Protein 1ZOI (pdb70)

Nearest PDB structures (foldseek):
  1zoi-assembly1_B  TM=1.002E+00  e=1.638E-59  Pseudomonas putida
  4dgq-assembly1_C  TM=9.938E-01  e=6.351E-52  Burkholderia cenocepacia J2315
  1a88-assembly1_C  TM=9.892E-01  e=1.380E-45  Streptomyces lividans
  1a8s-assembly1_A  TM=9.868E-01  e=1.325E-42  Pseudomonas fluorescens
  3fob-assembly1_B  TM=9.416E-01  e=4.764E-31  Bacillus anthracis str. Ames

B-factor: mean 17.5, std 8.93, range [3.41, 97.83]

Secondary structure (DSSP, 8-state):
-EEE-TTS-EEEEEEES-TTSPEEEEE--TT--GGGGHHHHHHHHHTT-EEEEEPPTTSTTS---SS--SHHHHHHHHHHHHHHHT-TT-EEEEETHHHHHHHHHHHH-TTS----EEEES---S--B--SS-TTSB-HHHHHHHHHHHHH-HHHHHHHHHHTTTTTTTSTTPPP-HHHHHHHHHHHHHS-HHHHHHHHHHHHS---HHHHHH--S-EEEEEETT-SSS-STTTHHHHHHHSTTEEEEEETT--TTHHHHTHHHHHHHHHHHHT-/-EEE-TTS-EEEEEEES-TTSPEEEEE--TT--GGGGHHHHHHHHTTT-EEEEEPPTTSTTS---SS--SHHHHHHHHHHHHHHHT-TT-EEEEETHHHHHHHHHHHH-TTS----EEEES---S--B-BTTBTTSB-HHHHHHHHHHHHH-HHHHHHHHHHTTTTSTTSTT----HHHHHHHHHHHHHS-HHHHHHHHHHHHS---HHHHHH--S-EEEEEETT-SSS-TTTTHHHHHHHSTTEEEEEETT--TTHHHHTHHHHHHHHHHHH-/-EEE-TTS-EEEEEEES-TTSPEEEEE--TT--GGGGHHHHHHHHTTT-EEEEEPPTTSTTS---SS--SHHHHHHHHHHHHHHHT-TT-EEEEETHHHHHHHHHHHH-TTS----EEEES---S--B--SS-TTSBPHHHHHHHHHHHHH-HHHHHHHHHHTTTTTTTSTTPPP-HHHHHHHHHHHHTS-HHHHHHHHHHHHS---HHHHHH--S-EEEEEETT-SSS-IIIIIIHHHHHSTTEEEEEETT--TTHHHHTHHHHHHHHHHHHT-

InterPro domains:
  IPR000073 Alpha/beta hydrolase fold-1 [PF00561] (23-256)
  IPR000073 Alpha/beta hydrolase fold-1 [PR00111] (49-64)
  IPR000073 Alpha/beta hydrolase fold-1 [PR00111] (93-106)
  IPR000073 Alpha/beta hydrolase fold-1 [PR00111] (219-233)
  IPR029058 Alpha/Beta hydrolase fold [G3DSA:3.40.50.1820] (1-275)
  IPR029058 Alpha/Beta hydrolase fold [SSF53474] (2-275)
  IPR050471 AB hydrolase [PTHR43433] (5-274)

Solvent-accessible surface area: 27495 Å² total; per-residue (Å²): 76,101,10,82,8,179,78,55,2,70,0,20,11,5,26,0,0,57,124,136,14,83,22,0,0,0,0,2,1,26,0,0,0,0,3,19,4,17,16,1,0,12,50,0,23,84,86,43,28,18,1,0,0,2,0,4,3,0,1,7,62,5,34,28,34,64,66,15,16,57,3,54,62,2,0,23,3,0,20,19,0,3,70,102,35,51,4,101,35,6,14,0,0,0,1,8,3,0,0,0,1,0,0,35,3,18,38,104,29,76,116,7,148,3,48,39,0,0,0,0,0,4,2,0,9,12,8,10,92,49,138,75,23,97,54,10,52,61,106,73,48,1,58,34,68,20,60,68,1,23,64,52,7,12,37,18,0,41,68,18,0,42,12,40,5,10,6,23,73,96,129,85,65,141,57,18,61,0,21,8,8,14,1,19,11,1,0,2,44,0,0,0,26,0,0,70,34,1,0,63,5,12,0,48,26,84,1,36,148,15,0,124,58,4,111,46,55,1,17,2,1,0,0,56,45,12,54,41,2,46,35,118,16,2,1,21,67,2,12,151,50,5,66,80,23,53,63,93,57,16,169,50,36,12,1,1,0,3,37,45,64,10,114,60,0,6,52,38,2,24,46,32,16,154,110,77,106,5,89,7,173,71,52,1,64,0,18,13,5,22,0,0,69,118,144,17,84,18,0,0,0,0,2,1,28,0,0,0,0,4,23,4,17,17,1,0,12,50,0,26,85,61,49,17,17,1,0,0,2,0,4,3,0,1,7,65,5,31,29,36,66,66,14,16,57,2,54,65,2,0,21,4,0,22,25,0,4,68,109,33,49,4,103,34,5,14,0,0,0,2,8,3,0,0,0,0,0,3,34,3,12,42,104,47,80,152,11,145,4,50,56,1,0,1,0,0,4,2,0,8,18,9,9,87,46,149,73,17,105,53,10,63,65,106,76,44,2,54,34,73,20,57,59,1,28,51,48,7,12,45,16,0,50,69,21,0,42,11,44,6,10,6,22,63,92,132,88,76,157,48,17,62,0,21,9,10,14,2,22,13,1,0,1,43,0,0,0,31,0,0,70,30,1,0,63,4,15,0,52,27,76,0,35,149,16,0,124,51,10,112,46,54,3,18,1,0,0,0,59,44,13,61,44,2,45,36,123,20,2,1,30,53,2,10,154,52,6,70,80,25,52,66,71,50,11,176,52,35,12,1,0,0,5,40,46,61,9,108,64,0,6,54,41,0,20,82,44,14,167,80,106,12,81,10,215,80,53,2,70,0,20,11,4,22,0,0,69,114,142,16,83,21,0,0,0,0,1,1,27,0,0,1,0,4,22,4,16,15,2,1,12,48,0,24,84,69,49,13,16,1,0,0,2,0,4,2,0,2,6,62,4,28,26,34,58,68,16,15,58,2,55,63,3,0,53,4,0,21,19,0,4,75,98,36,43,5,102,31,6,13,0,0,0,3,9,3,0,0,0,1,0,1,34,3,16,40,102,30,87,118,10,163,4,50,32,0,0,1,0,0,5,1,0,5,12,6,9,98,50,142,72,23,98,48,5,70,65,89,80,58,4,64,30,74,20,56,60,2,26,58,51,7,11,45,8,0,52,65,18,0,38,12,44,6,10,6,23,72,94,126,90,66,160,52,17,54,0,22,9,9,14,2,24,12,1,0,1,42,1,0,0,28,0,0,70,30,1,0,62,5,22,0,60,23,72,1,40,131,17,0,114,58,6,110,51,58,2,11,2,0,0,0,57,42,16,62,51,1,39,55,109,37,0,1,33,69,3,13,158,41,6,64,82,25,50,66,84,51,14,173,50,35,10,1,1,0,4,40,44,61,6,109,61,0,6,56,36,0,23,62,33,18,134,130

Radius of gyration: 27.18 Å; Cα contacts (8 Å, |Δi|>4): 1899; chains: 3; bounding box: 48×80×80 Å

Organism: Pseudomonas putida (NCBI:txid303)

CATH classification: 3.40.50.1820

Structure (mmCIF, N/CA/C/O backbone):
data_1ZOI
#
_entry.id   1ZOI
#
_cell.length_a   50.556
_cell.length_b   98.108
_cell.length_c   153.63
_cell.angle_alpha   90.00
_cell.angle_beta   90.00
_cell.angle_gamma   90.00
#
_symmetry.space_group_name_H-M   'P 21 21 21'
#
loop_
_entity.id
_entity.type
_entity.pdbx_description
1 polymer esterase
2 water water
#
loop_
_atom_site.group_PDB
_atom_site.id
_atom_site.type_symbol
_atom_site.label_atom_id
_atom_site.label_alt_id
_atom_site.label_comp_id
_atom_site.label_asym_id
_atom_site.label_entity_id
_atom_site.label_seq_id
_atom_site.pdbx_PDB_ins_code
_atom_site.Cartn_x
_atom_site.Cartn_y
_atom_site.Cartn_z
_atom_site.occupancy
_atom_site.B_iso_or_equiv
_atom_site.auth_seq_id
_atom_site.auth_comp_id
_atom_site.auth_asym_id
_atom_site.auth_atom_id
_atom_site.pdbx_PDB_model_num
ATOM 1 N N . SER A 1 2 ? 49.965 6.990 60.876 1.00 15.29 2 SER A N 1
ATOM 2 C CA . SER A 1 2 ? 48.556 7.406 60.621 1.00 14.36 2 SER A CA 1
ATOM 3 C C . SER A 1 2 ? 48.503 8.488 59.549 1.00 13.43 2 SER A C 1
ATOM 4 O O . SER A 1 2 ? 49.525 9.076 59.195 1.00 13.21 2 SER A O 1
ATOM 7 N N . TYR A 1 3 ? 47.302 8.755 59.049 1.00 12.94 3 TYR A N 1
ATOM 8 C CA . TYR A 1 3 ? 47.112 9.754 58.007 1.00 13.79 3 TYR A CA 1
ATOM 9 C C . TYR A 1 3 ? 45.882 10.622 58.228 1.00 13.95 3 TYR A C 1
ATOM 10 O O . TYR A 1 3 ? 44.926 10.209 58.879 1.00 13.96 3 TYR A O 1
ATOM 19 N N . VAL A 1 4 ? 45.923 11.828 57.680 1.00 13.84 4 VAL A N 1
ATOM 20 C CA . VAL A 1 4 ? 44.787 12.732 57.724 1.00 15.09 4 VAL A CA 1
ATOM 21 C C . VAL A 1 4 ? 44.662 13.264 56.302 1.00 15.64 4 VAL A C 1
ATOM 22 O O . VAL A 1 4 ? 45.665 13.470 55.621 1.00 10.18 4 VAL A O 1
ATOM 26 N N . THR A 1 5 ? 43.432 13.448 55.837 1.00 15.35 5 THR A N 1
ATOM 27 C CA . THR A 1 5 ? 43.211 13.974 54.499 1.00 17.99 5 THR A CA 1
ATOM 28 C C . THR A 1 5 ? 42.938 15.464 54.622 1.00 18.62 5 THR A C 1
ATOM 29 O O . THR A 1 5 ? 42.072 15.883 55.393 1.00 19.16 5 THR A O 1
ATOM 33 N N . THR A 1 6 ? 43.687 16.264 53.871 1.00 17.34 6 THR A N 1
ATOM 34 C CA . THR A 1 6 ? 43.525 17.713 53.901 1.00 18.02 6 THR A CA 1
ATOM 35 C C . THR A 1 6 ? 42.329 18.143 53.063 1.00 20.51 6 THR A C 1
ATOM 36 O O . THR A 1 6 ? 41.740 17.332 52.343 1.00 21.14 6 THR A O 1
ATOM 40 N N . LYS A 1 7 ? 41.987 19.427 53.156 1.00 28.00 7 LYS A N 1
ATOM 41 C CA . LYS A 1 7 ? 40.869 19.989 52.405 1.00 30.05 7 LYS A CA 1
ATOM 42 C C . LYS A 1 7 ? 41.081 19.762 50.916 1.00 30.54 7 LYS A C 1
ATOM 43 O O . LYS A 1 7 ? 40.133 19.473 50.184 1.00 32.26 7 LYS A O 1
ATOM 49 N N . ASP A 1 8 ? 42.327 19.904 50.468 1.00 22.89 8 ASP A N 1
ATOM 50 C CA . ASP A 1 8 ? 42.638 19.728 49.056 1.00 21.88 8 ASP A CA 1
ATOM 51 C C . ASP A 1 8 ? 43.023 18.315 48.624 1.00 21.21 8 ASP A C 1
ATOM 52 O O . ASP A 1 8 ? 43.667 18.131 47.589 1.00 23.14 8 ASP A O 1
ATOM 57 N N . GLY A 1 9 ? 42.614 17.325 49.415 1.00 25.42 9 GLY A N 1
ATOM 58 C CA . GLY A 1 9 ? 42.872 15.930 49.087 1.00 23.56 9 GLY A CA 1
ATOM 59 C C . GLY A 1 9 ? 44.270 15.352 49.238 1.00 22.32 9 GLY A C 1
ATOM 60 O O . GLY A 1 9 ? 44.602 14.362 48.588 1.00 22.37 9 GLY A O 1
ATOM 61 N N . VAL A 1 10 ? 45.090 15.945 50.095 1.00 17.24 10 VAL A N 1
ATOM 62 C CA . VAL A 1 10 ? 46.443 15.440 50.295 1.00 15.84 10 VAL A CA 1
ATOM 63 C C . VAL A 1 10 ? 46.480 14.526 51.514 1.00 14.78 10 VAL A C 1
ATOM 64 O O . VAL A 1 10 ? 45.840 14.811 52.516 1.00 13.80 10 VAL A O 1
ATOM 68 N N . GLN A 1 11 ? 47.213 13.419 51.421 1.00 12.76 11 GLN A N 1
ATOM 69 C CA . GLN A 1 11 ? 47.339 12.506 52.553 1.00 13.24 11 GLN A CA 1
ATOM 70 C C . GLN A 1 11 ? 48.586 12.914 53.321 1.00 12.16 11 GLN A C 1
ATOM 71 O O . GLN A 1 11 ? 49.697 12.855 52.786 1.00 13.24 11 GLN A O 1
ATOM 77 N N . ILE A 1 12 ? 48.397 13.337 54.567 1.00 10.47 12 ILE A N 1
ATOM 78 C CA . ILE A 1 12 ? 49.506 13.758 55.415 1.00 10.29 12 ILE A CA 1
ATOM 79 C C . ILE A 1 12 ? 49.766 12.682 56.454 1.00 11.50 12 ILE A C 1
ATOM 80 O O . ILE A 1 12 ? 48.892 12.366 57.263 1.00 11.46 12 ILE A O 1
ATOM 85 N N . PHE A 1 13 ? 50.972 12.125 56.426 1.00 9.09 13 PHE A N 1
ATOM 86 C CA . PHE A 1 13 ? 51.357 11.091 57.373 1.00 10.03 13 PHE A CA 1
ATOM 87 C C . PHE A 1 13 ? 51.813 11.747 58.664 1.00 8.17 13 PHE A C 1
ATOM 88 O O . PHE A 1 13 ? 52.424 12.809 58.635 1.00 9.99 13 PHE A O 1
ATOM 96 N N . TYR A 1 14 ? 51.519 11.123 59.797 1.00 10.44 14 TYR A N 1
ATOM 97 C CA . TYR A 1 14 ? 51.976 11.674 61.065 1.00 10.08 14 TYR A CA 1
ATOM 98 C C . TYR A 1 14 ? 52.182 10.598 62.113 1.00 10.24 14 TYR A C 1
ATOM 99 O O . TYR A 1 14 ? 51.663 9.482 61.995 1.00 10.40 14 TYR A O 1
ATOM 108 N N . LYS A 1 15 ? 52.967 10.955 63.122 1.00 8.41 15 LYS A N 1
ATOM 109 C CA . LYS A 1 15 ? 53.254 10.090 64.258 1.00 10.04 15 LYS A CA 1
ATOM 110 C C . LYS A 1 15 ? 52.612 10.773 65.457 1.00 11.04 15 LYS A C 1
ATOM 111 O O . LYS A 1 15 ? 52.634 11.995 65.567 1.00 12.18 15 LYS A O 1
ATOM 117 N N . ASP A 1 16 ? 52.028 9.982 66.345 1.00 13.49 16 ASP A N 1
ATOM 118 C CA . ASP A 1 16 ? 51.376 10.523 67.527 1.00 13.52 16 ASP A CA 1
ATOM 119 C C . ASP A 1 16 ? 51.661 9.542 68.650 1.00 11.91 16 ASP A C 1
ATOM 120 O O . ASP A 1 16 ? 51.071 8.461 68.705 1.00 14.20 16 ASP A O 1
ATOM 125 N N . TRP A 1 17 ? 52.581 9.921 69.534 1.00 11.78 17 TRP A N 1
ATOM 126 C CA . TRP A 1 17 ? 52.988 9.052 70.630 1.00 11.57 17 TRP A CA 1
ATOM 127 C C . TRP A 1 17 ? 52.789 9.654 72.017 1.00 12.38 17 TRP A C 1
ATOM 128 O O . TRP A 1 17 ? 52.932 10.858 72.216 1.00 13.02 17 TRP A O 1
ATOM 139 N N . GLY A 1 18 ? 52.473 8.793 72.978 1.00 15.06 18 GLY A N 1
ATOM 140 C CA . GLY A 1 18 ? 52.294 9.249 74.342 1.00 16.75 18 GLY A CA 1
ATOM 141 C C . GLY A 1 18 ? 50.868 9.164 74.834 1.00 19.04 18 GLY A C 1
ATOM 142 O O . GLY A 1 18 ? 49.948 8.937 74.049 1.00 20.03 18 GLY A O 1
ATOM 143 N N . PRO A 1 19 ? 50.654 9.336 76.144 1.00 18.86 19 PRO A N 1
ATOM 144 C CA . PRO A 1 19 ? 49.298 9.271 76.696 1.00 21.86 19 PRO A CA 1
ATOM 145 C C . PRO A 1 19 ? 48.403 10.282 75.989 1.00 22.41 19 PRO A C 1
ATOM 146 O O . PRO A 1 19 ? 48.786 11.436 75.813 1.00 21.48 19 PRO A O 1
ATOM 150 N N . ARG A 1 20 ? 47.216 9.846 75.580 1.00 28.30 20 ARG A N 1
ATOM 151 C CA . ARG A 1 20 ? 46.290 10.731 74.884 1.00 29.01 20 ARG A CA 1
ATOM 152 C C . ARG A 1 20 ? 46.000 12.008 75.660 1.00 28.86 20 ARG A C 1
ATOM 153 O O . ARG A 1 20 ? 45.737 13.052 75.063 1.00 29.76 20 ARG A O 1
ATOM 161 N N . ASP A 1 21 ? 46.060 11.932 76.987 1.00 25.28 21 ASP A N 1
ATOM 162 C CA . ASP A 1 21 ? 45.769 13.095 77.822 1.00 24.11 21 ASP A CA 1
ATOM 163 C C . ASP A 1 21 ? 46.985 13.873 78.314 1.00 22.61 21 ASP A C 1
ATOM 164 O O . ASP A 1 21 ? 46.856 14.759 79.157 1.00 22.92 21 ASP A O 1
ATOM 169 N N . ALA A 1 22 ? 48.160 13.562 77.779 1.00 20.33 22 ALA A N 1
ATOM 170 C CA . ALA A 1 22 ? 49.380 14.245 78.193 1.00 18.72 22 ALA A CA 1
ATOM 171 C C . ALA A 1 22 ? 49.620 15.527 77.398 1.00 18.63 22 ALA A C 1
ATOM 172 O O . ALA A 1 22 ? 49.120 15.674 76.281 1.00 18.91 22 ALA A O 1
ATOM 174 N N . PRO A 1 23 ? 50.377 16.480 77.972 1.00 16.21 23 PRO A N 1
ATOM 175 C CA . PRO A 1 23 ? 50.687 17.755 77.309 1.00 16.89 23 PRO A CA 1
ATOM 176 C C . PRO A 1 23 ? 51.384 17.485 75.974 1.00 14.54 23 PRO A C 1
ATOM 177 O O . PRO A 1 23 ? 52.322 16.695 75.910 1.00 13.68 23 PRO A O 1
ATOM 181 N N . VAL A 1 24 ? 50.931 18.167 74.925 1.00 16.79 24 VAL A N 1
ATOM 182 C CA . VAL A 1 24 ? 51.437 17.961 73.569 1.00 14.29 24 VAL A CA 1
ATOM 183 C C . VAL A 1 24 ? 52.533 18.874 73.021 1.00 14.15 24 VAL A C 1
ATOM 184 O O . VAL A 1 24 ? 52.533 20.088 73.236 1.00 14.58 24 VAL A O 1
ATOM 188 N N . ILE A 1 25 ? 53.470 18.262 72.301 1.00 13.59 25 ILE A N 1
ATOM 189 C CA . ILE A 1 25 ? 54.529 18.997 71.624 1.00 12.61 25 ILE A CA 1
ATOM 190 C C . ILE A 1 25 ? 54.473 18.494 70.185 1.00 13.32 25 ILE A C 1
ATOM 191 O O . ILE A 1 25 ? 54.621 17.298 69.940 1.00 13.94 25 ILE A O 1
ATOM 196 N N . HIS A 1 26 ? 54.245 19.416 69.252 1.00 12.23 26 HIS A N 1
ATOM 197 C CA . HIS A 1 26 ? 54.134 19.116 67.824 1.00 13.30 26 HIS A CA 1
ATOM 198 C C . HIS A 1 26 ? 55.449 19.538 67.167 1.00 13.81 26 HIS A C 1
ATOM 199 O O . HIS A 1 26 ? 55.831 20.704 67.239 1.00 14.29 26 HIS A O 1
ATOM 206 N N . PHE A 1 27 ? 56.134 18.588 66.531 1.00 10.24 27 PHE A N 1
ATOM 207 C CA . PHE A 1 27 ? 57.413 18.851 65.873 1.00 11.28 27 PHE A CA 1
ATOM 208 C C . PHE A 1 27 ? 57.270 18.974 64.353 1.00 10.86 27 PHE A C 1
ATOM 209 O O . PHE A 1 27 ? 56.597 18.156 63.721 1.00 10.86 27 PHE A O 1
ATOM 217 N N . HIS A 1 28 ? 57.925 19.984 63.784 1.00 11.27 28 HIS A N 1
ATOM 218 C CA . HIS A 1 28 ? 57.879 20.271 62.348 1.00 11.13 28 HIS A CA 1
ATOM 219 C C . HIS A 1 28 ? 59.282 20.162 61.739 1.00 9.37 28 HIS A C 1
ATOM 220 O O . HIS A 1 28 ? 60.146 20.991 62.009 1.00 9.77 28 HIS A O 1
ATOM 227 N N . HIS A 1 29 ? 59.491 19.159 60.892 1.00 9.07 29 HIS A N 1
ATOM 228 C CA . HIS A 1 29 ? 60.800 18.905 60.288 1.00 9.68 29 HIS A CA 1
ATOM 229 C C . HIS A 1 29 ? 61.282 19.875 59.212 1.00 10.48 29 HIS A C 1
ATOM 230 O O . HIS A 1 29 ? 60.521 20.699 58.691 1.00 10.19 29 HIS A O 1
ATOM 237 N N . GLY A 1 30 ? 62.568 19.761 58.883 1.00 11.56 30 GLY A N 1
ATOM 238 C CA . GLY A 1 30 ? 63.165 20.616 57.874 1.00 13.09 30 GLY A CA 1
ATOM 239 C C . GLY A 1 30 ? 63.184 19.999 56.487 1.00 11.40 30 GLY A C 1
ATOM 240 O O . GLY A 1 30 ? 62.723 18.879 56.282 1.00 8.81 30 GLY A O 1
ATOM 241 N N . TRP A 1 31 ? 63.718 20.754 55.535 1.00 9.81 31 TRP A N 1
ATOM 242 C CA . TRP A 1 31 ? 63.833 20.333 54.139 1.00 11.31 31 TRP A CA 1
ATOM 243 C C . TRP A 1 31 ? 65.100 19.493 53.994 1.00 9.24 31 TRP A C 1
ATOM 244 O O . TRP A 1 31 ? 66.136 19.832 54.577 1.00 9.45 31 TRP A O 1
ATOM 255 N N . PRO A 1 32 ? 65.041 18.375 53.243 1.00 10.87 32 PRO A N 1
ATOM 256 C CA . PRO A 1 32 ? 63.944 17.748 52.491 1.00 10.19 32 PRO A CA 1
ATOM 257 C C . PRO A 1 32 ? 63.676 16.437 53.226 1.00 9.65 32 PRO A C 1
ATOM 258 O O . PRO A 1 32 ? 63.643 15.365 52.627 1.00 8.01 32 PRO A O 1
ATOM 262 N N . LEU A 1 33 ? 63.471 16.545 54.531 1.00 9.43 33 LEU A N 1
ATOM 263 C CA . LEU A 1 33 ? 63.315 15.374 55.384 1.00 8.28 33 LEU A CA 1
ATOM 264 C C . LEU A 1 33 ? 61.910 14.870 55.706 1.00 8.38 33 LEU A C 1
ATOM 265 O O . LEU A 1 33 ? 61.038 14.828 54.834 1.00 9.41 33 LEU A O 1
ATOM 270 N N . SER A 1 34 ? 61.700 14.468 56.957 1.00 8.75 34 SER A N 1
ATOM 271 C CA . SER A 1 34 ? 60.413 13.922 57.375 1.00 8.57 34 SER A CA 1
ATOM 272 C C . SER A 1 34 ? 60.355 13.870 58.895 1.00 9.32 34 SER A C 1
ATOM 273 O O . SER A 1 34 ? 61.299 14.277 59.570 1.00 8.95 34 SER A O 1
ATOM 276 N N . ALA A 1 35 ? 59.249 13.359 59.430 1.00 9.39 35 ALA A N 1
ATOM 277 C CA . ALA A 1 35 ? 59.085 13.239 60.875 1.00 10.27 35 ALA A CA 1
ATOM 278 C C . ALA A 1 35 ? 60.154 12.340 61.494 1.00 10.56 35 ALA A C 1
ATOM 279 O O . ALA A 1 35 ? 60.414 12.412 62.697 1.00 13.90 35 ALA A O 1
ATOM 281 N N . ASP A 1 36 ? 60.767 11.487 60.677 1.00 10.06 36 ASP A N 1
ATOM 282 C CA . ASP A 1 36 ? 61.802 10.590 61.176 1.00 11.29 36 ASP A CA 1
ATOM 283 C C . ASP A 1 36 ? 63.033 11.355 61.649 1.00 10.42 36 ASP A C 1
ATOM 284 O O . ASP A 1 36 ? 63.860 10.816 62.383 1.00 13.29 36 ASP A O 1
ATOM 289 N N . ASP A 1 37 ? 63.148 12.615 61.246 1.00 10.90 37 ASP A N 1
ATOM 290 C CA . ASP A 1 37 ? 64.301 13.413 61.633 1.00 11.60 37 ASP A CA 1
ATOM 291 C C . ASP A 1 37 ? 64.264 13.823 63.103 1.00 11.70 37 ASP A C 1
ATOM 292 O O . ASP A 1 37 ? 65.246 14.348 63.625 1.00 12.35 37 ASP A O 1
ATOM 297 N N . TRP A 1 38 ? 63.140 13.572 63.770 1.00 11.40 38 TRP A N 1
ATOM 298 C CA . TRP A 1 38 ? 62.983 13.942 65.177 1.00 10.83 38 TRP A CA 1
ATOM 299 C C . TRP A 1 38 ? 63.169 12.812 66.189 1.00 11.79 38 TRP A C 1
ATOM 300 O O . TRP A 1 38 ? 62.898 13.006 67.367 1.00 11.84 38 TRP A O 1
ATOM 311 N N . ASP A 1 39 ? 63.622 11.644 65.747 1.00 12.97 39 ASP A N 1
ATOM 312 C CA . ASP A 1 39 ? 63.797 10.509 66.657 1.00 12.74 39 ASP A CA 1
ATOM 313 C C . ASP A 1 39 ? 64.277 10.862 68.068 1.00 13.53 39 ASP A C 1
ATOM 314 O O . ASP A 1 39 ? 63.589 10.572 69.055 1.00 14.52 39 ASP A O 1
ATOM 319 N N . ALA A 1 40 ? 65.454 11.478 68.161 1.00 13.34 40 ALA A N 1
ATOM 320 C CA . ALA A 1 40 ? 66.035 11.841 69.456 1.00 13.67 40 ALA A CA 1
ATOM 321 C C . ALA A 1 40 ? 65.114 12.694 70.319 1.00 14.11 40 ALA A C 1
ATOM 322 O O . ALA A 1 40 ? 65.008 12.481 71.529 1.00 16.13 40 ALA A O 1
ATOM 324 N N . GLN A 1 41 ? 64.458 13.669 69.703 1.00 13.07 41 GLN A N 1
ATOM 325 C CA . GLN A 1 41 ? 63.558 14.536 70.446 1.00 12.16 41 GLN A CA 1
ATOM 326 C C . GLN A 1 41 ? 62.287 13.821 70.886 1.00 11.66 41 GLN A C 1
ATOM 327 O O . GLN A 1 41 ? 61.857 13.964 72.027 1.00 12.57 41 GLN A O 1
ATOM 333 N N . LEU A 1 42 ? 61.689 13.040 69.990 1.00 11.79 42 LEU A N 1
ATOM 334 C CA . LEU A 1 42 ? 60.458 12.339 70.335 1.00 11.45 42 LEU A CA 1
ATOM 335 C C . LEU A 1 42 ? 60.606 11.445 71.563 1.00 12.21 42 LEU A C 1
ATOM 336 O O . LEU A 1 42 ? 59.785 11.504 72.473 1.00 10.43 42 LEU A O 1
ATOM 341 N N . LEU A 1 43 ? 61.654 10.631 71.601 1.00 13.45 43 LEU A N 1
ATOM 342 C CA . LEU A 1 43 ? 61.851 9.738 72.737 1.00 13.29 43 LEU A CA 1
ATOM 343 C C . LEU A 1 43 ? 62.207 10.487 74.018 1.00 14.79 43 LEU A C 1
ATOM 344 O O . LEU A 1 43 ? 61.804 10.086 75.114 1.00 14.78 43 LEU A O 1
ATOM 349 N N . PHE A 1 44 ? 62.949 11.578 73.884 1.00 14.18 44 PHE A N 1
ATOM 350 C CA . PHE A 1 44 ? 63.331 12.360 75.053 1.00 15.10 44 PHE A CA 1
ATOM 351 C C . PHE A 1 44 ? 62.109 12.972 75.721 1.00 15.20 44 PHE A C 1
ATOM 352 O O . PHE A 1 44 ? 61.975 12.925 76.944 1.00 15.20 44 PHE A O 1
ATOM 360 N N . PHE A 1 45 ? 61.212 13.546 74.927 1.00 13.14 45 PHE A N 1
ATOM 361 C CA . PHE A 1 45 ? 60.029 14.158 75.503 1.00 12.96 45 PHE A CA 1
ATOM 362 C C . PHE A 1 45 ? 58.994 13.140 75.950 1.00 13.89 45 PHE A C 1
ATOM 363 O O . PHE A 1 45 ? 58.231 13.403 76.876 1.00 13.31 45 PHE A O 1
ATOM 371 N N . LEU A 1 46 ? 58.980 11.968 75.321 1.00 12.82 46 LEU A N 1
ATOM 372 C CA . LEU A 1 46 ? 58.068 10.920 75.761 1.00 14.15 46 LEU A CA 1
ATOM 373 C C . LEU A 1 46 ? 58.508 10.547 77.173 1.00 15.12 46 LEU A C 1
ATOM 374 O O . LEU A 1 46 ? 57.683 10.371 78.065 1.00 17.20 46 LEU A O 1
ATOM 379 N N . ALA A 1 47 ? 59.821 10.443 77.367 1.00 14.97 47 ALA A N 1
ATOM 380 C CA . ALA A 1 47 ? 60.380 10.079 78.665 1.00 16.69 47 ALA A CA 1
ATOM 381 C C . ALA A 1 47 ? 60.038 11.118 79.724 1.00 17.60 47 ALA A C 1
ATOM 382 O O . ALA A 1 47 ? 59.967 10.802 80.913 1.00 18.72 47 ALA A O 1
ATOM 384 N N . HIS A 1 48 ? 59.826 12.359 79.297 1.00 18.90 48 HIS A N 1
ATOM 385 C CA . HIS A 1 48 ? 59.500 13.410 80.250 1.00 19.35 48 HIS A CA 1
ATOM 386 C C . HIS A 1 48 ? 58.005 13.659 80.400 1.00 18.49 48 HIS A C 1
ATOM 387 O O . HIS A 1 48 ? 57.578 14.727 80.840 1.00 20.29 48 HIS A O 1
ATOM 394 N N . GLY A 1 49 ? 57.215 12.655 80.029 1.00 17.77 49 GLY A N 1
ATOM 395 C CA . GLY A 1 49 ? 55.773 12.736 80.179 1.00 17.45 49 GLY A CA 1
ATOM 396 C C . GLY A 1 49 ? 54.957 13.554 79.200 1.00 16.76 49 GLY A C 1
ATOM 397 O O . GLY A 1 49 ? 53.854 13.982 79.534 1.00 16.51 49 GLY A O 1
ATOM 398 N N . TYR A 1 50 ? 55.475 13.770 77.997 1.00 18.93 50 TYR A N 1
ATOM 399 C CA . TYR A 1 50 ? 54.742 14.537 76.993 1.00 17.22 50 TYR A CA 1
ATOM 400 C C . TYR A 1 50 ? 54.155 13.616 75.933 1.00 18.04 50 TYR A C 1
ATOM 401 O O . TYR A 1 50 ? 54.558 12.460 75.798 1.00 18.50 50 TYR A O 1
ATOM 410 N N . ARG A 1 51 ? 53.179 14.141 75.204 1.00 17.04 51 ARG A N 1
ATOM 411 C CA . ARG A 1 51 ? 52.582 13.430 74.084 1.00 15.66 51 ARG A CA 1
ATOM 412 C C . ARG A 1 51 ? 53.266 14.162 72.937 1.00 15.98 51 ARG A C 1
ATOM 413 O O . ARG A 1 51 ? 53.277 15.393 72.910 1.00 14.62 51 ARG A O 1
ATOM 421 N N . VAL A 1 52 ? 53.854 13.422 72.004 1.00 13.19 52 VAL A N 1
ATOM 422 C CA . VAL A 1 52 ? 54.554 14.061 70.903 1.00 13.36 52 VAL A CA 1
ATOM 423 C C . VAL A 1 52 ? 53.942 13.743 69.553 1.00 11.75 52 VAL A C 1
ATOM 424 O O . VAL A 1 52 ? 53.556 12.609 69.284 1.00 13.23 52 VAL A O 1
ATOM 428 N N . VAL A 1 53 ? 53.852 14.770 68.713 1.00 10.75 53 VAL A N 1
ATOM 429 C CA . VAL A 1 53 ? 53.283 14.641 67.381 1.00 10.43 53 VAL A CA 1
ATOM 430 C C . VAL A 1 53 ? 54.260 15.183 66.337 1.00 10.19 53 VAL A C 1
ATOM 431 O O . VAL A 1 53 ? 54.887 16.220 66.537 1.00 12.78 53 VAL A O 1
ATOM 435 N N . ALA A 1 54 ? 54.404 14.464 65.232 1.00 10.24 54 ALA A N 1
ATOM 436 C CA . ALA A 1 54 ? 55.294 14.899 64.158 1.00 10.04 54 ALA A CA 1
ATOM 437 C C . ALA A 1 54 ? 54.725 14.389 62.848 1.00 11.09 54 ALA A C 1
ATOM 438 O O . ALA A 1 54 ? 54.476 13.196 62.702 1.00 11.82 54 ALA A O 1
ATOM 440 N N . HIS A 1 55 ? 54.507 15.293 61.900 1.00 10.61 55 HIS A N 1
ATOM 441 C CA . HIS A 1 55 ? 53.959 14.893 60.609 1.00 8.77 55 HIS A CA 1
ATOM 442 C C . HIS A 1 55 ? 54.947 15.154 59.481 1.00 10.81 55 HIS A C 1
ATOM 443 O O . HIS A 1 55 ? 55.876 15.960 59.617 1.00 10.98 55 HIS A O 1
ATOM 450 N N . ASP A 1 56 ? 54.739 14.457 58.370 1.00 9.52 56 ASP A N 1
ATOM 451 C CA . ASP A 1 56 ? 55.565 14.622 57.180 1.00 10.47 56 ASP A CA 1
ATOM 452 C C . ASP A 1 56 ? 54.925 15.708 56.312 1.00 9.89 56 ASP A C 1
ATOM 453 O O . ASP A 1 56 ? 53.742 15.628 55.983 1.00 10.38 56 ASP A O 1
ATOM 458 N N . ARG A 1 57 ? 55.705 16.716 55.938 1.00 8.74 57 ARG A N 1
ATOM 459 C CA . ARG A 1 57 ? 55.221 17.798 55.080 1.00 7.36 57 ARG A CA 1
ATOM 460 C C . ARG A 1 57 ? 54.722 17.197 53.759 1.00 7.90 57 ARG A C 1
ATOM 461 O O . ARG A 1 57 ? 55.180 16.134 53.343 1.00 8.22 57 ARG A O 1
ATOM 469 N N . ARG A 1 58 ? 53.786 17.873 53.096 1.00 9.26 58 ARG A N 1
ATOM 470 C CA . ARG A 1 58 ? 53.272 17.350 51.835 1.00 9.05 58 ARG A CA 1
ATOM 471 C C . ARG A 1 58 ? 54.414 17.066 50.862 1.00 9.29 58 ARG A C 1
ATOM 472 O O . ARG A 1 58 ? 55.347 17.864 50.730 1.00 10.28 58 ARG A O 1
ATOM 480 N N . GLY A 1 59 ? 54.347 15.915 50.198 1.00 9.76 59 GLY A N 1
ATOM 481 C CA . GLY A 1 59 ? 55.384 15.556 49.246 1.00 8.93 59 GLY A CA 1
ATOM 482 C C . GLY A 1 59 ? 56.685 15.131 49.899 1.00 10.41 59 GLY A C 1
ATOM 483 O O . GLY A 1 59 ? 57.696 14.954 49.216 1.00 11.93 59 GLY A O 1
ATOM 484 N N . HIS A 1 60 ? 56.667 14.985 51.221 1.00 8.29 60 HIS A N 1
ATOM 485 C CA . HIS A 1 60 ? 57.847 14.562 51.970 1.00 8.88 60 HIS A CA 1
ATOM 486 C C . HIS A 1 60 ? 57.572 13.243 52.672 1.00 9.92 60 HIS A C 1
ATOM 487 O O . HIS A 1 60 ? 56.433 12.949 53.033 1.00 9.39 60 HIS A O 1
ATOM 494 N N . GLY A 1 61 ? 58.628 12.462 52.878 1.00 6.80 61 GLY A N 1
ATOM 495 C CA . GLY A 1 61 ? 58.502 11.202 53.582 1.00 8.72 61 GLY A CA 1
ATOM 496 C C . GLY A 1 61 ? 57.405 10.284 53.094 1.00 8.18 61 GLY A C 1
ATOM 497 O O . GLY A 1 61 ? 57.465 9.784 51.967 1.00 10.09 61 GLY A O 1
ATOM 498 N N . ARG A 1 62 ? 56.404 10.071 53.942 1.00 8.04 62 ARG A N 1
ATOM 499 C CA . ARG A 1 62 ? 55.286 9.187 53.624 1.00 8.35 62 ARG A CA 1
ATOM 500 C C . ARG A 1 62 ? 54.003 9.907 53.199 1.00 9.31 62 ARG A C 1
ATOM 501 O O . ARG A 1 62 ? 52.982 9.266 52.931 1.00 10.70 62 ARG A O 1
ATOM 509 N N . SER A 1 63 ? 54.054 11.233 53.125 1.00 7.87 63 SER A N 1
ATOM 510 C CA . SER A 1 63 ? 52.882 12.005 52.707 1.00 9.08 63 SER A CA 1
ATOM 511 C C . SER A 1 63 ? 52.744 12.006 51.184 1.00 10.23 63 SER A C 1
ATOM 512 O O . SER A 1 63 ? 53.716 11.789 50.460 1.00 9.60 63 SER A O 1
ATOM 515 N N . SER A 1 64 ? 51.528 12.247 50.704 1.00 9.79 64 SER A N 1
ATOM 516 C CA . SER A 1 64 ? 51.250 12.251 49.268 1.00 10.40 64 SER A CA 1
ATOM 517 C C . SER A 1 64 ? 52.222 13.080 48.445 1.00 8.99 64 SER A C 1
ATOM 518 O O . SER A 1 64 ? 52.569 14.202 48.815 1.00 9.66 64 SER A O 1
ATOM 521 N N . GLN A 1 65 ? 52.651 12.531 47.312 1.00 11.16 65 GLN A N 1
ATOM 522 C CA . GLN A 1 65 ? 53.549 13.266 46.439 1.00 10.76 65 GLN A CA 1
ATOM 523 C C . GLN A 1 65 ? 52.729 14.118 45.475 1.00 11.23 65 GLN A C 1
ATOM 524 O O . GLN A 1 65 ? 52.791 13.956 44.254 1.00 11.29 65 GLN A O 1
ATOM 530 N N . VAL A 1 66 ? 51.936 15.012 46.068 1.00 10.10 66 VAL A N 1
ATOM 531 C CA . VAL A 1 66 ? 51.096 15.947 45.332 1.00 10.92 66 VAL A CA 1
ATOM 532 C C . VAL A 1 66 ? 52.048 16.874 44.574 1.00 10.73 66 VAL A C 1
ATOM 533 O O . VAL A 1 66 ? 53.093 17.273 45.099 1.00 11.36 66 VAL A O 1
ATOM 537 N N . TRP A 1 67 ? 51.700 17.221 43.341 1.00 14.30 67 TRP A N 1
ATOM 538 C CA . TRP A 1 67 ? 52.597 18.049 42.539 1.00 15.08 67 TRP A CA 1
ATOM 539 C C . TRP A 1 67 ? 52.554 19.550 42.791 1.00 15.08 67 TRP A C 1
ATOM 540 O O . TRP A 1 67 ? 53.497 20.264 42.441 1.00 16.12 67 TRP A O 1
ATOM 551 N N . ASP A 1 68 ? 51.482 20.040 43.399 1.00 12.17 68 ASP A N 1
ATOM 552 C CA . ASP A 1 68 ? 51.400 21.473 43.638 1.00 14.12 68 ASP A CA 1
ATOM 553 C C . ASP A 1 68 ? 51.135 21.874 45.084 1.00 11.65 68 ASP A C 1
ATOM 554 O O . ASP A 1 68 ? 51.092 21.033 45.987 1.00 14.04 68 ASP A O 1
ATOM 559 N N . GLY A 1 69 ? 50.979 23.178 45.296 1.00 13.76 69 GLY A N 1
ATOM 560 C CA . GLY A 1 69 ? 50.723 23.692 46.629 1.00 13.40 69 GLY A CA 1
ATOM 561 C C . GLY A 1 69 ? 51.947 23.658 47.522 1.00 12.72 69 GLY A C 1
ATOM 562 O O . GLY A 1 69 ? 51.830 23.624 48.744 1.00 12.79 69 GLY A O 1
ATOM 563 N N . HIS A 1 70 ? 53.130 23.668 46.921 1.00 10.78 70 HIS A N 1
ATOM 564 C CA . HIS A 1 70 ? 54.348 23.632 47.714 1.00 9.71 70 HIS A CA 1
ATOM 565 C C . HIS A 1 70 ? 54.806 25.022 48.112 1.00 11.35 70 HIS A C 1
ATOM 566 O O . HIS A 1 70 ? 55.764 25.570 47.565 1.00 11.53 70 HIS A O 1
ATOM 573 N N . ASP A 1 71 ? 54.082 25.582 49.075 1.00 11.80 71 ASP A N 1
ATOM 574 C CA . ASP A 1 71 ? 54.354 26.907 49.604 1.00 13.85 71 ASP A CA 1
ATOM 575 C C . ASP A 1 71 ? 53.976 26.935 51.075 1.00 13.08 71 ASP A C 1
ATOM 576 O O . ASP A 1 71 ? 53.281 26.047 51.569 1.00 13.58 71 ASP A O 1
ATOM 581 N N . MET A 1 72 ? 54.436 27.963 51.774 1.00 12.07 72 MET A N 1
ATOM 582 C CA . MET A 1 72 ? 54.190 28.087 53.198 1.00 12.08 72 MET A CA 1
ATOM 583 C C . MET A 1 72 ? 52.715 28.109 53.617 1.00 10.26 72 MET A C 1
ATOM 584 O O . MET A 1 72 ? 52.365 27.536 54.648 1.00 12.14 72 MET A O 1
ATOM 589 N N . ASP A 1 73 ? 51.851 28.755 52.836 1.00 13.47 73 ASP A N 1
ATOM 590 C CA . ASP A 1 73 ? 50.431 28.799 53.189 1.00 12.11 73 ASP A CA 1
ATOM 591 C C . ASP A 1 73 ? 49.825 27.398 53.226 1.00 11.61 73 ASP A C 1
ATOM 592 O O . ASP A 1 73 ? 49.066 27.064 54.138 1.00 11.27 73 ASP A O 1
ATOM 597 N N . HIS A 1 74 ? 50.160 26.585 52.228 1.00 12.66 74 HIS A N 1
ATOM 598 C CA . HIS A 1 74 ? 49.658 25.221 52.168 1.00 12.22 74 HIS A CA 1
ATOM 599 C C . HIS A 1 74 ? 50.280 24.391 53.288 1.00 10.96 74 HIS A C 1
ATOM 600 O O . HIS A 1 74 ? 49.593 23.605 53.935 1.00 12.49 74 HIS A O 1
ATOM 607 N N . TYR A 1 75 ? 51.579 24.571 53.528 1.00 11.48 75 TYR A N 1
ATOM 608 C CA . TYR A 1 75 ? 52.229 23.813 54.589 1.00 9.70 75 TYR A CA 1
ATOM 609 C C . TYR A 1 75 ? 51.492 24.107 55.896 1.00 10.09 75 TYR A C 1
ATOM 610 O O . TYR A 1 75 ? 51.234 23.206 56.688 1.00 9.44 75 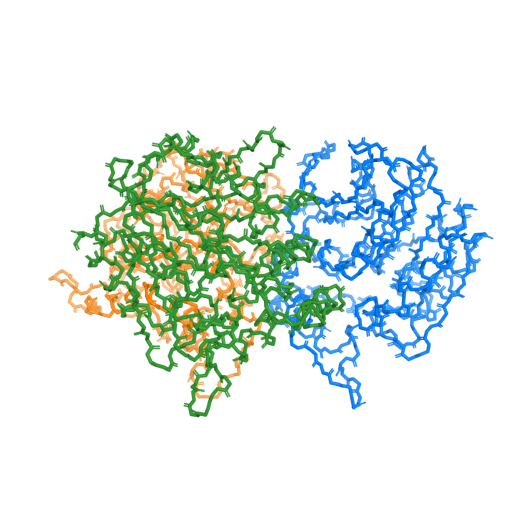TYR A O 1
ATOM 619 N N . ALA A 1 76 ? 51.142 25.376 56.098 1.00 10.55 76 ALA A N 1
ATOM 620 C CA . ALA A 1 76 ? 50.442 25.804 57.307 1.00 10.05 76 ALA A CA 1
ATOM 621 C C . ALA A 1 76 ? 49.026 25.245 57.385 1.00 10.73 76 ALA A C 1
ATOM 622 O O . ALA A 1 76 ? 48.567 24.844 58.456 1.00 11.13 76 ALA A O 1
ATOM 624 N N . ASP A 1 77 ? 48.322 25.219 56.258 1.00 12.10 77 ASP A N 1
ATOM 625 C CA . ASP A 1 77 ? 46.972 24.677 56.280 1.00 14.32 77 ASP A CA 1
ATOM 626 C C . ASP A 1 77 ? 47.025 23.174 56.543 1.00 13.32 77 ASP A C 1
ATOM 627 O O . ASP A 1 77 ? 46.113 22.607 57.149 1.00 14.62 77 ASP A O 1
ATOM 632 N N . ASP A 1 78 ? 48.091 22.516 56.091 1.00 13.90 78 ASP A N 1
ATOM 633 C CA . ASP A 1 78 ? 48.222 21.087 56.336 1.00 14.70 78 ASP A CA 1
ATOM 634 C C . ASP A 1 78 ? 48.408 20.868 57.837 1.00 13.89 78 ASP A C 1
ATOM 635 O O . ASP A 1 78 ? 47.899 19.903 58.400 1.00 13.51 78 ASP A O 1
ATOM 640 N N . VAL A 1 79 ? 49.138 21.772 58.487 1.00 12.80 79 VAL A N 1
ATOM 641 C CA . VAL A 1 79 ? 49.346 21.665 59.927 1.00 12.02 79 VAL A CA 1
ATOM 642 C C . VAL A 1 79 ? 47.971 21.755 60.591 1.00 11.35 79 VAL A C 1
ATOM 643 O O . VAL A 1 79 ? 47.646 20.984 61.495 1.00 11.47 79 VAL A O 1
ATOM 647 N N . ALA A 1 80 ? 47.162 22.697 60.122 1.00 12.30 80 ALA A N 1
ATOM 648 C CA . ALA A 1 80 ? 45.824 22.884 60.665 1.00 12.58 80 ALA A CA 1
ATOM 649 C C . ALA A 1 80 ? 45.002 21.604 60.573 1.00 13.64 80 ALA A C 1
ATOM 650 O O . ALA A 1 80 ? 44.262 21.272 61.495 1.00 12.62 80 ALA A O 1
ATOM 652 N N . ALA A 1 81 ? 45.133 20.876 59.466 1.00 12.61 81 ALA A N 1
ATOM 653 C CA . ALA A 1 81 ? 44.381 19.634 59.303 1.00 13.12 81 ALA A CA 1
ATOM 654 C C . ALA A 1 81 ? 44.816 18.591 60.334 1.00 12.59 81 ALA A C 1
ATOM 655 O O . ALA A 1 81 ? 43.990 17.856 60.892 1.00 12.74 81 ALA A O 1
ATOM 657 N N . VAL A 1 82 ? 46.120 18.529 60.593 1.00 11.43 82 VAL A N 1
ATOM 658 C CA . VAL A 1 82 ? 46.650 17.582 61.562 1.00 11.13 82 VAL A CA 1
ATOM 659 C C . VAL A 1 82 ? 46.142 17.927 62.959 1.00 11.59 82 VAL A C 1
ATOM 660 O O . VAL A 1 82 ? 45.649 17.061 63.687 1.00 11.72 82 VAL A O 1
ATOM 664 N N . VAL A 1 83 ? 46.251 19.198 63.322 1.00 11.38 83 VAL A N 1
ATOM 665 C CA . VAL A 1 83 ? 45.806 19.661 64.631 1.00 12.67 83 VAL A CA 1
ATOM 666 C C . VAL A 1 83 ? 44.320 19.385 64.880 1.00 13.50 83 VAL A C 1
ATOM 667 O O . VAL A 1 83 ? 43.948 18.901 65.950 1.00 13.78 83 VAL A O 1
ATOM 671 N N . ALA A 1 84 ? 43.475 19.693 63.896 1.00 13.90 84 ALA A N 1
ATOM 672 C CA . ALA A 1 84 ? 42.035 19.473 64.035 1.00 15.04 84 ALA A CA 1
ATOM 673 C C . ALA A 1 84 ? 41.716 17.991 64.152 1.00 15.11 84 ALA A C 1
ATOM 674 O O . ALA A 1 84 ? 40.891 17.577 64.969 1.00 13.07 84 ALA A O 1
ATOM 676 N N . HIS A 1 85 ? 42.379 17.193 63.327 1.00 14.48 85 HIS A N 1
ATOM 677 C CA . HIS A 1 85 ? 42.169 15.755 63.322 1.00 14.83 85 HIS A CA 1
ATOM 678 C C . HIS A 1 85 ? 42.441 15.125 64.689 1.00 14.92 85 HIS A C 1
ATOM 679 O O . HIS A 1 85 ? 41.666 14.289 65.162 1.00 15.11 85 HIS A O 1
ATOM 686 N N . LEU A 1 86 ? 43.535 15.539 65.325 1.00 15.04 86 LEU A N 1
ATOM 687 C CA . LEU A 1 86 ? 43.929 15.002 66.625 1.00 14.33 86 LEU A CA 1
ATOM 688 C C . LEU A 1 86 ? 43.407 15.764 67.841 1.00 14.99 86 LEU A C 1
ATOM 689 O O . LEU A 1 86 ? 43.545 15.294 68.970 1.00 13.98 86 LEU A O 1
ATOM 694 N N . GLY A 1 87 ? 42.819 16.934 67.615 1.00 15.72 87 GLY A N 1
ATOM 695 C CA . GLY A 1 87 ? 42.308 17.722 68.723 1.00 15.70 87 GLY A CA 1
ATOM 696 C C . GLY A 1 87 ? 43.420 18.203 69.639 1.00 15.67 87 GLY A C 1
ATOM 697 O O . GLY A 1 87 ? 43.247 18.274 70.857 1.00 17.47 87 GLY A O 1
ATOM 698 N N . ILE A 1 88 ? 44.564 18.548 69.054 1.00 14.22 88 ILE A N 1
ATOM 699 C CA . ILE A 1 88 ? 45.704 19.008 69.840 1.00 14.19 88 ILE A CA 1
ATOM 700 C C . ILE A 1 88 ? 45.913 20.521 69.810 1.00 13.86 88 ILE A C 1
ATOM 701 O O . ILE A 1 88 ? 47.039 21.007 69.716 1.00 13.69 88 ILE A O 1
ATOM 706 N N . GLN A 1 89 ? 44.819 21.267 69.886 1.00 14.91 89 GLN A N 1
ATOM 707 C CA . GLN A 1 89 ? 44.914 22.716 69.903 1.00 15.25 89 GLN A CA 1
ATOM 708 C C . GLN A 1 89 ? 45.610 23.137 71.200 1.00 13.78 89 GLN A C 1
ATOM 709 O O . GLN A 1 89 ? 45.509 22.451 72.219 1.00 16.03 89 GLN A O 1
ATOM 715 N N . GLY A 1 90 ? 46.328 24.254 71.157 1.00 12.08 90 GLY A N 1
ATOM 716 C CA . GLY A 1 90 ? 47.001 24.742 72.348 1.00 14.39 90 GLY A CA 1
ATOM 717 C C . GLY A 1 90 ? 48.297 24.041 72.703 1.00 14.69 90 GLY A C 1
ATOM 718 O O . GLY A 1 90 ? 48.811 24.197 73.809 1.00 15.73 90 GLY A O 1
ATOM 719 N N . ALA A 1 91 ? 48.836 23.272 71.769 1.00 14.61 91 ALA A N 1
ATOM 720 C CA . ALA A 1 91 ? 50.081 22.557 72.010 1.00 12.72 91 ALA A CA 1
ATOM 721 C C . ALA A 1 91 ? 51.288 23.458 71.801 1.00 14.02 91 ALA A C 1
ATOM 722 O O . ALA A 1 91 ? 51.169 24.587 71.318 1.00 13.65 91 ALA A O 1
ATOM 724 N N . VAL A 1 92 ? 52.457 22.957 72.185 1.00 14.07 92 VAL A N 1
ATOM 725 C CA . VAL A 1 92 ? 53.691 23.694 71.974 1.00 14.12 92 VAL A CA 1
ATOM 726 C C . VAL A 1 92 ? 54.158 23.214 70.602 1.00 13.69 92 VAL A C 1
ATOM 727 O O . VAL A 1 92 ? 54.011 22.032 70.284 1.00 14.78 92 VAL A O 1
ATOM 731 N N . HIS A 1 93 ? 54.685 24.125 69.788 1.00 13.61 93 HIS A N 1
ATOM 732 C CA . HIS A 1 93 ? 55.167 23.769 68.458 1.00 13.34 93 HIS A CA 1
ATOM 733 C C . HIS A 1 93 ? 56.652 24.059 68.307 1.00 13.32 93 HIS A C 1
ATOM 734 O O . HIS A 1 93 ? 57.122 25.160 68.598 1.00 14.80 93 HIS A O 1
ATOM 741 N N . VAL A 1 94 ? 57.388 23.046 67.863 1.00 10.51 94 VAL A N 1
ATOM 742 C CA . VAL A 1 94 ? 58.828 23.146 67.664 1.00 11.40 94 VAL A CA 1
ATOM 743 C C . VAL A 1 94 ? 59.124 22.883 66.197 1.00 12.59 94 VAL A C 1
ATOM 744 O O . VAL A 1 94 ? 58.770 21.833 65.674 1.00 11.43 94 VAL A O 1
ATOM 748 N N . GLY A 1 95 ? 59.769 23.835 65.536 1.00 12.33 95 GLY A N 1
ATOM 749 C CA . GLY A 1 95 ? 60.081 23.650 64.133 1.00 13.03 95 GLY A CA 1
ATOM 750 C C . GLY A 1 95 ? 61.560 23.825 63.861 1.00 13.10 95 GLY A C 1
ATOM 751 O O . GLY A 1 95 ? 62.187 24.730 64.409 1.00 14.64 95 GLY A O 1
ATOM 752 N N . HIS A 1 96 ? 62.119 22.956 63.025 1.00 12.65 96 HIS A N 1
ATOM 753 C CA . HIS A 1 96 ? 63.534 23.028 62.668 1.00 12.86 96 HIS A CA 1
ATOM 754 C C . HIS A 1 96 ? 63.667 23.478 61.213 1.00 14.70 96 HIS A C 1
ATOM 755 O O . HIS A 1 96 ? 62.937 23.001 60.342 1.00 13.97 96 HIS A O 1
ATOM 762 N N . SER A 1 97 ? 64.585 24.412 60.967 1.00 14.49 97 SER A N 1
ATOM 763 C CA . SER A 1 97 ? 64.844 24.926 59.623 1.00 15.67 97 SER A CA 1
ATOM 764 C C . SER A 1 97 ? 63.557 25.356 58.909 1.00 15.34 97 SER A C 1
ATOM 765 O O . SER A 1 97 ? 62.860 26.260 59.364 1.00 16.28 97 SER A O 1
ATOM 768 N N . THR A 1 98 ? 63.249 24.718 57.781 1.00 14.55 98 THR A N 1
ATOM 769 C CA . THR A 1 98 ? 62.029 25.046 57.043 1.00 11.62 98 THR A CA 1
ATOM 770 C C . THR A 1 98 ? 60.827 24.882 57.973 1.00 11.84 98 THR A C 1
ATOM 771 O O . THR A 1 98 ? 59.856 25.633 57.887 1.00 11.29 98 THR A O 1
ATOM 775 N N . GLY A 1 99 ? 60.905 23.893 58.863 1.00 10.03 99 GLY A N 1
ATOM 776 C CA . GLY A 1 99 ? 59.836 23.641 59.813 1.00 9.06 99 GLY A CA 1
ATOM 777 C C . GLY A 1 99 ? 59.591 24.846 60.702 1.00 10.72 99 GLY A C 1
ATOM 778 O O . GLY A 1 99 ? 58.480 25.045 61.212 1.00 10.20 99 GLY A O 1
ATOM 779 N N . GLY A 1 100 ? 60.637 25.643 60.903 1.00 10.61 100 GLY A N 1
ATOM 780 C CA . GLY A 1 100 ? 60.504 26.844 61.708 1.00 12.70 100 GLY A CA 1
ATOM 781 C C . GLY A 1 100 ? 59.598 27.831 60.995 1.00 12.60 100 GLY A C 1
ATOM 782 O O . GLY A 1 100 ? 58.762 28.491 61.618 1.00 12.35 100 GLY A O 1
ATOM 783 N N . GLY A 1 101 ? 59.764 27.932 59.680 1.00 13.87 101 GLY A N 1
ATOM 784 C CA . GLY A 1 101 ? 58.934 28.831 58.899 1.00 12.17 101 GLY A CA 1
ATOM 785 C C . GLY A 1 101 ? 57.497 28.347 58.940 1.00 13.44 101 GLY A C 1
ATOM 786 O O . GLY A 1 101 ? 56.564 29.138 59.071 1.00 12.86 101 GLY A O 1
ATOM 787 N N . GLU A 1 102 ? 57.318 27.035 58.823 1.00 10.24 102 GLU A N 1
ATOM 788 C CA . GLU A 1 102 ? 55.991 26.436 58.853 1.00 12.23 102 GLU A CA 1
ATOM 789 C C . GLU A 1 102 ? 55.257 26.742 60.148 1.00 11.98 102 GLU A C 1
ATOM 790 O O . GLU A 1 102 ? 54.061 27.029 60.140 1.00 12.52 102 GLU A O 1
ATOM 796 N N . VAL A 1 103 ? 55.977 26.676 61.263 1.00 12.83 103 VAL A N 1
ATOM 797 C CA . VAL A 1 103 ? 55.387 26.958 62.566 1.00 10.76 103 VAL A CA 1
ATOM 798 C C . VAL A 1 103 ? 54.898 28.406 62.629 1.00 12.51 103 VAL A C 1
ATOM 799 O O . VAL A 1 103 ? 53.758 28.673 63.019 1.00 11.97 103 VAL A O 1
ATOM 803 N N . VAL A 1 104 ? 55.767 29.334 62.244 1.00 13.86 104 VAL A N 1
ATOM 804 C CA . VAL A 1 104 ? 55.429 30.754 62.261 1.00 15.00 104 VAL A CA 1
ATOM 805 C C . VAL A 1 104 ? 54.252 31.088 61.341 1.00 15.18 104 VAL A C 1
ATOM 806 O O . VAL A 1 104 ? 53.370 31.862 61.715 1.00 14.74 104 VAL A O 1
ATOM 810 N N . ARG A 1 105 ? 54.224 30.508 60.144 1.00 17.51 105 ARG A N 1
ATOM 811 C CA . ARG A 1 105 ? 53.123 30.779 59.222 1.00 16.67 105 ARG A CA 1
ATOM 812 C C . ARG A 1 105 ? 51.832 30.177 59.781 1.00 16.88 105 ARG A C 1
ATOM 813 O O . ARG A 1 105 ? 50.755 30.753 59.636 1.00 18.59 105 ARG A O 1
ATOM 821 N N . TYR A 1 106 ? 51.942 29.026 60.438 1.00 12.66 106 TYR A N 1
ATOM 822 C CA . TYR A 1 106 ? 50.771 28.385 61.026 1.00 14.22 106 TYR A CA 1
ATOM 823 C C . TYR A 1 106 ? 50.153 29.261 62.109 1.00 14.90 106 TYR A C 1
ATOM 824 O O . TYR A 1 106 ? 48.940 29.483 62.129 1.00 15.86 106 TYR A O 1
ATOM 833 N N . MET A 1 107 ? 50.997 29.738 63.017 1.00 20.03 107 MET A N 1
ATOM 834 C CA . MET A 1 107 ? 50.552 30.577 64.126 1.00 20.71 107 MET A CA 1
ATOM 835 C C . MET A 1 107 ? 49.976 31.894 63.644 1.00 22.86 107 MET A C 1
ATOM 836 O O . MET A 1 107 ? 49.236 32.562 64.373 1.00 23.18 107 MET A O 1
ATOM 841 N N . ALA A 1 108 ? 50.321 32.263 62.415 1.00 16.96 108 ALA A N 1
ATOM 842 C CA . ALA A 1 108 ? 49.843 33.504 61.832 1.00 18.87 108 ALA A CA 1
ATOM 843 C C . ALA A 1 108 ? 48.504 33.356 61.103 1.00 18.55 108 ALA A C 1
ATOM 844 O O . ALA A 1 108 ? 47.590 34.144 61.335 1.00 18.35 108 ALA A O 1
ATOM 846 N N . ARG A 1 109 ? 48.358 32.366 60.224 1.00 17.66 109 ARG A N 1
ATOM 847 C CA . ARG A 1 109 ? 47.072 32.247 59.538 1.00 18.79 109 ARG A CA 1
ATOM 848 C C . ARG A 1 109 ? 46.035 31.380 60.244 1.00 19.66 109 ARG A C 1
ATOM 849 O O . ARG A 1 109 ? 44.895 31.281 59.792 1.00 18.75 109 ARG A O 1
ATOM 857 N N . HIS A 1 110 ? 46.417 30.775 61.365 1.00 16.78 110 HIS A N 1
ATOM 858 C CA . HIS A 1 110 ? 45.486 29.952 62.131 1.00 18.00 110 HIS A CA 1
ATOM 859 C C . HIS A 1 110 ? 45.455 30.375 63.598 1.00 18.75 110 HIS A C 1
ATOM 860 O O . HIS A 1 110 ? 45.746 29.584 64.494 1.00 17.52 110 HIS A O 1
ATOM 867 N N . PRO A 1 111 ? 45.085 31.639 63.857 1.00 25.43 111 PRO A N 1
ATOM 868 C CA . PRO A 1 111 ? 45.012 32.188 65.212 1.00 25.42 111 PRO A CA 1
ATOM 869 C C . PRO A 1 111 ? 43.986 31.513 66.120 1.00 25.22 111 PRO A C 1
ATOM 870 O O . PRO A 1 111 ? 44.092 31.602 67.343 1.00 24.95 111 PRO A O 1
ATOM 874 N N . GLU A 1 112 ? 42.998 30.845 65.527 1.00 22.92 112 GLU A N 1
ATOM 875 C CA . GLU A 1 112 ? 41.970 30.165 66.312 1.00 23.68 112 GLU A CA 1
ATOM 876 C C . GLU A 1 112 ? 42.602 29.145 67.254 1.00 21.52 112 GLU A C 1
ATOM 877 O O . GLU A 1 112 ? 42.035 28.817 68.298 1.00 21.29 112 GLU A O 1
ATOM 883 N N . ASP A 1 113 ? 43.772 28.639 66.877 1.00 16.44 113 ASP A N 1
ATOM 884 C CA . ASP A 1 113 ? 44.491 27.676 67.707 1.00 14.79 113 ASP A CA 1
ATOM 885 C C . ASP A 1 113 ? 45.476 28.486 68.534 1.00 15.33 113 ASP A C 1
ATOM 886 O O . ASP A 1 113 ? 46.476 28.982 68.018 1.00 15.48 113 ASP A O 1
ATOM 891 N N . LYS A 1 114 ? 45.184 28.636 69.819 1.00 19.16 114 LYS A N 1
ATOM 892 C CA . LYS A 1 114 ? 46.046 29.413 70.694 1.00 20.68 114 LYS A CA 1
ATOM 893 C C . LYS A 1 114 ? 47.250 28.605 71.156 1.00 20.13 114 LYS A C 1
ATOM 894 O O . LYS A 1 114 ? 47.276 28.096 72.277 1.00 19.62 114 LYS A O 1
ATOM 900 N N . VAL A 1 115 ? 48.243 28.487 70.279 1.00 17.13 115 VAL A N 1
ATOM 901 C CA . VAL A 1 115 ? 49.461 27.755 70.596 1.00 15.91 115 VAL A CA 1
ATOM 902 C C . VAL A 1 115 ? 50.056 28.292 71.896 1.00 15.83 115 VAL A C 1
ATOM 903 O O . VAL A 1 115 ? 50.144 29.503 72.086 1.00 16.89 115 VAL A O 1
ATOM 907 N N . ALA A 1 116 ? 50.452 27.388 72.792 1.00 15.63 116 ALA A N 1
ATOM 908 C CA . ALA A 1 116 ? 51.027 27.790 74.076 1.00 15.25 116 ALA A CA 1
ATOM 909 C C . ALA A 1 116 ? 52.351 28.523 73.891 1.00 15.19 116 ALA A C 1
ATOM 910 O O . ALA A 1 116 ? 52.490 29.683 74.286 1.00 16.49 116 ALA A O 1
ATOM 912 N N . LYS A 1 117 ? 53.327 27.835 73.302 1.00 14.09 117 LYS A N 1
ATOM 913 C CA . LYS A 1 117 ? 54.648 28.407 73.048 1.00 12.17 117 LYS A CA 1
ATOM 914 C C . LYS A 1 117 ? 55.201 27.803 71.765 1.00 12.93 117 LYS A C 1
ATOM 915 O O . LYS A 1 117 ? 54.657 26.831 71.248 1.00 14.53 117 LYS A O 1
ATOM 921 N N . ALA A 1 118 ? 56.294 28.371 71.268 1.00 14.15 118 ALA A N 1
ATOM 922 C CA . ALA A 1 118 ? 56.932 27.867 70.059 1.00 13.95 118 ALA A CA 1
ATOM 923 C C . ALA A 1 118 ? 58.448 27.952 70.156 1.00 14.51 118 ALA A C 1
ATOM 924 O O . ALA A 1 118 ? 58.992 28.781 70.888 1.00 11.43 118 ALA A O 1
ATOM 926 N N . VAL A 1 119 ? 59.125 27.073 69.423 1.00 14.11 119 VAL A N 1
ATOM 927 C CA . VAL A 1 119 ? 60.581 27.068 69.380 1.00 14.52 119 VAL A CA 1
ATOM 928 C C . VAL A 1 119 ? 61.003 26.966 67.922 1.00 14.32 119 VAL A C 1
ATOM 929 O O . VAL A 1 119 ? 60.533 26.095 67.187 1.00 14.68 119 VAL A O 1
ATOM 933 N N . LEU A 1 120 ? 61.880 27.868 67.505 1.00 13.55 120 LEU A N 1
ATOM 934 C CA . LEU A 1 120 ? 62.367 27.877 66.136 1.00 13.10 120 LEU A CA 1
ATOM 935 C C . LEU A 1 120 ? 63.840 27.493 66.191 1.00 12.09 120 LEU A C 1
ATOM 936 O O . LEU A 1 120 ? 64.666 28.263 66.676 1.00 14.26 120 LEU A O 1
ATOM 941 N N . ILE A 1 121 ? 64.161 26.296 65.705 1.00 9.41 121 ILE A N 1
ATOM 942 C CA . ILE A 1 121 ? 65.538 25.809 65.724 1.00 11.41 121 ILE A CA 1
ATOM 943 C C . ILE A 1 121 ? 66.224 25.934 64.358 1.00 12.65 121 ILE A C 1
ATOM 944 O O . ILE A 1 121 ? 65.836 25.260 63.403 1.00 12.42 121 ILE A O 1
ATOM 949 N N . ALA A 1 122 ? 67.262 26.767 64.279 1.00 13.31 122 ALA A N 1
ATOM 950 C CA . ALA A 1 122 ? 67.981 26.986 63.021 1.00 13.39 122 ALA A CA 1
ATOM 951 C C . ALA A 1 122 ? 66.940 27.240 61.936 1.00 12.97 122 ALA A C 1
ATOM 952 O O . ALA A 1 122 ? 67.039 26.710 60.827 1.00 13.02 122 ALA A O 1
ATOM 954 N N . ALA A 1 123 ? 65.947 28.056 62.278 1.00 13.69 123 ALA A N 1
ATOM 955 C CA . ALA A 1 123 ? 64.835 28.371 61.385 1.00 13.57 123 ALA A CA 1
ATOM 956 C C . ALA A 1 123 ? 65.119 29.410 60.313 1.00 14.33 123 ALA A C 1
ATOM 957 O O . ALA A 1 123 ? 65.915 30.332 60.498 1.00 15.08 123 ALA A O 1
ATOM 959 N N . VAL A 1 124 ? 64.431 29.251 59.189 1.00 13.00 124 VAL A N 1
ATOM 960 C CA . VAL A 1 124 ? 64.589 30.137 58.046 1.00 13.57 124 VAL A CA 1
ATOM 961 C C . VAL A 1 124 ? 64.126 31.593 58.190 1.00 13.14 124 VAL A C 1
ATOM 962 O O . VAL A 1 124 ? 64.659 32.467 57.507 1.00 12.36 124 VAL A O 1
ATOM 966 N N . PRO A 1 125 ? 63.139 31.882 59.064 1.00 14.68 125 PRO A N 1
ATOM 967 C CA . PRO A 1 125 ? 62.703 33.282 59.190 1.00 12.79 125 PRO A CA 1
ATOM 968 C C . PRO A 1 125 ? 63.849 34.207 59.599 1.00 14.65 125 PRO A C 1
ATOM 969 O O . PRO A 1 125 ? 64.812 33.761 60.226 1.00 13.94 125 PRO A O 1
ATOM 973 N N . PRO A 1 126 ? 63.742 35.513 59.287 1.00 16.98 126 PRO A N 1
ATOM 974 C CA . PRO A 1 126 ? 62.626 36.166 58.587 1.00 16.88 126 PRO A CA 1
ATOM 975 C C . PRO A 1 126 ? 62.581 35.928 57.075 1.00 17.87 126 PRO A C 1
ATOM 976 O O . PRO A 1 126 ? 61.515 35.687 56.512 1.00 17.46 126 PRO A O 1
ATOM 980 N N . LEU A 1 127 ? 63.736 36.009 56.422 1.00 15.31 127 LEU A N 1
ATOM 981 C CA . LEU A 1 127 ? 63.811 35.814 54.976 1.00 16.43 127 LEU A CA 1
ATOM 982 C C . LEU A 1 127 ? 65.251 35.485 54.595 1.00 15.55 127 LEU A C 1
ATOM 983 O O . LEU A 1 127 ? 66.173 36.246 54.895 1.00 18.03 127 LEU A O 1
ATOM 988 N N . MET A 1 128 ? 65.445 34.358 53.918 1.00 12.71 128 MET A N 1
ATOM 989 C CA . MET A 1 128 ? 66.786 33.929 53.538 1.00 12.98 128 MET A CA 1
ATOM 990 C C . MET A 1 128 ? 67.438 34.631 52.353 1.00 13.45 128 MET A C 1
ATOM 991 O O . MET A 1 128 ? 68.601 35.022 52.432 1.00 13.78 128 MET A O 1
ATOM 996 N N . VAL A 1 129 ? 66.701 34.780 51.257 1.00 14.25 129 VAL A N 1
ATOM 997 C CA . VAL A 1 129 ? 67.245 35.388 50.046 1.00 15.17 129 VAL A CA 1
ATOM 998 C C . VAL A 1 129 ? 67.499 36.895 50.118 1.00 15.97 129 VAL A C 1
ATOM 999 O O . VAL A 1 129 ? 66.805 37.637 50.815 1.00 14.52 129 VAL A O 1
ATOM 1003 N N . GLN A 1 130 ? 68.517 37.334 49.389 1.00 17.88 130 GLN A N 1
ATOM 1004 C CA . GLN A 1 130 ? 68.887 38.742 49.340 1.00 21.56 130 GLN A CA 1
ATOM 1005 C C . GLN A 1 130 ? 67.890 39.531 48.492 1.00 22.44 130 GLN A C 1
ATOM 1006 O O . GLN A 1 130 ? 67.595 39.163 47.349 1.00 22.32 130 GLN A O 1
ATOM 1012 N N . THR A 1 131 ? 67.364 40.609 49.068 1.00 22.73 131 THR A N 1
ATOM 1013 C CA . THR A 1 131 ? 66.404 41.478 48.389 1.00 23.09 131 THR A CA 1
ATOM 1014 C C . THR A 1 131 ? 66.698 42.903 48.844 1.00 24.04 131 THR A C 1
ATOM 1015 O O . THR A 1 131 ? 67.481 43.109 49.770 1.00 25.72 131 THR A O 1
ATOM 1019 N N . PRO A 1 132 ? 66.084 43.908 48.199 1.00 26.43 132 PRO A N 1
ATOM 1020 C CA . PRO A 1 132 ? 66.357 45.282 48.632 1.00 26.92 132 PRO A CA 1
ATOM 1021 C C . PRO A 1 132 ? 65.994 45.491 50.102 1.00 27.69 132 PRO A C 1
ATOM 1022 O O . PRO A 1 132 ? 66.706 46.176 50.834 1.00 27.36 132 PRO A O 1
ATOM 1026 N N . GLY A 1 133 ? 64.892 44.881 50.530 1.00 34.27 133 GLY A N 1
ATOM 1027 C CA . GLY A 1 133 ? 64.470 45.009 51.915 1.00 34.40 133 GLY A CA 1
ATOM 1028 C C . GLY A 1 133 ? 65.324 44.174 52.853 1.00 34.63 133 GLY A C 1
ATOM 1029 O O . GLY A 1 133 ? 65.424 44.466 54.045 1.00 35.38 133 GLY A O 1
ATOM 1030 N N . ASN A 1 134 ? 65.944 43.129 52.310 1.00 24.99 134 ASN A N 1
ATOM 1031 C CA . ASN A 1 134 ? 66.801 42.240 53.091 1.00 25.07 134 ASN A CA 1
ATOM 1032 C C . ASN A 1 134 ? 68.152 42.083 52.393 1.00 24.93 134 ASN A C 1
ATOM 1033 O O . ASN A 1 134 ? 68.468 41.021 51.852 1.00 23.61 134 ASN A O 1
ATOM 1038 N N . PRO A 1 135 ? 68.971 43.147 52.406 1.00 29.38 135 PRO A N 1
ATOM 1039 C CA . PRO A 1 135 ? 70.297 43.168 51.780 1.00 29.47 135 PRO A CA 1
ATOM 1040 C C . PRO A 1 135 ? 71.317 42.205 52.379 1.00 29.50 135 PRO A C 1
ATOM 1041 O O . PRO A 1 135 ? 72.348 41.928 51.766 1.00 30.61 135 PRO A O 1
ATOM 1045 N N . GLY A 1 136 ? 71.028 41.690 53.570 1.00 25.83 136 GLY A N 1
ATOM 1046 C CA . GLY A 1 136 ? 71.950 40.770 54.214 1.00 24.49 136 GLY A CA 1
ATOM 1047 C C . GLY A 1 136 ? 71.699 39.311 53.878 1.00 23.51 136 GLY A C 1
ATOM 1048 O O . GLY A 1 136 ? 72.376 38.424 54.395 1.00 22.51 136 GLY A O 1
ATOM 1049 N N . GLY A 1 137 ? 70.733 39.058 53.002 1.00 21.55 137 GLY A N 1
ATOM 1050 C CA . GLY A 1 137 ? 70.426 37.689 52.634 1.00 19.79 137 GLY A CA 1
ATOM 1051 C C . GLY A 1 137 ? 71.420 37.076 51.663 1.00 19.65 137 GLY A C 1
ATOM 1052 O O . GLY A 1 137 ? 72.414 37.698 51.287 1.00 20.74 137 GLY A O 1
ATOM 1053 N N . LEU A 1 138 ? 71.149 35.841 51.258 1.00 17.15 138 LEU A N 1
ATOM 1054 C CA . LEU A 1 138 ? 72.001 35.123 50.319 1.00 15.64 138 LEU A CA 1
ATOM 1055 C C . LEU A 1 138 ? 71.477 35.332 48.903 1.00 15.23 138 LEU A C 1
ATOM 1056 O O . LEU A 1 138 ? 70.268 35.278 48.671 1.00 14.05 138 LEU A O 1
ATOM 1061 N N . PRO A 1 139 ? 72.374 35.573 47.934 1.00 16.83 139 PRO A N 1
ATOM 1062 C CA . PRO A 1 139 ? 71.911 35.774 46.557 1.00 17.80 139 PRO A CA 1
ATOM 1063 C C . PRO A 1 139 ? 71.044 34.604 46.089 1.00 16.76 139 PRO A C 1
ATOM 1064 O O . PRO A 1 139 ? 71.315 33.447 46.411 1.00 15.99 139 PRO A O 1
ATOM 1068 N N . LYS A 1 140 ? 69.994 34.917 45.339 1.00 15.85 140 LYS A N 1
ATOM 1069 C CA . LYS A 1 140 ? 69.077 33.896 44.849 1.00 14.52 140 LYS A CA 1
ATOM 1070 C C . LYS A 1 140 ? 69.793 32.789 44.079 1.00 15.73 140 LYS A C 1
ATOM 1071 O O . LYS A 1 140 ? 69.339 31.646 44.065 1.00 14.76 140 LYS A O 1
ATOM 1077 N N . SER A 1 141 ? 70.919 33.127 43.455 1.00 15.24 141 SER A N 1
ATOM 1078 C CA . SER A 1 141 ? 71.692 32.158 42.687 1.00 15.07 141 SER A CA 1
ATOM 1079 C C . SER A 1 141 ? 72.052 30.920 43.504 1.00 14.80 141 SER A C 1
ATOM 1080 O O . SER A 1 141 ? 72.171 29.823 42.960 1.00 15.73 141 SER A O 1
ATOM 1083 N N . VAL A 1 142 ? 72.241 31.106 44.807 1.00 13.23 142 VAL A N 1
ATOM 1084 C CA . VAL A 1 142 ? 72.586 30.006 45.699 1.00 12.79 142 VAL A CA 1
ATOM 1085 C C . VAL A 1 142 ? 71.447 28.987 45.707 1.00 12.42 142 VAL A C 1
ATOM 1086 O O . VAL A 1 142 ? 71.671 27.773 45.609 1.00 11.63 142 VAL A O 1
ATOM 1090 N N . PHE A 1 143 ? 70.225 29.491 45.806 1.00 14.09 143 PHE A N 1
ATOM 1091 C CA . PHE A 1 143 ? 69.054 28.631 45.839 1.00 13.50 143 PHE A CA 1
ATOM 1092 C C . PHE A 1 143 ? 68.747 28.060 44.459 1.00 13.74 143 PHE A C 1
ATOM 1093 O O . PHE A 1 143 ? 68.247 26.943 44.350 1.00 14.25 143 PHE A O 1
ATOM 1101 N N . ASP A 1 144 ? 69.064 28.809 43.404 1.00 13.85 144 ASP A N 1
ATOM 1102 C CA . ASP A 1 144 ? 68.846 28.302 42.049 1.00 12.78 144 ASP A CA 1
ATOM 1103 C C . ASP A 1 144 ? 69.767 27.092 41.869 1.00 12.58 144 ASP A C 1
ATOM 1104 O O . ASP A 1 144 ? 69.408 26.106 41.215 1.00 11.32 144 ASP A O 1
ATOM 1109 N N . GLY A 1 145 ? 70.958 27.178 42.455 1.00 10.97 145 GLY A N 1
ATOM 1110 C CA . GLY A 1 145 ? 71.913 26.089 42.363 1.00 12.81 145 GLY A CA 1
ATOM 1111 C C . GLY A 1 145 ? 71.380 24.830 43.022 1.00 12.73 145 GLY A C 1
ATOM 1112 O O . GLY A 1 145 ? 71.538 23.731 42.483 1.00 13.81 145 GLY A O 1
ATOM 1113 N N . PHE A 1 146 ? 70.758 24.983 44.190 1.00 14.19 146 PHE A N 1
ATOM 1114 C CA . PHE A 1 146 ? 70.201 23.829 44.892 1.00 12.67 146 PHE A CA 1
ATOM 1115 C C . PHE A 1 146 ? 69.093 23.220 44.037 1.00 12.52 146 PHE A C 1
ATOM 1116 O O . PHE A 1 146 ? 68.987 22.001 43.922 1.00 10.71 146 PHE A O 1
ATOM 1124 N N . GLN A 1 147 ? 68.262 24.067 43.437 1.00 9.32 147 GLN A N 1
ATOM 1125 C CA . GLN A 1 147 ? 67.184 23.559 42.593 1.00 10.30 147 GLN A CA 1
ATOM 1126 C C . GLN A 1 147 ? 67.720 22.758 41.411 1.00 10.74 147 GLN A C 1
ATOM 1127 O O . GLN A 1 147 ? 67.156 21.730 41.045 1.00 10.18 147 GLN A O 1
ATOM 1133 N N . ALA A 1 148 ? 68.815 23.215 40.815 1.00 14.04 148 ALA A N 1
ATOM 1134 C CA . ALA A 1 148 ? 69.380 22.504 39.677 1.00 13.47 148 ALA A CA 1
ATOM 1135 C C . ALA A 1 148 ? 69.915 21.140 40.107 1.00 14.34 148 ALA A C 1
ATOM 1136 O O . ALA A 1 148 ? 69.865 20.176 39.340 1.00 15.56 148 ALA A O 1
ATOM 1138 N N . GLN A 1 149 ? 70.417 21.064 41.336 1.00 12.54 149 GLN A N 1
ATOM 1139 C CA . GLN A 1 149 ? 70.938 19.812 41.876 1.00 13.44 149 GLN A CA 1
ATOM 1140 C C . GLN A 1 149 ? 69.799 18.836 42.122 1.00 11.88 149 GLN A C 1
ATOM 1141 O O . GLN A 1 149 ? 69.934 17.637 41.878 1.00 12.28 149 GLN A O 1
ATOM 1147 N N . VAL A 1 150 ? 68.674 19.356 42.601 1.00 10.16 150 VAL A N 1
ATOM 1148 C CA . VAL A 1 150 ? 67.518 18.516 42.872 1.00 10.35 150 VAL A CA 1
ATOM 1149 C C . VAL A 1 150 ? 66.943 17.989 41.563 1.00 10.73 150 VAL A C 1
ATOM 1150 O O . VAL A 1 150 ? 66.490 16.852 41.488 1.00 10.84 150 VAL A O 1
ATOM 1154 N N . ALA A 1 151 ? 66.991 18.806 40.519 1.00 10.66 151 ALA A N 1
ATOM 1155 C CA . ALA A 1 151 ? 66.438 18.395 39.236 1.00 13.81 151 ALA A CA 1
ATOM 1156 C C . ALA A 1 151 ? 67.289 17.427 38.422 1.00 15.41 151 ALA A C 1
ATOM 1157 O O . ALA A 1 151 ? 66.745 16.593 37.691 1.00 16.15 151 ALA A O 1
ATOM 1159 N N . SER A 1 152 ? 68.611 17.514 38.539 1.00 13.81 152 SER A N 1
ATOM 1160 C CA . SER A 1 152 ? 69.459 16.646 37.731 1.00 16.87 152 SER A CA 1
ATOM 1161 C C . SER A 1 152 ? 70.452 15.743 38.440 1.00 16.14 152 SER A C 1
ATOM 1162 O O . SER A 1 152 ? 71.101 14.927 37.789 1.00 16.21 152 SER A O 1
ATOM 1165 N N . ASN A 1 153 ? 70.564 15.860 39.758 1.00 13.57 153 ASN A N 1
ATOM 1166 C CA . ASN A 1 153 ? 71.525 15.048 40.498 1.00 13.53 153 ASN A CA 1
ATOM 1167 C C . ASN A 1 153 ? 71.057 14.844 41.941 1.00 11.58 153 ASN A C 1
ATOM 1168 O O . ASN A 1 153 ? 71.862 14.867 42.868 1.00 10.99 153 ASN A O 1
ATOM 1173 N N . ARG A 1 154 ? 69.759 14.620 42.129 1.00 14.40 154 ARG A N 1
ATOM 1174 C CA . ARG A 1 154 ? 69.211 14.473 43.472 1.00 12.56 154 ARG A CA 1
ATOM 1175 C C . ARG A 1 154 ? 69.796 13.370 44.354 1.00 12.41 154 ARG A C 1
ATOM 1176 O O . ARG A 1 154 ? 70.083 13.611 45.525 1.00 10.20 154 ARG A O 1
ATOM 1184 N N . ALA A 1 155 ? 69.974 12.170 43.808 1.00 10.69 155 ALA A N 1
ATOM 1185 C CA . ALA A 1 155 ? 70.506 11.055 44.592 1.00 10.00 155 ALA A CA 1
ATOM 1186 C C . ALA A 1 155 ? 71.867 11.356 45.210 1.00 11.20 155 ALA A C 1
ATOM 1187 O O . ALA A 1 155 ? 72.112 11.030 46.372 1.00 12.35 155 ALA A O 1
ATOM 1189 N N . GLN A 1 156 ? 72.755 11.974 44.440 1.00 11.03 156 GLN A N 1
ATOM 1190 C CA . GLN A 1 156 ? 74.085 12.296 44.957 1.00 10.55 156 GLN A CA 1
ATOM 1191 C C . GLN A 1 156 ? 74.073 13.583 45.779 1.00 11.32 156 GLN A C 1
ATOM 1192 O O . GLN A 1 156 ? 74.783 13.699 46.780 1.00 10.92 156 GLN A O 1
ATOM 1198 N N . PHE A 1 157 ? 73.273 14.554 45.356 1.00 11.41 157 PHE A N 1
ATOM 1199 C CA . PHE A 1 157 ? 73.161 15.819 46.076 1.00 8.87 157 PHE A CA 1
ATOM 1200 C C . PHE A 1 157 ? 72.687 15.549 47.506 1.00 9.05 157 PHE A C 1
ATOM 1201 O O . PHE A 1 157 ? 73.091 16.236 48.445 1.00 7.97 157 PHE A O 1
ATOM 1209 N N . TYR A 1 158 ? 71.840 14.537 47.672 1.00 10.51 158 TYR A N 1
ATOM 1210 C CA . TYR A 1 158 ? 71.318 14.205 48.992 1.00 9.57 158 TYR A CA 1
ATOM 1211 C C . TYR A 1 158 ? 72.313 13.442 49.868 1.00 11.08 158 TYR A C 1
ATOM 1212 O O . TYR A 1 158 ? 72.013 13.103 51.011 1.00 10.52 158 TYR A O 1
ATOM 1221 N N . ARG A 1 159 ? 73.491 13.172 49.315 1.00 11.15 159 ARG A N 1
ATOM 1222 C CA . ARG A 1 159 ? 74.581 12.539 50.051 1.00 12.29 159 ARG A CA 1
ATOM 1223 C C . ARG A 1 159 ? 75.518 13.704 50.389 1.00 11.09 159 ARG A C 1
ATOM 1224 O O . ARG A 1 159 ? 75.986 13.841 51.517 1.00 11.13 159 ARG A O 1
ATOM 1232 N N . ASP A 1 160 ? 75.758 14.554 49.394 1.00 11.42 160 ASP A N 1
ATOM 1233 C CA . ASP A 1 160 ? 76.664 15.687 49.557 1.00 9.90 160 ASP A CA 1
ATOM 1234 C C . ASP A 1 160 ? 76.273 16.674 50.645 1.00 11.46 160 ASP A C 1
ATOM 1235 O O . ASP A 1 160 ? 77.125 17.143 51.398 1.00 12.13 160 ASP A O 1
ATOM 1240 N N . VAL A 1 161 ? 74.989 16.996 50.735 1.00 11.71 161 VAL A N 1
ATOM 1241 C CA . VAL A 1 161 ? 74.552 17.960 51.729 1.00 11.64 161 VAL A CA 1
ATOM 1242 C C . VAL A 1 161 ? 74.806 17.483 53.159 1.00 13.50 161 VAL A C 1
ATOM 1243 O O . VAL A 1 161 ? 75.418 18.200 53.955 1.00 12.49 161 VAL A O 1
ATOM 1247 N N . PRO A 1 162 ? 74.354 16.266 53.508 1.00 10.38 162 PRO A N 1
ATOM 1248 C CA . PRO A 1 162 ? 74.595 15.794 54.876 1.00 10.15 162 PRO A CA 1
ATOM 1249 C C . PRO A 1 162 ? 76.046 15.373 55.156 1.00 11.62 162 PRO A C 1
ATOM 1250 O O . PRO A 1 162 ? 76.489 15.38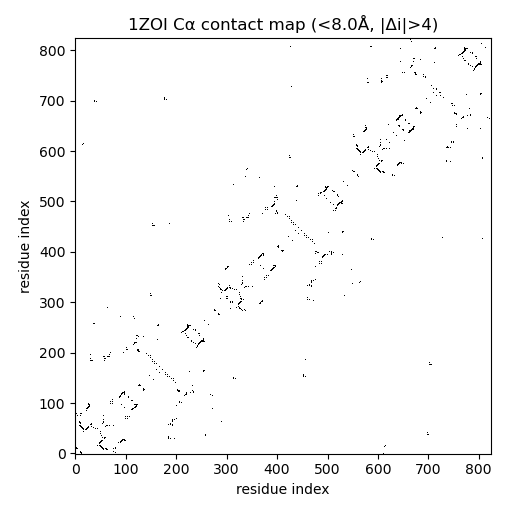4 56.301 1.00 11.66 162 PRO A O 1
ATOM 1254 N N . ALA A 1 163 ? 76.787 15.007 54.115 1.00 14.23 163 ALA A N 1
ATOM 1255 C CA . ALA A 1 163 ? 78.172 14.590 54.307 1.00 15.50 163 ALA A CA 1
ATOM 1256 C C . ALA A 1 163 ? 79.068 15.814 54.433 1.00 15.80 163 ALA A C 1
ATOM 1257 O O . ALA A 1 163 ? 80.201 15.720 54.912 1.00 16.15 163 ALA A O 1
ATOM 1259 N N . GLY A 1 164 ? 78.546 16.961 54.012 1.00 14.73 164 GLY A N 1
ATOM 1260 C CA . GLY A 1 164 ? 79.324 18.185 54.065 1.00 15.90 164 GLY A CA 1
ATOM 1261 C C . GLY A 1 164 ? 78.868 19.259 55.038 1.00 15.76 164 GLY A C 1
ATOM 1262 O O . GLY A 1 164 ? 79.204 19.209 56.220 1.00 15.81 164 GLY A O 1
ATOM 1263 N N . PRO A 1 165 ? 78.082 20.243 54.570 1.00 12.85 165 PRO A N 1
ATOM 1264 C CA . PRO A 1 165 ? 77.586 21.347 55.397 1.00 11.58 165 PRO A CA 1
ATOM 1265 C C . PRO A 1 165 ? 76.492 21.130 56.441 1.00 11.73 165 PRO A C 1
ATOM 1266 O O . PRO A 1 165 ? 76.503 21.788 57.475 1.00 11.78 165 PRO A O 1
ATOM 1270 N N . PHE A 1 166 ? 75.558 20.217 56.200 1.00 10.98 166 PHE A N 1
ATOM 1271 C CA . PHE A 1 166 ? 74.444 20.055 57.135 1.00 9.88 166 PHE A CA 1
ATOM 1272 C C . PHE A 1 166 ? 74.779 19.797 58.604 1.00 10.56 166 PHE A C 1
ATOM 1273 O O . PHE A 1 166 ? 74.241 20.467 59.489 1.00 11.11 166 PHE A O 1
ATOM 1281 N N . TYR A 1 167 ? 75.665 18.839 58.859 1.00 11.98 167 TYR A N 1
ATOM 1282 C CA . TYR A 1 167 ? 76.044 18.485 60.224 1.00 12.08 167 TYR A CA 1
ATOM 1283 C C . TYR A 1 167 ? 77.442 18.963 60.592 1.00 12.59 167 TYR A C 1
ATOM 1284 O O . TYR A 1 167 ? 77.952 18.627 61.659 1.00 12.95 167 TYR A O 1
ATOM 1293 N N . GLY A 1 168 ? 78.059 19.738 59.707 1.00 15.17 168 GLY A N 1
ATOM 1294 C CA . GLY A 1 168 ? 79.391 20.243 59.988 1.00 15.98 168 GLY A CA 1
ATOM 1295 C C . GLY A 1 168 ? 80.459 19.174 59.893 1.00 16.95 168 GLY A C 1
ATOM 1296 O O . GLY A 1 168 ? 81.566 19.341 60.412 1.00 17.30 168 GLY A O 1
ATOM 1297 N N . TYR A 1 169 ? 80.135 18.066 59.235 1.00 13.76 169 TYR A N 1
ATOM 1298 C CA . TYR A 1 169 ? 81.093 16.978 59.079 1.00 13.49 169 TYR A CA 1
ATOM 1299 C C . TYR A 1 169 ? 82.247 17.394 58.167 1.00 14.98 169 TYR A C 1
ATOM 1300 O O . TYR A 1 169 ? 83.261 16.697 58.079 1.00 16.12 169 TYR A O 1
ATOM 1309 N N . ASN A 1 170 ? 82.097 18.530 57.492 1.00 16.83 170 ASN A N 1
ATOM 1310 C CA . ASN A 1 170 ? 83.140 19.011 56.593 1.00 17.21 170 ASN A CA 1
ATOM 1311 C C . ASN A 1 170 ? 84.171 19.873 57.307 1.00 18.24 170 ASN A C 1
ATOM 1312 O O . ASN A 1 170 ? 85.154 20.308 56.701 1.00 18.61 170 ASN A O 1
ATOM 1317 N N . ARG A 1 171 ? 83.951 20.116 58.596 1.00 14.76 171 ARG A N 1
ATOM 1318 C CA . ARG A 1 171 ? 84.879 20.921 59.381 1.00 14.81 171 ARG A CA 1
ATOM 1319 C C . ARG A 1 171 ? 86.098 20.087 59.772 1.00 15.98 171 ARG A C 1
ATOM 1320 O O . ARG A 1 171 ? 86.000 18.883 59.990 1.00 14.88 171 ARG A O 1
ATOM 1328 N N . PRO A 1 172 ? 87.270 20.723 59.877 1.00 16.16 172 PRO A N 1
ATOM 1329 C CA . PRO A 1 172 ? 88.470 19.969 60.244 1.00 17.43 172 PRO A CA 1
ATOM 1330 C C . PRO A 1 172 ? 88.383 19.249 61.592 1.00 18.43 172 PRO A C 1
ATOM 1331 O O . PRO A 1 172 ? 87.960 19.827 62.593 1.00 20.63 172 PRO A O 1
ATOM 1335 N N . GLY A 1 173 ? 88.777 17.979 61.598 1.00 22.83 173 GLY A N 1
ATOM 1336 C CA . GLY A 1 173 ? 88.765 17.200 62.824 1.00 25.18 173 GLY A CA 1
ATOM 1337 C C . GLY A 1 173 ? 87.444 16.581 63.241 1.00 25.68 173 GLY A C 1
ATOM 1338 O O . GLY A 1 173 ? 87.386 15.865 64.242 1.00 28.99 173 GLY A O 1
ATOM 1339 N N . VAL A 1 174 ? 86.384 16.844 62.486 1.00 19.64 174 VAL A N 1
ATOM 1340 C CA . VAL A 1 174 ? 85.071 16.295 62.814 1.00 18.46 174 VAL A CA 1
ATOM 1341 C C . VAL A 1 174 ? 84.814 14.981 62.090 1.00 17.19 174 VAL A C 1
ATOM 1342 O O . VAL A 1 174 ? 84.864 14.916 60.861 1.00 18.47 174 VAL A O 1
ATOM 1346 N N . GLU A 1 175 ? 84.537 13.932 62.859 1.00 18.04 175 GLU A N 1
ATOM 1347 C CA . GLU A 1 175 ? 84.273 12.617 62.287 1.00 18.53 175 GLU A CA 1
ATOM 1348 C C . GLU A 1 175 ? 82.804 12.485 61.879 1.00 16.75 175 GLU A C 1
ATOM 1349 O O . GLU A 1 175 ? 81.903 12.760 62.667 1.00 17.89 175 GLU A O 1
ATOM 1355 N N . ALA A 1 176 ? 82.569 12.058 60.646 1.00 18.00 176 ALA A N 1
ATOM 1356 C CA . ALA A 1 176 ? 81.203 11.910 60.162 1.00 17.49 176 ALA A CA 1
ATOM 1357 C C . ALA A 1 176 ? 80.585 10.590 60.591 1.00 17.47 176 ALA A C 1
ATOM 1358 O O . ALA A 1 176 ? 81.286 9.652 60.978 1.00 17.65 176 ALA A O 1
ATOM 1360 N N . SER A 1 177 ? 79.259 10.536 60.539 1.00 15.61 177 SER A N 1
ATOM 1361 C CA . SER A 1 177 ? 78.512 9.330 60.874 1.00 15.19 177 SER A CA 1
ATOM 1362 C C . SER A 1 177 ? 77.813 8.898 59.592 1.00 15.54 177 SER A C 1
ATOM 1363 O O . SER A 1 177 ? 76.966 9.626 59.066 1.00 14.36 177 SER A O 1
ATOM 1366 N N . GLU A 1 178 ? 78.170 7.726 59.081 1.00 13.15 178 GLU A N 1
ATOM 1367 C CA . GLU A 1 178 ? 77.558 7.237 57.854 1.00 13.95 178 GLU A CA 1
ATOM 1368 C C . GLU A 1 178 ? 76.081 6.949 58.090 1.00 13.35 178 GLU A C 1
ATOM 1369 O O . GLU A 1 178 ? 75.263 7.101 57.186 1.00 14.10 178 GLU A O 1
ATOM 1375 N N . GLY A 1 179 ? 75.747 6.538 59.310 1.00 13.70 179 GLY A N 1
ATOM 1376 C CA . GLY A 1 179 ? 74.362 6.242 59.633 1.00 12.33 179 GLY A CA 1
ATOM 1377 C C . GLY A 1 179 ? 73.515 7.501 59.574 1.00 11.95 179 GLY A C 1
ATOM 1378 O O . GLY A 1 179 ? 72.412 7.494 59.032 1.00 11.95 179 GLY A O 1
ATOM 1379 N N . ILE A 1 180 ? 74.032 8.589 60.135 1.00 9.84 180 ILE A N 1
ATOM 1380 C CA . ILE A 1 180 ? 73.305 9.856 60.126 1.00 9.28 180 ILE A CA 1
ATOM 1381 C C . ILE A 1 180 ? 73.218 10.427 58.706 1.00 10.63 180 ILE A C 1
ATOM 1382 O O . ILE A 1 180 ? 72.193 10.990 58.306 1.00 10.83 180 ILE A O 1
ATOM 1387 N N . ILE A 1 181 ? 74.293 10.277 57.939 1.00 10.37 181 ILE A N 1
ATOM 1388 C CA . ILE A 1 181 ? 74.304 10.758 56.564 1.00 9.26 181 ILE A CA 1
ATOM 1389 C C . ILE A 1 181 ? 73.299 9.955 55.745 1.00 10.58 181 ILE A C 1
ATOM 1390 O O . ILE A 1 181 ? 72.505 10.517 54.987 1.00 11.28 181 ILE A O 1
ATOM 1395 N N . GLY A 1 182 ? 73.326 8.638 55.916 1.00 10.76 182 GLY A N 1
ATOM 1396 C CA . GLY A 1 182 ? 72.417 7.783 55.176 1.00 11.85 182 GLY A CA 1
ATOM 1397 C C . GLY A 1 182 ? 70.962 8.013 55.542 1.00 11.96 182 GLY A C 1
ATOM 1398 O O . GLY A 1 182 ? 70.085 7.919 54.683 1.00 12.33 182 GLY A O 1
ATOM 1399 N N . ASN A 1 183 ? 70.696 8.314 56.811 1.00 12.55 183 ASN A N 1
ATOM 1400 C CA . ASN A 1 183 ? 69.319 8.534 57.246 1.00 11.43 183 ASN A CA 1
ATOM 1401 C C . ASN A 1 183 ? 68.745 9.824 56.665 1.00 12.27 183 ASN A C 1
ATOM 1402 O O . ASN A 1 183 ? 67.548 9.905 56.381 1.00 11.63 183 ASN A O 1
ATOM 1407 N N . TRP A 1 184 ? 69.603 10.824 56.489 1.00 8.85 184 TRP A N 1
ATOM 1408 C CA . TRP A 1 184 ? 69.206 12.110 55.913 1.00 8.12 184 TRP A CA 1
ATOM 1409 C C . TRP A 1 184 ? 68.863 11.821 54.450 1.00 10.44 184 TRP A C 1
ATOM 1410 O O . TRP A 1 184 ? 67.798 12.190 53.955 1.00 9.44 184 TRP A O 1
ATOM 1421 N N . TRP A 1 185 ? 69.786 11.143 53.777 1.00 9.45 185 TRP A N 1
ATOM 1422 C CA . TRP A 1 185 ? 69.640 10.770 52.373 1.00 10.15 185 TRP A CA 1
ATOM 1423 C C . TRP A 1 185 ? 68.360 9.970 52.150 1.00 8.86 185 TRP A C 1
ATOM 1424 O O . TRP A 1 185 ? 67.601 10.235 51.219 1.00 8.88 185 TRP A O 1
ATOM 1435 N N . ARG A 1 186 ? 68.131 8.990 53.019 1.00 10.04 186 ARG A N 1
ATOM 1436 C CA . ARG A 1 186 ? 66.962 8.117 52.938 1.00 10.46 186 ARG A CA 1
ATOM 1437 C C . ARG A 1 186 ? 65.647 8.885 53.000 1.00 10.74 186 ARG A C 1
ATOM 1438 O O . ARG A 1 186 ? 64.744 8.650 52.195 1.00 10.86 186 ARG A O 1
ATOM 1446 N N . GLN A 1 187 ? 65.532 9.784 53.972 1.00 9.59 187 GLN A N 1
ATOM 1447 C CA . GLN A 1 187 ? 64.316 10.572 54.130 1.00 10.46 187 GLN A CA 1
ATOM 1448 C C . GLN A 1 187 ? 64.090 11.445 52.911 1.00 9.35 187 GLN A C 1
ATOM 1449 O O . GLN A 1 187 ? 62.954 11.673 52.491 1.00 9.85 187 GLN A O 1
ATOM 1455 N N . GLY A 1 188 ? 65.177 11.935 52.331 1.00 8.13 188 GLY A N 1
ATOM 1456 C CA . GLY A 1 188 ? 65.041 12.761 51.150 1.00 7.23 188 GLY A CA 1
ATOM 1457 C C . GLY A 1 188 ? 64.598 11.970 49.930 1.00 8.84 188 GLY A C 1
ATOM 1458 O O . GLY A 1 188 ? 63.710 12.406 49.190 1.00 9.58 188 GLY A O 1
ATOM 1459 N N . MET A 1 189 ? 65.182 10.796 49.717 1.00 7.94 189 MET A N 1
ATOM 1460 C CA . MET A 1 189 ? 64.828 10.030 48.533 1.00 9.06 189 MET A CA 1
ATOM 1461 C C . MET A 1 189 ? 63.400 9.492 48.496 1.00 10.62 189 MET A C 1
ATOM 1462 O O . MET A 1 189 ? 62.855 9.309 47.411 1.00 11.85 189 MET A O 1
ATOM 1467 N N . ILE A 1 190 ? 62.781 9.255 49.652 1.00 9.74 190 ILE A N 1
ATOM 1468 C CA . ILE A 1 190 ? 61.408 8.751 49.628 1.00 9.06 190 ILE A CA 1
ATOM 1469 C C . ILE A 1 190 ? 60.411 9.876 49.359 1.00 8.71 190 ILE A C 1
ATOM 1470 O O . ILE A 1 190 ? 59.245 9.625 49.046 1.00 9.19 190 ILE A O 1
ATOM 1475 N N . GLY A 1 191 ? 60.880 11.114 49.471 1.00 8.66 191 GLY A N 1
ATOM 1476 C CA . GLY A 1 191 ? 60.019 12.254 49.208 1.00 8.60 191 GLY A CA 1
ATOM 1477 C C . GLY A 1 191 ? 59.997 12.573 47.728 1.00 9.32 191 GLY A C 1
ATOM 1478 O O . GLY A 1 191 ? 60.782 12.018 46.960 1.00 11.01 191 GLY A O 1
ATO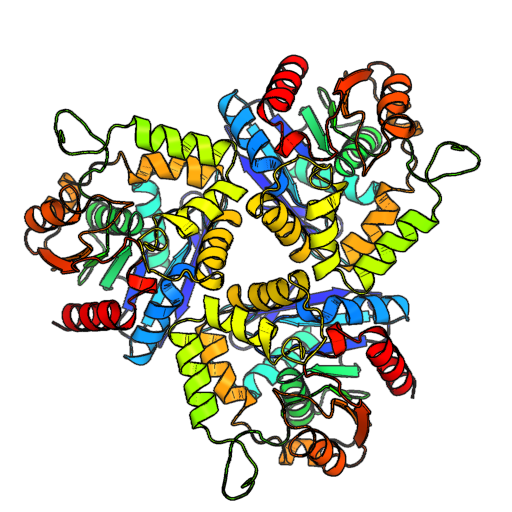M 1479 N N . SER A 1 192 ? 59.096 13.466 47.330 1.00 8.87 192 SER A N 1
ATOM 1480 C CA . SER A 1 192 ? 58.952 13.863 45.933 1.00 9.33 192 SER A CA 1
ATOM 1481 C C . SER A 1 192 ? 59.990 14.871 45.452 1.00 9.56 192 SER A C 1
ATOM 1482 O O . SER A 1 192 ? 60.197 15.912 46.077 1.00 8.43 192 SER A O 1
ATOM 1485 N N . ALA A 1 193 ? 60.623 14.573 44.322 1.00 9.45 193 ALA A N 1
ATOM 1486 C CA . ALA A 1 193 ? 61.623 15.471 43.761 1.00 10.08 193 ALA A CA 1
ATOM 1487 C C . ALA A 1 193 ? 61.015 16.832 43.416 1.00 9.51 193 ALA A C 1
ATOM 1488 O O . ALA A 1 193 ? 61.677 17.860 43.546 1.00 10.35 193 ALA A O 1
ATOM 1490 N N . LYS A 1 194 ? 59.759 16.828 42.970 1.00 8.96 194 LYS A N 1
ATOM 1491 C CA . LYS A 1 194 ? 59.052 18.062 42.617 1.00 10.25 194 LYS A CA 1
ATOM 1492 C C . LYS A 1 194 ? 58.743 18.853 43.892 1.00 9.90 194 LYS A C 1
ATOM 1493 O O . LYS A 1 194 ? 58.934 20.067 43.940 1.00 9.35 194 LYS A O 1
ATOM 1499 N N . ALA A 1 195 ? 58.262 18.167 44.925 1.00 9.20 195 ALA A N 1
ATOM 1500 C CA . ALA A 1 195 ? 57.963 18.835 46.190 1.00 8.05 195 ALA A CA 1
ATOM 1501 C C . ALA A 1 195 ? 59.226 19.477 46.766 1.00 9.08 195 ALA A C 1
ATOM 1502 O O . ALA A 1 195 ? 59.188 20.583 47.302 1.00 10.02 195 ALA A O 1
ATOM 1504 N N . HIS A 1 196 ? 60.346 18.776 46.657 1.00 9.39 196 HIS A N 1
ATOM 1505 C CA . HIS A 1 196 ? 61.604 19.293 47.184 1.00 9.13 196 HIS A CA 1
ATOM 1506 C C . HIS A 1 196 ? 62.118 20.456 46.350 1.00 8.27 196 HIS A C 1
ATOM 1507 O O . HIS A 1 196 ? 62.633 21.435 46.889 1.00 10.05 196 HIS A O 1
ATOM 1514 N N . TYR A 1 197 ? 61.958 20.340 45.035 1.00 8.61 197 TYR A N 1
ATOM 1515 C CA . TYR A 1 197 ? 62.389 21.373 44.098 1.00 9.18 197 TYR A CA 1
ATOM 1516 C C . TYR A 1 197 ? 61.675 22.690 44.396 1.00 9.66 197 TYR A C 1
ATOM 1517 O O . TYR A 1 197 ? 62.320 23.735 44.537 1.00 9.22 197 TYR A O 1
ATOM 1526 N N . ASP A 1 198 ? 60.347 22.640 44.492 1.00 11.18 198 ASP A N 1
ATOM 1527 C CA . ASP A 1 198 ? 59.565 23.837 44.789 1.00 10.98 198 ASP A CA 1
ATOM 1528 C C . ASP A 1 198 ? 59.793 24.268 46.228 1.00 11.30 198 ASP A C 1
ATOM 1529 O O . ASP A 1 198 ? 59.789 25.459 46.537 1.00 10.69 198 ASP A O 1
ATOM 1534 N N . GLY A 1 199 ? 59.980 23.286 47.104 1.00 10.13 199 GLY A N 1
ATOM 1535 C CA . GLY A 1 199 ? 60.204 23.563 48.511 1.00 10.96 199 GLY A CA 1
ATOM 1536 C C . GLY A 1 199 ? 61.369 24.493 48.786 1.00 10.40 199 GLY A C 1
ATOM 1537 O O . GLY A 1 199 ? 61.388 25.169 49.813 1.00 12.05 199 GLY A O 1
ATOM 1538 N N . ILE A 1 200 ? 62.347 24.519 47.884 1.00 11.73 200 ILE A N 1
ATOM 1539 C CA . ILE A 1 200 ? 63.507 25.394 48.046 1.00 10.99 200 ILE A CA 1
ATOM 1540 C C . ILE A 1 200 ? 63.048 26.846 47.955 1.00 11.78 200 ILE A C 1
ATOM 1541 O O . ILE A 1 200 ? 63.516 27.703 48.705 1.00 13.14 200 ILE A O 1
ATOM 1546 N N . VAL A 1 201 ? 62.123 27.122 47.041 1.00 13.52 201 VAL A N 1
ATOM 1547 C CA . VAL A 1 201 ? 61.603 28.478 46.889 1.00 13.97 201 VAL A CA 1
ATOM 1548 C C . VAL A 1 201 ? 60.793 28.832 48.132 1.00 13.76 201 VAL A C 1
ATOM 1549 O O . VAL A 1 201 ? 60.882 29.942 48.664 1.00 13.16 201 VAL A O 1
ATOM 1553 N N . ALA A 1 202 ? 60.016 27.870 48.609 1.00 11.71 202 ALA A N 1
ATOM 1554 C CA . ALA A 1 202 ? 59.188 28.081 49.783 1.00 12.36 202 ALA A CA 1
ATOM 1555 C C . ALA A 1 202 ? 60.001 28.470 51.015 1.00 13.28 202 ALA A C 1
ATOM 1556 O O . ALA A 1 202 ? 59.642 29.414 51.722 1.00 13.52 202 ALA A O 1
ATOM 1558 N N . PHE A 1 203 ? 61.108 27.776 51.271 1.00 10.96 203 PHE A N 1
ATOM 1559 C CA . PHE A 1 203 ? 61.869 28.098 52.469 1.00 11.60 203 PHE A CA 1
ATOM 1560 C C . PHE A 1 203 ? 62.833 29.263 52.368 1.00 11.84 203 PHE A C 1
ATOM 1561 O O . PHE A 1 203 ? 63.047 29.969 53.354 1.00 10.92 203 PHE A O 1
ATOM 1569 N N . SER A 1 204 ? 63.368 29.505 51.175 1.00 14.15 204 SER A N 1
ATOM 1570 C CA . SER A 1 204 ? 64.340 30.576 50.991 1.00 14.76 204 SER A CA 1
ATOM 1571 C C . SER A 1 204 ? 63.809 31.931 50.543 1.00 14.05 204 SER A C 1
ATOM 1572 O O . SER A 1 204 ? 64.447 32.953 50.793 1.00 13.63 204 SER A O 1
ATOM 1575 N N . GLN A 1 205 ? 62.652 31.954 49.894 1.00 14.20 205 GLN A N 1
ATOM 1576 C CA . GLN A 1 205 ? 62.136 33.218 49.393 1.00 14.62 205 GLN A CA 1
ATOM 1577 C C . GLN A 1 205 ? 60.803 33.689 49.958 1.00 14.72 205 GLN A C 1
ATOM 1578 O O . GLN A 1 205 ? 60.135 34.536 49.368 1.00 18.40 205 GLN A O 1
ATOM 1584 N N . THR A 1 206 ? 60.420 33.146 51.108 1.00 13.53 206 THR A N 1
ATOM 1585 C CA . THR A 1 206 ? 59.189 33.551 51.770 1.00 11.76 206 THR A CA 1
ATOM 1586 C C . THR A 1 206 ? 59.579 34.477 52.919 1.00 13.81 206 THR A C 1
ATOM 1587 O O . THR A 1 206 ? 60.435 34.125 53.731 1.00 14.16 206 THR A O 1
ATOM 1591 N N . ASP A 1 207 ? 58.963 35.656 52.977 1.00 13.14 207 ASP A N 1
ATOM 1592 C CA . ASP A 1 207 ? 59.246 36.631 54.032 1.00 13.95 207 ASP A CA 1
ATOM 1593 C C . ASP A 1 207 ? 58.277 36.418 55.195 1.00 14.35 207 ASP A C 1
ATOM 1594 O O . ASP A 1 207 ? 57.063 36.538 55.032 1.00 15.94 207 ASP A O 1
ATOM 1599 N N . PHE A 1 208 ? 58.821 36.108 56.370 1.00 14.14 208 PHE A N 1
ATOM 1600 C CA . PHE A 1 208 ? 58.016 35.834 57.560 1.00 13.18 208 PHE A CA 1
ATOM 1601 C C . PHE A 1 208 ? 57.937 36.997 58.537 1.00 15.04 208 PHE A C 1
ATOM 1602 O O . PHE A 1 208 ? 57.423 36.844 59.646 1.00 14.99 208 PHE A O 1
ATOM 1610 N N . THR A 1 209 ? 58.443 38.155 58.129 1.00 14.08 209 THR A N 1
ATOM 1611 C CA . THR A 1 209 ? 58.445 39.327 58.998 1.00 15.04 209 THR A CA 1
ATOM 1612 C C . THR A 1 209 ? 57.074 39.662 59.581 1.00 16.64 209 THR A C 1
ATOM 1613 O O . THR A 1 209 ? 56.939 39.854 60.792 1.00 15.97 209 THR A O 1
ATOM 1617 N N . GLU A 1 210 ? 56.060 39.724 58.727 1.00 16.71 210 GLU A N 1
ATOM 1618 C CA . GLU A 1 210 ? 54.714 40.042 59.189 1.00 18.37 210 GLU A CA 1
ATOM 1619 C C . GLU A 1 210 ? 54.225 39.038 60.229 1.00 18.02 210 GLU A C 1
ATOM 1620 O O . GLU A 1 210 ? 53.650 39.423 61.251 1.00 18.40 210 GLU A O 1
ATOM 1626 N N . ASP A 1 211 ? 54.454 37.752 59.969 1.00 17.17 211 ASP A N 1
ATOM 1627 C CA . ASP A 1 211 ? 54.013 36.710 60.893 1.00 15.32 211 ASP A CA 1
ATOM 1628 C C . ASP A 1 211 ? 54.688 36.860 62.250 1.00 15.25 211 ASP A C 1
ATOM 1629 O O . ASP A 1 211 ? 54.040 36.775 63.290 1.00 15.14 211 ASP A O 1
ATOM 1634 N N . LEU A 1 212 ? 55.997 37.077 62.224 1.00 15.63 212 LEU A N 1
ATOM 1635 C CA . LEU A 1 212 ? 56.785 37.213 63.441 1.00 16.37 212 LEU A CA 1
ATOM 1636 C C . LEU A 1 212 ? 56.324 38.356 64.331 1.00 16.38 212 LEU A C 1
ATOM 1637 O O . LEU A 1 212 ? 56.179 38.186 65.542 1.00 16.91 212 LEU A O 1
ATOM 1642 N N . LYS A 1 213 ? 56.082 39.518 63.732 1.00 16.36 213 LYS A N 1
ATOM 1643 C CA . LYS A 1 213 ? 55.647 40.682 64.503 1.00 16.60 213 LYS A CA 1
ATOM 1644 C C . LYS A 1 213 ? 54.296 40.490 65.185 1.00 17.10 213 LYS A C 1
ATOM 1645 O O . LYS A 1 213 ? 53.978 41.186 66.157 1.00 18.21 213 LYS A O 1
ATOM 1651 N N . GLY A 1 214 ? 53.503 39.547 64.684 1.00 16.76 214 GLY A N 1
ATOM 1652 C CA . GLY A 1 214 ? 52.186 39.312 65.251 1.00 16.51 214 GLY A CA 1
ATOM 1653 C C . GLY A 1 214 ? 52.061 38.211 66.289 1.00 14.49 214 GLY A C 1
ATOM 1654 O O . GLY A 1 214 ? 51.013 38.074 66.920 1.00 16.29 214 GLY A O 1
ATOM 1655 N N . ILE A 1 215 ? 53.115 37.423 66.468 1.00 14.60 215 ILE A N 1
ATOM 1656 C CA . ILE A 1 215 ? 53.094 36.329 67.435 1.00 15.12 215 ILE A CA 1
ATOM 1657 C C . ILE A 1 215 ? 53.386 36.849 68.837 1.00 15.68 215 ILE A C 1
ATOM 1658 O O . ILE A 1 215 ? 54.491 37.302 69.113 1.00 15.78 215 ILE A O 1
ATOM 1663 N N . GLN A 1 216 ? 52.394 36.774 69.719 1.00 17.59 216 GLN A N 1
ATOM 1664 C CA . GLN A 1 216 ? 52.555 37.264 71.086 1.00 18.88 216 GLN A CA 1
ATOM 1665 C C . GLN A 1 216 ? 52.983 36.200 72.092 1.00 19.04 216 GLN A C 1
ATOM 1666 O O . GLN A 1 216 ? 53.397 36.525 73.205 1.00 17.59 216 GLN A O 1
ATOM 1672 N N . GLN A 1 217 ? 52.889 34.933 71.702 1.00 17.08 217 GLN A N 1
ATOM 1673 C CA . GLN A 1 217 ? 53.274 33.846 72.596 1.00 16.43 217 GLN A CA 1
ATOM 1674 C C . GLN A 1 217 ? 54.774 33.824 72.832 1.00 15.07 217 GLN A C 1
ATOM 1675 O O . GLN A 1 217 ? 55.547 34.397 72.058 1.00 14.42 217 GLN A O 1
ATOM 1681 N N . PRO A 1 218 ? 55.208 33.174 73.926 1.00 12.87 218 PRO A N 1
ATOM 1682 C CA . PRO A 1 218 ? 56.641 33.094 74.214 1.00 13.00 218 PRO A CA 1
ATOM 1683 C C . PRO A 1 218 ? 57.270 32.209 73.135 1.00 11.25 218 PRO A C 1
ATOM 1684 O O . PRO A 1 218 ? 56.764 31.122 72.849 1.00 13.20 218 PRO A O 1
ATOM 1688 N N . VAL A 1 219 ? 58.363 32.672 72.543 1.00 13.28 219 VAL A N 1
ATOM 1689 C CA . VAL A 1 219 ? 59.046 31.912 71.501 1.00 13.79 219 VAL A CA 1
ATOM 1690 C C . VAL A 1 219 ? 60.548 31.892 71.759 1.00 14.61 219 VAL A C 1
ATOM 1691 O O . VAL A 1 219 ? 61.142 32.913 72.090 1.00 16.24 219 VAL A O 1
ATOM 1695 N N . LEU A 1 220 ? 61.159 30.724 71.615 1.00 14.30 220 LEU A N 1
ATOM 1696 C CA . LEU A 1 220 ? 62.598 30.605 71.806 1.00 13.51 220 LEU A CA 1
ATOM 1697 C C . LEU A 1 220 ? 63.222 30.372 70.439 1.00 15.10 220 LEU A C 1
ATOM 1698 O O . LEU A 1 220 ? 62.785 29.494 69.693 1.00 13.99 220 LEU A O 1
ATOM 1703 N N . VAL A 1 221 ? 64.230 31.171 70.110 1.00 12.91 221 VAL A N 1
ATOM 1704 C CA . VAL A 1 221 ? 64.928 31.042 68.837 1.00 14.27 221 VAL A CA 1
ATOM 1705 C C . VAL A 1 221 ? 66.312 30.439 69.090 1.00 15.33 221 VAL A C 1
ATOM 1706 O O . VAL A 1 221 ? 67.182 31.086 69.675 1.00 15.28 221 VAL A O 1
ATOM 1710 N N . MET A 1 222 ? 66.503 29.194 68.659 1.00 12.22 222 MET A N 1
ATOM 1711 C CA . MET A 1 222 ? 67.775 28.487 68.820 1.00 12.01 222 MET A CA 1
ATOM 1712 C C . MET A 1 222 ? 68.558 28.525 67.514 1.00 13.26 222 MET A C 1
ATOM 1713 O O . MET A 1 222 ? 68.010 28.221 66.458 1.00 15.21 222 MET A O 1
ATOM 1718 N N . HIS A 1 223 ? 69.840 28.871 67.574 1.00 14.84 223 HIS A N 1
ATOM 1719 C CA . HIS A 1 223 ? 70.632 28.914 66.352 1.00 15.10 223 HIS A CA 1
ATOM 1720 C C . HIS A 1 223 ? 72.126 28.756 66.603 1.00 16.12 223 HIS A C 1
ATOM 1721 O O . HIS A 1 223 ? 72.691 29.416 67.475 1.00 18.14 223 HIS A O 1
ATOM 1728 N N . GLY A 1 224 ? 72.760 27.873 65.839 1.00 15.67 224 GLY A N 1
ATOM 1729 C CA . GLY A 1 224 ? 74.193 27.673 65.976 1.00 16.41 224 GLY A CA 1
ATOM 1730 C C . GLY A 1 224 ? 74.875 28.736 65.139 1.00 17.46 224 GLY A C 1
ATOM 1731 O O . GLY A 1 224 ? 74.391 29.054 64.050 1.00 17.28 224 GLY A O 1
ATOM 1732 N N . ASP A 1 225 ? 75.984 29.296 65.617 1.00 15.32 225 ASP A N 1
ATOM 1733 C CA . ASP A 1 225 ? 76.649 30.338 64.844 1.00 19.07 225 ASP A CA 1
ATOM 1734 C C . ASP A 1 225 ? 77.567 29.830 63.735 1.00 17.95 225 ASP A C 1
ATOM 1735 O O . ASP A 1 225 ? 78.271 30.614 63.096 1.00 18.02 225 ASP A O 1
ATOM 1740 N N . ASP A 1 226 ? 77.569 28.521 63.500 1.00 18.30 226 ASP A N 1
ATOM 1741 C CA . ASP A 1 226 ? 78.369 27.971 62.411 1.00 17.37 226 ASP A CA 1
ATOM 1742 C C . ASP A 1 226 ? 77.439 27.181 61.497 1.00 16.96 226 ASP A C 1
ATOM 1743 O O . ASP A 1 226 ? 77.833 26.197 60.868 1.00 15.82 226 ASP A O 1
ATOM 1748 N N . ASP A 1 227 ? 76.192 27.633 61.437 1.00 16.40 227 ASP A N 1
ATOM 1749 C CA . ASP A 1 227 ? 75.179 27.000 60.607 1.00 14.74 227 ASP A CA 1
ATOM 1750 C C . ASP A 1 227 ? 75.506 27.307 59.150 1.00 14.89 227 ASP A C 1
ATOM 1751 O O . ASP A 1 227 ? 75.416 28.457 58.726 1.00 15.71 227 ASP A O 1
ATOM 1756 N N . GLN A 1 228 ? 75.880 26.282 58.390 1.00 11.72 228 GLN A N 1
ATOM 1757 C CA . GLN A 1 228 ? 76.246 26.460 56.987 1.00 13.24 228 GLN A CA 1
ATOM 1758 C C . GLN A 1 228 ? 75.058 26.415 56.026 1.00 15.40 228 GLN A C 1
ATOM 1759 O O . GLN A 1 228 ? 75.227 26.607 54.824 1.00 16.20 228 GLN A O 1
ATOM 1765 N N . ILE A 1 229 ? 73.865 26.168 56.554 1.00 11.82 229 ILE A N 1
ATOM 1766 C CA . ILE A 1 229 ? 72.663 26.071 55.727 1.00 15.37 229 ILE A CA 1
ATOM 1767 C C . ILE A 1 229 ? 71.792 27.321 55.846 1.00 17.13 229 ILE A C 1
ATOM 1768 O O . ILE A 1 229 ? 71.300 27.848 54.846 1.00 22.16 229 ILE A O 1
ATOM 1773 N N . VAL A 1 230 ? 71.595 27.787 57.074 1.00 19.13 230 VAL A N 1
ATOM 1774 C CA . VAL A 1 230 ? 70.789 28.979 57.321 1.00 14.83 230 VAL A CA 1
ATOM 1775 C C . VAL A 1 230 ? 71.645 29.964 58.113 1.00 12.82 230 VAL A C 1
ATOM 1776 O O . VAL A 1 230 ? 71.817 29.807 59.321 1.00 12.99 230 VAL A O 1
ATOM 1780 N N . PRO A 1 231 ? 72.212 30.976 57.433 1.00 14.20 231 PRO A N 1
ATOM 1781 C CA . PRO A 1 231 ? 73.061 31.989 58.072 1.00 14.67 231 PRO A CA 1
ATOM 1782 C C . PRO A 1 231 ? 72.507 32.541 59.383 1.00 14.34 231 PRO A C 1
ATOM 1783 O O . PRO A 1 231 ? 71.417 33.119 59.424 1.00 15.45 231 PRO A O 1
ATOM 1787 N N . TYR A 1 232 ? 73.279 32.354 60.450 1.00 17.67 232 TYR A N 1
ATOM 1788 C CA . TYR A 1 232 ? 72.931 32.800 61.795 1.00 16.64 232 TYR A CA 1
ATOM 1789 C C . TYR A 1 232 ? 72.525 34.279 61.905 1.00 16.73 232 TYR A C 1
ATOM 1790 O O . TYR A 1 232 ? 71.469 34.606 62.452 1.00 17.76 232 TYR A O 1
ATOM 1799 N N . GLU A 1 233 ? 73.366 35.161 61.380 1.00 18.66 233 GLU A N 1
ATOM 1800 C CA . GLU A 1 233 ? 73.131 36.600 61.454 1.00 19.89 233 GLU A CA 1
ATOM 1801 C C . GLU A 1 233 ? 71.894 37.138 60.743 1.00 19.33 233 GLU A C 1
ATOM 1802 O O . GLU A 1 233 ? 71.318 38.141 61.173 1.00 19.40 233 GLU A O 1
ATOM 1808 N N . ASN A 1 234 ? 71.487 36.489 59.658 1.00 19.98 234 ASN A N 1
ATOM 1809 C CA . ASN A 1 234 ? 70.330 36.955 58.899 1.00 19.94 234 ASN A CA 1
ATOM 1810 C C . ASN A 1 234 ? 69.056 36.170 59.196 1.00 18.46 234 ASN A C 1
ATOM 1811 O O . ASN A 1 234 ? 68.044 36.346 58.517 1.00 18.98 234 ASN A O 1
ATOM 1816 N N . SER A 1 235 ? 69.099 35.310 60.210 1.00 15.57 235 SER A N 1
ATOM 1817 C CA . SER A 1 235 ? 67.930 34.514 60.563 1.00 15.37 235 SER A CA 1
ATOM 1818 C C . SER A 1 235 ? 67.575 34.609 62.046 1.00 16.21 235 SER A C 1
ATOM 1819 O O . SER A 1 235 ? 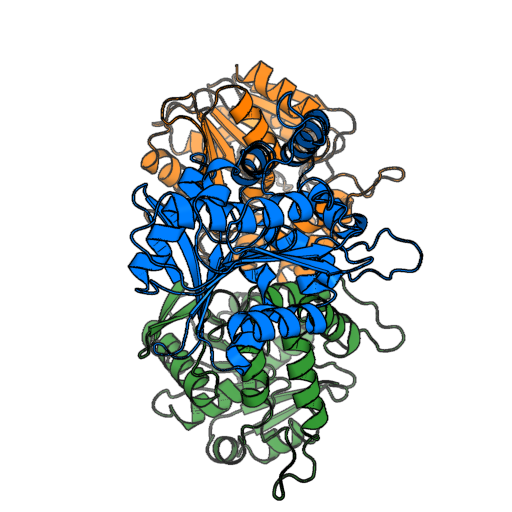66.835 35.505 62.460 1.00 15.71 235 SER A O 1
ATOM 1822 N N . GLY A 1 236 ? 68.108 33.684 62.838 1.00 13.72 236 GLY A N 1
ATOM 1823 C CA . GLY A 1 236 ? 67.819 33.661 64.262 1.00 13.86 236 GLY A CA 1
ATOM 1824 C C . GLY A 1 236 ? 67.987 34.984 64.987 1.00 14.02 236 GLY A C 1
ATOM 1825 O O . GLY A 1 236 ? 67.136 35.370 65.787 1.00 15.52 236 GLY A O 1
ATOM 1826 N N . VAL A 1 237 ? 69.083 35.679 64.716 1.00 16.01 237 VAL A N 1
ATOM 1827 C CA . VAL A 1 237 ? 69.336 36.961 65.368 1.00 17.29 237 VAL A CA 1
ATOM 1828 C C . VAL A 1 237 ? 68.202 37.948 65.096 1.00 16.67 237 VAL A C 1
ATOM 1829 O O . VAL A 1 237 ? 67.695 38.599 66.015 1.00 16.93 237 VAL A O 1
ATOM 1833 N N . LEU A 1 238 ? 67.804 38.047 63.832 1.00 17.88 238 LEU A N 1
ATOM 1834 C CA . LEU A 1 238 ? 66.742 38.957 63.435 1.00 15.83 238 LEU A CA 1
ATOM 1835 C C . LEU A 1 238 ? 65.360 38.477 63.874 1.00 16.94 238 LEU A C 1
ATOM 1836 O O . LEU A 1 238 ? 64.524 39.279 64.281 1.00 16.18 238 LEU A O 1
ATOM 1841 N N . SER A 1 239 ? 65.116 37.172 63.795 1.00 14.42 239 SER A N 1
ATOM 1842 C CA . SER A 1 239 ? 63.822 36.634 64.200 1.00 16.23 239 SER A CA 1
ATOM 1843 C C . SER A 1 239 ? 63.534 36.915 65.671 1.00 15.60 239 SER A C 1
ATOM 1844 O O . SER A 1 239 ? 62.426 37.308 66.033 1.00 15.91 239 SER A O 1
ATOM 1847 N N . ALA A 1 240 ? 64.537 36.714 66.517 1.00 17.67 240 ALA A N 1
ATOM 1848 C CA . ALA A 1 240 ? 64.375 36.925 67.953 1.00 18.53 240 ALA A CA 1
ATOM 1849 C C . ALA A 1 240 ? 63.948 38.347 68.295 1.00 18.65 240 ALA A C 1
ATOM 1850 O O . ALA A 1 240 ? 63.149 38.558 69.212 1.00 17.60 240 ALA A O 1
ATOM 1852 N N . LYS A 1 241 ? 64.473 39.316 67.550 1.00 18.62 241 LYS A N 1
ATOM 1853 C CA . LYS A 1 241 ? 64.151 40.721 67.778 1.00 19.80 241 LYS A CA 1
ATOM 1854 C C . LYS A 1 241 ? 62.757 41.104 67.290 1.00 18.65 241 LYS A C 1
ATOM 1855 O O . LYS A 1 241 ? 62.089 41.935 67.903 1.00 17.82 241 LYS A O 1
ATOM 1861 N N . LEU A 1 242 ? 62.320 40.499 66.188 1.00 16.32 242 LEU A N 1
ATOM 1862 C CA . LEU A 1 242 ? 61.002 40.786 65.628 1.00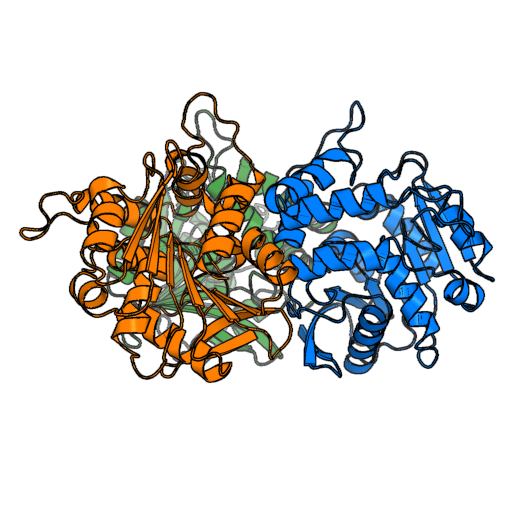 16.44 242 LEU A CA 1
ATOM 1863 C C . LEU A 1 242 ? 59.863 40.231 66.478 1.00 16.60 242 LEU A C 1
ATOM 1864 O O . LEU A 1 242 ? 58.779 40.816 66.527 1.00 17.57 242 LEU A O 1
ATOM 1869 N N . LEU A 1 243 ? 60.104 39.099 67.136 1.00 16.36 243 LEU A N 1
ATOM 1870 C CA . LEU A 1 243 ? 59.093 38.475 67.991 1.00 15.85 243 LEU A CA 1
ATOM 1871 C C . LEU A 1 243 ? 58.922 39.286 69.276 1.00 16.43 243 LEU A C 1
ATOM 1872 O O . LEU A 1 243 ? 59.869 39.446 70.042 1.00 16.89 243 LEU A O 1
ATOM 1877 N N . PRO A 1 244 ? 57.708 39.800 69.534 1.00 20.83 244 PRO A N 1
ATOM 1878 C CA . PRO A 1 244 ? 57.506 40.586 70.759 1.00 21.47 244 PRO A CA 1
ATOM 1879 C C . PRO A 1 244 ? 57.929 39.879 72.051 1.00 21.07 244 PRO A C 1
ATOM 1880 O O . PRO A 1 244 ? 58.424 40.518 72.982 1.00 21.22 244 PRO A O 1
ATOM 1884 N N . ASN A 1 245 ? 57.742 38.564 72.109 1.00 18.84 245 ASN A N 1
ATOM 1885 C CA . ASN A 1 245 ? 58.133 37.803 73.293 1.00 17.30 245 ASN A CA 1
ATOM 1886 C C . ASN A 1 245 ? 59.100 36.681 72.934 1.00 17.66 245 ASN A C 1
ATOM 1887 O O . ASN A 1 245 ? 59.003 35.567 73.455 1.00 17.03 245 ASN A O 1
ATOM 1892 N N . GLY A 1 246 ? 60.039 36.991 72.045 1.00 18.98 246 GLY A N 1
ATOM 1893 C CA . GLY A 1 246 ? 61.017 36.006 71.628 1.00 19.29 246 GLY A CA 1
ATOM 1894 C C . GLY A 1 246 ? 62.367 36.219 72.282 1.00 19.16 246 GLY A C 1
ATOM 1895 O O . GLY A 1 246 ? 62.683 37.320 72.735 1.00 20.15 246 GLY A O 1
ATOM 1896 N N . ALA A 1 247 ? 63.167 35.159 72.335 1.00 18.06 247 ALA A N 1
ATOM 1897 C CA . ALA A 1 247 ? 64.494 35.229 72.926 1.00 18.42 247 ALA A CA 1
ATOM 1898 C C . ALA A 1 247 ? 65.438 34.360 72.120 1.00 19.51 247 ALA A C 1
ATOM 1899 O O . ALA A 1 247 ? 65.048 33.304 71.617 1.00 18.33 247 ALA A O 1
ATOM 1901 N N . LEU A 1 248 ? 66.681 34.809 71.999 1.00 19.20 248 LEU A N 1
ATOM 1902 C CA . LEU A 1 248 ? 67.683 34.075 71.247 1.00 19.87 248 LEU A CA 1
ATOM 1903 C C . LEU A 1 248 ? 68.562 33.203 72.131 1.00 19.64 248 LEU A C 1
ATOM 1904 O O . LEU A 1 248 ? 68.996 33.616 73.207 1.00 21.25 248 LEU A O 1
ATOM 1909 N N . LYS A 1 249 ? 68.807 31.987 71.660 1.00 16.08 249 LYS A N 1
ATOM 1910 C CA . LYS A 1 249 ? 69.661 31.023 72.341 1.00 16.64 249 LYS A CA 1
ATOM 1911 C C . LYS A 1 249 ? 70.729 30.675 71.317 1.00 15.29 249 LYS A C 1
ATOM 1912 O O . LYS A 1 249 ? 70.443 30.027 70.309 1.00 14.95 249 LYS A O 1
ATOM 1918 N N . THR A 1 250 ? 71.956 31.112 71.574 1.00 17.76 250 THR A N 1
ATOM 1919 C CA . THR A 1 250 ? 73.061 30.876 70.659 1.00 17.51 250 THR A CA 1
ATOM 1920 C C . THR A 1 250 ? 73.928 29.678 71.018 1.00 17.41 250 THR A C 1
ATOM 1921 O O . THR A 1 250 ? 74.280 29.474 72.180 1.00 17.41 250 THR A O 1
ATOM 1925 N N . TYR A 1 251 ? 74.268 28.881 70.010 1.00 18.20 251 TYR A N 1
ATOM 1926 C CA . TYR A 1 251 ? 75.121 27.723 70.221 1.00 18.44 251 TYR A CA 1
ATOM 1927 C C . TYR A 1 251 ? 76.396 27.908 69.410 1.00 18.25 251 TYR A C 1
ATOM 1928 O O . TYR A 1 251 ? 76.432 27.703 68.198 1.00 18.94 251 TYR A O 1
ATOM 1937 N N . LYS A 1 252 ? 77.449 28.320 70.102 1.00 18.21 252 LYS A N 1
ATOM 1938 C CA . LYS A 1 252 ? 78.728 28.570 69.466 1.00 17.25 252 LYS A CA 1
ATOM 1939 C C . LYS A 1 252 ? 79.326 27.335 68.796 1.00 17.99 252 LYS A C 1
ATOM 1940 O O . LYS A 1 252 ? 79.500 26.286 69.428 1.00 17.85 252 LYS A O 1
ATOM 1946 N N . GLY A 1 253 ? 79.630 27.475 67.509 1.00 19.38 253 GLY A N 1
ATOM 1947 C CA . GLY A 1 253 ? 80.229 26.393 66.750 1.00 18.83 253 GLY A CA 1
ATOM 1948 C C . GLY A 1 253 ? 79.289 25.295 66.291 1.00 18.74 253 GLY A C 1
ATOM 1949 O O . GLY A 1 253 ? 79.706 24.398 65.564 1.00 19.61 253 GLY A O 1
ATOM 1950 N N . TYR A 1 254 ? 78.027 25.358 66.701 1.00 16.62 254 TYR A N 1
ATOM 1951 C CA . TYR A 1 254 ? 77.061 24.333 66.318 1.00 15.88 254 TYR A CA 1
ATOM 1952 C C . TYR A 1 254 ? 76.614 24.419 64.865 1.00 14.72 254 TYR A C 1
ATOM 1953 O O . TYR A 1 254 ? 76.514 25.504 64.288 1.00 14.82 254 TYR A O 1
ATOM 1962 N N . PRO A 1 255 ? 76.341 23.258 64.252 1.00 14.93 255 PRO A N 1
ATOM 1963 C CA . PRO A 1 255 ? 75.899 23.165 62.861 1.00 13.93 255 PRO A CA 1
ATOM 1964 C C . PRO A 1 255 ? 74.384 23.298 62.722 1.00 13.71 255 PRO A C 1
ATOM 1965 O O . PRO A 1 255 ? 73.657 23.476 63.703 1.00 12.86 255 PRO A O 1
ATOM 1969 N N . HIS A 1 256 ? 73.915 23.197 61.485 1.00 14.63 256 HIS A N 1
ATOM 1970 C CA . HIS A 1 256 ? 72.493 23.297 61.199 1.00 14.53 256 HIS A CA 1
ATOM 1971 C C . HIS A 1 256 ? 71.729 22.124 61.815 1.00 13.67 256 HIS A C 1
ATOM 1972 O O . HIS A 1 256 ? 70.642 22.300 62.361 1.00 13.51 256 HIS A O 1
ATOM 1979 N N . GLY A 1 257 ? 72.299 20.927 61.725 1.00 13.35 257 GLY A N 1
ATOM 1980 C CA . GLY A 1 257 ? 71.637 19.752 62.267 1.00 14.74 257 GLY A CA 1
ATOM 1981 C C . GLY A 1 257 ? 71.961 19.446 63.718 1.00 13.54 257 GLY A C 1
ATOM 1982 O O . GLY A 1 257 ? 72.084 18.275 64.102 1.00 14.57 257 GLY A O 1
ATOM 1983 N N . MET A 1 258 ? 72.070 20.491 64.534 1.00 13.00 258 MET A N 1
ATOM 1984 C CA . MET A 1 258 ? 72.394 20.325 65.947 1.00 13.05 258 MET A CA 1
ATOM 1985 C C . MET A 1 258 ? 71.403 19.505 66.776 1.00 13.57 258 MET A C 1
ATOM 1986 O O . MET A 1 258 ? 71.785 18.898 67.778 1.00 15.07 258 MET A O 1
ATOM 1991 N N . PRO A 1 259 ? 70.116 19.466 66.385 1.00 13.50 259 PRO A N 1
ATOM 1992 C CA . PRO A 1 259 ? 69.226 18.654 67.221 1.00 12.36 259 PRO A CA 1
ATOM 1993 C C . PRO A 1 259 ? 69.614 17.175 67.170 1.00 11.21 259 PRO A C 1
ATOM 1994 O O . PRO A 1 259 ? 69.296 16.404 68.070 1.00 12.37 259 PRO A O 1
ATOM 1998 N N . THR A 1 260 ? 70.326 16.795 66.114 1.00 9.96 260 THR A N 1
ATOM 1999 C CA . THR A 1 260 ? 70.759 15.414 65.948 1.00 11.90 260 THR A CA 1
ATOM 2000 C C . THR A 1 260 ? 72.152 15.140 66.523 1.00 12.68 260 THR A C 1
ATOM 2001 O O . THR A 1 260 ? 72.344 14.156 67.248 1.00 12.54 260 THR A O 1
ATOM 2005 N N . THR A 1 261 ? 73.111 16.010 66.215 1.00 13.29 261 THR A N 1
ATOM 2006 C CA . THR A 1 261 ? 74.485 15.815 66.676 1.00 14.61 261 THR A CA 1
ATOM 2007 C C . THR A 1 261 ? 74.779 16.350 68.077 1.00 13.71 261 THR A C 1
ATOM 2008 O O . THR A 1 261 ? 75.842 16.082 68.639 1.00 13.29 261 THR A O 1
ATOM 2012 N N . HIS A 1 262 ? 73.843 17.109 68.635 1.00 15.78 262 HIS A N 1
ATOM 2013 C CA . HIS A 1 262 ? 73.988 17.640 69.987 1.00 13.53 262 HIS A CA 1
ATOM 2014 C C . HIS A 1 262 ? 72.628 17.529 70.670 1.00 13.89 262 HIS A C 1
ATOM 2015 O O . HIS A 1 262 ? 72.122 18.490 71.256 1.00 14.01 262 HIS A O 1
ATOM 2022 N N . ALA A 1 263 ? 72.043 16.337 70.587 1.00 12.10 263 ALA A N 1
ATOM 2023 C CA . ALA A 1 263 ? 70.727 16.069 71.157 1.00 13.55 263 ALA A CA 1
ATOM 2024 C C . ALA A 1 263 ? 70.615 16.336 72.655 1.00 13.90 263 ALA A C 1
ATOM 2025 O O . ALA A 1 263 ? 69.626 16.902 73.114 1.00 14.86 263 ALA A O 1
ATOM 2027 N N . ASP A 1 264 ? 71.623 15.926 73.416 1.00 17.07 264 ASP A N 1
ATOM 2028 C CA . ASP A 1 264 ? 71.599 16.125 74.862 1.00 18.53 264 ASP A CA 1
ATOM 2029 C C . ASP A 1 264 ? 71.417 17.588 75.237 1.00 18.01 264 ASP A C 1
ATOM 2030 O O . ASP A 1 264 ? 70.579 17.924 76.073 1.00 16.23 264 ASP A O 1
ATOM 2035 N N . VAL A 1 265 ? 72.202 18.456 74.608 1.00 14.65 265 VAL A N 1
ATOM 2036 C CA . VAL A 1 265 ? 72.133 19.886 74.887 1.00 13.64 265 VAL A CA 1
ATOM 2037 C C . VAL A 1 265 ? 70.836 20.513 74.383 1.00 13.60 265 VAL A C 1
ATOM 2038 O O . VAL A 1 265 ? 70.164 21.247 75.108 1.00 13.84 265 VAL A O 1
ATOM 2042 N N . ILE A 1 266 ? 70.487 20.226 73.136 1.00 12.99 266 ILE A N 1
ATOM 2043 C CA . ILE A 1 266 ? 69.270 20.777 72.557 1.00 12.42 266 ILE A CA 1
ATOM 2044 C C . ILE A 1 266 ? 68.015 20.315 73.299 1.00 12.41 266 ILE A C 1
ATOM 2045 O O . ILE A 1 266 ? 67.095 21.106 73.528 1.00 12.14 266 ILE A O 1
ATOM 2050 N N . ASN A 1 267 ? 67.968 19.038 73.670 1.00 12.00 267 ASN A N 1
ATOM 2051 C CA . ASN A 1 267 ? 66.815 18.521 74.396 1.00 12.19 267 ASN A CA 1
ATOM 2052 C C . ASN A 1 267 ? 66.674 19.181 75.762 1.00 12.60 267 ASN A C 1
ATOM 2053 O O . ASN A 1 267 ? 65.577 19.575 76.154 1.00 12.77 267 ASN A O 1
ATOM 2058 N N . ALA A 1 268 ? 67.783 19.292 76.489 1.00 12.59 268 ALA A N 1
ATOM 2059 C CA . ALA A 1 268 ? 67.755 19.905 77.812 1.00 13.77 268 ALA A CA 1
ATOM 2060 C C . ALA A 1 268 ? 67.266 21.350 77.741 1.00 13.25 268 ALA A C 1
ATOM 2061 O O . ALA A 1 268 ? 66.427 21.772 78.544 1.00 12.91 268 ALA A O 1
ATOM 2063 N N . ASP A 1 269 ? 67.791 22.111 76.786 1.00 14.86 269 ASP A N 1
ATOM 2064 C CA . ASP A 1 269 ? 67.386 23.502 76.637 1.00 14.89 269 ASP A CA 1
ATOM 2065 C C . ASP A 1 269 ? 65.933 23.625 76.179 1.00 15.40 269 ASP A C 1
ATOM 2066 O O . ASP A 1 269 ? 65.223 24.530 76.609 1.00 15.33 269 ASP A O 1
ATOM 2071 N N . LEU A 1 270 ? 65.485 22.713 75.320 1.00 14.54 270 LEU A N 1
ATOM 2072 C CA . LEU A 1 270 ? 64.093 22.736 74.874 1.00 13.93 270 LEU A CA 1
ATOM 2073 C C . LEU A 1 270 ? 63.180 22.477 76.075 1.00 14.27 270 LEU A C 1
ATOM 2074 O O . LEU A 1 270 ? 62.169 23.156 76.263 1.00 13.75 270 LEU A O 1
ATOM 2079 N N . LEU A 1 271 ? 63.543 21.494 76.893 1.00 12.81 271 LEU A N 1
ATOM 2080 C CA . LEU A 1 271 ? 62.737 21.160 78.062 1.00 13.36 271 LEU A CA 1
ATOM 2081 C C . LEU A 1 271 ? 62.668 22.327 79.044 1.00 12.91 271 LEU A C 1
ATOM 2082 O O . LEU A 1 271 ? 61.595 22.672 79.533 1.00 12.94 271 LEU A O 1
ATOM 2087 N N . ALA A 1 272 ? 63.815 22.939 79.321 1.00 14.35 272 ALA A N 1
ATOM 2088 C CA . ALA A 1 272 ? 63.862 24.059 80.255 1.00 13.88 272 ALA A CA 1
ATOM 2089 C C . ALA A 1 272 ? 62.949 25.187 79.796 1.00 14.09 272 ALA A C 1
ATOM 2090 O O . ALA A 1 272 ? 62.198 25.756 80.588 1.00 15.09 272 ALA A O 1
ATOM 2092 N N . PHE A 1 273 ? 63.020 25.512 78.511 1.00 12.43 273 PHE A N 1
ATOM 2093 C CA . PHE A 1 273 ? 62.194 26.578 77.965 1.00 11.92 273 PHE A CA 1
ATOM 2094 C C . PHE A 1 273 ? 60.713 26.227 78.008 1.00 11.90 273 PHE A C 1
ATOM 2095 O O . PHE A 1 273 ? 59.890 27.034 78.430 1.00 14.04 273 PHE A O 1
ATOM 2103 N N . ILE A 1 274 ? 60.371 25.026 77.554 1.00 12.08 274 ILE A N 1
ATOM 2104 C CA . ILE A 1 274 ? 58.975 24.611 77.538 1.00 14.49 274 ILE A CA 1
ATOM 2105 C C . ILE A 1 274 ? 58.310 24.656 78.915 1.00 17.26 274 ILE A C 1
ATOM 2106 O O . ILE A 1 274 ? 57.150 25.054 79.037 1.00 17.21 274 ILE A O 1
ATOM 2111 N N . ARG A 1 275 ? 59.040 24.267 79.954 1.00 22.23 275 ARG A N 1
ATOM 2112 C CA . ARG A 1 275 ? 58.463 24.280 81.292 1.00 23.04 275 ARG A CA 1
ATOM 2113 C C . ARG A 1 275 ? 58.699 25.593 82.035 1.00 23.74 275 ARG A C 1
ATOM 2114 O O . ARG A 1 275 ? 58.296 25.735 83.189 1.00 23.00 275 ARG A O 1
ATOM 2122 N N . SER A 1 276 ? 59.336 26.555 81.372 1.00 20.84 276 SER A N 1
ATOM 2123 C CA . SER A 1 276 ? 59.618 27.854 81.988 1.00 23.18 276 SER A CA 1
ATOM 2124 C C . SER A 1 276 ? 58.350 28.670 82.221 1.00 23.41 276 SER A C 1
ATOM 2125 O O . SER A 1 276 ? 58.282 29.358 83.262 1.00 23.74 276 SER A O 1
ATOM 2129 N N . SER B 1 2 ? 49.689 7.957 44.981 1.00 12.51 2 SER B N 1
ATOM 2130 C CA . SER B 1 2 ? 48.290 7.515 44.717 1.00 12.02 2 SER B CA 1
ATOM 2131 C C . SER B 1 2 ? 48.271 6.052 44.299 1.00 10.43 2 SER B C 1
ATOM 2132 O O . SER B 1 2 ? 49.292 5.498 43.882 1.00 9.74 2 SER B O 1
ATOM 2135 N N . TYR B 1 3 ? 47.102 5.430 44.400 1.00 13.36 3 TYR B N 1
ATOM 2136 C CA . TYR B 1 3 ? 46.946 4.024 44.050 1.00 13.04 3 TYR B CA 1
ATOM 2137 C C . TYR B 1 3 ? 45.721 3.759 43.192 1.00 14.53 3 TYR B C 1
ATOM 2138 O O . TYR B 1 3 ? 44.726 4.479 43.271 1.00 14.50 3 TYR B O 1
ATOM 2147 N N . VAL B 1 4 ? 45.813 2.717 42.372 1.00 11.92 4 VAL B N 1
ATOM 2148 C CA . VAL B 1 4 ? 44.698 2.267 41.549 1.00 12.96 4 VAL B CA 1
ATOM 2149 C C . VAL B 1 4 ? 44.595 0.775 41.841 1.00 14.09 4 VAL B C 1
ATOM 2150 O O . VAL B 1 4 ? 45.612 0.097 41.949 1.00 12.15 4 VAL B O 1
ATOM 2154 N N . THR B 1 5 ? 43.377 0.266 41.992 1.00 15.41 5 THR B N 1
ATOM 2155 C CA . THR B 1 5 ? 43.193 -1.159 42.252 1.00 16.54 5 THR B CA 1
ATOM 2156 C C . THR B 1 5 ? 42.900 -1.843 40.924 1.00 17.00 5 THR B C 1
ATOM 2157 O O . THR B 1 5 ? 41.936 -1.495 40.242 1.00 17.84 5 THR B O 1
ATOM 2161 N N . THR B 1 6 ? 43.733 -2.807 40.551 1.00 15.20 6 THR B N 1
ATOM 2162 C CA . THR B 1 6 ? 43.542 -3.509 39.285 1.00 14.28 6 THR B CA 1
ATOM 2163 C C . THR B 1 6 ? 42.351 -4.455 39.351 1.00 16.77 6 THR B C 1
ATOM 2164 O O . THR B 1 6 ? 41.810 -4.715 40.426 1.00 15.48 6 THR B O 1
ATOM 2168 N N . LYS B 1 7 ? 41.952 -4.962 38.189 1.00 22.11 7 LYS B N 1
ATOM 2169 C CA . LYS B 1 7 ? 40.827 -5.883 38.092 1.00 23.68 7 LYS B CA 1
ATOM 2170 C C . LYS B 1 7 ? 41.070 -7.121 38.947 1.00 24.23 7 LYS B C 1
ATOM 2171 O O . LYS B 1 7 ? 40.127 -7.712 39.471 1.00 25.13 7 LYS B O 1
ATOM 2177 N N . ASP B 1 8 ? 42.334 -7.512 39.089 1.00 18.61 8 ASP B N 1
ATOM 2178 C CA . ASP B 1 8 ? 42.663 -8.690 39.877 1.00 19.41 8 ASP B CA 1
ATOM 2179 C C . ASP B 1 8 ? 43.117 -8.396 41.308 1.00 18.29 8 ASP B C 1
ATOM 2180 O O . ASP B 1 8 ? 43.793 -9.212 41.940 1.00 18.97 8 ASP B O 1
ATOM 2185 N N . GLY B 1 9 ? 42.732 -7.227 41.814 1.00 19.90 9 GLY B N 1
ATOM 2186 C CA . GLY B 1 9 ? 43.043 -6.854 43.184 1.00 19.46 9 GLY B CA 1
ATOM 2187 C C . GLY B 1 9 ? 44.436 -6.391 43.565 1.00 18.75 9 GLY B C 1
ATOM 2188 O O . GLY B 1 9 ? 44.798 -6.438 44.741 1.00 20.56 9 GLY B O 1
ATOM 2189 N N . VAL B 1 10 ? 45.219 -5.933 42.596 1.00 16.37 10 VAL B N 1
ATOM 2190 C CA . VAL B 1 10 ? 46.571 -5.461 42.891 1.00 13.34 10 VAL B CA 1
ATOM 2191 C C . VAL B 1 10 ? 46.563 -3.946 43.082 1.00 12.66 10 VAL B C 1
ATOM 2192 O O . VAL B 1 10 ? 45.887 -3.232 42.346 1.00 12.23 10 VAL B O 1
ATOM 2196 N N . GLN B 1 11 ? 47.293 -3.457 44.080 1.00 11.62 11 GLN B N 1
ATOM 2197 C CA . GLN B 1 11 ? 47.377 -2.023 44.317 1.00 11.36 11 GLN B CA 1
ATOM 2198 C C . GLN B 1 11 ? 48.595 -1.514 43.560 1.00 11.08 11 GLN B C 1
ATOM 2199 O O . GLN B 1 11 ? 49.721 -1.907 43.864 1.00 11.38 11 GLN B O 1
ATOM 2205 N N . ILE B 1 12 ? 48.368 -0.661 42.564 1.00 9.46 12 ILE B N 1
ATOM 2206 C CA . ILE B 1 12 ? 49.459 -0.102 41.778 1.00 9.22 12 ILE B CA 1
ATOM 2207 C C . ILE B 1 12 ? 49.689 1.342 42.188 1.00 9.96 12 ILE B C 1
ATOM 2208 O O . ILE B 1 12 ? 48.795 2.183 42.071 1.00 9.88 12 ILE B O 1
ATOM 2213 N N . PHE B 1 13 ? 50.887 1.620 42.690 1.00 7.33 13 PHE B N 1
ATOM 2214 C CA . PHE B 1 13 ? 51.243 2.967 43.102 1.00 7.66 13 PHE B CA 1
ATOM 2215 C C . PHE B 1 13 ? 51.665 3.775 41.890 1.00 7.35 13 PHE B C 1
ATOM 2216 O O . PHE B 1 13 ? 52.318 3.252 40.993 1.00 8.99 13 PHE B O 1
ATOM 2224 N N . TYR B 1 14 ? 51.307 5.050 41.866 1.00 7.85 14 TYR B N 1
ATOM 2225 C CA . TYR B 1 14 ? 51.741 5.901 40.768 1.00 8.01 14 TYR B CA 1
ATOM 2226 C C . TYR B 1 14 ? 51.917 7.346 41.195 1.00 8.62 14 TYR B C 1
ATOM 2227 O O . TYR B 1 14 ? 51.403 7.781 42.237 1.00 9.65 14 TYR B O 1
ATOM 2236 N N . LYS B 1 15 ? 52.683 8.065 40.380 1.00 9.28 15 LYS B N 1
ATOM 2237 C CA . LYS B 1 15 ? 52.943 9.482 40.558 1.00 9.30 15 LYS B CA 1
ATOM 2238 C C . LYS B 1 15 ? 52.272 10.145 39.366 1.00 10.11 15 LYS B C 1
ATOM 2239 O O . LYS B 1 15 ? 52.290 9.612 38.257 1.00 9.80 15 LYS B O 1
ATOM 2245 N N . ASP B 1 16 ? 51.684 11.307 39.604 1.00 11.79 16 ASP B N 1
ATOM 2246 C CA . ASP B 1 16 ? 50.987 12.039 38.562 1.00 11.83 16 ASP B CA 1
ATOM 2247 C C . ASP B 1 16 ? 51.199 13.515 38.855 1.00 10.91 16 ASP B C 1
ATOM 2248 O O . ASP B 1 16 ? 50.560 14.071 39.747 1.00 13.36 16 ASP B O 1
ATOM 2253 N N . TRP B 1 17 ? 52.112 14.137 38.109 1.00 10.47 17 TRP B N 1
ATOM 2254 C CA . TRP B 1 17 ? 52.445 15.543 38.316 1.00 9.97 17 TRP B CA 1
ATOM 2255 C C . TRP B 1 17 ? 52.196 16.420 37.099 1.00 10.01 17 TRP B C 1
ATOM 2256 O O . TRP B 1 17 ? 52.411 15.999 35.967 1.00 10.47 17 TRP B O 1
ATOM 2267 N N . GLY B 1 18 ? 51.764 17.651 37.348 1.00 12.52 18 GLY B N 1
ATOM 2268 C CA . GLY B 1 18 ? 51.527 18.584 36.262 1.00 11.35 18 GLY B CA 1
ATOM 2269 C C . GLY B 1 18 ? 50.072 18.938 36.061 1.00 13.15 18 GLY B C 1
ATOM 2270 O O . GLY B 1 18 ? 49.184 18.331 36.663 1.00 13.72 18 GLY B O 1
ATOM 2271 N N . PRO B 1 19 ? 49.792 19.930 35.205 1.00 14.16 19 PRO B N 1
ATOM 2272 C CA . PRO B 1 19 ? 48.412 20.341 34.943 1.00 14.57 19 PRO B CA 1
ATOM 2273 C C . PRO B 1 19 ? 47.582 19.165 34.455 1.00 14.79 19 PRO B C 1
ATOM 2274 O O . PRO B 1 19 ? 48.019 18.400 33.600 1.00 13.63 19 PRO B O 1
ATOM 2278 N N . ARG B 1 20 ? 46.377 19.035 34.997 1.00 15.00 20 ARG B N 1
ATOM 2279 C CA . ARG B 1 20 ? 45.486 17.945 34.634 1.00 16.38 20 ARG B CA 1
ATOM 2280 C C . ARG B 1 20 ? 45.296 17.803 33.130 1.00 16.25 20 ARG B C 1
ATOM 2281 O O . ARG B 1 20 ? 45.294 16.690 32.602 1.00 16.62 20 ARG B O 1
ATOM 2289 N N . ASP B 1 21 ? 45.143 18.933 32.442 1.00 16.17 21 ASP B N 1
ATOM 2290 C CA . ASP B 1 21 ? 44.920 18.909 31.004 1.00 16.74 21 ASP B CA 1
ATOM 2291 C C . ASP B 1 21 ? 46.142 19.090 30.112 1.00 15.15 21 ASP B C 1
ATOM 2292 O O . ASP B 1 21 ? 46.002 19.282 28.906 1.00 15.35 21 ASP B O 1
ATOM 2297 N N . ALA B 1 22 ? 47.338 19.031 30.685 1.00 14.74 22 ALA B N 1
ATOM 2298 C CA . ALA B 1 22 ? 48.536 19.174 29.868 1.00 13.01 22 ALA B CA 1
ATOM 2299 C C . ALA B 1 22 ? 48.788 17.853 29.150 1.00 12.21 22 ALA B C 1
ATOM 2300 O O . ALA B 1 22 ? 48.321 16.798 29.596 1.00 11.82 22 ALA B O 1
ATOM 2302 N N . PRO B 1 23 ? 49.508 17.890 28.017 1.00 11.18 23 PRO B N 1
ATOM 2303 C CA . PRO B 1 23 ? 49.785 16.644 27.293 1.00 11.26 23 PRO B CA 1
ATOM 2304 C C . PRO B 1 23 ? 50.557 15.714 28.220 1.00 10.37 23 PRO B C 1
ATOM 2305 O O . PRO B 1 23 ? 51.418 16.154 28.985 1.00 11.99 23 PRO B O 1
ATOM 2309 N N . VAL B 1 24 ? 50.247 14.425 28.137 1.00 8.67 24 VAL B N 1
ATOM 2310 C CA . VAL B 1 24 ? 50.843 13.440 29.026 1.00 8.08 24 VAL B CA 1
ATOM 2311 C C . VAL B 1 24 ? 51.967 12.562 28.493 1.00 8.52 24 VAL B C 1
ATOM 2312 O O . VAL B 1 24 ? 51.962 12.149 27.332 1.00 8.54 24 VAL B O 1
ATOM 2316 N N . ILE B 1 25 ? 52.939 12.295 29.363 1.00 8.80 25 ILE B N 1
ATOM 2317 C CA . ILE B 1 25 ? 54.015 11.365 29.051 1.00 9.21 25 ILE B CA 1
ATOM 2318 C C . ILE B 1 25 ? 53.980 10.387 30.214 1.00 9.13 25 ILE B C 1
ATOM 2319 O O . ILE B 1 25 ? 54.104 10.786 31.376 1.00 8.42 25 ILE B O 1
ATOM 2324 N N . HIS B 1 26 ? 53.792 9.114 29.888 1.00 9.23 26 HIS B N 1
ATOM 2325 C CA . HIS B 1 26 ? 53.706 8.036 30.873 1.00 8.72 26 HIS B CA 1
ATOM 2326 C C . HIS B 1 26 ? 55.038 7.290 30.816 1.00 8.58 26 HIS B C 1
ATOM 2327 O O . HIS B 1 26 ? 55.393 6.741 29.777 1.00 8.59 26 HIS B O 1
ATOM 2334 N N . PHE B 1 27 ? 55.773 7.289 31.929 1.00 8.15 27 PHE B N 1
ATOM 2335 C CA . PHE B 1 27 ? 57.075 6.625 32.023 1.00 7.47 27 PHE B CA 1
ATOM 2336 C C . PHE B 1 27 ? 56.970 5.247 32.686 1.00 8.60 27 PHE B C 1
ATOM 2337 O O . PHE B 1 27 ? 56.297 5.089 33.713 1.00 9.39 27 PHE B O 1
ATOM 2345 N N . HIS B 1 28 ? 57.668 4.272 32.106 1.00 8.84 28 HIS B N 1
ATOM 2346 C CA . HIS B 1 28 ? 57.658 2.886 32.582 1.00 9.67 28 HIS B CA 1
ATOM 2347 C C . HIS B 1 28 ? 59.083 2.468 32.966 1.00 9.92 28 HIS B C 1
ATOM 2348 O O . HIS B 1 28 ? 59.963 2.351 32.112 1.00 11.15 28 HIS B O 1
ATOM 2355 N N . HIS B 1 29 ? 59.301 2.237 34.259 1.00 9.05 29 HIS B N 1
ATOM 2356 C CA . HIS B 1 29 ? 60.624 1.892 34.778 1.00 8.35 29 HIS B CA 1
ATOM 2357 C C . HIS B 1 29 ? 61.123 0.478 34.476 1.00 9.22 29 HIS B C 1
ATOM 2358 O O . HIS B 1 29 ? 60.359 -0.395 34.068 1.00 9.77 29 HIS B O 1
ATOM 2365 N N . GLY B 1 30 ? 62.417 0.268 34.693 1.00 8.84 30 GLY B N 1
ATOM 2366 C CA . GLY B 1 30 ? 63.012 -1.034 34.442 1.00 10.49 30 GLY B CA 1
ATOM 2367 C C . GLY B 1 30 ? 63.116 -1.928 35.667 1.00 8.88 30 GLY B C 1
ATOM 2368 O O . GLY B 1 30 ? 62.706 -1.561 36.760 1.00 8.47 30 GLY B O 1
ATOM 2369 N N . TRP B 1 31 ? 63.681 -3.111 35.466 1.00 9.03 31 TRP B N 1
ATOM 2370 C CA . TRP B 1 31 ? 63.866 -4.091 36.534 1.00 9.77 31 TRP B CA 1
ATOM 2371 C C . TRP B 1 31 ? 65.130 -3.747 37.337 1.00 9.09 31 TRP B C 1
ATOM 2372 O O . TRP B 1 31 ? 66.144 -3.372 36.760 1.00 10.57 31 TRP B O 1
ATOM 2383 N N . PRO B 1 32 ? 65.079 -3.832 38.679 1.00 9.10 32 PRO B N 1
ATOM 2384 C CA . PRO B 1 32 ? 63.992 -4.201 39.593 1.00 9.17 32 PRO B CA 1
ATOM 2385 C C . PRO B 1 32 ? 63.680 -2.911 40.351 1.00 8.88 32 PRO B C 1
ATOM 2386 O O . PRO B 1 32 ? 63.637 -2.891 41.583 1.00 10.27 32 PRO B O 1
ATOM 2390 N N . LEU B 1 33 ? 63.448 -1.839 39.603 1.00 8.30 33 LEU B N 1
ATOM 2391 C CA . LEU B 1 33 ? 63.262 -0.532 40.208 1.00 9.05 33 LEU B CA 1
ATOM 2392 C C . LEU B 1 33 ? 61.848 -0.062 40.519 1.00 8.68 33 LEU B C 1
ATOM 2393 O O . LEU B 1 33 ? 61.013 -0.853 40.978 1.00 8.70 33 LEU B O 1
ATOM 2398 N N . SER B 1 34 ? 61.597 1.227 40.291 1.00 9.10 34 SER B N 1
ATOM 2399 C CA . SER B 1 34 ? 60.303 1.840 40.571 1.00 7.22 34 SER B CA 1
ATOM 2400 C C . SER B 1 34 ? 60.198 3.159 39.817 1.00 8.20 34 SER B C 1
ATOM 2401 O O . SER B 1 34 ? 61.123 3.560 39.104 1.00 7.05 34 SER B O 1
ATOM 2404 N N . ALA B 1 35 ? 59.076 3.846 40.010 1.00 8.19 35 ALA B N 1
ATOM 2405 C CA . ALA B 1 35 ? 58.841 5.130 39.365 1.00 8.18 35 ALA B CA 1
ATOM 2406 C C . ALA B 1 35 ? 59.863 6.165 39.826 1.00 9.16 35 ALA B C 1
ATOM 2407 O O . ALA B 1 35 ? 60.093 7.159 39.133 1.00 11.07 35 ALA B O 1
ATOM 2409 N N . ASP B 1 36 ? 60.469 5.934 40.990 1.00 8.97 36 ASP B N 1
ATOM 2410 C CA . ASP B 1 36 ? 61.471 6.854 41.530 1.00 11.25 36 ASP B CA 1
ATOM 2411 C C . ASP B 1 36 ? 62.696 6.954 40.630 1.00 11.38 36 ASP B C 1
ATOM 2412 O O . ASP B 1 36 ? 63.479 7.900 40.736 1.00 13.73 36 ASP B O 1
ATOM 2417 N N . ASP B 1 37 ? 62.861 5.980 39.742 1.00 12.50 37 ASP B N 1
ATOM 2418 C CA . ASP B 1 37 ? 64.014 5.963 38.854 1.00 11.91 37 ASP B CA 1
ATOM 2419 C C . ASP B 1 37 ? 63.933 7.023 37.766 1.00 11.17 37 ASP B C 1
ATOM 2420 O O . ASP B 1 37 ? 64.903 7.249 37.044 1.00 13.59 37 ASP B O 1
ATOM 2425 N N . TRP B 1 38 ? 62.778 7.675 37.655 1.00 10.84 38 TRP B N 1
ATOM 2426 C CA . TRP B 1 38 ? 62.565 8.694 36.628 1.00 10.35 38 TRP B CA 1
ATOM 2427 C C . TRP B 1 38 ? 62.706 10.152 37.079 1.00 11.88 38 TRP B C 1
ATOM 2428 O O . TRP B 1 38 ? 62.441 11.064 36.295 1.00 13.13 38 TRP B O 1
ATOM 2439 N N . ASP B 1 39 ? 63.118 10.380 38.323 1.00 11.65 39 ASP B N 1
ATOM 2440 C CA . ASP B 1 39 ? 63.260 11.746 38.849 1.00 13.78 39 ASP B CA 1
ATOM 2441 C C . ASP B 1 39 ? 63.690 12.818 37.840 1.00 13.83 39 ASP B C 1
ATOM 2442 O O . ASP B 1 39 ? 62.981 13.806 37.628 1.00 12.77 39 ASP B O 1
ATOM 2447 N N . ALA B 1 40 ? 64.862 12.629 37.243 1.00 15.59 40 ALA B N 1
ATOM 2448 C CA . ALA B 1 40 ? 65.398 13.592 36.280 1.00 15.31 40 ALA B CA 1
ATOM 2449 C C . ALA B 1 40 ? 64.474 13.853 35.096 1.00 15.04 40 ALA B C 1
ATOM 2450 O O . ALA B 1 40 ? 64.320 14.998 34.663 1.00 17.65 40 ALA B O 1
ATOM 2452 N N . GLN B 1 41 ? 63.871 12.799 34.557 1.00 11.68 41 GLN B N 1
ATOM 2453 C CA . GLN B 1 41 ? 62.967 12.968 33.427 1.00 10.10 41 GLN B CA 1
ATOM 2454 C C . GLN B 1 41 ? 61.678 13.651 33.864 1.00 10.48 41 GLN B C 1
ATOM 2455 O O . GLN B 1 41 ? 61.182 14.547 33.181 1.00 11.53 41 GLN B O 1
ATOM 2461 N N . LEU B 1 42 ? 61.129 13.238 35.004 1.00 9.81 42 LEU B N 1
ATOM 2462 C CA . LEU B 1 42 ? 59.884 13.835 35.465 1.00 9.92 42 LEU B CA 1
ATOM 2463 C C . LEU B 1 42 ? 59.992 15.348 35.607 1.00 12.17 42 LEU B C 1
ATOM 2464 O O . LEU B 1 42 ? 59.147 16.078 35.095 1.00 10.33 42 LEU B O 1
ATOM 2469 N N . LEU B 1 43 ? 61.033 15.825 36.285 1.00 12.68 43 LEU B N 1
ATOM 2470 C CA . LEU B 1 43 ? 61.196 17.261 36.457 1.00 13.17 43 LEU B CA 1
ATOM 2471 C C . LEU B 1 43 ? 61.512 17.976 35.146 1.00 13.17 43 LEU B C 1
ATOM 2472 O O . LEU B 1 43 ? 61.083 19.108 34.942 1.00 12.55 43 LEU B O 1
ATOM 2477 N N . PHE B 1 44 ? 62.257 17.323 34.259 1.00 13.72 44 PHE B N 1
ATOM 2478 C CA . PHE B 1 44 ? 62.594 17.947 32.982 1.00 13.88 44 PHE B CA 1
ATOM 2479 C C . PHE B 1 44 ? 61.341 18.166 32.163 1.00 14.84 44 PHE B C 1
ATOM 2480 O O . PHE B 1 44 ? 61.106 19.256 31.643 1.00 13.09 44 PHE B O 1
ATOM 2488 N N . PHE B 1 45 ? 60.518 17.131 32.050 1.00 13.81 45 PHE B N 1
ATOM 2489 C CA . PHE B 1 45 ? 59.321 17.276 31.245 1.00 13.60 45 PHE B CA 1
ATOM 2490 C C . PHE B 1 45 ? 58.233 18.123 31.879 1.00 15.10 45 PHE B C 1
ATOM 2491 O O . PHE B 1 45 ? 57.394 18.677 31.173 1.00 13.10 45 PHE B O 1
ATOM 2499 N N . LEU B 1 46 ? 58.256 18.254 33.202 1.00 12.57 46 LEU B N 1
ATOM 2500 C CA . LEU B 1 46 ? 57.292 19.122 33.866 1.00 13.77 46 LEU B CA 1
ATOM 2501 C C . LEU B 1 46 ? 57.655 20.542 33.442 1.00 13.41 46 LEU B C 1
ATOM 2502 O O . LEU B 1 46 ? 56.788 21.358 33.132 1.00 13.03 46 LEU B O 1
ATOM 2507 N N . ALA B 1 47 ? 58.955 20.816 33.425 1.00 14.74 47 ALA B N 1
ATOM 2508 C CA . ALA B 1 47 ? 59.458 22.136 33.058 1.00 17.08 47 ALA B CA 1
ATOM 2509 C C . ALA B 1 47 ? 59.278 22.444 31.581 1.00 17.22 47 ALA B C 1
ATOM 2510 O O . ALA B 1 47 ? 59.491 23.582 31.154 1.00 19.24 47 ALA B O 1
ATOM 2512 N N . HIS B 1 48 ? 58.900 21.435 30.800 1.00 14.27 48 HIS B N 1
ATOM 2513 C CA . HIS B 1 48 ? 58.696 21.628 29.372 1.00 13.48 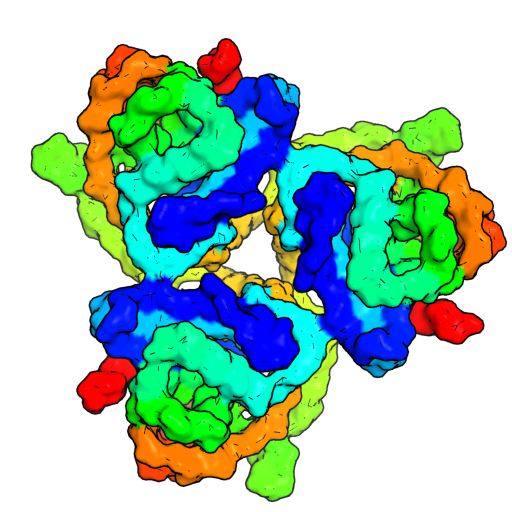48 HIS B CA 1
ATOM 2514 C C . HIS B 1 48 ? 57.243 21.453 28.938 1.00 11.85 48 HIS B C 1
ATOM 2515 O O . HIS B 1 48 ? 56.965 21.044 27.809 1.00 11.88 48 HIS B O 1
ATOM 2522 N N . GLY B 1 49 ? 56.330 21.757 29.860 1.00 14.50 49 GLY B N 1
ATOM 2523 C CA . GLY B 1 49 ? 54.903 21.721 29.580 1.00 13.57 49 GLY B CA 1
ATOM 2524 C C . GLY B 1 49 ? 54.109 20.433 29.578 1.00 14.58 49 GLY B C 1
ATOM 2525 O O . GLY B 1 49 ? 53.016 20.396 29.017 1.00 15.53 49 GLY B O 1
ATOM 2526 N N . TYR B 1 50 ? 54.620 19.380 30.201 1.00 11.58 50 TYR B N 1
ATOM 2527 C CA . TYR B 1 50 ? 53.886 18.124 30.208 1.00 8.87 50 TYR B CA 1
ATOM 2528 C C . TYR B 1 50 ? 53.367 17.734 31.572 1.00 10.04 50 TYR B C 1
ATOM 2529 O O . TYR B 1 50 ? 53.800 18.256 32.596 1.00 10.22 50 TYR B O 1
ATOM 2538 N N . ARG B 1 51 ? 52.407 16.818 31.551 1.00 10.43 51 ARG B N 1
ATOM 2539 C CA . ARG B 1 51 ? 51.847 16.228 32.755 1.00 10.03 51 ARG B CA 1
ATOM 2540 C C . ARG B 1 51 ? 52.605 14.908 32.701 1.00 10.62 51 ARG B C 1
ATOM 2541 O O . ARG B 1 51 ? 52.621 14.251 31.663 1.00 11.50 51 ARG B O 1
ATOM 2549 N N . VAL B 1 52 ? 53.250 14.523 33.793 1.00 8.26 52 VAL B N 1
ATOM 2550 C CA . VAL B 1 52 ? 54.018 13.296 33.785 1.00 9.30 52 VAL B CA 1
ATOM 2551 C C . VAL B 1 52 ? 53.450 12.263 34.744 1.00 8.66 52 VAL B C 1
ATOM 2552 O O . VAL B 1 52 ? 53.080 12.576 35.874 1.00 10.38 52 VAL B O 1
ATOM 2556 N N . VAL B 1 53 ? 53.373 11.025 34.263 1.00 8.05 53 VAL B N 1
ATOM 2557 C CA . VAL B 1 53 ? 52.847 9.920 35.045 1.00 8.04 53 VAL B CA 1
ATOM 2558 C C . VAL B 1 53 ? 53.863 8.781 35.078 1.00 7.29 53 VAL B C 1
ATOM 2559 O O . VAL B 1 53 ? 54.472 8.455 34.059 1.00 9.12 53 VAL B O 1
ATOM 2563 N N . ALA B 1 54 ? 54.047 8.185 36.253 1.00 7.40 54 ALA B N 1
ATOM 2564 C CA . ALA B 1 54 ? 54.973 7.066 36.397 1.00 6.37 54 ALA B CA 1
ATOM 2565 C C . ALA B 1 54 ? 54.445 6.159 37.499 1.00 5.85 54 ALA B C 1
ATOM 2566 O O . ALA B 1 54 ? 54.195 6.616 38.611 1.00 7.84 54 ALA B O 1
ATOM 2568 N N . HIS B 1 55 ? 54.257 4.885 37.180 1.00 7.71 55 HIS B N 1
ATOM 2569 C CA . HIS B 1 55 ? 53.742 3.948 38.170 1.00 8.03 55 HIS B CA 1
ATOM 2570 C C . HIS B 1 55 ? 54.769 2.879 38.514 1.00 7.74 55 HIS B C 1
ATOM 2571 O O . HIS B 1 55 ? 55.720 2.646 37.763 1.00 11.25 55 HIS B O 1
ATOM 2578 N N . ASP B 1 56 ? 54.571 2.238 39.659 1.00 8.18 56 ASP B N 1
ATOM 2579 C CA . ASP B 1 56 ? 55.448 1.155 40.090 1.00 7.81 56 ASP B CA 1
ATOM 2580 C C . ASP B 1 56 ? 54.843 -0.155 39.583 1.00 7.43 56 ASP B C 1
ATOM 2581 O O . ASP B 1 56 ? 53.664 -0.435 39.816 1.00 8.27 56 ASP B O 1
ATOM 2586 N N . ARG B 1 57 ? 55.649 -0.954 38.898 1.00 7.56 57 ARG B N 1
ATOM 2587 C CA . ARG B 1 57 ? 55.212 -2.249 38.380 1.00 8.46 57 ARG B CA 1
ATOM 2588 C C . ARG B 1 57 ? 54.735 -3.092 39.562 1.00 10.06 57 ARG B C 1
ATOM 2589 O O . ARG B 1 57 ? 55.188 -2.888 40.689 1.00 6.59 57 ARG B O 1
ATOM 2597 N N . ARG B 1 58 ? 53.828 -4.036 39.322 1.00 8.07 58 ARG B N 1
ATOM 2598 C CA . ARG B 1 58 ? 53.345 -4.861 40.430 1.00 7.55 58 ARG B CA 1
ATOM 2599 C C . ARG B 1 58 ? 54.516 -5.517 41.158 1.00 7.46 58 ARG B C 1
ATOM 2600 O O . ARG B 1 58 ? 55.465 -5.981 40.535 1.00 7.46 58 ARG B O 1
ATOM 2608 N N . GLY B 1 59 ? 54.445 -5.534 42.485 1.00 8.08 59 GLY B N 1
ATOM 2609 C CA . GLY B 1 59 ? 55.507 -6.138 43.269 1.00 7.62 59 GLY B CA 1
ATOM 2610 C C . GLY B 1 59 ? 56.798 -5.336 43.301 1.00 5.99 59 GLY B C 1
ATOM 2611 O O . GLY B 1 59 ? 57.811 -5.819 43.807 1.00 8.85 59 GLY B O 1
ATOM 2612 N N . HIS B 1 60 ? 56.777 -4.135 42.733 1.00 7.56 60 HIS B N 1
ATOM 2613 C CA . HIS B 1 60 ? 57.949 -3.261 42.722 1.00 6.75 60 HIS B CA 1
ATOM 2614 C C . HIS B 1 60 ? 57.642 -2.002 43.522 1.00 8.38 60 HIS B C 1
ATOM 2615 O O . HIS B 1 60 ? 56.485 -1.580 43.623 1.00 7.57 60 HIS B O 1
ATOM 2622 N N . GLY B 1 61 ? 58.685 -1.388 44.069 1.00 6.09 61 GLY B N 1
ATOM 2623 C CA . GLY B 1 61 ? 58.509 -0.160 44.820 1.00 8.99 61 GLY B CA 1
ATOM 2624 C C . GLY B 1 61 ? 57.430 -0.159 45.884 1.00 9.06 61 GLY B C 1
ATOM 2625 O O . GLY B 1 61 ? 57.537 -0.866 46.888 1.00 10.06 61 GLY B O 1
ATOM 2626 N N . ARG B 1 62 ? 56.393 0.644 45.655 1.00 8.73 62 ARG B N 1
ATOM 2627 C CA . ARG B 1 62 ? 55.282 0.781 46.591 1.00 9.56 62 ARG B CA 1
ATOM 2628 C C . ARG B 1 62 ? 54.021 0.017 46.185 1.00 9.64 62 ARG B C 1
ATOM 2629 O O . ARG B 1 62 ? 52.998 0.067 46.889 1.00 10.50 62 ARG B O 1
ATOM 2637 N N . SER B 1 63 ? 54.076 -0.686 45.058 1.00 8.69 63 SER B N 1
ATOM 2638 C CA . SER B 1 63 ? 52.914 -1.457 44.623 1.00 9.02 63 SER B CA 1
ATOM 2639 C C . SER B 1 63 ? 52.807 -2.749 45.437 1.00 7.21 63 SER B C 1
ATOM 2640 O O . SER B 1 63 ? 53.780 -3.187 46.051 1.00 8.58 63 SER B O 1
ATOM 2643 N N . SER B 1 64 ? 51.618 -3.349 45.440 1.00 8.04 64 SER B N 1
ATOM 2644 C CA . SER B 1 64 ? 51.373 -4.581 46.193 1.00 8.30 64 SER B CA 1
ATOM 2645 C C . SER B 1 64 ? 52.363 -5.688 45.887 1.00 7.28 64 SER B C 1
ATOM 2646 O O . SER B 1 64 ? 52.672 -5.949 44.722 1.00 7.06 64 SER B O 1
ATOM 2649 N N . GLN B 1 65 ? 52.847 -6.361 46.927 1.00 8.63 65 GLN B N 1
ATOM 2650 C CA . GLN B 1 65 ? 53.769 -7.469 46.717 1.00 8.71 65 GLN B CA 1
ATOM 2651 C C . GLN B 1 65 ? 52.981 -8.756 46.460 1.00 10.23 65 GLN B C 1
ATOM 2652 O O . GLN B 1 65 ? 53.068 -9.726 47.213 1.00 10.16 65 GLN B O 1
ATOM 2658 N N . VAL B 1 66 ? 52.188 -8.728 45.390 1.00 8.81 66 VAL B N 1
ATOM 2659 C CA . VAL B 1 66 ? 51.383 -9.871 44.964 1.00 11.33 66 VAL B CA 1
ATOM 2660 C C . VAL B 1 66 ? 52.379 -10.950 44.547 1.00 10.76 66 VAL B C 1
ATOM 2661 O O . VAL B 1 66 ? 53.416 -10.644 43.959 1.00 10.50 66 VAL B O 1
ATOM 2665 N N . TRP B 1 67 ? 52.077 -12.211 44.835 1.00 13.16 67 TRP B N 1
ATOM 2666 C CA . TRP B 1 67 ? 53.027 -13.271 44.508 1.00 13.51 67 TRP B CA 1
ATOM 2667 C C . TRP B 1 67 ? 53.000 -13.819 43.084 1.00 14.72 67 TRP B C 1
ATOM 2668 O O . TRP B 1 67 ? 53.960 -14.457 42.654 1.00 14.58 67 TRP B O 1
ATOM 2679 N N . ASP B 1 68 ? 51.922 -13.580 42.347 1.00 13.43 68 ASP B N 1
ATOM 2680 C CA . ASP B 1 68 ? 51.851 -14.096 40.982 1.00 12.79 68 ASP B CA 1
ATOM 2681 C C . ASP B 1 68 ? 51.483 -13.043 39.948 1.00 13.20 68 ASP B C 1
ATOM 2682 O O . ASP B 1 68 ? 51.388 -11.854 40.259 1.00 12.58 68 ASP B O 1
ATOM 2687 N N . GLY B 1 69 ? 51.288 -13.492 38.713 1.00 13.36 69 GLY B N 1
ATOM 2688 C CA . GLY B 1 69 ? 50.944 -12.575 37.638 1.00 12.16 69 GLY B CA 1
ATOM 2689 C C . GLY B 1 69 ? 52.134 -11.751 37.180 1.00 11.79 69 GLY B C 1
ATOM 2690 O O . GLY B 1 69 ? 51.964 -10.694 36.571 1.00 10.25 69 GLY B O 1
ATOM 2691 N N . HIS B 1 70 ? 53.343 -12.230 37.462 1.00 11.61 70 HIS B N 1
ATOM 2692 C CA . HIS B 1 70 ? 54.545 -11.505 37.066 1.00 10.62 70 HIS B CA 1
ATOM 2693 C C . HIS B 1 70 ? 54.999 -11.871 35.663 1.00 10.15 70 HIS B C 1
ATOM 2694 O O . HIS B 1 70 ? 55.960 -12.619 35.462 1.00 11.79 70 HIS B O 1
ATOM 2701 N N . ASP B 1 71 ? 54.270 -11.333 34.692 1.00 10.69 71 ASP B N 1
ATOM 2702 C CA . ASP B 1 71 ? 54.544 -11.544 33.279 1.00 10.80 71 ASP B CA 1
ATOM 2703 C C . ASP B 1 71 ? 54.131 -10.285 32.521 1.00 11.28 71 ASP B C 1
ATOM 2704 O O . ASP B 1 71 ? 53.442 -9.415 33.064 1.00 10.76 71 ASP B O 1
ATOM 2709 N N . MET B 1 72 ? 54.555 -10.186 31.266 1.00 11.66 72 MET B N 1
ATOM 2710 C CA . MET B 1 72 ? 54.267 -9.007 30.463 1.00 12.34 72 MET B CA 1
ATOM 2711 C C . MET B 1 72 ? 52.782 -8.733 30.252 1.00 12.87 72 MET B C 1
ATOM 2712 O O . MET B 1 72 ? 52.371 -7.576 30.225 1.00 11.09 72 MET B O 1
ATOM 2717 N N . ASP B 1 73 ? 51.977 -9.782 30.102 1.00 12.40 73 ASP B N 1
ATOM 2718 C CA . ASP B 1 73 ? 50.542 -9.593 29.905 1.00 13.43 73 ASP B CA 1
ATOM 2719 C C . ASP B 1 73 ? 49.922 -8.872 31.104 1.00 11.50 73 ASP B C 1
ATOM 2720 O O . ASP B 1 73 ? 49.143 -7.930 30.940 1.00 11.22 73 ASP B O 1
ATOM 2725 N N . HIS B 1 74 ? 50.269 -9.310 32.312 1.00 11.28 74 HIS B N 1
ATOM 2726 C CA . HIS B 1 74 ? 49.743 -8.674 33.512 1.00 10.86 74 HIS B CA 1
ATOM 2727 C C . HIS B 1 74 ? 50.327 -7.270 33.656 1.00 10.26 74 HIS B C 1
ATOM 2728 O O . HIS B 1 74 ? 49.625 -6.341 34.047 1.00 11.24 74 HIS B O 1
ATOM 2735 N N . TYR B 1 75 ? 51.609 -7.109 33.335 1.00 10.65 75 TYR B N 1
ATOM 2736 C CA . TYR B 1 75 ? 52.224 -5.786 33.434 1.00 10.77 75 TYR B CA 1
ATOM 2737 C C . TYR B 1 75 ? 51.448 -4.815 32.537 1.00 10.52 75 TYR B C 1
ATOM 2738 O O . TYR B 1 75 ? 51.167 -3.683 32.929 1.00 9.32 75 TYR B O 1
ATOM 2747 N N . ALA B 1 76 ? 51.114 -5.271 31.331 1.00 10.47 76 ALA B N 1
ATOM 2748 C CA . ALA B 1 76 ? 50.380 -4.454 30.364 1.00 9.99 76 ALA B CA 1
ATOM 2749 C C . ALA B 1 76 ? 48.957 -4.131 30.819 1.00 10.30 76 ALA B C 1
ATOM 2750 O O . ALA B 1 76 ? 48.468 -3.011 30.641 1.00 9.65 76 ALA B O 1
ATOM 2752 N N . ASP B 1 77 ? 48.277 -5.108 31.404 1.00 10.90 77 ASP B N 1
ATOM 2753 C CA . ASP B 1 77 ? 46.928 -4.853 31.868 1.00 11.38 77 ASP B CA 1
ATOM 2754 C C . ASP B 1 77 ? 46.959 -3.924 33.077 1.00 11.27 77 ASP B C 1
ATOM 2755 O O . ASP B 1 77 ? 46.009 -3.181 33.315 1.00 11.45 77 ASP B O 1
ATOM 2760 N N . ASP B 1 78 ? 48.056 -3.956 33.836 1.00 11.32 78 ASP B N 1
ATOM 2761 C CA . ASP B 1 78 ? 48.192 -3.063 34.984 1.00 11.39 78 ASP B CA 1
ATOM 2762 C C . ASP B 1 78 ? 48.321 -1.635 34.451 1.00 10.13 78 ASP B C 1
ATOM 2763 O O . ASP B 1 78 ? 47.774 -0.688 35.027 1.00 10.00 78 ASP B O 1
ATOM 2768 N N . VAL B 1 79 ? 49.048 -1.482 33.347 1.00 9.69 79 VAL B N 1
ATOM 2769 C CA . VAL B 1 79 ? 49.192 -0.172 32.724 1.00 8.90 79 VAL B CA 1
ATOM 2770 C C . VAL B 1 79 ? 47.802 0.306 32.321 1.00 9.74 79 VAL B C 1
ATOM 2771 O O . VAL B 1 79 ? 47.452 1.456 32.549 1.00 9.50 79 VAL B O 1
ATOM 2775 N N . ALA B 1 80 ? 47.009 -0.587 31.733 1.00 13.32 80 ALA B N 1
ATOM 2776 C CA . ALA B 1 80 ? 45.657 -0.226 31.303 1.00 12.07 80 ALA B CA 1
ATOM 2777 C C . ALA B 1 80 ? 44.829 0.328 32.459 1.00 13.41 80 ALA B C 1
ATOM 2778 O O . ALA B 1 80 ? 44.068 1.282 32.284 1.00 13.81 80 ALA B O 1
ATOM 2780 N N . ALA B 1 81 ? 44.986 -0.265 33.641 1.00 10.05 81 ALA B N 1
ATOM 2781 C CA . ALA B 1 81 ? 44.257 0.179 34.823 1.00 11.33 81 ALA B CA 1
ATOM 2782 C C . ALA B 1 81 ? 44.642 1.611 35.181 1.00 10.18 81 ALA B C 1
ATOM 2783 O O . ALA B 1 81 ? 43.776 2.436 35.479 1.00 11.88 81 ALA B O 1
ATOM 2785 N N . VAL B 1 82 ? 45.942 1.897 35.157 1.00 11.86 82 VAL B N 1
ATOM 2786 C CA . VAL B 1 82 ? 46.452 3.230 35.465 1.00 10.57 82 VAL B CA 1
ATOM 2787 C C . VAL B 1 82 ? 45.943 4.244 34.439 1.00 11.09 82 VAL B C 1
ATOM 2788 O O . VAL B 1 82 ? 45.485 5.333 34.792 1.00 12.13 82 VAL B O 1
ATOM 2792 N N . VAL B 1 83 ? 46.035 3.871 33.169 1.00 9.65 83 VAL B N 1
ATOM 2793 C CA . VAL B 1 83 ? 45.600 4.733 32.082 1.00 10.26 83 VAL B CA 1
ATOM 2794 C C . VAL B 1 83 ? 44.117 5.061 32.200 1.00 10.82 83 VAL B C 1
ATOM 2795 O O . VAL B 1 83 ? 43.729 6.219 32.089 1.00 11.90 83 VAL B O 1
ATOM 2799 N N . ALA B 1 84 ? 43.295 4.044 32.436 1.00 10.39 84 ALA B N 1
ATOM 2800 C CA . ALA B 1 84 ? 41.855 4.248 32.558 1.00 12.35 84 ALA B CA 1
ATOM 2801 C C . ALA B 1 84 ? 41.495 5.079 33.782 1.00 13.75 84 ALA B C 1
ATOM 2802 O O . ALA B 1 84 ? 40.634 5.961 33.723 1.00 13.25 84 ALA B O 1
ATOM 2804 N N . HIS B 1 85 ? 42.154 4.793 34.898 1.00 12.38 85 HIS B N 1
ATOM 2805 C CA . HIS B 1 85 ? 41.896 5.507 36.139 1.00 13.32 85 HIS B CA 1
ATOM 2806 C C . HIS B 1 85 ? 42.129 7.008 35.990 1.00 12.24 85 HIS B C 1
ATOM 2807 O O . HIS B 1 85 ? 41.335 7.824 36.468 1.00 13.69 85 HIS B O 1
ATOM 2814 N N . LEU B 1 86 ? 43.219 7.363 35.317 1.00 13.48 86 LEU B N 1
ATOM 2815 C CA . LEU B 1 86 ? 43.587 8.760 35.123 1.00 13.14 86 LEU B CA 1
ATOM 2816 C C . LEU B 1 86 ? 43.028 9.378 33.849 1.00 13.31 86 LEU B C 1
ATOM 2817 O O . LEU B 1 86 ? 43.108 10.594 33.658 1.00 14.93 86 LEU B O 1
ATOM 2822 N N . GLY B 1 87 ? 42.465 8.543 32.983 1.00 13.85 87 GLY B N 1
ATOM 2823 C CA . GLY B 1 87 ? 41.908 9.039 31.737 1.00 14.84 87 GLY B CA 1
ATOM 2824 C C . GLY B 1 87 ? 42.981 9.659 30.866 1.00 15.66 87 GLY B C 1
ATOM 2825 O O . GLY B 1 87 ? 42.762 10.701 30.236 1.00 15.66 87 GLY B O 1
ATOM 2826 N N . ILE B 1 88 ? 44.151 9.025 30.836 1.00 11.34 88 ILE B N 1
ATOM 2827 C CA . ILE B 1 88 ? 45.263 9.529 30.040 1.00 11.09 88 ILE B CA 1
ATOM 2828 C C . ILE B 1 88 ? 45.482 8.746 28.748 1.00 11.95 88 ILE B C 1
ATOM 2829 O O . ILE B 1 88 ? 46.613 8.482 28.337 1.00 13.51 88 ILE B O 1
ATOM 2834 N N . GLN B 1 89 ? 44.388 8.362 28.103 1.00 12.38 89 GLN B N 1
ATOM 2835 C CA . GLN B 1 89 ? 44.511 7.660 26.838 1.00 14.33 89 GLN B CA 1
ATOM 2836 C C . GLN B 1 89 ? 45.139 8.656 25.859 1.00 12.93 89 GLN B C 1
ATOM 2837 O O . GLN B 1 89 ? 45.007 9.872 26.033 1.00 13.84 89 GLN B O 1
ATOM 2843 N N . GLY B 1 90 ? 45.833 8.141 24.851 1.00 10.80 90 GLY B N 1
ATOM 2844 C CA . GLY B 1 90 ? 46.441 9.002 23.847 1.00 12.12 90 GLY B CA 1
ATOM 2845 C C . GLY B 1 90 ? 47.744 9.661 24.250 1.00 12.90 90 GLY B C 1
ATOM 2846 O O . GLY B 1 90 ? 48.248 10.537 23.547 1.00 15.05 90 GLY B O 1
ATOM 2847 N N . ALA B 1 91 ? 48.300 9.235 25.374 1.00 13.29 91 ALA B N 1
ATOM 2848 C CA . ALA B 1 91 ? 49.548 9.804 25.863 1.00 13.94 91 ALA B CA 1
ATOM 2849 C C . ALA B 1 91 ? 50.752 9.235 25.129 1.00 12.98 91 ALA B C 1
ATOM 2850 O O . ALA B 1 91 ? 50.632 8.318 24.318 1.00 12.68 91 ALA B O 1
ATOM 2852 N N . VAL B 1 92 ? 51.915 9.815 25.407 1.00 10.27 92 VAL B N 1
ATOM 2853 C CA . VAL B 1 92 ? 53.166 9.335 24.855 1.00 10.47 92 VAL B CA 1
ATOM 2854 C C . VAL B 1 92 ? 53.681 8.413 25.953 1.00 10.56 92 VAL B C 1
ATOM 2855 O O . VAL B 1 92 ? 53.583 8.742 27.138 1.00 11.01 92 VAL B O 1
ATOM 2859 N N . HIS B 1 93 ? 54.204 7.253 25.571 1.00 9.77 93 HIS B N 1
ATOM 2860 C CA . HIS B 1 93 ? 54.724 6.314 26.560 1.00 10.37 93 HIS B CA 1
ATOM 2861 C C . HIS B 1 93 ? 56.218 6.111 26.375 1.00 10.30 93 HIS B C 1
ATOM 2862 O O . HIS B 1 93 ? 56.684 5.828 25.278 1.00 12.16 93 HIS B O 1
ATOM 2869 N N . VAL B 1 94 ? 56.960 6.263 27.464 1.00 10.04 94 VAL B N 1
ATOM 2870 C CA . VAL B 1 94 ? 58.407 6.102 27.450 1.00 9.88 94 VAL B CA 1
ATOM 2871 C C . VAL B 1 94 ? 58.755 4.941 28.369 1.00 11.82 94 VAL B C 1
ATOM 2872 O O . VAL B 1 94 ? 58.384 4.940 29.537 1.00 10.75 94 VAL B O 1
ATOM 2876 N N . GLY B 1 95 ? 59.458 3.952 27.836 1.00 10.86 95 GLY B N 1
ATOM 2877 C CA . GLY B 1 95 ? 59.834 2.814 28.653 1.00 12.50 95 GLY B CA 1
ATOM 2878 C C . GLY B 1 95 ? 61.327 2.548 28.639 1.00 12.75 95 GLY B C 1
ATOM 2879 O O . GLY B 1 95 ? 61.975 2.614 27.591 1.00 14.29 95 GLY B O 1
ATOM 2880 N N . HIS B 1 96 ? 61.879 2.260 29.812 1.00 9.94 96 HIS B N 1
ATOM 2881 C CA . HIS B 1 96 ? 63.300 1.955 29.937 1.00 11.03 96 HIS B CA 1
ATOM 2882 C C . HIS B 1 96 ? 63.496 0.479 30.278 1.00 12.28 96 HIS B C 1
ATOM 2883 O O . HIS B 1 96 ? 62.835 -0.047 31.168 1.00 10.80 96 HIS B O 1
ATOM 2890 N N . SER B 1 97 ? 64.397 -0.181 29.552 1.00 12.11 97 SER B N 1
ATOM 2891 C CA . SER B 1 97 ? 64.715 -1.591 29.784 1.00 12.63 97 SER B CA 1
ATOM 2892 C C . SER B 1 97 ? 63.456 -2.465 29.815 1.00 11.96 97 SER B C 1
ATOM 2893 O O . SER B 1 97 ? 62.736 -2.550 28.827 1.00 12.01 97 SER B O 1
ATOM 2896 N N . THR B 1 98 ? 63.194 -3.127 30.939 1.00 12.41 98 THR B N 1
ATOM 2897 C CA . THR B 1 98 ? 61.999 -3.962 31.042 1.00 10.57 98 THR B CA 1
ATOM 2898 C C . THR B 1 98 ? 60.766 -3.109 30.742 1.00 12.91 98 THR B C 1
ATOM 2899 O O . THR B 1 98 ? 59.783 -3.594 30.178 1.00 12.72 98 THR B O 1
ATOM 2903 N N . GLY B 1 99 ? 60.834 -1.829 31.099 1.00 11.34 99 GLY B N 1
ATOM 2904 C CA . GLY B 1 99 ? 59.716 -0.931 30.861 1.00 12.17 99 GLY B CA 1
ATOM 2905 C C . GLY B 1 99 ? 59.389 -0.777 29.388 1.00 10.82 99 GLY B C 1
ATOM 2906 O O . GLY B 1 99 ? 58.242 -0.508 29.020 1.00 11.18 99 GLY B O 1
ATOM 2907 N N . GLY B 1 100 ? 60.403 -0.942 28.546 1.00 13.97 100 GLY B N 1
ATOM 2908 C CA . GLY B 1 100 ? 60.204 -0.836 27.111 1.00 11.68 100 GLY B CA 1
ATOM 2909 C C . GLY B 1 100 ? 59.346 -1.987 26.625 1.00 12.97 100 GLY B C 1
ATOM 2910 O O . GLY B 1 100 ? 58.476 -1.816 25.770 1.00 11.04 100 GLY B O 1
ATOM 2911 N N . GLY B 1 101 ? 59.592 -3.172 27.177 1.00 14.62 101 GLY B N 1
ATOM 2912 C CA . GLY B 1 101 ? 58.806 -4.335 26.810 1.00 12.29 101 GLY B CA 1
ATOM 2913 C C . GLY B 1 101 ? 57.369 -4.147 27.259 1.00 12.37 101 GLY B C 1
ATOM 2914 O O . GLY B 1 101 ? 56.431 -4.531 26.563 1.00 14.05 101 GLY B O 1
ATOM 2915 N N . GLU B 1 102 ? 57.196 -3.551 28.435 1.00 9.21 102 GLU B N 1
ATOM 2916 C CA . GLU B 1 102 ? 55.867 -3.299 28.971 1.00 10.14 102 GLU B CA 1
ATOM 2917 C C . GLU B 1 102 ? 55.089 -2.364 28.041 1.00 9.98 102 GLU B C 1
ATOM 2918 O O . GLU B 1 102 ? 53.917 -2.603 27.749 1.00 11.64 102 GLU B O 1
ATOM 2924 N N . VAL B 1 103 ? 55.743 -1.302 27.574 1.00 10.58 103 VAL B N 1
ATOM 2925 C CA . VAL B 1 103 ? 55.093 -0.344 26.681 1.00 9.86 103 VAL B CA 1
ATOM 2926 C C . VAL B 1 103 ? 54.596 -1.031 25.407 1.00 11.59 103 VAL B C 1
ATOM 2927 O O . VAL B 1 103 ? 53.457 -0.829 24.982 1.00 12.14 103 VAL B O 1
ATOM 2931 N N . VAL B 1 104 ? 55.454 -1.854 24.816 1.00 12.27 104 VAL B N 1
ATOM 2932 C CA . VAL B 1 104 ? 55.114 -2.579 23.599 1.00 15.05 104 VAL B CA 1
ATOM 2933 C C . VAL B 1 104 ? 53.940 -3.546 23.804 1.00 14.38 104 VAL B C 1
ATOM 2934 O O . VAL B 1 104 ? 53.014 -3.591 22.993 1.00 13.98 104 VAL B O 1
ATOM 2938 N N . ARG B 1 105 ? 53.963 -4.310 24.892 1.00 13.81 105 ARG B N 1
ATOM 2939 C CA . ARG B 1 105 ? 52.883 -5.251 25.162 1.00 13.65 105 ARG B CA 1
ATOM 2940 C C . ARG B 1 105 ? 51.573 -4.516 25.443 1.00 13.68 105 ARG B C 1
ATOM 2941 O O . ARG B 1 105 ? 50.496 -4.979 25.066 1.00 14.97 105 ARG B O 1
ATOM 2949 N N . TYR B 1 106 ? 51.666 -3.369 26.111 1.00 12.45 106 TYR B N 1
ATOM 2950 C CA . TYR B 1 106 ? 50.476 -2.584 26.416 1.00 12.61 106 TYR B CA 1
ATOM 2951 C C . TYR B 1 106 ? 49.818 -2.117 25.124 1.00 13.16 106 TYR B C 1
ATOM 2952 O O . TYR B 1 106 ? 48.613 -2.266 24.936 1.00 13.82 106 TYR B O 1
ATOM 2961 N N . MET B 1 107 ? 50.616 -1.539 24.238 1.00 15.78 107 MET B N 1
ATOM 2962 C CA . MET B 1 107 ? 50.084 -1.050 22.977 1.00 16.07 107 MET B CA 1
ATOM 2963 C C . MET B 1 107 ? 49.419 -2.176 22.187 1.00 17.09 107 MET B C 1
ATOM 2964 O O . MET B 1 107 ? 48.362 -1.980 21.580 1.00 18.51 107 MET B O 1
ATOM 2969 N N . ALA B 1 108 ? 50.015 -3.364 22.233 1.00 14.83 108 ALA B N 1
ATOM 2970 C CA . ALA B 1 108 ? 49.478 -4.522 21.518 1.00 16.30 108 ALA B CA 1
ATOM 2971 C C . ALA B 1 108 ? 48.174 -5.072 22.103 1.00 17.18 108 ALA B C 1
ATOM 2972 O O . ALA B 1 108 ? 47.249 -5.396 21.359 1.00 18.53 108 ALA B O 1
ATOM 2974 N N . ARG B 1 109 ? 48.096 -5.186 23.427 1.00 18.25 109 ARG B N 1
ATOM 2975 C CA . ARG B 1 109 ? 46.895 -5.719 24.072 1.00 18.72 109 ARG B CA 1
ATOM 2976 C C . ARG B 1 109 ? 45.781 -4.695 24.231 1.00 18.27 109 ARG B C 1
ATOM 2977 O O . ARG B 1 109 ? 44.626 -5.058 24.470 1.00 17.92 109 ARG B O 1
ATOM 2985 N N . HIS B 1 110 ? 46.113 -3.417 24.100 1.00 15.02 110 HIS B N 1
ATOM 2986 C CA . HIS B 1 110 ? 45.104 -2.383 24.281 1.00 15.48 110 HIS B CA 1
ATOM 2987 C C . HIS B 1 110 ? 45.087 -1.368 23.156 1.00 16.52 110 HIS B C 1
ATOM 2988 O O . HIS B 1 110 ? 45.399 -0.190 23.350 1.00 16.92 110 HIS B O 1
ATOM 2995 N N . PRO B 1 111 ? 44.698 -1.820 21.955 1.00 15.43 111 PRO B N 1
ATOM 2996 C CA . PRO B 1 111 ? 44.629 -0.969 20.767 1.00 17.24 111 PRO B CA 1
ATOM 2997 C C . PRO B 1 111 ? 43.581 0.127 20.897 1.00 16.93 111 PRO B C 1
ATOM 2998 O O . PRO B 1 111 ? 43.607 1.104 20.155 1.00 18.25 111 PRO B O 1
ATOM 3002 N N . GLU B 1 112 ? 42.664 -0.038 21.844 1.00 18.21 112 GLU B N 1
ATOM 3003 C CA . GLU B 1 112 ? 41.619 0.952 22.064 1.00 20.35 112 GLU B CA 1
ATOM 3004 C C . GLU B 1 112 ? 42.243 2.288 22.464 1.00 18.62 112 GLU B C 1
ATOM 3005 O O . GLU B 1 112 ? 41.688 3.354 22.173 1.00 19.37 112 GLU B O 1
ATOM 3011 N N . ASP B 1 113 ? 43.393 2.225 23.132 1.00 16.20 113 ASP B N 1
ATOM 3012 C CA . ASP B 1 113 ? 44.102 3.435 23.554 1.00 13.99 113 ASP B CA 1
ATOM 3013 C C . ASP B 1 113 ? 44.988 3.881 22.401 1.00 14.39 113 ASP B C 1
ATOM 3014 O O . ASP B 1 113 ? 46.006 3.251 22.101 1.00 14.17 113 ASP B O 1
ATOM 3019 N N . LYS B 1 114 ? 44.590 4.966 21.747 1.00 17.11 114 LYS B N 1
ATOM 3020 C CA . LYS B 1 114 ? 45.342 5.472 20.609 1.00 17.49 114 LYS B CA 1
ATOM 3021 C C . LYS B 1 114 ? 46.578 6.251 21.035 1.00 17.73 114 LYS B C 1
ATOM 3022 O O . LYS B 1 114 ? 46.644 7.468 20.881 1.00 16.96 114 LYS B O 1
ATOM 3028 N N . VAL B 1 115 ? 47.557 5.530 21.573 1.00 17.64 115 VAL B N 1
ATOM 3029 C CA . VAL B 1 115 ? 48.810 6.126 22.016 1.00 15.73 115 VAL B CA 1
ATOM 3030 C C . VAL B 1 115 ? 49.392 7.002 20.908 1.00 15.88 115 VAL B C 1
ATOM 3031 O O . VAL B 1 115 ? 49.434 6.595 19.748 1.00 16.81 115 VAL B O 1
ATOM 3035 N N . ALA B 1 116 ? 49.839 8.204 21.265 1.00 14.01 116 ALA B N 1
ATOM 3036 C CA . ALA B 1 116 ? 50.399 9.126 20.275 1.00 14.99 116 ALA B CA 1
ATOM 3037 C C . ALA B 1 116 ? 51.740 8.665 19.702 1.00 15.46 116 ALA B C 1
ATOM 3038 O O . ALA B 1 116 ? 51.905 8.554 18.482 1.00 16.74 116 ALA B O 1
ATOM 3040 N N . LYS B 1 117 ? 52.702 8.421 20.589 1.00 13.82 117 LYS B N 1
ATOM 3041 C CA . LYS B 1 117 ? 54.035 7.973 20.203 1.00 12.65 117 LYS B CA 1
ATOM 3042 C C . LYS B 1 117 ? 54.623 7.173 21.345 1.00 13.23 117 LYS B C 1
ATOM 3043 O O . LYS B 1 117 ? 54.088 7.178 22.451 1.00 11.59 117 LYS B O 1
ATOM 3049 N N . ALA B 1 118 ? 55.733 6.499 21.080 1.00 14.59 118 ALA B N 1
ATOM 3050 C CA . ALA B 1 118 ? 56.392 5.717 22.114 1.00 14.35 118 ALA B CA 1
ATOM 3051 C C . ALA B 1 118 ? 57.899 5.815 21.968 1.00 13.57 118 ALA B C 1
ATOM 3052 O O . ALA B 1 118 ? 58.413 6.050 20.872 1.00 13.59 118 ALA B O 1
ATOM 3054 N N . VAL B 1 119 ? 58.602 5.654 23.083 1.00 13.72 119 VAL B N 1
ATOM 3055 C CA . VAL B 1 119 ? 60.055 5.694 23.088 1.00 11.83 119 VAL B CA 1
ATOM 3056 C C . VAL B 1 119 ? 60.551 4.515 23.909 1.00 12.74 119 VAL B C 1
ATOM 3057 O O . VAL B 1 119 ? 60.170 4.356 25.067 1.00 13.25 119 VAL B O 1
ATOM 3061 N N . LEU B 1 120 ? 61.390 3.690 23.292 1.00 11.97 120 LEU B N 1
ATOM 3062 C CA . LEU B 1 120 ? 61.943 2.517 23.950 1.00 12.49 120 LEU B CA 1
ATOM 3063 C C . LEU B 1 120 ? 63.420 2.805 24.216 1.00 13.08 120 LEU B C 1
ATOM 3064 O O . LEU B 1 120 ? 64.213 2.913 23.284 1.00 15.58 120 LEU B O 1
ATOM 3069 N N . ILE B 1 121 ? 63.778 2.942 25.489 1.00 12.69 121 ILE B N 1
ATOM 3070 C CA . ILE B 1 121 ? 65.157 3.242 25.882 1.00 11.60 121 ILE B CA 1
ATOM 3071 C C . ILE B 1 121 ? 65.864 2.017 26.465 1.00 13.89 121 ILE B C 1
ATOM 3072 O O . ILE B 1 121 ? 65.432 1.475 27.486 1.00 12.27 121 ILE B O 1
ATOM 3077 N N . ALA B 1 122 ? 66.947 1.585 25.816 1.00 12.68 122 ALA B N 1
ATOM 3078 C CA . ALA B 1 122 ? 67.707 0.419 26.274 1.00 14.17 122 ALA B CA 1
ATOM 3079 C C . ALA B 1 122 ? 66.733 -0.704 26.606 1.00 12.15 122 ALA B C 1
ATOM 3080 O O . ALA B 1 122 ? 66.916 -1.437 27.585 1.00 13.02 122 ALA B O 1
ATOM 3082 N N . ALA B 1 123 ? 65.713 -0.840 25.764 1.00 13.87 123 ALA B N 1
ATOM 3083 C CA . ALA B 1 123 ? 64.648 -1.813 25.957 1.00 13.11 123 ALA B CA 1
ATOM 3084 C C . ALA B 1 123 ? 64.945 -3.259 25.570 1.00 13.56 123 ALA B C 1
ATOM 3085 O O . ALA B 1 123 ? 65.689 -3.532 24.627 1.00 12.90 123 ALA B O 1
ATOM 3087 N N . VAL B 1 124 ? 64.316 -4.180 26.301 1.00 14.16 124 VAL B N 1
ATOM 3088 C CA . VAL B 1 124 ? 64.492 -5.613 26.099 1.00 14.09 124 VAL B CA 1
ATOM 3089 C C . VAL B 1 124 ? 64.008 -6.240 24.788 1.00 15.37 124 VAL B C 1
ATOM 3090 O O . VAL B 1 124 ? 64.508 -7.297 24.398 1.00 16.72 124 VAL B O 1
ATOM 3094 N N . PRO B 1 125 ? 63.026 -5.626 24.093 1.00 16.84 125 PRO B N 1
ATOM 3095 C CA . PRO B 1 125 ? 62.590 -6.253 22.837 1.00 16.18 125 PRO B CA 1
ATOM 3096 C C . PRO B 1 125 ? 63.734 -6.348 21.827 1.00 17.95 125 PRO B C 1
ATOM 3097 O O . PRO B 1 125 ? 64.671 -5.552 21.869 1.00 17.95 125 PRO B O 1
ATOM 3101 N N . PRO B 1 126 ? 63.650 -7.295 20.876 1.00 17.13 126 PRO B N 1
ATOM 3102 C CA . PRO B 1 126 ? 62.576 -8.275 20.666 1.00 15.69 126 PRO B CA 1
ATOM 3103 C C . PRO B 1 126 ? 62.540 -9.458 21.632 1.00 16.41 126 PRO B C 1
ATOM 3104 O O . PRO B 1 126 ? 61.471 -9.862 22.092 1.00 16.57 126 PRO B O 1
ATOM 3108 N N . LEU B 1 127 ? 63.708 -10.025 21.912 1.00 12.48 127 LEU B N 1
ATOM 3109 C CA . LEU B 1 127 ? 63.817 -11.189 22.794 1.00 14.58 127 LEU B CA 1
ATOM 3110 C C . LEU B 1 127 ? 65.273 -11.305 23.238 1.00 13.87 127 LEU B C 1
ATOM 3111 O O . LEU B 1 127 ? 66.171 -11.404 22.404 1.00 14.96 127 LEU B O 1
ATOM 3116 N N . MET B 1 128 ? 65.505 -11.328 24.548 1.00 14.37 128 MET B N 1
ATOM 3117 C CA . MET B 1 128 ? 66.868 -11.401 25.076 1.00 14.58 128 MET B CA 1
ATOM 3118 C C . MET B 1 128 ? 67.553 -12.763 25.096 1.00 14.57 128 MET B C 1
ATOM 3119 O O . MET B 1 128 ? 68.752 -12.859 24.826 1.00 13.94 128 MET B O 1
ATOM 3124 N N . VAL B 1 129 ? 66.806 -13.808 25.432 1.00 17.61 129 VAL B N 1
ATOM 3125 C CA . VAL B 1 129 ? 67.384 -15.144 25.520 1.00 18.01 129 VAL B CA 1
ATOM 3126 C C . VAL B 1 129 ? 67.586 -15.824 24.171 1.00 18.69 129 VAL B C 1
ATOM 3127 O O . VAL B 1 129 ? 66.923 -15.504 23.190 1.00 20.77 129 VAL B O 1
ATOM 3131 N N . GLN B 1 130 ? 68.519 -16.766 24.135 1.00 19.42 130 GLN B N 1
ATOM 3132 C CA . GLN B 1 130 ? 68.813 -17.499 22.915 1.00 20.95 130 GLN B CA 1
ATOM 3133 C C . GLN B 1 130 ? 67.779 -18.604 22.724 1.00 20.58 130 GLN B C 1
ATOM 3134 O O . GLN B 1 130 ? 67.441 -19.318 23.669 1.00 21.69 130 GLN B O 1
ATOM 3140 N N . THR B 1 131 ? 67.270 -18.722 21.499 1.00 18.54 131 THR B N 1
ATOM 3141 C CA . THR B 1 131 ? 66.272 -19.729 21.144 1.00 18.85 131 THR B CA 1
ATOM 3142 C C . THR B 1 131 ? 66.513 -20.126 19.690 1.00 18.63 131 THR B C 1
ATOM 3143 O O . THR B 1 131 ? 67.312 -19.497 18.999 1.00 15.91 131 THR B O 1
ATOM 3147 N N . PRO B 1 132 ? 65.825 -21.171 19.203 1.00 27.17 132 PRO B N 1
ATOM 3148 C CA . PRO B 1 132 ? 66.038 -21.568 17.807 1.00 28.58 132 PRO B CA 1
ATOM 3149 C C . PRO B 1 132 ? 65.648 -20.454 16.834 1.00 29.59 132 PRO B C 1
ATOM 3150 O O . PRO B 1 132 ? 66.110 -20.423 15.694 1.00 31.13 132 PRO B O 1
ATOM 3154 N N . GLY B 1 133 ? 64.805 -19.537 17.299 1.00 27.05 133 GLY B N 1
ATOM 3155 C CA . GLY B 1 133 ? 64.377 -18.431 16.461 1.00 28.57 133 GLY B CA 1
ATOM 3156 C C . GLY B 1 133 ? 65.223 -17.192 16.683 1.00 28.61 133 GLY B C 1
ATOM 3157 O O . GLY B 1 133 ? 65.198 -16.255 15.882 1.00 30.16 133 GLY B O 1
ATOM 3158 N N . ASN B 1 134 ? 65.971 -17.184 17.781 1.00 25.55 134 ASN B N 1
ATOM 3159 C CA . ASN B 1 134 ? 66.841 -16.061 18.115 1.00 24.18 134 ASN B CA 1
ATOM 3160 C C . ASN B 1 134 ? 68.218 -16.595 18.502 1.00 25.18 134 ASN B C 1
ATOM 3161 O O . ASN B 1 134 ? 68.558 -16.670 19.679 1.00 24.33 134 ASN B O 1
ATOM 3166 N N . PRO B 1 135 ? 69.031 -16.971 17.506 1.00 32.26 135 PRO B N 1
ATOM 3167 C CA . PRO B 1 135 ? 70.372 -17.503 17.760 1.00 32.23 135 PRO B CA 1
ATOM 3168 C C . PRO B 1 135 ? 71.351 -16.499 18.367 1.00 31.83 135 PRO B C 1
ATOM 3169 O O . PRO B 1 135 ? 72.317 -16.891 19.021 1.00 33.19 135 PRO B O 1
ATOM 3173 N N . GLY B 1 136 ? 71.098 -15.210 18.158 1.00 21.09 136 GLY B N 1
ATOM 3174 C CA . GLY B 1 136 ? 71.991 -14.192 18.687 1.00 20.16 136 GLY B CA 1
ATOM 3175 C C . GLY B 1 136 ? 71.756 -13.785 20.133 1.00 20.32 136 GLY B C 1
ATOM 3176 O O . GLY B 1 136 ? 72.485 -12.949 20.666 1.00 18.74 136 GLY B O 1
ATOM 3177 N N . GLY B 1 137 ? 70.751 -14.375 20.773 1.00 21.79 137 GLY B N 1
ATOM 3178 C CA . GLY B 1 137 ? 70.460 -14.030 22.157 1.00 20.60 137 GLY B CA 1
ATOM 3179 C C . GLY B 1 137 ? 71.441 -14.619 23.155 1.00 19.98 137 GLY B C 1
ATOM 3180 O O . GLY B 1 137 ? 72.327 -15.389 22.783 1.00 21.60 137 GLY B O 1
ATOM 3181 N N . LEU B 1 138 ? 71.286 -14.249 24.425 1.00 18.52 138 LEU B N 1
ATOM 3182 C CA . LEU B 1 138 ? 72.150 -14.751 25.493 1.00 17.52 138 LEU B CA 1
ATOM 3183 C C . LEU B 1 138 ? 71.618 -16.082 26.013 1.00 17.17 138 LEU B C 1
ATOM 3184 O O . LEU B 1 138 ? 70.409 -16.301 26.039 1.00 16.27 138 LEU B O 1
ATOM 3189 N N . PRO B 1 139 ? 72.516 -16.991 26.436 1.00 16.84 139 PRO B N 1
ATOM 3190 C CA . PRO B 1 139 ? 72.077 -18.291 26.953 1.00 17.53 139 PRO B CA 1
ATOM 3191 C C . PRO B 1 139 ? 71.234 -18.123 28.212 1.00 16.98 139 PRO B C 1
ATOM 3192 O O . PRO B 1 139 ? 71.488 -17.232 29.014 1.00 18.21 139 PRO B O 1
ATOM 3196 N N . LYS B 1 140 ? 70.239 -18.986 28.384 1.00 18.69 140 LYS B N 1
ATOM 3197 C CA . LYS B 1 140 ? 69.349 -18.903 29.535 1.00 18.43 140 LYS B CA 1
ATOM 3198 C C . LYS B 1 140 ? 70.070 -18.992 30.877 1.00 19.01 140 LYS B C 1
ATOM 3199 O O . LYS B 1 140 ? 69.614 -18.426 31.875 1.00 18.58 140 LYS B O 1
ATOM 3205 N N . SER B 1 141 ? 71.199 -19.690 30.901 1.00 16.93 141 SER B N 1
ATOM 3206 C CA . SER B 1 141 ? 71.965 -19.845 32.131 1.00 17.21 141 SER B CA 1
ATOM 3207 C C . SER B 1 141 ? 72.319 -18.509 32.780 1.00 16.07 141 SER B C 1
ATOM 3208 O O . SER B 1 141 ? 72.378 -18.408 34.003 1.00 16.22 141 SER B O 1
ATOM 3211 N N . VAL B 1 142 ? 72.557 -17.485 31.965 1.00 16.13 142 VAL B N 1
ATOM 3212 C CA . VAL B 1 142 ? 72.905 -16.174 32.501 1.00 15.36 142 VAL B CA 1
ATOM 3213 C C . VAL B 1 142 ? 71.760 -15.638 33.355 1.00 14.71 142 VAL B C 1
ATOM 3214 O O . VAL B 1 142 ? 71.973 -15.135 34.460 1.00 12.94 142 VAL B O 1
ATOM 3218 N N . PHE B 1 143 ? 70.545 -15.760 32.838 1.00 15.31 143 PHE B N 1
ATOM 3219 C CA . PHE B 1 143 ? 69.373 -15.270 33.550 1.00 15.28 143 PHE B CA 1
ATOM 3220 C C . PHE B 1 143 ? 69.059 -16.161 34.743 1.00 15.69 143 PHE B C 1
ATOM 3221 O O . PHE B 1 143 ? 68.589 -15.679 35.772 1.00 12.37 143 PHE B O 1
ATOM 3229 N N . ASP B 1 144 ? 69.328 -17.458 34.611 1.00 14.67 144 ASP B N 1
ATOM 3230 C CA . ASP B 1 144 ? 69.107 -18.380 35.718 1.00 14.43 144 ASP B CA 1
ATOM 3231 C C . ASP B 1 144 ? 70.039 -17.929 36.842 1.00 13.35 144 ASP B C 1
ATOM 3232 O O . ASP B 1 144 ? 69.695 -18.003 38.020 1.00 14.88 144 ASP B O 1
ATOM 3237 N N . GLY B 1 145 ? 71.229 -17.468 36.463 1.00 11.84 145 GLY B N 1
ATOM 3238 C CA . GLY B 1 145 ? 72.191 -17.008 37.444 1.00 11.28 145 GLY B CA 1
ATOM 3239 C C . GLY B 1 145 ? 71.665 -15.805 38.203 1.00 11.26 145 GLY B C 1
ATOM 3240 O O . GLY B 1 145 ? 71.822 -15.711 39.418 1.00 13.24 145 GLY B O 1
ATOM 3241 N N . PHE B 1 146 ? 71.044 -14.878 37.480 1.00 11.46 146 PHE B N 1
ATOM 3242 C CA . PHE B 1 146 ? 70.489 -13.683 38.107 1.00 10.84 146 PHE B CA 1
ATOM 3243 C C . PHE B 1 146 ? 69.394 -14.092 39.084 1.00 11.19 146 PHE B C 1
ATOM 3244 O O . PHE B 1 146 ? 69.312 -13.570 40.196 1.00 11.15 146 PHE B O 1
ATOM 3252 N N . GLN B 1 147 ? 68.550 -15.028 38.666 1.00 13.98 147 GLN B N 1
ATOM 3253 C CA . GLN B 1 147 ? 67.480 -15.500 39.538 1.00 13.04 147 GLN B CA 1
ATOM 3254 C C . GLN B 1 147 ? 68.056 -16.099 40.812 1.00 14.52 147 GLN B C 1
ATOM 3255 O O . GLN B 1 147 ? 67.537 -15.868 41.905 1.00 13.89 147 GLN B O 1
ATOM 3261 N N . ALA B 1 148 ? 69.131 -16.869 40.674 1.00 13.08 148 ALA B N 1
ATOM 3262 C CA . ALA B 1 148 ? 69.762 -17.485 41.833 1.00 14.60 148 ALA B CA 1
ATOM 3263 C C . ALA B 1 148 ? 70.246 -16.409 42.803 1.00 12.96 148 ALA B C 1
ATOM 3264 O O . ALA B 1 148 ? 70.135 -16.564 44.018 1.00 13.69 148 ALA B O 1
ATOM 3266 N N . GLN B 1 149 ? 70.786 -15.320 42.264 1.00 11.17 149 GLN B N 1
ATOM 3267 C CA . GLN B 1 149 ? 71.266 -14.225 43.100 1.00 11.32 149 GLN B CA 1
ATOM 3268 C C . GLN B 1 149 ? 70.104 -13.556 43.828 1.00 10.43 149 GLN B C 1
ATOM 3269 O O . GLN B 1 149 ? 70.204 -13.231 45.009 1.00 12.08 149 GLN B O 1
ATOM 3275 N N . VAL B 1 150 ? 68.995 -13.355 43.124 1.00 11.39 150 VAL B N 1
ATOM 3276 C CA . VAL B 1 150 ? 67.836 -12.722 43.746 1.00 11.07 150 VAL B CA 1
ATOM 3277 C C . VAL B 1 150 ? 67.293 -13.608 44.862 1.00 13.24 150 VAL B C 1
ATOM 3278 O O . VAL B 1 150 ? 66.819 -13.117 45.887 1.00 12.29 150 VAL B O 1
ATOM 3282 N N . ALA B 1 151 ? 67.378 -14.917 44.667 1.00 12.44 151 ALA B N 1
ATOM 3283 C CA . ALA B 1 151 ? 66.867 -15.858 45.653 1.00 13.52 151 ALA B CA 1
ATOM 3284 C C . ALA B 1 151 ? 67.716 -16.026 46.911 1.00 15.93 151 ALA B C 1
ATOM 3285 O O . ALA B 1 151 ? 67.168 -16.203 47.996 1.00 17.38 151 ALA B O 1
ATOM 3287 N N . SER B 1 152 ? 69.039 -15.952 46.781 1.00 14.11 152 SER B N 1
ATOM 3288 C CA . SER B 1 152 ? 69.912 -16.167 47.932 1.00 15.56 152 SER B CA 1
ATOM 3289 C C . SER B 1 152 ? 70.782 -15.024 48.462 1.00 15.36 152 SER B C 1
ATOM 3290 O O . SER B 1 152 ? 71.318 -15.135 49.564 1.00 17.63 152 SER B O 1
ATOM 3293 N N . ASN B 1 153 ? 70.964 -13.951 47.695 1.00 13.53 153 ASN B N 1
ATOM 3294 C CA . ASN B 1 153 ? 71.755 -12.822 48.187 1.00 13.81 153 ASN B CA 1
ATOM 3295 C C . ASN B 1 153 ? 71.346 -11.554 47.461 1.00 11.94 153 ASN B C 1
ATOM 3296 O O . ASN B 1 153 ? 72.162 -10.857 46.852 1.00 11.68 153 ASN B O 1
ATOM 3301 N N . ARG B 1 154 ? 70.058 -11.253 47.557 1.00 12.60 154 ARG B N 1
ATOM 3302 C CA . ARG B 1 154 ? 69.484 -10.092 46.900 1.00 9.40 154 ARG B CA 1
ATOM 3303 C C . ARG B 1 154 ? 70.068 -8.766 47.369 1.00 9.41 154 ARG B C 1
ATOM 3304 O O . ARG B 1 154 ? 70.336 -7.887 46.556 1.00 9.14 154 ARG B O 1
ATOM 3312 N N . ALA B 1 155 ? 70.266 -8.620 48.676 1.00 9.59 155 ALA B N 1
ATOM 3313 C CA . ALA B 1 155 ? 70.800 -7.379 49.229 1.00 11.19 155 ALA B CA 1
ATOM 3314 C C . ALA B 1 155 ? 72.165 -6.984 48.665 1.00 13.08 155 ALA B C 1
ATOM 3315 O O . ALA B 1 155 ? 72.402 -5.809 48.390 1.00 14.15 155 ALA B O 1
ATOM 3317 N N . GLN B 1 156 ? 73.069 -7.947 48.496 1.00 12.69 156 GLN B N 1
ATOM 3318 C CA . GLN B 1 156 ? 74.382 -7.614 47.949 1.00 12.26 156 GLN B CA 1
ATOM 3319 C C . GLN B 1 156 ? 74.336 -7.535 46.427 1.00 11.77 156 GLN B C 1
ATOM 3320 O O . GLN B 1 156 ? 74.985 -6.685 45.825 1.00 9.75 156 GLN B O 1
ATOM 3326 N N . PHE B 1 157 ? 73.563 -8.425 45.812 1.00 12.78 157 PHE B N 1
ATOM 3327 C CA . PHE B 1 157 ? 73.413 -8.442 44.361 1.00 11.63 157 PHE B CA 1
ATOM 3328 C C . PHE B 1 157 ? 72.897 -7.082 43.869 1.00 9.45 157 PHE B C 1
ATOM 3329 O O . PHE B 1 157 ? 73.320 -6.590 42.825 1.00 11.10 157 PHE B O 1
ATOM 3337 N N . TYR B 1 158 ? 71.991 -6.471 44.630 1.00 10.29 158 TYR B N 1
ATOM 3338 C CA . TYR B 1 158 ? 71.429 -5.181 44.241 1.00 9.83 158 TYR B CA 1
ATOM 3339 C C . TYR B 1 158 ? 72.387 -4.021 44.454 1.00 12.15 158 TYR B C 1
ATOM 3340 O O . TYR B 1 158 ? 72.052 -2.864 44.205 1.00 12.00 158 TYR B O 1
ATOM 3349 N N . ARG B 1 159 ? 73.580 -4.350 44.934 1.00 12.09 159 ARG B N 1
ATOM 3350 C CA . ARG B 1 159 ? 74.643 -3.383 45.126 1.00 12.47 159 ARG B CA 1
ATOM 3351 C C . ARG B 1 159 ? 75.587 -3.652 43.950 1.00 13.45 159 ARG B C 1
ATOM 3352 O O . ARG B 1 159 ? 76.009 -2.737 43.237 1.00 11.76 159 ARG B O 1
ATOM 3360 N N . ASP B 1 160 ? 75.883 -4.930 43.732 1.00 14.84 160 ASP B N 1
ATOM 3361 C CA . ASP B 1 160 ? 76.778 -5.335 42.652 1.00 15.40 160 ASP B CA 1
ATOM 3362 C C . ASP B 1 160 ? 76.360 -4.846 41.264 1.00 15.02 160 ASP B C 1
ATOM 3363 O O . ASP B 1 160 ? 77.190 -4.359 40.500 1.00 15.19 160 ASP B O 1
ATOM 3368 N N . VAL B 1 161 ? 75.079 -4.961 40.933 1.00 11.83 161 VAL B N 1
ATOM 3369 C CA . VAL B 1 161 ? 74.621 -4.536 39.619 1.00 11.80 161 VAL B CA 1
ATOM 3370 C C . VAL B 1 161 ? 74.818 -3.038 39.370 1.00 12.08 161 VAL B C 1
ATOM 3371 O O . VAL B 1 161 ? 75.472 -2.652 38.400 1.00 11.85 161 VAL B O 1
ATOM 3375 N N . PRO B 1 162 ? 74.284 -2.168 40.245 1.00 10.49 162 PRO B N 1
ATOM 3376 C CA . PRO B 1 162 ? 74.500 -0.743 39.962 1.00 10.91 162 PRO B CA 1
ATOM 3377 C C . PRO B 1 162 ? 75.939 -0.262 40.162 1.00 10.91 162 PRO B C 1
ATOM 3378 O O . PRO B 1 162 ? 76.345 0.747 39.585 1.00 12.96 162 PRO B O 1
ATOM 3382 N N . ALA B 1 163 ? 76.707 -0.972 40.978 1.00 14.23 163 ALA B N 1
ATOM 3383 C CA . ALA B 1 163 ? 78.091 -0.580 41.217 1.00 15.02 163 ALA B CA 1
ATOM 3384 C C . ALA B 1 163 ? 78.971 -1.047 40.066 1.00 17.22 163 ALA B C 1
ATOM 3385 O O . ALA B 1 163 ? 80.072 -0.529 39.872 1.00 17.64 163 ALA B O 1
ATOM 3387 N N . GLY B 1 164 ? 78.478 -2.017 39.302 1.00 18.02 164 GLY B N 1
ATOM 3388 C CA . GLY B 1 164 ? 79.249 -2.538 38.187 1.00 17.81 164 GLY B CA 1
ATOM 3389 C C . GLY B 1 164 ? 78.764 -2.205 36.786 1.00 17.55 164 GLY B C 1
ATOM 3390 O O . GLY B 1 164 ? 79.022 -1.112 36.282 1.00 18.78 164 GLY B O 1
ATOM 3391 N N . PRO B 1 165 ? 78.040 -3.128 36.133 1.00 16.88 165 PRO B N 1
ATOM 3392 C CA . PRO B 1 165 ? 77.504 -2.984 34.774 1.00 17.28 165 PRO B CA 1
ATOM 3393 C C . PRO B 1 165 ? 76.386 -1.988 34.454 1.00 17.05 165 PRO B C 1
ATOM 3394 O O . PRO B 1 165 ? 76.400 -1.372 33.390 1.00 18.63 165 PRO B O 1
ATOM 3398 N N . PHE B 1 166 ? 75.421 -1.825 35.353 1.00 17.65 166 PHE B N 1
ATOM 3399 C CA . PHE B 1 166 ? 74.281 -0.952 35.074 1.00 17.12 166 PHE B CA 1
ATOM 3400 C C . PHE B 1 166 ? 74.578 0.459 34.569 1.00 16.30 166 PHE B C 1
ATOM 3401 O O . PHE B 1 166 ? 74.031 0.876 33.548 1.00 14.76 166 PHE B O 1
ATOM 3409 N N . TYR B 1 167 ? 75.440 1.185 35.272 1.00 14.45 167 TYR B N 1
ATOM 3410 C CA . TYR B 1 167 ? 75.771 2.555 34.892 1.00 15.18 167 TYR B CA 1
ATOM 3411 C C . TYR B 1 167 ? 77.141 2.674 34.238 1.00 16.51 167 TYR B C 1
ATOM 3412 O O . TYR B 1 167 ? 77.609 3.780 33.965 1.00 17.44 167 TYR B O 1
ATOM 3421 N N . GLY B 1 168 ? 77.777 1.534 33.993 1.00 18.44 168 GLY B N 1
ATOM 3422 C CA . GLY B 1 168 ? 79.094 1.542 33.382 1.00 21.27 168 GLY B CA 1
ATOM 3423 C C . GLY B 1 168 ? 80.177 1.950 34.363 1.00 21.91 168 GLY B C 1
ATOM 3424 O O . GLY B 1 168 ? 81.310 2.231 33.966 1.00 23.23 168 GLY B O 1
ATOM 3425 N N . TYR B 1 169 ? 79.831 1.983 35.646 1.00 17.68 169 TYR B N 1
ATOM 3426 C CA . TYR B 1 169 ? 80.772 2.362 36.695 1.00 18.99 169 TYR B CA 1
ATOM 3427 C C . TYR B 1 169 ? 81.962 1.412 36.810 1.00 20.71 169 TYR B C 1
ATOM 3428 O O . TYR B 1 169 ? 82.961 1.740 37.453 1.00 20.64 169 TYR B O 1
ATOM 3437 N N . ASN B 1 170 ? 81.855 0.233 36.206 1.00 27.41 170 ASN B N 1
ATOM 3438 C CA . ASN B 1 170 ? 82.938 -0.744 36.265 1.00 28.99 170 ASN B CA 1
ATOM 3439 C C . ASN B 1 170 ? 83.998 -0.464 35.208 1.00 31.38 170 ASN B C 1
ATOM 3440 O O . ASN B 1 170 ? 85.075 -1.061 35.223 1.00 32.06 170 ASN B O 1
ATOM 3445 N N . ARG B 1 171 ? 83.681 0.439 34.288 1.00 31.14 171 ARG B N 1
ATOM 3446 C CA . ARG B 1 171 ? 84.611 0.810 33.231 1.00 32.77 171 ARG B CA 1
ATOM 3447 C C . ARG B 1 171 ? 85.753 1.601 33.857 1.00 34.61 171 ARG B C 1
ATOM 3448 O O . ARG B 1 171 ? 85.535 2.663 34.441 1.00 35.72 171 ARG B O 1
ATOM 3456 N N . PRO B 1 172 ? 86.990 1.094 33.744 1.00 33.55 172 PRO B N 1
ATOM 3457 C CA . PRO B 1 172 ? 88.117 1.822 34.333 1.00 33.71 172 PRO B CA 1
ATOM 3458 C C . PRO B 1 172 ? 88.151 3.286 33.892 1.00 33.46 172 PRO B C 1
ATOM 3459 O O . PRO B 1 172 ? 88.087 3.585 32.699 1.00 32.10 172 PRO B O 1
ATOM 3463 N N . GLY B 1 173 ? 88.230 4.191 34.864 1.00 41.68 173 GLY B N 1
ATOM 3464 C CA . GLY B 1 173 ? 88.266 5.611 34.557 1.00 41.90 173 GLY B CA 1
ATOM 3465 C C . GLY B 1 173 ? 86.997 6.364 34.924 1.00 42.02 173 GLY B C 1
ATOM 3466 O O . GLY B 1 173 ? 87.024 7.580 35.114 1.00 42.56 173 GLY B O 1
ATOM 3467 N N . VAL B 1 174 ? 85.884 5.643 35.033 1.00 35.07 174 VAL B N 1
ATOM 3468 C CA . VAL B 1 174 ? 84.597 6.253 35.366 1.00 33.71 174 VAL B CA 1
ATOM 3469 C C . VAL B 1 174 ? 84.392 6.433 36.870 1.00 32.00 174 VAL B C 1
ATOM 3470 O O . VAL B 1 174 ? 84.602 5.506 37.650 1.00 32.67 174 VAL B O 1
ATOM 3474 N N . GLU B 1 175 ? 83.973 7.634 37.262 1.00 26.56 175 GLU B N 1
ATOM 3475 C CA . GLU B 1 175 ? 83.732 7.971 38.665 1.00 25.52 175 GLU B CA 1
ATOM 3476 C C . GLU B 1 175 ? 82.326 7.559 39.108 1.00 23.07 175 GLU B C 1
ATOM 3477 O O . GLU B 1 175 ? 81.336 8.119 38.640 1.00 22.70 175 GLU B O 1
ATOM 3483 N N . ALA B 1 176 ? 82.241 6.592 40.018 1.00 24.35 176 ALA B N 1
ATOM 3484 C CA . ALA B 1 176 ? 80.947 6.120 40.505 1.00 21.70 176 ALA B CA 1
ATOM 3485 C C . ALA B 1 176 ? 80.294 7.093 41.483 1.00 21.40 176 ALA B C 1
ATOM 3486 O O . ALA B 1 176 ? 80.970 7.904 42.119 1.00 20.66 176 ALA B O 1
ATOM 3488 N N . SER B 1 177 ? 78.969 7.004 41.587 1.00 17.92 177 SER B N 1
ATOM 3489 C CA . SER B 1 177 ? 78.187 7.843 42.493 1.00 15.70 177 SER B CA 1
ATOM 3490 C C . SER B 1 177 ? 77.518 6.944 43.530 1.00 15.25 177 SER B C 1
ATOM 3491 O O . SER B 1 177 ? 76.670 6.127 43.176 1.00 14.87 177 SER B O 1
ATOM 3494 N N . GLU B 1 178 ? 77.897 7.087 44.798 1.00 13.59 178 GLU B N 1
ATOM 3495 C CA . GLU B 1 178 ? 77.303 6.270 45.853 1.00 14.60 178 GLU B CA 1
ATOM 3496 C C . GLU B 1 178 ? 75.813 6.559 45.971 1.00 12.94 178 GLU B C 1
ATOM 3497 O O . GLU B 1 178 ? 75.022 5.670 46.285 1.00 13.83 178 GLU B O 1
ATOM 3503 N N . GLY B 1 179 ? 75.435 7.807 45.721 1.00 15.00 179 GLY B N 1
ATOM 3504 C CA . GLY B 1 179 ? 74.031 8.170 45.796 1.00 15.19 179 GLY B CA 1
ATOM 3505 C C . GLY B 1 179 ? 73.212 7.432 44.756 1.00 13.14 179 GLY B C 1
ATOM 3506 O O . GLY B 1 179 ? 72.130 6.917 45.042 1.00 12.09 179 GLY B O 1
ATOM 3507 N N . ILE B 1 180 ? 73.726 7.372 43.535 1.00 12.91 180 ILE B N 1
ATOM 3508 C CA . ILE B 1 180 ? 73.025 6.695 42.455 1.00 12.86 180 ILE B CA 1
ATOM 3509 C C . ILE B 1 180 ? 72.973 5.187 42.693 1.00 12.47 180 ILE B C 1
ATOM 3510 O O . ILE B 1 180 ? 71.942 4.552 42.467 1.00 12.42 180 ILE B O 1
ATOM 3515 N N . ILE B 1 181 ? 74.083 4.616 43.150 1.00 10.31 181 ILE B N 1
ATOM 3516 C CA . ILE B 1 181 ? 74.133 3.190 43.454 1.00 11.33 181 ILE B CA 1
ATOM 3517 C C . ILE B 1 181 ? 73.132 2.905 44.572 1.00 10.89 181 ILE B C 1
ATOM 3518 O O . ILE B 1 181 ? 72.308 1.990 44.470 1.00 11.52 181 ILE B O 1
ATOM 3523 N N . GLY B 1 182 ? 73.206 3.706 45.632 1.00 10.89 182 GLY B N 1
ATOM 3524 C CA . GLY B 1 182 ? 72.316 3.538 46.764 1.00 11.13 182 GLY B CA 1
ATOM 3525 C C . GLY B 1 182 ? 70.845 3.647 46.407 1.00 10.11 182 GLY B C 1
ATOM 3526 O O . GLY B 1 182 ? 70.024 2.892 46.928 1.00 9.95 182 GLY B O 1
ATOM 3527 N N . ASN B 1 183 ? 70.501 4.580 45.526 1.00 7.73 183 ASN B N 1
ATOM 3528 C CA . ASN B 1 183 ? 69.103 4.756 45.140 1.00 9.03 183 ASN B CA 1
ATOM 3529 C C . ASN B 1 183 ? 68.581 3.564 44.336 1.00 8.81 183 ASN B C 1
ATOM 3530 O O . ASN B 1 183 ? 67.411 3.185 44.457 1.00 9.39 183 ASN B O 1
ATOM 3535 N N . TRP B 1 184 ? 69.449 2.977 43.519 1.00 9.28 184 TRP B N 1
ATOM 3536 C CA . TRP B 1 184 ? 69.099 1.810 42.707 1.00 9.50 184 TRP B CA 1
ATOM 3537 C C . TRP B 1 184 ? 68.781 0.673 43.681 1.00 9.54 184 TRP B C 1
ATOM 3538 O O . TRP B 1 184 ? 67.711 0.059 43.630 1.00 9.07 184 TRP B O 1
ATOM 3549 N N . TRP B 1 185 ? 69.736 0.417 44.572 1.00 9.86 185 TRP B N 1
ATOM 3550 C CA . TRP B 1 185 ? 69.634 -0.617 45.599 1.00 8.60 185 TRP B CA 1
ATOM 3551 C C . TRP B 1 185 ? 68.363 -0.441 46.442 1.00 8.72 185 TRP B C 1
ATOM 3552 O O . TRP B 1 185 ? 67.636 -1.404 46.696 1.00 10.00 185 TRP B O 1
ATOM 3563 N N . ARG B 1 186 ? 68.110 0.794 46.865 1.00 7.90 186 ARG B N 1
ATOM 3564 C CA . ARG B 1 186 ? 66.946 1.129 47.686 1.00 9.09 186 ARG B CA 1
ATOM 3565 C C . ARG B 1 186 ? 65.628 0.751 47.015 1.00 8.64 186 ARG B C 1
ATOM 3566 O O . ARG B 1 186 ? 64.767 0.110 47.627 1.00 8.89 186 ARG B O 1
ATOM 3574 N N . GLN B 1 187 ? 65.464 1.166 45.761 1.00 10.69 187 GLN B N 1
ATOM 3575 C CA . GLN B 1 187 ? 64.244 0.862 45.025 1.00 8.61 187 GLN B CA 1
ATOM 3576 C C . GLN B 1 187 ? 64.086 -0.640 44.888 1.00 9.67 187 GLN B C 1
ATOM 3577 O O . GLN B 1 187 ? 62.977 -1.175 44.955 1.00 9.34 187 GLN B O 1
ATOM 3583 N N . GLY B 1 188 ? 65.204 -1.324 44.696 1.00 8.24 188 GLY B N 1
ATOM 3584 C CA . GLY B 1 188 ? 65.141 -2.763 44.569 1.00 9.02 188 GLY B CA 1
ATOM 3585 C C . GLY B 1 188 ? 64.725 -3.431 45.867 1.00 9.10 188 GLY B C 1
ATOM 3586 O O . GLY B 1 188 ? 63.866 -4.306 45.861 1.00 9.99 188 GLY B O 1
ATOM 3587 N N . MET B 1 189 ? 65.307 -3.012 46.990 1.00 6.11 189 MET B N 1
ATOM 3588 C CA . MET B 1 189 ? 64.987 -3.658 48.257 1.00 7.88 189 MET B CA 1
ATOM 3589 C C . MET B 1 189 ? 63.562 -3.470 48.774 1.00 9.41 189 MET B C 1
ATOM 3590 O O . MET B 1 189 ? 63.055 -4.327 49.503 1.00 11.38 189 MET B O 1
ATOM 3595 N N . ILE B 1 190 ? 62.903 -2.376 48.404 1.00 9.08 190 ILE B N 1
ATOM 3596 C CA . ILE B 1 190 ? 61.529 -2.182 48.867 1.00 8.55 190 ILE B CA 1
ATOM 3597 C C . ILE B 1 190 ? 60.546 -3.017 48.048 1.00 7.41 190 ILE B C 1
ATOM 3598 O O . ILE B 1 190 ? 59.391 -3.194 48.440 1.00 9.00 190 ILE B O 1
ATOM 3603 N N . GLY B 1 191 ? 61.011 -3.540 46.915 1.00 7.00 191 GLY B N 1
ATOM 3604 C CA . GLY B 1 191 ? 60.164 -4.381 46.084 1.00 7.00 191 GLY B CA 1
ATOM 3605 C C . GLY B 1 191 ? 60.173 -5.824 46.570 1.00 8.65 191 GLY B C 1
ATOM 3606 O O . GLY B 1 191 ? 60.957 -6.190 47.446 1.00 9.92 191 GLY B O 1
ATOM 3607 N N . SER B 1 192 ? 59.306 -6.647 45.992 1.00 8.04 192 SER B N 1
ATOM 3608 C CA . SER B 1 192 ? 59.194 -8.056 46.357 1.00 8.55 192 SER B CA 1
ATOM 3609 C C . SER B 1 192 ? 60.265 -8.933 45.716 1.00 7.53 192 SER B C 1
ATOM 3610 O O . SER B 1 192 ? 60.460 -8.897 44.499 1.00 8.02 192 SER B O 1
ATOM 3613 N N . ALA B 1 193 ? 60.952 -9.735 46.527 1.00 10.28 193 ALA B N 1
ATOM 3614 C CA . ALA B 1 193 ? 61.977 -10.621 45.985 1.00 8.29 193 ALA B CA 1
ATOM 3615 C C . ALA B 1 193 ? 61.348 -11.607 45.002 1.00 8.97 193 ALA B C 1
ATOM 3616 O O . ALA B 1 193 ? 61.972 -11.982 44.014 1.00 9.55 193 ALA B O 1
ATOM 3618 N N . LYS B 1 194 ? 60.110 -12.021 45.267 1.00 8.47 194 LYS B N 1
ATOM 3619 C CA . LYS B 1 194 ? 59.417 -12.963 44.385 1.00 8.42 194 LYS B CA 1
ATOM 3620 C C . LYS B 1 194 ? 59.089 -12.270 43.060 1.00 7.58 194 LYS B C 1
ATOM 3621 O O . LYS B 1 194 ? 59.297 -12.831 41.979 1.00 8.13 194 LYS B O 1
ATOM 3627 N N . ALA B 1 195 ? 58.581 -11.045 43.143 1.00 10.63 195 ALA B N 1
ATOM 3628 C CA . ALA B 1 195 ? 58.238 -10.289 41.944 1.00 10.93 195 ALA B CA 1
ATOM 3629 C C . ALA B 1 195 ? 59.487 -10.096 41.082 1.00 10.94 195 ALA B C 1
ATOM 3630 O O . ALA B 1 195 ? 59.444 -10.212 39.854 1.00 10.72 195 ALA B O 1
ATOM 3632 N N . HIS B 1 196 ? 60.605 -9.799 41.730 1.00 10.58 196 HIS B N 1
ATOM 3633 C CA . HIS B 1 196 ? 61.849 -9.593 40.999 1.00 8.73 196 HIS B CA 1
ATOM 3634 C C . HIS B 1 196 ? 62.374 -10.903 40.421 1.00 9.30 196 HIS B C 1
ATOM 3635 O O . HIS B 1 196 ? 62.887 -10.933 39.301 1.00 8.74 196 HIS B O 1
ATOM 3642 N N . TYR B 1 197 ? 62.227 -11.982 41.186 1.00 10.00 197 TYR B N 1
ATOM 3643 C CA . TYR B 1 197 ? 62.675 -13.293 40.748 1.00 10.68 197 TYR B CA 1
ATOM 3644 C C . TYR B 1 197 ? 61.950 -13.695 39.468 1.00 10.47 197 TYR B C 1
ATOM 3645 O O . TYR B 1 197 ? 62.583 -14.040 38.474 1.00 9.64 197 TYR B O 1
ATOM 3654 N N . ASP B 1 198 ? 60.620 -13.632 39.489 1.00 8.45 198 ASP B N 1
ATOM 3655 C CA . ASP B 1 198 ? 59.835 -13.985 38.312 1.00 8.45 198 ASP B CA 1
ATOM 3656 C C . ASP B 1 198 ? 60.048 -12.949 37.216 1.00 7.86 198 ASP B C 1
ATOM 3657 O O . ASP B 1 198 ? 60.055 -13.282 36.032 1.00 9.33 198 ASP B O 1
ATOM 3662 N N . GLY B 1 199 ? 60.218 -11.693 37.625 1.00 9.64 199 GLY B N 1
ATOM 3663 C CA . GLY B 1 199 ? 60.408 -10.609 36.678 1.00 10.12 199 GLY B CA 1
ATOM 3664 C C . GLY B 1 199 ? 61.553 -10.794 35.700 1.00 11.07 199 GLY B C 1
ATOM 3665 O O . GLY B 1 199 ? 61.538 -10.225 34.606 1.00 11.86 199 GLY B O 1
ATOM 3666 N N . ILE B 1 200 ? 62.555 -11.572 36.088 1.00 9.32 200 ILE B N 1
ATOM 3667 C CA . ILE B 1 200 ? 63.695 -11.821 35.210 1.00 11.22 200 ILE B CA 1
ATOM 3668 C C . ILE B 1 200 ? 63.242 -12.641 34.005 1.00 12.45 200 ILE B C 1
ATOM 3669 O O . ILE B 1 200 ? 63.635 -12.361 32.870 1.00 13.52 200 ILE B O 1
ATOM 3674 N N . VAL B 1 201 ? 62.405 -13.643 34.249 1.00 11.14 201 VAL B N 1
ATOM 3675 C CA . VAL B 1 201 ? 61.895 -14.468 33.163 1.00 13.10 201 VAL B CA 1
ATOM 3676 C C . VAL B 1 201 ? 61.028 -13.582 32.274 1.00 13.46 201 VAL B C 1
ATOM 3677 O O . VAL B 1 201 ? 61.080 -13.663 31.047 1.00 13.62 201 VAL B O 1
ATOM 3681 N N . ALA B 1 202 ? 60.238 -12.721 32.901 1.00 13.13 202 ALA B N 1
ATOM 3682 C CA . ALA B 1 202 ? 59.365 -11.829 32.155 1.00 12.80 202 ALA B CA 1
ATOM 3683 C C . ALA B 1 202 ? 60.131 -10.939 31.175 1.00 12.24 202 ALA B C 1
ATOM 3684 O O . ALA B 1 202 ? 59.727 -10.799 30.017 1.00 14.43 202 ALA B O 1
ATOM 3686 N N . PHE B 1 203 ? 61.240 -10.351 31.613 1.00 11.42 203 PHE B N 1
ATOM 3687 C CA . PHE B 1 203 ? 61.975 -9.464 30.717 1.00 11.26 203 PHE B CA 1
ATOM 3688 C C . PHE B 1 203 ? 62.957 -10.123 29.758 1.00 10.88 203 PHE B C 1
ATOM 3689 O O . PHE B 1 203 ? 63.195 -9.597 28.672 1.00 13.29 203 PHE B O 1
ATOM 3697 N N . SER B 1 204 ? 63.502 -11.277 30.129 1.00 12.16 204 SER B N 1
ATOM 3698 C CA . SER B 1 204 ? 64.495 -11.932 29.280 1.00 11.20 204 SER B CA 1
ATOM 3699 C C . SER B 1 204 ? 63.982 -13.029 28.362 1.00 13.52 204 SER B C 1
ATOM 3700 O O . SER B 1 204 ? 64.633 -13.358 27.370 1.00 13.89 204 SER B O 1
ATOM 3703 N N . GLN B 1 205 ? 62.813 -13.579 28.665 1.00 13.63 205 GLN B N 1
ATOM 3704 C CA . GLN B 1 205 ? 62.297 -14.683 27.869 1.00 14.45 205 GLN B CA 1
ATOM 3705 C C . GLN B 1 205 ? 60.951 -14.482 27.180 1.00 15.41 205 GLN B C 1
ATOM 3706 O O . GLN B 1 205 ? 60.310 -15.446 26.750 1.00 16.94 205 GLN B O 1
ATOM 3712 N N . THR B 1 206 ? 60.534 -13.226 27.059 1.00 13.82 206 THR B N 1
ATOM 3713 C CA . THR B 1 206 ? 59.280 -12.895 26.394 1.00 13.66 206 THR B CA 1
ATOM 3714 C C . THR B 1 206 ? 59.608 -12.352 25.006 1.00 13.98 206 THR B C 1
ATOM 3715 O O . THR B 1 206 ? 60.418 -11.442 24.881 1.00 12.96 206 THR B O 1
ATOM 3719 N N . ASP B 1 207 ? 58.988 -12.915 23.971 1.00 14.41 207 ASP B N 1
ATOM 3720 C CA . ASP B 1 207 ? 59.235 -12.472 22.597 1.00 12.90 207 ASP B CA 1
ATOM 3721 C C . ASP B 1 207 ? 58.243 -11.368 22.227 1.00 13.26 207 ASP B C 1
ATOM 3722 O O . ASP B 1 207 ? 57.033 -11.591 22.226 1.00 15.69 207 ASP B O 1
ATOM 3727 N N . PHE B 1 208 ? 58.762 -10.180 21.918 1.00 15.84 208 PHE B N 1
ATOM 3728 C CA . PHE B 1 208 ? 57.926 -9.027 21.570 1.00 15.31 208 PHE B CA 1
ATOM 3729 C C . PHE B 1 208 ? 57.838 -8.759 20.064 1.00 17.01 208 PHE B C 1
ATOM 3730 O O . PHE B 1 208 ? 57.278 -7.746 19.644 1.00 16.13 208 PHE B O 1
ATOM 3738 N N . THR B 1 209 ? 58.387 -9.664 19.260 1.00 16.51 209 THR B N 1
ATOM 3739 C CA . THR B 1 209 ? 58.394 -9.508 17.804 1.00 17.14 209 THR B CA 1
ATOM 3740 C C . THR B 1 209 ? 57.025 -9.183 17.226 1.00 18.48 209 THR B C 1
ATOM 3741 O O . THR B 1 209 ? 56.869 -8.242 16.446 1.00 17.73 209 THR B O 1
ATOM 3745 N N . GLU B 1 210 ? 56.034 -9.972 17.613 1.00 15.86 210 GLU B N 1
ATOM 3746 C CA . GLU B 1 210 ? 54.673 -9.783 17.141 1.00 15.42 210 GLU B CA 1
ATOM 3747 C C . GLU B 1 210 ? 54.151 -8.390 17.487 1.00 15.92 210 GLU B C 1
ATOM 3748 O O . GLU B 1 210 ? 53.611 -7.687 16.625 1.00 14.63 210 GLU B O 1
ATOM 3754 N N . ASP B 1 211 ? 54.320 -7.993 18.746 1.00 17.95 211 ASP B N 1
ATOM 3755 C CA . ASP B 1 211 ? 53.863 -6.679 19.199 1.00 17.67 211 ASP B CA 1
ATOM 3756 C C . ASP B 1 211 ? 54.491 -5.568 18.367 1.00 16.30 211 ASP B C 1
ATOM 3757 O O . ASP B 1 211 ? 53.805 -4.643 17.932 1.00 16.87 211 ASP B O 1
ATOM 3762 N N . LEU B 1 212 ? 55.801 -5.667 18.148 1.00 15.07 212 LEU B N 1
ATOM 3763 C CA . LEU B 1 212 ? 56.533 -4.659 17.391 1.00 14.21 212 LEU B CA 1
ATOM 3764 C C . LEU B 1 212 ? 56.027 -4.508 15.960 1.00 15.62 212 LEU B C 1
ATOM 3765 O O . LEU B 1 212 ? 55.862 -3.393 15.468 1.00 15.34 212 LEU B O 1
ATOM 3770 N N . LYS B 1 213 ? 55.782 -5.631 15.291 1.00 14.84 213 LYS B N 1
ATOM 3771 C CA . LYS B 1 213 ? 55.309 -5.591 13.909 1.00 15.66 213 LYS B CA 1
ATOM 3772 C C . LYS B 1 213 ? 53.962 -4.893 13.761 1.00 17.16 213 LYS B C 1
ATOM 3773 O O . LYS B 1 213 ? 53.652 -4.345 12.698 1.00 17.39 213 LYS B O 1
ATOM 3779 N N . GLY B 1 214 ? 53.168 -4.904 14.826 1.00 17.87 214 GLY B N 1
ATOM 3780 C CA . GLY B 1 214 ? 51.853 -4.285 14.769 1.00 19.04 214 GLY B CA 1
ATOM 3781 C C . GLY B 1 214 ? 51.717 -2.843 15.232 1.00 19.10 214 GLY B C 1
ATOM 3782 O O . GLY B 1 214 ? 50.628 -2.271 15.148 1.00 20.73 214 GLY B O 1
ATOM 3783 N N . ILE B 1 215 ? 52.796 -2.250 15.733 1.00 15.96 215 ILE B N 1
ATOM 3784 C CA . ILE B 1 215 ? 52.748 -0.865 16.204 1.00 16.17 215 ILE B CA 1
ATOM 3785 C C . ILE B 1 215 ? 52.948 0.082 15.028 1.00 16.20 215 ILE B C 1
ATOM 3786 O O . ILE B 1 215 ? 54.031 0.137 14.458 1.00 15.55 215 ILE B O 1
ATOM 3791 N N . GLN B 1 216 ? 51.914 0.841 14.682 1.00 16.96 216 GLN B N 1
ATOM 3792 C CA . GLN B 1 216 ? 51.995 1.758 13.551 1.00 17.63 216 GLN B CA 1
ATOM 3793 C C . GLN B 1 216 ? 52.409 3.177 13.931 1.00 16.95 216 GLN B C 1
ATOM 3794 O O . GLN B 1 216 ? 52.827 3.955 13.073 1.00 17.93 216 GLN B O 1
ATOM 3800 N N . GLN B 1 217 ? 52.299 3.517 15.211 1.00 17.32 217 GLN B N 1
ATOM 3801 C CA . GLN B 1 217 ? 52.666 4.857 15.657 1.00 16.65 217 GLN B CA 1
ATOM 3802 C C . GLN B 1 217 ? 54.166 5.098 15.570 1.00 15.77 217 GLN B C 1
ATOM 3803 O O . GLN B 1 217 ? 54.959 4.159 15.481 1.00 14.23 217 GLN B O 1
ATOM 3809 N N . PRO B 1 218 ? 54.576 6.374 15.577 1.00 15.53 218 PRO B N 1
ATOM 3810 C CA . PRO B 1 218 ? 56.005 6.680 15.510 1.00 15.39 218 PRO B CA 1
ATOM 3811 C C . PRO B 1 218 ? 56.644 6.188 16.809 1.00 14.94 218 PRO B C 1
ATOM 3812 O O . PRO B 1 218 ? 56.109 6.421 17.890 1.00 14.92 218 PRO B O 1
ATOM 3816 N N . VAL B 1 219 ? 57.776 5.501 16.699 1.00 16.87 219 VAL B N 1
ATOM 3817 C CA . VAL B 1 219 ? 58.475 4.991 17.874 1.00 16.60 219 VAL B CA 1
ATOM 3818 C C . VAL B 1 219 ? 59.966 5.242 17.742 1.00 17.18 219 VAL B C 1
ATOM 3819 O O . VAL B 1 219 ? 60.559 4.972 16.699 1.00 20.57 219 VAL B O 1
ATOM 3823 N N . LEU B 1 220 ? 60.567 5.775 18.800 1.00 14.01 220 LEU B N 1
ATOM 3824 C CA . LEU B 1 220 ? 61.997 6.040 18.801 1.00 12.82 220 LEU B CA 1
ATOM 3825 C C . LEU B 1 220 ? 62.679 5.014 19.690 1.00 14.61 220 LEU B C 1
ATOM 3826 O O . LEU B 1 220 ? 62.293 4.832 20.848 1.00 14.29 220 LEU B O 1
ATOM 3831 N N . VAL B 1 221 ? 63.682 4.335 19.145 1.00 15.26 221 VAL B N 1
ATOM 3832 C CA . VAL B 1 221 ? 64.422 3.334 19.902 1.00 15.17 221 VAL B CA 1
ATOM 3833 C C . VAL B 1 221 ? 65.803 3.885 20.256 1.00 15.46 221 VAL B C 1
ATOM 3834 O O . VAL B 1 221 ? 66.648 4.084 19.380 1.00 16.17 221 VAL B O 1
ATOM 3838 N N . MET B 1 222 ? 66.021 4.158 21.539 1.00 14.36 222 MET B N 1
ATOM 3839 C CA . MET B 1 222 ? 67.312 4.672 21.997 1.00 14.37 222 MET B CA 1
ATOM 3840 C C . MET B 1 222 ? 68.118 3.539 22.613 1.00 15.15 222 MET B C 1
ATOM 3841 O O . MET B 1 222 ? 67.578 2.724 23.355 1.00 16.18 222 MET B O 1
ATOM 3846 N N . HIS B 1 223 ? 69.415 3.492 22.326 1.00 15.45 223 HIS B N 1
ATOM 3847 C CA . HIS B 1 223 ? 70.240 2.432 22.885 1.00 15.92 223 HIS B CA 1
ATOM 3848 C C . HIS B 1 223 ? 71.722 2.784 22.860 1.00 17.51 223 HIS B C 1
ATOM 3849 O O . HIS B 1 223 ? 72.239 3.272 21.852 1.00 17.72 223 HIS B O 1
ATOM 3856 N N . GLY B 1 224 ? 72.402 2.551 23.979 1.00 20.48 224 GLY B N 1
ATOM 3857 C CA . GLY B 1 224 ? 73.828 2.816 24.037 1.00 21.45 224 GLY B CA 1
ATOM 3858 C C . GLY B 1 224 ? 74.540 1.595 23.482 1.00 22.57 224 GLY B C 1
ATOM 3859 O O . GLY B 1 224 ? 74.097 0.469 23.725 1.00 22.30 224 GLY B O 1
ATOM 3860 N N . ASP B 1 225 ? 75.630 1.785 22.740 1.00 19.03 225 ASP B N 1
ATOM 3861 C CA . ASP B 1 225 ? 76.322 0.628 22.183 1.00 20.69 225 ASP B CA 1
ATOM 3862 C C . ASP B 1 225 ? 77.245 -0.081 23.168 1.00 19.50 225 ASP B C 1
ATOM 3863 O O . ASP B 1 225 ? 77.931 -1.037 22.803 1.00 19.91 225 ASP B O 1
ATOM 3868 N N . ASP B 1 226 ? 77.265 0.384 24.415 1.00 21.25 226 ASP B N 1
ATOM 3869 C CA . ASP B 1 226 ? 78.079 -0.253 25.448 1.00 20.11 226 ASP B CA 1
ATOM 3870 C C . ASP B 1 226 ? 77.181 -0.680 26.609 1.00 18.49 226 ASP B C 1
ATOM 3871 O O . ASP B 1 226 ? 77.595 -0.682 27.766 1.00 20.38 226 ASP B O 1
ATOM 3876 N N . ASP B 1 227 ? 75.944 -1.038 26.283 1.00 16.33 227 ASP B N 1
ATOM 3877 C CA . ASP B 1 227 ? 74.977 -1.477 27.284 1.00 16.23 227 ASP B CA 1
ATOM 3878 C C . ASP B 1 227 ? 75.347 -2.883 27.765 1.00 17.24 227 ASP B C 1
ATOM 3879 O O . ASP B 1 227 ? 75.213 -3.850 27.017 1.00 18.26 227 ASP B O 1
ATOM 3884 N N . GLN B 1 228 ? 75.796 -2.989 29.015 1.00 17.06 228 GLN B N 1
ATOM 3885 C CA . GLN B 1 228 ? 76.205 -4.270 29.591 1.00 19.17 228 GLN B CA 1
ATOM 3886 C C . GLN B 1 228 ? 75.049 -5.088 30.168 1.00 17.92 228 GLN B C 1
ATOM 3887 O O . GLN B 1 228 ? 75.259 -6.196 30.669 1.00 18.17 228 GLN B O 1
ATOM 3893 N N . ILE B 1 229 ? 73.833 -4.555 30.091 1.00 19.24 229 ILE B N 1
ATOM 3894 C CA . ILE B 1 229 ? 72.663 -5.247 30.628 1.00 18.46 229 ILE B CA 1
ATOM 3895 C C . ILE B 1 229 ? 71.766 -5.816 29.536 1.00 17.88 229 ILE B C 1
ATOM 3896 O O . ILE B 1 229 ? 71.291 -6.948 29.636 1.00 18.49 229 ILE B O 1
ATOM 3901 N N . VAL B 1 230 ? 71.538 -5.022 28.497 1.00 16.17 230 VAL B N 1
ATOM 3902 C CA . VAL B 1 230 ? 70.719 -5.441 27.370 1.00 15.77 230 VAL B CA 1
ATOM 3903 C C . VAL B 1 230 ? 71.549 -5.243 26.106 1.00 16.74 230 VAL B C 1
ATOM 3904 O O . VAL B 1 230 ? 71.706 -4.117 25.632 1.00 16.47 230 VAL B O 1
ATOM 3908 N N . PRO B 1 231 ? 72.092 -6.339 25.550 1.00 19.70 231 PRO B N 1
ATOM 3909 C CA . PRO B 1 231 ? 72.917 -6.305 24.338 1.00 21.55 231 PRO B CA 1
ATOM 3910 C C . PRO B 1 231 ? 72.318 -5.489 23.199 1.00 21.99 231 PRO B C 1
ATOM 3911 O O . PRO B 1 231 ? 71.254 -5.818 22.676 1.00 23.25 231 PRO B O 1
ATOM 3915 N N . TYR B 1 232 ? 73.028 -4.426 22.830 1.00 16.16 232 TYR B N 1
ATOM 3916 C CA . TYR B 1 232 ? 72.644 -3.506 21.761 1.00 18.23 232 TYR B CA 1
ATOM 3917 C C . TYR B 1 232 ? 72.294 -4.205 20.444 1.00 18.84 232 TYR B C 1
ATOM 3918 O O . TYR B 1 232 ? 71.218 -3.990 19.877 1.00 18.40 232 TYR B O 1
ATOM 3927 N N . GLU B 1 233 ? 73.206 -5.041 19.962 1.00 25.94 233 GLU B N 1
ATOM 3928 C CA . GLU B 1 233 ? 73.003 -5.755 18.705 1.00 26.98 233 GLU B CA 1
ATOM 3929 C C . GLU B 1 233 ? 71.766 -6.651 18.631 1.00 26.04 233 GLU B C 1
ATOM 3930 O O . GLU B 1 233 ? 71.162 -6.774 17.570 1.00 26.18 233 GLU B O 1
ATOM 3936 N N . ASN B 1 234 ? 71.383 -7.273 19.743 1.00 20.66 234 ASN B N 1
ATOM 3937 C CA . ASN B 1 234 ? 70.234 -8.179 19.740 1.00 19.21 234 ASN B CA 1
ATOM 3938 C C . ASN B 1 234 ? 68.923 -7.550 20.222 1.00 18.01 234 ASN B C 1
ATOM 3939 O O . ASN B 1 234 ? 67.902 -8.238 20.326 1.00 16.97 234 ASN B O 1
ATOM 3944 N N . SER B 1 235 ? 68.948 -6.254 20.512 1.00 17.20 235 SER B N 1
ATOM 3945 C CA . SER B 1 235 ? 67.748 -5.575 20.984 1.00 16.93 235 SER B CA 1
ATOM 3946 C C . SER B 1 235 ? 67.371 -4.352 20.152 1.00 15.60 235 SER B C 1
ATOM 3947 O O . SER B 1 235 ? 66.646 -4.476 19.165 1.00 16.34 235 SER B O 1
ATOM 3950 N N . GLY B 1 236 ? 67.854 -3.181 20.556 1.00 17.26 236 GLY B N 1
ATOM 3951 C CA . GLY B 1 236 ? 67.546 -1.945 19.850 1.00 18.45 236 GLY B CA 1
ATOM 3952 C C . GLY B 1 236 ? 67.636 -2.001 18.335 1.00 18.01 236 GLY B C 1
ATOM 3953 O O . GLY B 1 236 ? 66.726 -1.553 17.633 1.00 19.15 236 GLY B O 1
ATOM 3954 N N . VAL B 1 237 ? 68.732 -2.552 17.826 1.00 21.00 237 VAL B N 1
ATOM 3955 C CA . VAL B 1 237 ? 68.929 -2.653 16.385 1.00 20.38 237 VAL B CA 1
ATOM 3956 C C . VAL B 1 237 ? 67.789 -3.408 15.704 1.00 20.88 237 VAL B C 1
ATOM 3957 O O . VAL B 1 237 ? 67.262 -2.956 14.689 1.00 21.65 237 VAL B O 1
ATOM 3961 N N . LEU B 1 238 ? 67.402 -4.546 16.272 1.00 17.84 238 LEU B N 1
ATOM 3962 C CA . LEU B 1 238 ? 66.335 -5.361 15.700 1.00 18.00 238 LEU B CA 1
ATOM 3963 C C . LEU B 1 238 ? 64.945 -4.775 15.891 1.00 17.41 238 LEU B C 1
ATOM 3964 O O . LEU B 1 238 ? 64.113 -4.831 14.984 1.00 17.72 238 LEU B O 1
ATOM 3969 N N . SER B 1 239 ? 64.686 -4.225 17.073 1.00 18.01 239 SER B N 1
ATOM 3970 C CA . SER B 1 239 ? 63.375 -3.654 17.361 1.00 17.86 239 SER B CA 1
ATOM 3971 C C . SER B 1 239 ? 63.043 -2.520 16.403 1.00 17.10 239 SER B C 1
ATOM 3972 O O . SER B 1 239 ? 61.934 -2.445 15.877 1.00 17.26 239 SER B O 1
ATOM 3975 N N . ALA B 1 240 ? 64.012 -1.643 16.175 1.00 16.15 240 ALA B N 1
ATOM 3976 C CA . ALA B 1 240 ? 63.810 -0.505 15.289 1.00 19.04 240 ALA B CA 1
ATOM 3977 C C . ALA B 1 240 ? 63.398 -0.947 13.885 1.00 19.89 240 ALA B C 1
ATOM 3978 O O . ALA B 1 240 ? 62.561 -0.302 13.245 1.00 21.08 240 ALA B O 1
ATOM 3980 N N . LYS B 1 241 ? 63.972 -2.053 13.415 1.00 21.66 241 LYS B N 1
ATOM 3981 C CA . LYS B 1 241 ? 63.663 -2.566 12.084 1.00 21.99 241 LYS B CA 1
ATOM 3982 C C . LYS B 1 241 ? 62.309 -3.271 11.985 1.00 21.26 241 LYS B C 1
ATOM 3983 O O . LYS B 1 241 ? 61.671 -3.249 10.933 1.00 22.67 241 LYS B O 1
ATOM 3989 N N . LEU B 1 242 ? 61.865 -3.889 13.076 1.00 16.89 242 LEU B N 1
ATOM 3990 C CA . LEU B 1 242 ? 60.576 -4.578 13.083 1.00 15.93 242 LEU B CA 1
ATOM 3991 C C . LEU B 1 242 ? 59.426 -3.578 13.145 1.00 16.83 242 LEU B C 1
ATOM 3992 O O . LEU B 1 242 ? 58.350 -3.826 12.606 1.00 18.12 242 LEU B O 1
ATOM 3997 N N . LEU B 1 243 ? 59.659 -2.455 13.819 1.00 17.30 243 LEU B N 1
ATOM 3998 C CA . LEU B 1 243 ? 58.655 -1.403 13.949 1.00 18.02 243 LEU B CA 1
ATOM 3999 C C . LEU B 1 243 ? 58.457 -0.706 12.604 1.00 18.94 243 LEU B C 1
ATOM 4000 O O . LEU B 1 243 ? 59.379 -0.082 12.090 1.00 19.16 243 LEU B O 1
ATOM 4005 N N . PRO B 1 244 ? 57.246 -0.794 12.024 1.00 18.39 244 PRO B N 1
ATOM 4006 C CA . PRO B 1 244 ? 57.007 -0.143 10.729 1.00 20.13 244 PRO B CA 1
ATOM 4007 C C . PRO B 1 244 ? 57.368 1.343 10.693 1.00 21.28 244 PRO B C 1
ATOM 4008 O O . PRO B 1 244 ? 57.868 1.840 9.679 1.00 18.77 244 PRO B O 1
ATOM 4012 N N . ASN B 1 245 ? 57.123 2.051 11.792 1.00 18.78 245 ASN B N 1
ATOM 4013 C CA . ASN B 1 245 ? 57.453 3.472 11.864 1.00 19.69 245 ASN B CA 1
ATOM 4014 C C . ASN B 1 245 ? 58.471 3.724 12.971 1.00 19.87 245 ASN B C 1
ATOM 4015 O O . ASN B 1 245 ? 58.407 4.733 13.681 1.00 19.04 245 ASN B O 1
ATOM 4020 N N . GLY B 1 246 ? 59.416 2.801 13.105 1.00 21.01 246 GLY B N 1
ATOM 4021 C CA . GLY B 1 246 ? 60.436 2.932 14.126 1.00 20.65 246 GLY B CA 1
ATOM 4022 C C . GLY B 1 246 ? 61.728 3.527 13.606 1.00 21.55 246 GLY B C 1
ATOM 4023 O O . GLY B 1 246 ? 62.012 3.474 12.409 1.00 21.70 246 GLY B O 1
ATOM 4024 N N . ALA B 1 247 ? 62.506 4.106 14.515 1.00 21.47 247 ALA B N 1
ATOM 4025 C CA . ALA B 1 247 ? 63.786 4.714 14.174 1.00 22.12 247 ALA B CA 1
ATOM 4026 C C . ALA B 1 247 ? 64.786 4.444 15.292 1.00 22.11 247 ALA B C 1
ATOM 4027 O O . ALA B 1 247 ? 64.430 4.459 16.473 1.00 22.60 247 ALA B O 1
ATOM 4029 N N . LEU B 1 248 ? 66.037 4.197 14.919 1.00 21.04 248 LEU B N 1
ATOM 4030 C CA . LEU B 1 248 ? 67.075 3.918 15.902 1.00 21.27 248 LEU B CA 1
ATOM 4031 C C . LEU B 1 248 ? 67.973 5.110 16.183 1.00 21.32 248 LEU B C 1
ATOM 4032 O O . LEU B 1 248 ? 68.376 5.834 15.268 1.00 21.19 248 LEU B O 1
ATOM 4037 N N . LYS B 1 249 ? 68.276 5.305 17.463 1.00 21.29 249 LYS B N 1
ATOM 4038 C CA . LYS B 1 249 ? 69.148 6.379 17.918 1.00 20.41 249 LYS B CA 1
ATOM 4039 C C . LYS B 1 249 ? 70.207 5.715 18.782 1.00 20.57 249 LYS B C 1
ATOM 4040 O O . LYS B 1 249 ? 69.942 5.317 19.918 1.00 20.19 249 LYS B O 1
ATOM 4046 N N . THR B 1 250 ? 71.407 5.591 18.229 1.00 21.92 250 THR B N 1
ATOM 4047 C CA . THR B 1 250 ? 72.514 4.947 18.919 1.00 21.56 250 THR B CA 1
ATOM 4048 C C . THR B 1 250 ? 73.417 5.937 19.644 1.00 22.72 250 THR B C 1
ATOM 4049 O O . THR B 1 250 ? 73.787 6.971 19.091 1.00 23.44 250 THR B O 1
ATOM 4053 N N . TYR B 1 251 ? 73.763 5.612 20.886 1.00 17.73 251 TYR B N 1
ATOM 4054 C CA . TYR B 1 251 ? 74.642 6.455 21.691 1.00 18.28 251 TYR B CA 1
ATOM 4055 C C . TYR B 1 251 ? 75.953 5.727 21.948 1.00 18.61 251 TYR B C 1
ATOM 4056 O O . TYR B 1 251 ? 76.002 4.776 22.730 1.00 18.91 251 TYR B O 1
ATOM 4065 N N . LYS B 1 252 ? 77.020 6.178 21.296 1.00 22.01 252 LYS B N 1
ATOM 4066 C CA . LYS B 1 252 ? 78.319 5.544 21.465 1.00 21.58 252 LYS B CA 1
ATOM 4067 C C . LYS B 1 252 ? 78.864 5.642 22.883 1.00 22.27 252 LYS B C 1
ATOM 4068 O O . LYS B 1 252 ? 78.899 6.721 23.475 1.00 22.86 252 LYS B O 1
ATOM 4074 N N . GLY B 1 253 ? 79.275 4.497 23.422 1.00 22.08 253 GLY B N 1
ATOM 4075 C CA . GLY B 1 253 ? 79.846 4.449 24.757 1.00 22.83 253 GLY B CA 1
ATOM 4076 C C . GLY B 1 253 ? 78.891 4.558 25.932 1.00 21.95 253 GLY B C 1
ATOM 4077 O O . GLY B 1 253 ? 79.315 4.432 27.078 1.00 21.99 253 GLY B O 1
ATOM 4078 N N . TYR B 1 254 ? 77.610 4.782 25.660 1.00 18.25 254 TYR B N 1
ATOM 4079 C CA . TYR B 1 254 ? 76.622 4.921 26.727 1.00 19.03 254 TYR B CA 1
ATOM 4080 C C . TYR B 1 254 ? 76.225 3.611 27.401 1.00 18.35 254 TYR B C 1
ATOM 4081 O O . TYR B 1 254 ? 76.144 2.558 26.759 1.00 19.43 254 TYR B O 1
ATOM 4090 N N . PRO B 1 255 ? 75.986 3.665 28.721 1.00 19.74 255 PRO B N 1
ATOM 4091 C CA . PRO B 1 255 ? 75.594 2.510 29.530 1.00 18.99 255 PRO B CA 1
ATOM 4092 C C . PRO B 1 255 ? 74.083 2.285 29.526 1.00 17.43 255 PRO B C 1
ATOM 4093 O O . PRO B 1 255 ? 73.322 3.076 28.966 1.00 17.05 255 PRO B O 1
ATOM 4097 N N . HIS B 1 256 ? 73.660 1.203 30.168 1.00 14.26 256 HIS B N 1
ATOM 4098 C CA . HIS B 1 256 ? 72.246 0.858 30.253 1.00 14.36 256 HIS B CA 1
ATOM 4099 C C . HIS B 1 256 ? 71.460 1.952 30.965 1.00 13.92 256 HIS B C 1
ATOM 4100 O O . HIS B 1 256 ? 70.351 2.295 30.558 1.00 14.94 256 HIS B O 1
ATOM 4107 N N . GLY B 1 257 ? 72.042 2.498 32.027 1.00 13.92 257 GLY B N 1
ATOM 4108 C CA . GLY B 1 257 ? 71.367 3.533 32.790 1.00 14.26 257 GLY B CA 1
ATOM 4109 C C . GLY B 1 257 ? 71.651 4.946 32.319 1.00 15.14 257 GLY B C 1
ATOM 4110 O O . GLY B 1 257 ? 71.702 5.877 33.127 1.00 14.13 257 GLY B O 1
ATOM 4111 N N . MET B 1 258 ? 71.818 5.115 31.012 1.00 19.93 258 MET B N 1
ATOM 4112 C CA . MET B 1 258 ? 72.101 6.427 30.445 1.00 19.81 258 MET B CA 1
ATOM 4113 C C . MET B 1 258 ? 71.078 7.521 30.777 1.00 19.28 258 MET B C 1
ATOM 4114 O O . MET B 1 258 ? 71.433 8.698 30.842 1.00 19.77 258 MET B O 1
ATOM 4119 N N . PRO B 1 259 ? 69.796 7.162 30.982 1.00 16.98 259 PRO B N 1
ATOM 4120 C CA . PRO B 1 259 ? 68.828 8.218 31.307 1.00 16.43 259 PRO B CA 1
ATOM 4121 C C . PRO B 1 259 ? 69.159 8.942 32.611 1.00 16.23 259 PRO B C 1
ATOM 4122 O O . PRO B 1 259 ? 68.710 10.066 32.837 1.00 16.88 259 PRO B O 1
ATOM 4126 N N . THR B 1 260 ? 69.951 8.293 33.459 1.00 16.49 260 THR B N 1
ATOM 4127 C CA . THR B 1 260 ? 70.342 8.866 34.741 1.00 16.88 260 THR B CA 1
ATOM 4128 C C . THR B 1 260 ? 71.705 9.562 34.688 1.00 18.64 260 THR B C 1
ATOM 4129 O O . THR B 1 260 ? 71.860 10.670 35.208 1.00 17.64 260 THR B O 1
ATOM 4133 N N . THR B 1 261 ? 72.687 8.917 34.061 1.00 18.47 261 THR B N 1
ATOM 4134 C CA . THR B 1 261 ? 74.031 9.488 33.985 1.00 20.46 261 THR B CA 1
ATOM 4135 C C . THR B 1 261 ? 74.260 10.435 32.810 1.00 20.30 261 THR B C 1
ATOM 4136 O O . THR B 1 261 ? 75.280 11.123 32.757 1.00 21.53 261 THR B O 1
ATOM 4140 N N . HIS B 1 262 ? 73.322 10.466 31.871 1.00 17.78 262 HIS B N 1
ATOM 4141 C CA . HIS B 1 262 ? 73.414 11.365 30.720 1.00 18.78 262 HIS B CA 1
ATOM 4142 C C . HIS B 1 262 ? 72.033 11.959 30.467 1.00 17.89 262 HIS B C 1
ATOM 4143 O O . HIS B 1 262 ? 71.556 12.002 29.333 1.00 17.43 262 HIS B O 1
ATOM 4150 N N . ALA B 1 263 ? 71.399 12.412 31.544 1.00 21.75 263 ALA B N 1
ATOM 4151 C CA . ALA B 1 263 ? 70.063 12.989 31.485 1.00 22.00 263 ALA B CA 1
ATOM 4152 C C . ALA B 1 263 ? 69.927 14.140 30.493 1.00 21.83 263 ALA B C 1
ATOM 4153 O O . ALA B 1 263 ? 68.986 14.167 29.702 1.00 24.03 263 ALA B O 1
ATOM 4155 N N . ASP B 1 264 ? 70.861 15.086 30.532 1.00 20.96 264 ASP B N 1
ATOM 4156 C CA . ASP B 1 264 ? 70.806 16.238 29.634 1.00 21.71 264 ASP B CA 1
ATOM 4157 C C . ASP B 1 264 ? 70.674 15.842 28.174 1.00 21.30 264 ASP B C 1
ATOM 4158 O O . ASP B 1 264 ? 69.823 16.365 27.451 1.00 20.79 264 ASP B O 1
ATOM 4163 N N . VAL B 1 265 ? 71.522 14.921 27.738 1.00 21.47 265 VAL B N 1
ATOM 4164 C CA . VAL B 1 265 ? 71.493 14.461 26.358 1.00 21.31 265 VAL B CA 1
ATOM 4165 C C . VAL B 1 265 ? 70.235 13.662 26.040 1.00 20.09 265 VAL B C 1
ATOM 4166 O O . VAL B 1 265 ? 69.584 13.905 25.028 1.00 20.65 265 VAL B O 1
ATOM 4170 N N . ILE B 1 266 ? 69.892 12.703 26.895 1.00 16.07 266 ILE B N 1
ATOM 4171 C CA . ILE B 1 266 ? 68.705 11.901 26.648 1.00 16.59 266 ILE B CA 1
ATOM 4172 C C . ILE B 1 266 ? 67.422 12.731 26.709 1.00 14.61 266 ILE B C 1
ATOM 4173 O O . ILE B 1 266 ? 66.527 12.552 25.880 1.00 15.78 266 ILE B O 1
ATOM 4178 N N . ASN B 1 267 ? 67.329 13.642 27.676 1.00 14.61 267 ASN B N 1
ATOM 4179 C CA . ASN B 1 267 ? 66.138 14.480 27.795 1.00 15.02 267 ASN B CA 1
ATOM 4180 C C . ASN B 1 267 ? 65.956 15.368 26.572 1.00 14.43 267 ASN B C 1
ATOM 4181 O O . ASN B 1 267 ? 64.838 15.561 26.099 1.00 14.91 267 ASN B O 1
ATOM 4186 N N . ALA B 1 268 ? 67.061 15.910 26.069 1.00 17.37 268 ALA B N 1
ATOM 4187 C CA . ALA B 1 268 ? 67.012 16.777 24.901 1.00 17.52 268 ALA B CA 1
ATOM 4188 C C . ALA B 1 268 ? 66.519 16.011 23.679 1.00 15.93 268 ALA B C 1
ATOM 4189 O O . ALA B 1 268 ? 65.672 16.506 22.933 1.00 16.79 268 ALA B O 1
ATOM 4191 N N . ASP B 1 269 ? 67.044 14.803 23.479 1.00 14.82 269 ASP B N 1
ATOM 4192 C CA . ASP B 1 269 ? 66.640 13.984 22.341 1.00 15.29 269 ASP B CA 1
ATOM 4193 C C . ASP B 1 269 ? 65.206 13.471 22.479 1.00 15.68 269 ASP B C 1
ATOM 4194 O O . ASP B 1 269 ? 64.472 13.381 21.489 1.00 15.28 269 ASP B O 1
ATOM 4199 N N . LEU B 1 270 ? 64.800 13.135 23.701 1.00 17.31 270 LEU B N 1
ATOM 4200 C CA . LEU B 1 270 ? 63.434 12.668 23.934 1.00 17.29 270 LEU B CA 1
ATOM 4201 C C . LEU B 1 270 ? 62.466 13.792 23.567 1.00 17.60 270 LEU B C 1
ATOM 4202 O O . LEU B 1 270 ? 61.460 13.577 22.890 1.00 15.74 270 LEU B O 1
ATOM 4207 N N . LEU B 1 271 ? 62.784 14.998 24.017 1.00 13.21 271 LEU B N 1
ATOM 4208 C CA . LEU B 1 271 ? 61.946 16.159 23.748 1.00 14.60 271 LEU B CA 1
ATOM 4209 C C . LEU B 1 271 ? 61.813 16.432 22.247 1.00 14.45 271 LEU B C 1
ATOM 4210 O O . LEU B 1 271 ? 60.716 16.714 21.756 1.00 14.27 271 LEU B O 1
ATOM 4215 N N . ALA B 1 272 ? 62.928 16.347 21.527 1.00 17.29 272 ALA B N 1
ATOM 4216 C CA . ALA B 1 272 ? 62.927 16.589 20.087 1.00 17.86 272 ALA B CA 1
ATOM 4217 C C . ALA B 1 272 ? 61.996 15.621 19.362 1.00 18.81 272 ALA B C 1
ATOM 4218 O O . ALA B 1 272 ? 61.313 15.995 18.408 1.00 20.67 272 ALA B O 1
ATOM 4220 N N . PHE B 1 273 ? 61.966 14.374 19.821 1.00 16.70 273 PHE B N 1
ATOM 4221 C CA . PHE B 1 273 ? 61.113 13.368 19.209 1.00 17.48 273 PHE B CA 1
ATOM 4222 C C . PHE B 1 273 ? 59.660 13.518 19.656 1.00 19.12 273 PHE B C 1
ATOM 4223 O O . PHE B 1 273 ? 58.738 13.421 18.845 1.00 19.55 273 PHE B O 1
ATOM 4231 N N . ILE B 1 274 ? 59.469 13.757 20.950 1.00 19.59 274 ILE B N 1
ATOM 4232 C CA . ILE B 1 274 ? 58.137 13.898 21.526 1.00 23.01 274 ILE B CA 1
ATOM 4233 C C . ILE B 1 274 ? 57.424 15.175 21.103 1.00 26.30 274 ILE B C 1
ATOM 4234 O O . ILE B 1 274 ? 56.260 15.138 20.714 1.00 25.13 274 ILE B O 1
ATOM 4239 N N . ARG B 1 275 ? 58.116 16.305 21.177 1.00 24.05 275 ARG B N 1
ATOM 4240 C CA . ARG B 1 275 ? 57.501 17.571 20.800 1.00 28.94 275 ARG B CA 1
ATOM 4241 C C . ARG B 1 275 ? 57.683 17.835 19.312 1.00 31.35 275 ARG B C 1
ATOM 4242 O O . ARG B 1 275 ? 56.661 17.821 18.590 1.00 32.26 275 ARG B O 1
ATOM 4250 N N . SER C 1 2 ? 49.951 -6.221 52.209 1.00 13.36 2 SER C N 1
ATOM 4251 C CA . SER C 1 2 ? 48.569 -6.277 52.769 1.00 12.51 2 SER C CA 1
ATOM 4252 C C . SER C 1 2 ? 48.586 -5.896 54.240 1.00 12.07 2 SER C C 1
ATOM 4253 O O . SER C 1 2 ? 49.636 -5.904 54.880 1.00 10.79 2 SER C O 1
ATOM 4256 N N . TYR C 1 3 ? 47.412 -5.562 54.771 1.00 13.24 3 TYR C N 1
ATOM 4257 C CA . TYR C 1 3 ? 47.280 -5.158 56.163 1.00 11.64 3 TYR C CA 1
ATOM 4258 C C . TYR C 1 3 ? 46.096 -5.804 56.856 1.00 12.51 3 TYR C C 1
ATOM 4259 O O . TYR C 1 3 ? 45.099 -6.147 56.221 1.00 13.51 3 TYR C O 1
ATOM 4268 N N . VAL C 1 4 ? 46.221 -5.952 58.169 1.00 11.17 4 VAL C N 1
ATOM 4269 C CA . VAL C 1 4 ? 45.140 -6.461 58.999 1.00 11.08 4 VAL C CA 1
ATOM 4270 C C . VAL C 1 4 ? 45.090 -5.523 60.206 1.00 12.34 4 VAL C C 1
ATOM 4271 O O . VAL C 1 4 ? 46.124 -5.061 60.689 1.00 12.00 4 VAL C O 1
ATOM 4275 N N . THR C 1 5 ? 43.884 -5.209 60.664 1.00 14.65 5 THR C N 1
ATOM 4276 C CA . THR C 1 5 ? 43.714 -4.331 61.815 1.00 14.81 5 THR C CA 1
ATOM 4277 C C . THR C 1 5 ? 43.513 -5.213 63.040 1.00 16.14 5 THR C C 1
ATOM 4278 O O . THR C 1 5 ? 42.672 -6.116 63.026 1.00 17.42 5 THR C O 1
ATOM 4282 N N . THR C 1 6 ? 44.294 -4.967 64.087 1.00 17.78 6 THR C N 1
ATOM 4283 C CA . THR C 1 6 ? 44.195 -5.760 65.313 1.00 17.54 6 THR C CA 1
ATOM 4284 C C . THR C 1 6 ? 43.018 -5.309 66.173 1.00 19.70 6 THR C C 1
ATOM 4285 O O . THR C 1 6 ? 42.386 -4.287 65.892 1.00 19.53 6 THR C O 1
ATOM 4289 N N . LYS C 1 7 ? 42.736 -6.077 67.223 1.00 24.08 7 LYS C N 1
ATOM 4290 C CA . LYS C 1 7 ? 41.636 -5.770 68.130 1.00 26.46 7 LYS C CA 1
ATOM 4291 C C . LYS C 1 7 ? 41.828 -4.418 68.798 1.00 26.93 7 LYS C C 1
ATOM 4292 O O . LYS C 1 7 ? 40.852 -3.744 69.136 1.00 27.57 7 LYS C O 1
ATOM 4298 N N . ASP C 1 8 ? 43.084 -4.023 68.989 1.00 26.98 8 ASP C N 1
ATOM 4299 C CA . ASP C 1 8 ? 43.374 -2.747 69.624 1.00 27.72 8 ASP C CA 1
ATOM 4300 C C . ASP C 1 8 ? 43.710 -1.628 68.641 1.00 26.31 8 ASP C C 1
ATOM 4301 O O . ASP C 1 8 ? 44.310 -0.617 69.009 1.00 27.65 8 ASP C O 1
ATOM 4306 N N . GLY C 1 9 ? 43.314 -1.824 67.386 1.00 22.50 9 GLY C N 1
ATOM 4307 C CA . GLY C 1 9 ? 43.501 -0.808 66.363 1.00 20.91 9 GLY C CA 1
ATOM 4308 C C . GLY C 1 9 ? 44.849 -0.573 65.708 1.00 18.70 9 GLY C C 1
ATOM 4309 O O . GLY C 1 9 ? 45.095 0.523 65.203 1.00 19.24 9 GLY C O 1
ATOM 4310 N N . VAL C 1 10 ? 45.713 -1.581 65.704 1.00 18.24 10 VAL C N 1
ATOM 4311 C CA . VAL C 1 10 ? 47.033 -1.455 65.088 1.00 16.98 10 VAL C CA 1
ATOM 4312 C C . VAL C 1 10 ? 47.000 -2.041 63.677 1.00 15.89 10 VAL C C 1
ATOM 4313 O O . VAL C 1 10 ? 46.380 -3.077 63.449 1.00 17.34 10 VAL C O 1
ATOM 4317 N N . GLN C 1 11 ? 47.654 -1.371 62.731 1.00 12.47 11 GLN C N 1
ATOM 4318 C CA . GLN C 1 11 ? 47.711 -1.854 61.354 1.00 12.51 11 GLN C CA 1
ATOM 4319 C C . GLN C 1 11 ? 48.965 -2.713 61.191 1.00 12.26 11 GLN C C 1
ATOM 4320 O O . GLN C 1 11 ? 50.076 -2.193 61.229 1.00 12.35 11 GLN C O 1
ATOM 4326 N N . ILE C 1 12 ? 48.784 -4.019 61.016 1.00 11.61 12 ILE C N 1
ATOM 4327 C CA . ILE C 1 12 ? 49.910 -4.931 60.852 1.00 10.88 12 ILE C CA 1
ATOM 4328 C C . ILE C 1 12 ? 50.099 -5.291 59.386 1.00 10.82 12 ILE C C 1
ATOM 4329 O O . ILE C 1 12 ? 49.191 -5.835 58.749 1.00 11.48 12 ILE C O 1
ATOM 4334 N N . PHE C 1 13 ? 51.280 -4.979 58.858 1.00 10.25 13 PHE C N 1
ATOM 4335 C CA . PHE C 1 13 ? 51.604 -5.286 57.466 1.00 8.72 13 PHE C CA 1
ATOM 4336 C C . PHE C 1 13 ? 52.082 -6.721 57.347 1.00 8.93 13 PHE C C 1
ATOM 4337 O O . PHE C 1 13 ? 52.734 -7.241 58.246 1.00 9.24 13 PHE C O 1
ATOM 4345 N N . TYR C 1 14 ? 51.759 -7.361 56.232 1.00 8.67 14 TYR C N 1
ATOM 4346 C CA . TYR C 1 14 ? 52.222 -8.720 56.016 1.00 9.23 14 TYR C CA 1
ATOM 4347 C C . TYR C 1 14 ? 52.366 -9.065 54.551 1.00 8.53 14 TYR C C 1
ATOM 4348 O O . TYR C 1 14 ? 51.778 -8.426 53.674 1.00 8.97 14 TYR C O 1
ATOM 4357 N N . LYS C 1 15 ? 53.178 -10.090 54.313 1.00 7.79 15 LYS C N 1
ATOM 4358 C CA . LYS C 1 15 ? 53.415 -10.637 52.989 1.00 9.25 15 LYS C CA 1
ATOM 4359 C C . LYS C 1 15 ? 52.787 -12.014 53.050 1.00 9.57 15 LYS C C 1
ATOM 4360 O O . LYS C 1 15 ? 52.877 -12.700 54.071 1.00 9.43 15 LYS C O 1
ATOM 4366 N N . ASP C 1 16 ? 52.155 -12.414 51.956 1.00 10.92 16 ASP C N 1
ATOM 4367 C CA . ASP C 1 16 ? 51.474 -13.699 51.865 1.00 9.71 16 ASP C CA 1
ATOM 4368 C C . ASP C 1 16 ? 51.681 -14.179 50.434 1.00 10.28 16 ASP C C 1
ATOM 4369 O O . ASP C 1 16 ? 51.016 -13.710 49.514 1.00 11.08 16 ASP C O 1
ATOM 4374 N N . TRP C 1 17 ? 52.613 -15.110 50.246 1.00 9.46 17 TRP C N 1
ATOM 4375 C CA . TRP C 1 17 ? 52.919 -15.604 48.908 1.00 8.85 17 TRP C CA 1
ATOM 4376 C C . TRP C 1 17 ? 52.681 -17.101 48.757 1.00 7.70 17 TRP C C 1
ATOM 4377 O O . TRP C 1 17 ? 52.871 -17.867 49.701 1.00 10.53 17 TRP C O 1
ATOM 4388 N N . GLY C 1 18 ? 52.267 -17.502 47.560 1.00 10.05 18 GLY C N 1
ATOM 4389 C CA . GLY C 1 18 ? 52.031 -18.905 47.281 1.00 10.71 18 GLY C CA 1
ATOM 4390 C C . GLY C 1 18 ? 50.572 -19.295 47.180 1.00 12.01 18 GLY C C 1
ATOM 4391 O O . GLY C 1 18 ? 49.674 -18.507 47.496 1.00 13.49 18 GLY C O 1
ATOM 4392 N N . PRO C 1 19 ? 50.301 -20.530 46.741 1.00 12.83 19 PRO C N 1
ATOM 4393 C CA . PRO C 1 19 ? 48.923 -21.010 46.609 1.00 13.73 19 PRO C CA 1
ATOM 4394 C C . PRO C 1 19 ? 48.157 -20.873 47.921 1.00 13.79 19 PRO C C 1
ATOM 4395 O O . PRO C 1 19 ? 48.658 -21.245 48.978 1.00 13.92 19 PRO C O 1
ATOM 4399 N N . ARG C 1 20 ? 46.942 -20.340 47.845 1.00 15.36 20 ARG C N 1
ATOM 4400 C CA . ARG C 1 20 ? 46.110 -20.143 49.026 1.00 16.02 20 ARG C CA 1
ATOM 4401 C C . ARG C 1 20 ? 45.955 -21.413 49.849 1.00 14.65 20 ARG C C 1
ATOM 4402 O O . ARG C 1 20 ? 45.924 -21.361 51.079 1.00 16.09 20 ARG C O 1
ATOM 4410 N N . ASP C 1 21 ? 45.872 -22.556 49.170 1.00 14.49 21 ASP C N 1
ATOM 4411 C CA . ASP C 1 21 ? 45.678 -23.828 49.857 1.00 14.45 21 ASP C CA 1
ATOM 4412 C C . ASP C 1 21 ? 46.927 -24.674 50.084 1.00 11.56 21 ASP C C 1
ATOM 4413 O O . ASP C 1 21 ? 46.827 -25.830 50.491 1.00 12.33 21 ASP C O 1
ATOM 4418 N N . ALA C 1 22 ? 48.100 -24.112 49.827 1.00 11.70 22 ALA C N 1
ATOM 4419 C CA . ALA C 1 22 ? 49.341 -24.847 50.048 1.00 10.54 22 ALA C CA 1
ATOM 4420 C C . ALA C 1 22 ? 49.637 -24.839 51.546 1.00 10.13 22 ALA C C 1
ATOM 4421 O O . ALA C 1 22 ? 49.165 -23.958 52.271 1.00 10.91 22 ALA C O 1
ATOM 4423 N N . PRO C 1 23 ? 50.406 -25.828 52.037 1.00 9.91 23 PRO C N 1
ATOM 4424 C CA . PRO C 1 23 ? 50.739 -25.875 53.464 1.00 10.89 23 PRO C CA 1
ATOM 4425 C C . PRO C 1 23 ? 51.461 -24.573 53.816 1.00 10.31 23 PRO C C 1
ATOM 4426 O O . PRO C 1 23 ? 52.281 -24.079 53.038 1.00 10.95 23 PRO C O 1
ATOM 4430 N N . VAL C 1 24 ? 51.158 -24.024 54.987 1.00 9.68 24 VAL C N 1
ATOM 4431 C CA . VAL C 1 24 ? 51.722 -22.740 55.384 1.00 9.10 24 VAL C CA 1
ATOM 4432 C C . VAL C 1 24 ? 52.876 -22.704 56.374 1.00 9.53 24 VAL C C 1
ATOM 4433 O O . VAL C 1 24 ? 52.939 -23.497 57.317 1.00 10.59 24 VAL C O 1
ATOM 4437 N N . ILE C 1 25 ? 53.790 -21.768 56.141 1.00 9.74 25 ILE C N 1
ATOM 4438 C CA . ILE C 1 25 ? 54.889 -21.519 57.063 1.00 9.09 25 ILE C CA 1
ATOM 4439 C C . ILE C 1 25 ? 54.804 -20.021 57.319 1.00 10.45 25 ILE C C 1
ATOM 4440 O O . ILE C 1 25 ? 54.831 -19.221 56.382 1.00 9.85 25 ILE C O 1
ATOM 4445 N N . HIS C 1 26 ? 54.675 -19.662 58.590 1.00 9.26 26 HIS C N 1
ATOM 4446 C CA . HIS C 1 26 ? 54.568 -18.276 59.030 1.00 9.10 26 HIS C CA 1
ATOM 4447 C C . HIS C 1 26 ? 55.907 -17.918 59.678 1.00 9.63 26 HIS C C 1
ATOM 4448 O O . HIS C 1 26 ? 56.322 -18.554 60.647 1.00 10.08 26 HIS C O 1
ATOM 4455 N N . PHE C 1 27 ? 56.579 -16.908 59.127 1.00 6.77 27 PHE C N 1
ATOM 4456 C CA . PHE C 1 27 ? 57.885 -16.466 59.608 1.00 8.65 27 PHE C CA 1
ATOM 4457 C C . PHE C 1 27 ? 57.780 -15.218 60.480 1.00 8.94 27 PHE C C 1
ATOM 4458 O O . PHE C 1 27 ? 57.055 -14.281 60.143 1.00 9.68 27 PHE C O 1
ATOM 4466 N N . HIS C 1 28 ? 58.527 -15.211 61.584 1.00 8.39 28 HIS C N 1
ATOM 4467 C CA . HIS C 1 28 ? 58.524 -14.104 62.548 1.00 8.85 28 HIS C CA 1
ATOM 4468 C C . HIS C 1 28 ? 59.931 -13.517 62.684 1.00 7.71 28 HIS C C 1
ATOM 4469 O O . HIS C 1 28 ? 60.830 -14.163 63.219 1.00 9.04 28 HIS C O 1
ATOM 4476 N N . HIS C 1 29 ? 60.105 -12.284 62.216 1.00 8.97 29 HIS C N 1
ATOM 4477 C CA . HIS C 1 29 ? 61.399 -11.605 62.229 1.00 8.68 29 HIS C CA 1
ATOM 4478 C C . HIS C 1 29 ? 61.900 -11.155 63.603 1.00 8.49 29 HIS C C 1
ATOM 4479 O O . HIS C 1 29 ? 61.140 -11.080 64.568 1.00 11.38 29 HIS C O 1
ATOM 4486 N N . GLY C 1 30 ? 63.190 -10.837 63.666 1.00 10.20 30 GLY C N 1
ATOM 4487 C CA . GLY C 1 30 ? 63.786 -10.385 64.908 1.00 11.77 30 GLY C CA 1
ATOM 4488 C C . GLY C 1 30 ? 63.813 -8.874 65.067 1.00 12.41 30 GLY C C 1
ATOM 4489 O O . GLY C 1 30 ? 63.319 -8.129 64.219 1.00 11.45 30 GLY C O 1
ATOM 4490 N N . TRP C 1 31 ? 64.396 -8.423 66.173 1.00 10.09 31 TRP C N 1
ATOM 4491 C CA . TRP C 1 31 ? 64.518 -6.996 66.477 1.00 11.47 31 TRP C CA 1
ATOM 4492 C C . TRP C 1 31 ? 65.745 -6.435 65.759 1.00 11.94 31 TRP C C 1
ATOM 4493 O O . TRP C 1 31 ? 66.789 -7.088 65.705 1.00 10.71 31 TRP C O 1
ATOM 4504 N N . PRO C 1 32 ? 65.636 -5.234 65.163 1.00 11.67 32 PRO C N 1
ATOM 4505 C CA . PRO C 1 32 ? 64.513 -4.293 65.042 1.00 11.50 32 PRO C CA 1
ATOM 4506 C C . PRO C 1 32 ? 64.173 -4.285 63.549 1.00 11.79 32 PRO C C 1
ATOM 4507 O O . PRO C 1 32 ? 64.054 -3.237 62.917 1.00 11.90 32 PRO C O 1
ATOM 4511 N N . LEU C 1 33 ? 64.015 -5.480 63.001 1.00 9.43 33 LEU C N 1
ATOM 4512 C CA . LEU C 1 33 ? 63.785 -5.649 61.578 1.00 9.45 33 LEU C CA 1
ATOM 4513 C C . LEU C 1 33 ? 62.350 -5.650 61.057 1.00 8.15 33 LEU C C 1
ATOM 4514 O O . LEU C 1 33 ? 61.501 -4.876 61.526 1.00 9.77 33 LEU C O 1
ATOM 4519 N N . SER C 1 34 ? 62.092 -6.508 60.074 1.00 9.72 34 SER C N 1
ATOM 4520 C CA . SER C 1 34 ? 60.779 -6.597 59.436 1.00 8.15 34 SER C CA 1
ATOM 4521 C C . SER C 1 34 ? 60.695 -7.894 58.631 1.00 9.62 34 SER C C 1
ATOM 4522 O O . SER C 1 34 ? 61.662 -8.660 58.566 1.00 8.80 34 SER C O 1
ATOM 4525 N N . ALA C 1 35 ? 59.547 -8.113 57.994 1.00 6.96 35 ALA C N 1
ATOM 4526 C CA . ALA C 1 35 ? 59.333 -9.297 57.167 1.00 8.61 35 ALA C CA 1
ATOM 4527 C C . ALA C 1 35 ? 60.326 -9.359 56.000 1.00 8.76 35 ALA C C 1
ATOM 4528 O O . ALA C 1 35 ? 60.543 -10.422 55.419 1.00 10.47 35 ALA C O 1
ATOM 4530 N N . ASP C 1 36 ? 60.931 -8.223 55.657 1.00 10.90 36 ASP C N 1
ATOM 4531 C CA . ASP C 1 36 ? 61.907 -8.191 54.567 1.00 10.87 36 ASP C CA 1
ATOM 4532 C C . ASP C 1 36 ? 63.169 -8.978 54.907 1.00 10.04 36 ASP C C 1
ATOM 4533 O O . ASP C 1 36 ? 63.965 -9.307 54.023 1.00 12.97 36 ASP C O 1
ATOM 4538 N N . ASP C 1 37 ? 63.354 -9.285 56.185 1.00 10.95 37 ASP C N 1
ATOM 4539 C CA . ASP C 1 37 ? 64.546 -10.014 56.603 1.00 13.88 37 ASP C CA 1
ATOM 4540 C C . ASP C 1 37 ? 64.492 -11.493 56.229 1.00 12.77 37 ASP C C 1
ATOM 4541 O O . ASP C 1 37 ? 65.471 -12.216 56.407 1.00 15.71 37 ASP C O 1
ATOM 4546 N N . TRP C 1 38 ? 63.354 -11.937 55.703 1.00 11.61 38 TRP C N 1
ATOM 4547 C CA . TRP C 1 38 ? 63.178 -13.344 55.350 1.00 9.74 38 TRP C CA 1
ATOM 4548 C C . TRP C 1 38 ? 63.276 -13.696 53.866 1.00 10.34 38 TRP C C 1
ATOM 4549 O O . TRP C 1 38 ? 62.987 -14.831 53.500 1.00 8.77 38 TRP C O 1
ATOM 4560 N N . ASP C 1 39 ? 63.681 -12.751 53.016 1.00 9.27 39 ASP C N 1
ATOM 4561 C CA . ASP C 1 39 ? 63.764 -13.012 51.575 1.00 10.48 39 ASP C CA 1
ATOM 4562 C C . ASP C 1 39 ? 64.216 -14.416 51.157 1.00 10.67 39 ASP C C 1
ATOM 4563 O O . ASP C 1 39 ? 63.498 -15.127 50.447 1.00 11.84 39 ASP C O 1
ATOM 4568 N N . ALA C 1 40 ? 65.415 -14.807 51.581 1.00 14.37 40 ALA C N 1
ATOM 4569 C CA . ALA C 1 40 ? 65.956 -16.110 51.212 1.00 11.89 40 ALA C CA 1
ATOM 4570 C C . ALA C 1 40 ? 65.057 -17.271 51.618 1.00 13.00 40 ALA C C 1
ATOM 4571 O O . ALA C 1 40 ? 64.888 -18.221 50.857 1.00 14.16 40 ALA C O 1
ATOM 4573 N N . GLN C 1 41 ? 64.480 -17.202 52.813 1.00 11.16 41 GLN C N 1
ATOM 4574 C CA . GLN C 1 41 ? 63.594 -18.270 53.267 1.00 10.42 41 GLN C CA 1
ATOM 4575 C C . GLN C 1 41 ? 62.265 -18.268 52.521 1.00 10.84 41 GLN C C 1
ATOM 4576 O O . GLN C 1 41 ? 61.741 -19.324 52.167 1.00 11.78 41 GLN C O 1
ATOM 4582 N N . LEU C 1 42 ? 61.704 -17.087 52.281 1.00 9.26 42 LEU C N 1
ATOM 4583 C CA . LEU C 1 42 ? 60.426 -17.034 51.586 1.00 7.20 42 LEU C CA 1
ATOM 4584 C C . LEU C 1 42 ? 60.533 -17.647 50.194 1.00 7.19 42 LEU C C 1
ATOM 4585 O O . LEU C 1 42 ? 59.695 -18.462 49.808 1.00 8.67 42 LEU C O 1
ATOM 4590 N N . LEU C 1 43 ? 61.565 -17.269 49.443 1.00 8.90 43 LEU C N 1
ATOM 4591 C CA . LEU C 1 43 ? 61.716 -17.808 48.097 1.00 10.87 43 LEU C CA 1
ATOM 4592 C C . LEU C 1 43 ? 62.025 -19.299 48.100 1.00 10.21 43 LEU C C 1
ATOM 4593 O O . LEU C 1 43 ? 61.532 -20.046 47.248 1.00 9.45 43 LEU C O 1
ATOM 4598 N N . PHE C 1 44 ? 62.833 -19.738 49.058 1.00 12.14 44 PHE C N 1
ATOM 4599 C CA . PHE C 1 44 ? 63.188 -21.147 49.143 1.00 12.14 44 PHE C CA 1
ATOM 4600 C C . PHE C 1 44 ? 61.950 -21.988 49.396 1.00 11.31 44 PHE C C 1
ATOM 4601 O O . PHE C 1 44 ? 61.698 -22.967 48.699 1.00 10.65 44 PHE C O 1
ATOM 4609 N N . PHE C 1 45 ? 61.153 -21.603 50.385 1.00 9.91 45 PHE C N 1
ATOM 4610 C CA . PHE C 1 45 ? 59.987 -22.406 50.682 1.00 10.58 45 PHE C CA 1
ATOM 4611 C C . PHE C 1 45 ? 58.879 -22.307 49.645 1.00 10.87 45 PHE C C 1
ATOM 4612 O O . PHE C 1 45 ? 58.100 -23.245 49.472 1.00 9.82 45 PHE C O 1
ATOM 4620 N N . LEU C 1 46 ? 58.826 -21.195 48.919 1.00 11.25 46 LEU C N 1
ATOM 4621 C CA . LEU C 1 46 ? 57.839 -21.071 47.850 1.00 12.74 46 LEU C CA 1
ATOM 4622 C C . LEU C 1 46 ? 58.223 -22.109 46.796 1.00 11.70 46 LEU C C 1
ATOM 4623 O O . LEU C 1 46 ? 57.377 -22.821 46.257 1.00 12.70 46 LEU C O 1
ATOM 4628 N N . ALA C 1 47 ? 59.519 -22.179 46.509 1.00 11.75 47 ALA C N 1
ATOM 4629 C CA . ALA C 1 47 ? 60.042 -23.106 45.514 1.00 12.89 47 ALA C CA 1
ATOM 4630 C C . ALA C 1 47 ? 59.928 -24.558 45.952 1.00 13.51 47 ALA C C 1
ATOM 4631 O O . ALA C 1 47 ? 60.149 -25.475 45.153 1.00 15.67 47 ALA C O 1
ATOM 4633 N N . HIS C 1 48 ? 59.595 -24.773 47.219 1.00 10.09 48 HIS C N 1
ATOM 4634 C CA . HIS C 1 48 ? 59.449 -26.130 47.729 1.00 11.60 48 HIS C CA 1
ATOM 4635 C C . HIS C 1 48 ? 58.019 -26.493 48.128 1.00 11.31 48 HIS C C 1
ATOM 4636 O O . HIS C 1 48 ? 57.806 -27.347 48.990 1.00 12.07 48 HIS C O 1
ATOM 4643 N N . GLY C 1 49 ? 57.049 -25.824 47.503 1.00 14.29 49 GLY C N 1
ATOM 4644 C CA . GLY C 1 49 ? 55.642 -26.127 47.724 1.00 15.24 49 GLY C CA 1
ATOM 4645 C C . GLY C 1 49 ? 54.844 -25.502 48.852 1.00 14.73 49 GLY C C 1
ATOM 4646 O O . GLY C 1 49 ? 53.723 -25.936 49.120 1.00 14.26 49 GLY C O 1
ATOM 4647 N N . TYR C 1 50 ? 55.376 -24.476 49.500 1.00 10.61 50 TYR C N 1
ATOM 4648 C CA . TYR C 1 50 ? 54.641 -23.867 50.605 1.00 10.61 50 TYR C CA 1
ATOM 4649 C C . TYR C 1 50 ? 54.069 -22.494 50.321 1.00 10.67 50 TYR C C 1
ATOM 4650 O O . TYR C 1 50 ? 54.464 -21.814 49.371 1.00 10.22 50 TYR C O 1
ATOM 4659 N N . ARG C 1 51 ? 53.108 -22.115 51.152 1.00 11.11 51 ARG C N 1
ATOM 4660 C CA . ARG C 1 51 ? 52.528 -20.784 51.101 1.00 10.29 51 ARG C CA 1
ATOM 4661 C C . ARG C 1 51 ? 53.314 -20.160 52.244 1.00 10.40 51 ARG C C 1
ATOM 4662 O O . ARG C 1 51 ? 53.396 -20.739 53.332 1.00 11.19 51 ARG C O 1
ATOM 4670 N N . VAL C 1 52 ? 53.927 -19.010 52.001 1.00 7.86 52 VAL C N 1
ATOM 4671 C CA . VAL C 1 52 ? 54.718 -18.368 53.031 1.00 7.90 52 VAL C CA 1
ATOM 4672 C C . VAL C 1 52 ? 54.122 -17.044 53.462 1.00 8.46 52 VAL C C 1
ATOM 4673 O O . VAL C 1 52 ? 53.696 -16.231 52.640 1.00 7.90 52 VAL C O 1
ATOM 4677 N N . VAL C 1 53 ? 54.081 -16.848 54.773 1.00 7.26 53 VAL C N 1
ATOM 4678 C CA . VAL C 1 53 ? 53.526 -15.639 55.356 1.00 8.15 53 VAL C CA 1
ATOM 4679 C C . VAL C 1 53 ? 54.542 -15.036 56.306 1.00 7.32 53 VAL C C 1
ATOM 4680 O O . VAL C 1 53 ? 55.193 -15.752 57.065 1.00 9.47 53 VAL C O 1
ATOM 4684 N N . ALA C 1 54 ? 54.686 -13.719 56.251 1.00 6.96 54 ALA C N 1
ATOM 4685 C CA . ALA C 1 54 ? 55.608 -13.015 57.133 1.00 7.62 54 ALA C CA 1
ATOM 4686 C C . ALA C 1 54 ? 55.052 -11.620 57.401 1.00 8.41 54 ALA C C 1
ATOM 4687 O O . ALA C 1 54 ? 54.777 -10.870 56.460 1.00 7.19 54 ALA C O 1
ATOM 4689 N N . HIS C 1 55 ? 54.878 -11.272 58.671 1.00 8.11 55 HIS C N 1
ATOM 4690 C CA . HIS C 1 55 ? 54.350 -9.952 59.002 1.00 8.62 55 HIS C CA 1
ATOM 4691 C C . HIS C 1 55 ? 55.374 -9.090 59.726 1.00 8.08 55 HIS C C 1
ATOM 4692 O O . HIS C 1 55 ? 56.362 -9.596 60.273 1.00 9.95 55 HIS C O 1
ATOM 4699 N N . ASP C 1 56 ? 55.134 -7.780 59.715 1.00 7.34 56 ASP C N 1
ATOM 4700 C CA . ASP C 1 56 ? 56.000 -6.835 60.411 1.00 8.18 56 ASP C CA 1
ATOM 4701 C C . ASP C 1 56 ? 55.433 -6.648 61.824 1.00 9.43 56 ASP C C 1
ATOM 4702 O O . ASP C 1 56 ? 54.243 -6.356 61.989 1.00 10.41 56 ASP C O 1
ATOM 4707 N N . ARG C 1 57 ? 56.281 -6.813 62.834 1.00 10.00 57 ARG C N 1
ATOM 4708 C CA . ARG C 1 57 ? 55.867 -6.633 64.227 1.00 10.10 57 ARG C CA 1
ATOM 4709 C C . ARG C 1 57 ? 55.340 -5.204 64.369 1.00 11.50 57 ARG C C 1
ATOM 4710 O O . ARG C 1 57 ? 55.765 -4.311 63.634 1.00 11.26 57 ARG C O 1
ATOM 4718 N N . ARG C 1 58 ? 54.407 -4.982 65.291 1.00 11.52 58 ARG C N 1
ATOM 4719 C CA . ARG C 1 58 ? 53.860 -3.639 65.483 1.00 10.50 58 ARG C CA 1
ATOM 4720 C C . ARG C 1 58 ? 54.980 -2.618 65.666 1.00 10.33 58 ARG C C 1
ATOM 4721 O O . ARG C 1 58 ? 55.937 -2.858 66.394 1.00 10.63 58 ARG C O 1
ATOM 4729 N N . GLY C 1 59 ? 54.862 -1.480 64.990 1.00 9.61 59 GLY C N 1
ATOM 4730 C CA . GLY C 1 59 ? 55.886 -0.462 65.116 1.00 9.73 59 GLY C CA 1
ATOM 4731 C C . GLY C 1 59 ? 57.159 -0.772 64.353 1.00 8.75 59 GLY C C 1
ATOM 4732 O O . GLY C 1 59 ? 58.123 -0.013 64.437 1.00 12.06 59 GLY C O 1
ATOM 4733 N N . HIS C 1 60 ? 57.171 -1.885 63.624 1.00 8.23 60 HIS C N 1
ATOM 4734 C CA . HIS C 1 60 ? 58.335 -2.278 62.829 1.00 10.12 60 HIS C CA 1
ATOM 4735 C C . HIS C 1 60 ? 57.971 -2.231 61.353 1.00 9.69 60 HIS C C 1
ATOM 4736 O O . HIS C 1 60 ? 56.806 -2.375 60.991 1.00 9.40 60 HIS C O 1
ATOM 4743 N N . GLY C 1 61 ? 58.976 -2.039 60.506 1.00 9.13 61 GLY C N 1
ATOM 4744 C CA . GLY C 1 61 ? 58.746 -2.024 59.074 1.00 9.53 61 GLY C CA 1
ATOM 4745 C C . GLY C 1 61 ? 57.634 -1.124 58.576 1.00 9.23 61 GLY C C 1
ATOM 4746 O O . GLY C 1 61 ? 57.704 0.094 58.709 1.00 10.73 61 GLY C O 1
ATOM 4747 N N . ARG C 1 62 ? 56.602 -1.744 58.012 1.00 7.95 62 ARG C N 1
ATOM 4748 C CA . ARG C 1 62 ? 55.460 -1.034 57.448 1.00 9.32 62 ARG C CA 1
ATOM 4749 C C . ARG C 1 62 ? 54.224 -1.049 58.346 1.00 10.41 62 ARG C C 1
ATOM 4750 O O . ARG C 1 62 ? 53.185 -0.482 57.995 1.00 10.45 62 ARG C O 1
ATOM 4758 N N . SER C 1 63 ? 54.329 -1.698 59.500 1.00 9.14 63 SER C N 1
ATOM 4759 C CA . SER C 1 63 ? 53.207 -1.733 60.426 1.00 11.35 63 SER C CA 1
ATOM 4760 C C . SER C 1 63 ? 53.120 -0.387 61.135 1.00 9.76 63 SER C C 1
ATOM 4761 O O . SER C 1 63 ? 54.112 0.340 61.232 1.00 9.49 63 SER C O 1
ATOM 4764 N N . SER C 1 64 ? 51.933 -0.061 61.634 1.00 9.81 64 SER C N 1
ATOM 4765 C CA . SER C 1 64 ? 51.731 1.223 62.283 1.00 11.38 64 SER C CA 1
ATOM 4766 C C . SER C 1 64 ? 52.670 1.467 63.453 1.00 10.23 64 SER C C 1
ATOM 4767 O O . SER C 1 64 ? 52.966 0.565 64.240 1.00 10.10 64 SER C O 1
ATOM 4770 N N . GLN C 1 65 ? 53.139 2.703 63.562 1.00 10.81 65 GLN C N 1
ATOM 4771 C CA . GLN C 1 65 ? 54.034 3.066 64.648 1.00 11.19 65 GLN C CA 1
ATOM 4772 C C . GLN C 1 65 ? 53.241 3.439 65.901 1.00 12.44 65 GLN C C 1
ATOM 4773 O O . GLN C 1 65 ? 53.277 4.579 66.371 1.00 13.19 65 GLN C O 1
ATOM 4779 N N . VAL C 1 66 ? 52.514 2.457 66.429 1.00 11.77 66 VAL C N 1
ATOM 4780 C CA . VAL C 1 66 ? 51.729 2.644 67.644 1.00 14.71 66 VAL C CA 1
ATOM 4781 C C . VAL C 1 66 ? 52.739 2.837 68.764 1.00 14.39 66 VAL C C 1
ATOM 4782 O O . VAL C 1 66 ? 53.759 2.158 68.806 1.00 14.19 66 VAL C O 1
ATOM 4786 N N . TRP C 1 67 ? 52.463 3.757 69.681 1.00 16.96 67 TRP C N 1
ATOM 4787 C CA . TRP C 1 67 ? 53.415 4.034 70.745 1.00 17.81 67 TRP C CA 1
ATOM 4788 C C . TRP C 1 67 ? 53.435 3.076 71.933 1.00 17.37 67 TRP C C 1
ATOM 4789 O O . TRP C 1 67 ? 54.416 3.049 72.675 1.00 17.63 67 TRP C O 1
ATOM 4800 N N . ASP C 1 68 ? 52.374 2.294 72.115 1.00 17.27 68 ASP C N 1
ATOM 4801 C CA . ASP C 1 68 ? 52.321 1.377 73.249 1.00 17.71 68 ASP C CA 1
ATOM 4802 C C . ASP C 1 68 ? 51.980 -0.069 72.911 1.00 17.29 68 ASP C C 1
ATOM 4803 O O . ASP C 1 68 ? 51.753 -0.420 71.751 1.00 17.48 68 ASP C O 1
ATOM 4808 N N . GLY C 1 69 ? 51.963 -0.908 73.943 1.00 18.77 69 GLY C N 1
ATOM 4809 C CA . GLY C 1 69 ? 51.658 -2.314 73.753 1.00 18.39 69 GLY C CA 1
ATOM 4810 C C . GLY C 1 69 ? 52.833 -3.089 73.195 1.00 16.82 69 GLY C C 1
ATOM 4811 O O . GLY C 1 69 ? 52.649 -4.105 72.528 1.00 16.70 69 GLY C O 1
ATOM 4812 N N . HIS C 1 70 ? 54.044 -2.612 73.466 1.00 14.94 70 HIS C N 1
ATOM 4813 C CA . HIS C 1 70 ? 55.252 -3.268 72.983 1.00 14.61 70 HIS C CA 1
ATOM 4814 C C . HIS C 1 70 ? 55.787 -4.299 73.962 1.00 15.53 70 HIS C C 1
ATOM 4815 O O . HIS C 1 70 ? 56.815 -4.105 74.615 1.00 15.62 70 HIS C O 1
ATOM 4822 N N . ASP C 1 71 ? 55.055 -5.403 74.055 1.00 15.74 71 ASP C N 1
ATOM 4823 C CA . ASP C 1 71 ? 55.411 -6.512 74.925 1.00 16.50 71 ASP C CA 1
ATOM 4824 C C . ASP C 1 71 ? 55.015 -7.800 74.222 1.00 16.52 71 ASP C C 1
ATOM 4825 O O . ASP C 1 71 ? 54.211 -7.781 73.287 1.00 16.53 71 ASP C O 1
ATOM 4830 N N . MET C 1 72 ? 55.583 -8.913 74.676 1.00 14.82 72 MET C N 1
ATOM 4831 C CA . MET C 1 72 ? 55.327 -10.217 74.070 1.00 15.60 72 MET C CA 1
ATOM 4832 C C . MET C 1 72 ? 53.849 -10.605 73.963 1.00 14.15 72 MET C C 1
ATOM 4833 O O . MET C 1 72 ? 53.437 -11.233 72.983 1.00 14.46 72 MET C O 1
ATOM 4838 N N . ASP C 1 73 ? 53.046 -10.252 74.962 1.00 14.37 73 ASP C N 1
ATOM 4839 C CA . ASP C 1 73 ? 51.624 -10.589 74.919 1.00 14.12 73 ASP C CA 1
ATOM 4840 C C . ASP C 1 73 ? 50.929 -9.894 73.750 1.00 13.97 73 ASP C C 1
ATOM 4841 O O . ASP C 1 73 ? 50.094 -10.492 73.069 1.00 14.19 73 ASP C O 1
ATOM 4846 N N . HIS C 1 74 ? 51.272 -8.628 73.516 1.00 15.87 74 HIS C N 1
ATOM 4847 C CA . HIS C 1 74 ? 50.682 -7.893 72.405 1.00 15.38 74 HIS C CA 1
ATOM 4848 C C . HIS C 1 74 ? 51.214 -8.447 71.084 1.00 11.61 74 HIS C C 1
ATOM 4849 O O . HIS C 1 74 ? 50.456 -8.611 70.133 1.00 12.79 74 HIS C O 1
ATOM 4856 N N . TYR C 1 75 ? 52.510 -8.751 71.039 1.00 13.14 75 TYR C N 1
ATOM 4857 C CA . TYR C 1 75 ? 53.112 -9.309 69.829 1.00 13.18 75 TYR C CA 1
ATOM 4858 C C . TYR C 1 75 ? 52.374 -10.591 69.461 1.00 13.27 75 TYR C C 1
ATOM 4859 O O . TYR C 1 75 ? 52.044 -10.824 68.296 1.00 12.66 75 TYR C O 1
ATOM 4868 N N . ALA C 1 76 ? 52.130 -11.426 70.469 1.00 14.14 76 ALA C N 1
ATOM 4869 C CA . ALA C 1 76 ? 51.438 -12.695 70.270 1.00 13.93 76 ALA C CA 1
ATOM 4870 C C . ALA C 1 76 ? 50.010 -12.490 69.793 1.00 12.32 76 ALA C C 1
ATOM 4871 O O . ALA C 1 76 ? 49.537 -13.203 68.910 1.00 13.44 76 ALA C O 1
ATOM 4873 N N . ASP C 1 77 ? 49.307 -11.528 70.383 1.00 11.71 77 ASP C N 1
ATOM 4874 C CA . ASP C 1 77 ? 47.944 -11.272 69.965 1.00 11.61 77 ASP C CA 1
ATOM 4875 C C . ASP C 1 77 ? 47.917 -10.697 68.553 1.00 13.28 77 ASP C C 1
ATOM 4876 O O . ASP C 1 77 ? 46.966 -10.922 67.806 1.00 13.04 77 ASP C O 1
ATOM 4881 N N . ASP C 1 78 ? 48.960 -9.958 68.174 1.00 13.44 78 ASP C N 1
ATOM 4882 C CA . ASP C 1 78 ? 49.010 -9.414 66.822 1.00 13.64 78 ASP C CA 1
ATOM 4883 C C . ASP C 1 78 ? 49.190 -10.587 65.846 1.00 13.80 78 ASP C C 1
ATOM 4884 O O . ASP C 1 78 ? 48.650 -10.572 64.740 1.00 13.68 78 ASP C O 1
ATOM 4889 N N . VAL C 1 79 ? 49.943 -11.603 66.265 1.00 12.24 79 VAL C N 1
ATOM 4890 C CA . VAL C 1 79 ? 50.144 -12.797 65.435 1.00 13.14 79 VAL C CA 1
ATOM 4891 C C . VAL C 1 79 ? 48.781 -13.456 65.249 1.00 13.35 79 VAL C C 1
ATOM 4892 O O . VAL C 1 79 ? 48.416 -13.856 64.146 1.00 12.59 79 VAL C O 1
ATOM 4896 N N . ALA C 1 80 ? 48.033 -13.571 66.344 1.00 13.26 80 ALA C N 1
ATOM 4897 C CA . ALA C 1 80 ? 46.710 -14.182 66.296 1.00 15.79 80 ALA C CA 1
ATOM 4898 C C . ALA C 1 80 ? 45.812 -13.465 65.295 1.00 15.17 80 ALA C C 1
ATOM 4899 O O . ALA C 1 80 ? 45.010 -14.093 64.603 1.00 16.11 80 ALA C O 1
ATOM 4901 N N . ALA C 1 81 ? 45.951 -12.145 65.216 1.00 14.17 81 ALA C N 1
ATOM 4902 C CA . ALA C 1 81 ? 45.146 -11.348 64.295 1.00 13.36 81 ALA C CA 1
ATOM 4903 C C . ALA C 1 81 ? 45.466 -11.691 62.842 1.00 12.30 81 ALA C C 1
ATOM 4904 O O . ALA C 1 81 ? 44.569 -11.794 62.002 1.00 11.11 81 ALA C O 1
ATOM 4906 N N . VAL C 1 82 ? 46.752 -11.844 62.542 1.00 11.70 82 VAL C N 1
ATOM 4907 C CA . VAL C 1 82 ? 47.178 -12.185 61.190 1.00 10.87 82 VAL C CA 1
ATOM 4908 C C . VAL C 1 82 ? 46.672 -13.583 60.837 1.00 10.13 82 VAL C C 1
ATOM 4909 O O . VAL C 1 82 ? 46.065 -13.794 59.785 1.00 11.17 82 VAL C O 1
ATOM 4913 N N . VAL C 1 83 ? 46.915 -14.531 61.736 1.00 10.82 83 VAL C N 1
ATOM 4914 C CA . VAL C 1 83 ? 46.503 -15.915 61.521 1.00 10.14 83 VAL C CA 1
ATOM 4915 C C . VAL C 1 83 ? 44.999 -16.047 61.285 1.00 12.10 83 VAL C C 1
ATOM 4916 O O . VAL C 1 83 ? 44.564 -16.712 60.338 1.00 12.17 83 VAL C O 1
ATOM 4920 N N . ALA C 1 84 ? 44.199 -15.415 62.136 1.00 11.90 84 ALA C N 1
ATOM 4921 C CA . ALA C 1 84 ? 42.751 -15.508 61.977 1.00 12.44 84 ALA C CA 1
ATOM 4922 C C . ALA C 1 84 ? 42.290 -14.792 60.709 1.00 13.68 84 ALA C C 1
ATOM 4923 O O . ALA C 1 84 ? 41.367 -15.242 60.034 1.00 13.14 84 ALA C O 1
ATOM 4925 N N . HIS C 1 85 ? 42.941 -13.678 60.386 1.00 14.54 85 HIS C N 1
ATOM 4926 C CA . HIS C 1 85 ? 42.599 -12.903 59.199 1.00 14.09 85 HIS C CA 1
ATOM 4927 C C . HIS C 1 85 ? 42.766 -13.738 57.934 1.00 13.31 85 HIS C C 1
ATOM 4928 O O . HIS C 1 85 ? 41.911 -13.719 57.048 1.00 14.26 85 HIS C O 1
ATOM 4935 N N . LEU C 1 86 ? 43.867 -14.481 57.868 1.00 10.57 86 LEU C N 1
ATOM 4936 C CA . LEU C 1 86 ? 44.174 -15.304 56.701 1.00 11.29 86 LEU C CA 1
ATOM 4937 C C . LEU C 1 86 ? 43.665 -16.739 56.783 1.00 11.35 86 LEU C C 1
ATOM 4938 O O . LEU C 1 86 ? 43.672 -17.468 55.785 1.00 13.30 86 LEU C O 1
ATOM 4943 N N . GLY C 1 87 ? 43.226 -17.142 57.970 1.00 12.37 87 GLY C N 1
ATOM 4944 C CA . GLY C 1 87 ? 42.734 -18.493 58.152 1.00 14.48 87 GLY C CA 1
ATOM 4945 C C . GLY C 1 87 ? 43.854 -19.507 58.010 1.00 13.94 87 GLY C C 1
ATOM 4946 O O . GLY C 1 87 ? 43.651 -20.595 57.465 1.00 14.88 87 GLY C O 1
ATOM 4947 N N . ILE C 1 88 ? 45.035 -19.151 58.505 1.00 12.82 88 ILE C N 1
ATOM 4948 C CA . ILE C 1 88 ? 46.181 -20.044 58.417 1.00 11.79 88 ILE C CA 1
ATOM 4949 C C . ILE C 1 88 ? 46.498 -20.787 59.716 1.00 11.58 88 ILE C C 1
ATOM 4950 O O . ILE C 1 88 ? 47.662 -21.052 60.027 1.00 12.44 88 ILE C O 1
ATOM 4955 N N . GLN C 1 89 ? 45.468 -21.137 60.480 1.00 10.65 89 GLN C N 1
ATOM 4956 C CA . GLN C 1 89 ? 45.720 -21.886 61.704 1.00 11.11 89 GLN C CA 1
ATOM 4957 C C . GLN C 1 89 ? 46.315 -23.243 61.320 1.00 10.20 89 GLN C C 1
ATOM 4958 O O . GLN C 1 89 ? 46.084 -23.742 60.216 1.00 11.32 89 GLN C O 1
ATOM 4964 N N . GLY C 1 90 ? 47.089 -23.827 62.227 1.00 15.53 90 GLY C N 1
ATOM 4965 C CA . GLY C 1 90 ? 47.696 -25.117 61.956 1.00 14.77 90 GLY C CA 1
ATOM 4966 C C . GLY C 1 90 ? 49.000 -25.024 61.186 1.00 15.68 90 GLY C C 1
ATOM 4967 O O . GLY C 1 90 ? 49.629 -26.035 60.894 1.00 15.82 90 GLY C O 1
ATOM 4968 N N . ALA C 1 91 ? 49.411 -23.807 60.856 1.00 12.27 91 ALA C N 1
ATOM 4969 C CA . ALA C 1 91 ? 50.647 -23.582 60.116 1.00 11.89 91 ALA C CA 1
ATOM 4970 C C . ALA C 1 91 ? 51.901 -23.898 60.928 1.00 13.12 91 ALA C C 1
ATOM 4971 O O . ALA C 1 91 ? 51.845 -24.060 62.149 1.00 13.36 91 ALA C O 1
ATOM 4973 N N . VAL C 1 92 ? 53.033 -24.005 60.237 1.00 10.09 92 VAL C N 1
ATOM 4974 C CA . VAL C 1 92 ? 54.308 -24.211 60.911 1.00 10.66 92 VAL C CA 1
ATOM 4975 C C . VAL C 1 92 ? 54.812 -22.794 61.176 1.00 10.31 92 VAL C C 1
ATOM 4976 O O . VAL C 1 92 ? 54.742 -21.941 60.289 1.00 11.67 92 VAL C O 1
ATOM 4980 N N . HIS C 1 93 ? 55.309 -22.533 62.381 1.00 10.32 93 HIS C N 1
ATOM 4981 C CA . HIS C 1 93 ? 55.815 -21.202 62.716 1.00 10.64 93 HIS C CA 1
ATOM 4982 C C . HIS C 1 93 ? 57.319 -21.195 62.944 1.00 10.29 93 HIS C C 1
ATOM 4983 O O . HIS C 1 93 ? 57.854 -22.000 63.714 1.00 13.44 93 HIS C O 1
ATOM 4990 N N . VAL C 1 94 ? 57.992 -20.288 62.245 1.00 10.48 94 VAL C N 1
ATOM 4991 C CA . VAL C 1 94 ? 59.439 -20.139 62.316 1.00 10.15 94 VAL C CA 1
ATOM 4992 C C . VAL C 1 94 ? 59.765 -18.759 62.875 1.00 11.66 94 VAL C C 1
ATOM 4993 O O . VAL C 1 94 ? 59.294 -17.755 62.351 1.00 9.54 94 VAL C O 1
ATOM 4997 N N . GLY C 1 95 ? 60.564 -18.715 63.940 1.00 11.57 95 GLY C N 1
ATOM 4998 C CA . GLY C 1 95 ? 60.918 -17.440 64.537 1.00 14.41 95 GLY C CA 1
ATOM 4999 C C . GLY C 1 95 ? 62.406 -17.252 64.760 1.00 14.92 95 GLY C C 1
ATOM 5000 O O . GLY C 1 95 ? 63.083 -18.128 65.304 1.00 18.35 95 GLY C O 1
ATOM 5001 N N . HIS C 1 96 ? 62.916 -16.100 64.335 1.00 10.75 96 HIS C N 1
ATOM 5002 C CA . HIS C 1 96 ? 64.330 -15.767 64.489 1.00 11.55 96 HIS C CA 1
ATOM 5003 C C . HIS C 1 96 ? 64.514 -14.735 65.606 1.00 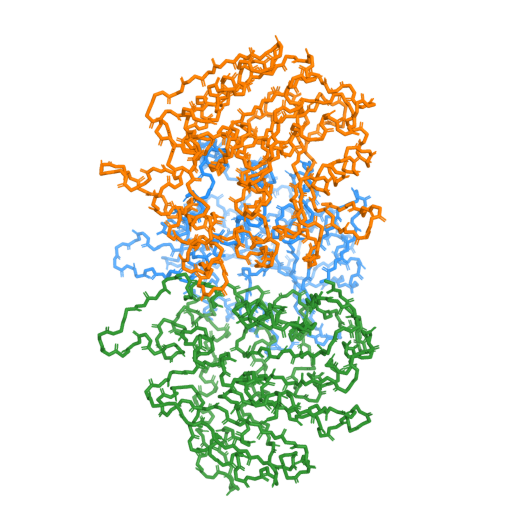12.83 96 HIS C C 1
ATOM 5004 O O . HIS C 1 96 ? 63.768 -13.761 65.686 1.00 14.14 96 HIS C O 1
ATOM 5011 N N . SER C 1 97 ? 65.495 -14.964 66.478 1.00 15.24 97 SER C N 1
ATOM 5012 C CA . SER C 1 97 ? 65.787 -14.037 67.574 1.00 15.72 97 SER C CA 1
ATOM 5013 C C . SER C 1 97 ? 64.531 -13.653 68.364 1.00 15.92 97 SER C C 1
ATOM 5014 O O . SER C 1 97 ? 63.851 -14.515 68.923 1.00 16.30 97 SER C O 1
ATOM 5017 N N . THR C 1 98 ? 64.228 -12.358 68.426 1.00 14.12 98 THR C N 1
ATOM 5018 C CA . THR C 1 98 ? 63.040 -11.898 69.140 1.00 13.52 98 THR C CA 1
ATOM 5019 C C . THR C 1 98 ? 61.803 -12.617 68.608 1.00 13.85 98 THR C C 1
ATOM 5020 O O . THR C 1 98 ? 60.868 -12.898 69.352 1.00 13.07 98 THR C O 1
ATOM 5024 N N . GLY C 1 99 ? 61.812 -12.924 67.314 1.00 11.84 99 GLY C N 1
ATOM 5025 C CA . GLY C 1 99 ? 60.688 -13.611 66.706 1.00 11.33 99 GLY C CA 1
ATOM 5026 C C . GLY C 1 99 ? 60.447 -14.989 67.291 1.00 11.80 99 GLY C C 1
ATOM 5027 O O . GLY C 1 99 ? 59.320 -15.485 67.277 1.00 13.15 99 GLY C O 1
ATOM 5028 N N . GLY C 1 100 ? 61.511 -15.613 67.791 1.00 14.99 100 GLY C N 1
ATOM 5029 C CA . GLY C 1 100 ? 61.385 -16.926 68.403 1.00 15.82 100 GLY C CA 1
ATOM 5030 C C . GLY C 1 100 ? 60.622 -16.803 69.708 1.00 15.85 100 GLY C C 1
ATOM 5031 O O . GLY C 1 100 ? 59.863 -17.693 70.096 1.00 16.10 100 GLY C O 1
ATOM 5032 N N . GLY C 1 101 ? 60.835 -15.689 70.401 1.00 15.98 101 GLY C N 1
ATOM 5033 C CA . GLY C 1 101 ? 60.124 -15.457 71.643 1.00 15.21 101 GLY C CA 1
ATOM 5034 C C . GLY C 1 101 ? 58.662 -15.284 71.300 1.00 15.67 101 GLY C C 1
ATOM 5035 O O . GLY C 1 101 ? 57.787 -15.856 71.938 1.00 15.80 101 GLY C O 1
ATOM 5036 N N . GLU C 1 102 ? 58.402 -14.497 70.259 1.00 11.71 102 GLU C N 1
ATOM 5037 C CA . GLU C 1 102 ? 57.044 -14.248 69.807 1.00 11.20 102 GLU C CA 1
ATOM 5038 C C . GLU C 1 102 ? 56.324 -15.556 69.455 1.00 11.60 102 GLU C C 1
ATOM 5039 O O . GLU C 1 102 ? 55.147 -15.730 69.772 1.00 10.30 102 GLU C O 1
ATOM 5045 N N . VAL C 1 103 ? 57.031 -16.471 68.800 1.00 13.05 103 VAL C N 1
ATOM 5046 C CA . VAL C 1 103 ? 56.445 -17.756 68.426 1.00 12.65 103 VAL C CA 1
ATOM 5047 C C . VAL C 1 103 ? 56.072 -18.565 69.667 1.00 14.21 103 VAL C C 1
ATOM 5048 O O . VAL C 1 103 ? 54.963 -19.095 69.758 1.00 13.95 103 VAL C O 1
ATOM 5052 N N . VAL C 1 104 ? 57.003 -18.647 70.612 1.00 16.99 104 VAL C N 1
ATOM 5053 C CA . VAL C 1 104 ? 56.790 -19.389 71.851 1.00 18.78 104 VAL C CA 1
ATOM 5054 C C . VAL C 1 104 ? 55.642 -18.801 72.658 1.00 18.21 104 VAL C C 1
ATOM 5055 O O . VAL C 1 104 ? 54.782 -19.533 73.153 1.00 19.70 104 VAL C O 1
ATOM 5059 N N . ARG C 1 105 ? 55.616 -17.478 72.794 1.00 18.03 105 ARG C N 1
ATOM 5060 C CA . ARG C 1 105 ? 54.540 -16.853 73.545 1.00 17.98 105 ARG C CA 1
ATOM 5061 C C . ARG C 1 105 ? 53.212 -17.032 72.815 1.00 18.07 105 ARG C C 1
ATOM 5062 O O . ARG C 1 105 ? 52.161 -17.134 73.445 1.00 20.46 105 ARG C O 1
ATOM 5070 N N . TYR C 1 106 ? 53.253 -17.080 71.485 1.00 15.51 106 TYR C N 1
ATOM 5071 C CA . TYR C 1 106 ? 52.027 -17.268 70.716 1.00 15.38 106 TYR C CA 1
ATOM 5072 C C . TYR C 1 106 ? 51.482 -18.678 70.935 1.00 16.22 106 TYR C C 1
ATOM 5073 O O . TYR C 1 106 ? 50.286 -18.864 71.154 1.00 17.90 106 TYR C O 1
ATOM 5082 N N . MET C 1 107 ? 52.363 -19.668 70.872 1.00 19.05 107 MET C N 1
ATOM 5083 C CA . MET C 1 107 ? 51.961 -21.059 71.056 1.00 19.14 107 MET C CA 1
ATOM 5084 C C . MET C 1 107 ? 51.528 -21.343 72.485 1.00 21.94 107 MET C C 1
ATOM 5085 O O . MET C 1 107 ? 50.898 -22.364 72.755 1.00 21.32 107 MET C O 1
ATOM 5090 N N . ALA C 1 108 ? 51.878 -20.443 73.399 1.00 22.37 108 ALA C N 1
ATOM 5091 C CA . ALA C 1 108 ? 51.516 -20.611 74.800 1.00 23.96 108 ALA C CA 1
ATOM 5092 C C . ALA C 1 108 ? 50.166 -19.977 75.120 1.00 24.24 108 ALA C C 1
ATOM 5093 O O . ALA C 1 108 ? 49.328 -20.607 75.759 1.00 24.61 108 ALA C O 1
ATOM 5095 N N . ARG C 1 109 ? 49.937 -18.741 74.676 1.00 25.28 109 ARG C N 1
ATOM 5096 C CA . ARG C 1 109 ? 48.663 -18.096 74.974 1.00 25.23 109 ARG C CA 1
ATOM 5097 C C . ARG C 1 109 ? 47.574 -18.293 73.928 1.00 23.74 109 ARG C C 1
ATOM 5098 O O . ARG C 1 109 ? 46.426 -17.905 74.147 1.00 22.28 109 ARG C O 1
ATOM 5106 N N . HIS C 1 110 ? 47.917 -18.914 72.801 1.00 20.55 110 HIS C N 1
ATOM 5107 C CA . HIS C 1 110 ? 46.927 -19.162 71.757 1.00 19.20 110 HIS C CA 1
ATOM 5108 C C . HIS C 1 110 ? 46.906 -20.632 71.332 1.00 19.19 110 HIS C C 1
ATOM 5109 O O . HIS C 1 110 ? 47.062 -20.962 70.156 1.00 17.17 110 HIS C O 1
ATOM 5116 N N . PRO C 1 111 ? 46.686 -21.542 72.295 1.00 20.02 111 PRO C N 1
ATOM 5117 C CA . PRO C 1 111 ? 46.646 -22.974 71.997 1.00 19.89 111 PRO C CA 1
ATOM 5118 C C . PRO C 1 111 ? 45.510 -23.372 71.063 1.00 20.53 111 PRO C C 1
ATOM 5119 O O . PRO C 1 111 ? 45.546 -24.453 70.466 1.00 21.10 111 PRO C O 1
ATOM 5123 N N . GLU C 1 112 ? 44.505 -22.509 70.932 1.00 19.55 112 GLU C N 1
ATOM 5124 C CA . GLU C 1 112 ? 43.373 -22.815 70.066 1.00 19.91 112 GLU C CA 1
ATOM 5125 C C . GLU C 1 112 ? 43.850 -23.006 68.630 1.00 17.74 112 GLU C C 1
ATOM 5126 O O . GLU C 1 112 ? 43.185 -23.663 67.826 1.00 16.33 112 GLU C O 1
ATOM 5132 N N . ASP C 1 113 ? 45.000 -22.418 68.313 1.00 17.55 113 ASP C N 1
ATOM 5133 C CA . ASP C 1 113 ? 45.584 -22.566 66.983 1.00 15.90 113 ASP C CA 1
ATOM 5134 C C . ASP C 1 113 ? 46.491 -23.786 67.083 1.00 15.19 113 ASP C C 1
ATOM 5135 O O . ASP C 1 113 ? 47.558 -23.727 67.693 1.00 13.73 113 ASP C O 1
ATOM 5140 N N . LYS C 1 114 ? 46.049 -24.893 66.493 1.00 17.83 114 LYS C N 1
ATOM 5141 C CA . LYS C 1 114 ? 46.795 -26.143 66.528 1.00 18.71 114 LYS C CA 1
ATOM 5142 C C . LYS C 1 114 ? 48.045 -26.122 65.655 1.00 17.89 114 LYS C C 1
ATOM 5143 O O . LYS C 1 114 ? 48.133 -26.861 64.675 1.00 17.50 114 LYS C O 1
ATOM 5149 N N . VAL C 1 115 ? 49.007 -25.276 66.018 1.00 16.11 115 VAL C N 1
ATOM 5150 C CA . VAL C 1 115 ? 50.259 -25.161 65.277 1.00 15.75 115 VAL C CA 1
ATOM 5151 C C . VAL C 1 115 ? 50.886 -26.546 65.099 1.00 16.30 115 VAL C C 1
ATOM 5152 O O . VAL C 1 115 ? 51.020 -27.299 66.062 1.00 16.51 115 VAL C O 1
ATOM 5156 N N . ALA C 1 116 ? 51.261 -26.880 63.865 1.00 17.51 116 ALA C N 1
ATOM 5157 C CA . ALA C 1 116 ? 51.845 -28.187 63.561 1.00 17.21 116 ALA C CA 1
ATOM 5158 C C . ALA C 1 116 ? 53.219 -28.403 64.185 1.00 16.85 116 ALA C C 1
ATOM 5159 O O . ALA C 1 116 ? 53.426 -29.353 64.942 1.00 16.31 116 ALA C O 1
ATOM 5161 N N . LYS C 1 117 ? 54.159 -27.528 63.845 1.00 14.12 117 LYS C N 1
ATOM 5162 C CA . LYS C 1 117 ? 55.519 -27.596 64.358 1.00 13.82 117 LYS C CA 1
ATOM 5163 C C . LYS C 1 117 ? 56.035 -26.177 64.483 1.00 14.36 117 LYS C C 1
ATOM 5164 O O . LYS C 1 117 ? 55.424 -25.242 63.968 1.00 12.22 117 LYS C O 1
ATOM 5170 N N . ALA C 1 118 ? 57.172 -26.019 65.148 1.00 14.63 118 ALA C N 1
ATOM 5171 C CA . ALA C 1 118 ? 57.765 -24.703 65.310 1.00 14.41 118 ALA C CA 1
ATOM 5172 C C . ALA C 1 118 ? 59.272 -24.801 65.176 1.00 15.19 118 ALA C C 1
ATOM 5173 O O . ALA C 1 118 ? 59.862 -25.850 65.424 1.00 14.44 118 ALA C O 1
ATOM 5175 N N . VAL C 1 119 ? 59.891 -23.704 64.762 1.00 14.96 119 VAL C N 1
ATOM 5176 C CA . VAL C 1 119 ? 61.335 -23.659 64.625 1.00 13.92 119 VAL C CA 1
ATOM 5177 C C . VAL C 1 119 ? 61.821 -22.375 65.267 1.00 14.84 119 VAL C C 1
ATOM 5178 O O . VAL C 1 119 ? 61.334 -21.290 64.952 1.00 14.12 119 VAL C O 1
ATOM 5182 N N . LEU C 1 120 ? 62.766 -22.508 66.187 1.00 12.45 120 LEU C N 1
ATOM 5183 C CA . LEU C 1 120 ? 63.336 -21.356 66.865 1.00 15.02 120 LEU C CA 1
ATOM 5184 C C . LEU C 1 120 ? 64.765 -21.221 66.369 1.00 15.06 120 LEU C C 1
ATOM 5185 O O . LEU C 1 120 ? 65.577 -22.127 66.542 1.00 17.06 120 LEU C O 1
ATOM 5190 N N . ILE C 1 121 ? 65.066 -20.096 65.731 1.00 16.49 121 ILE C N 1
ATOM 5191 C CA . ILE C 1 121 ? 66.403 -19.857 65.208 1.00 15.97 121 ILE C CA 1
ATOM 5192 C C . ILE C 1 121 ? 67.063 -18.744 66.008 1.00 16.78 121 ILE C C 1
ATOM 5193 O O . ILE C 1 121 ? 66.618 -17.596 65.963 1.00 14.37 121 ILE C O 1
ATOM 5198 N N . ALA C 1 122 ? 68.113 -19.095 66.750 1.00 16.72 122 ALA C N 1
ATOM 5199 C CA . ALA C 1 122 ? 68.843 -18.136 67.575 1.00 15.87 122 ALA C CA 1
ATOM 5200 C C . ALA C 1 122 ? 67.857 -17.274 68.357 1.00 15.46 122 ALA C C 1
ATOM 5201 O O . ALA C 1 122 ? 68.010 -16.052 68.442 1.00 16.44 122 ALA C O 1
ATOM 5203 N N . ALA C 1 123 ? 66.854 -17.928 68.940 1.00 16.14 123 ALA C N 1
ATOM 5204 C CA . ALA C 1 123 ? 65.805 -17.252 69.687 1.00 15.32 123 ALA C CA 1
ATOM 5205 C C . ALA C 1 123 ? 66.174 -16.871 71.114 1.00 16.94 123 ALA C C 1
ATOM 5206 O O . ALA C 1 123 ? 66.959 -17.548 71.781 1.00 16.36 123 ALA C O 1
ATOM 5208 N N . VAL C 1 124 ? 65.572 -15.783 71.576 1.00 18.27 124 VAL C N 1
ATOM 5209 C CA . VAL C 1 124 ? 65.822 -15.253 72.909 1.00 19.67 124 VAL C CA 1
ATOM 5210 C C . VAL C 1 124 ? 65.418 -16.109 74.117 1.00 20.36 124 VAL C C 1
ATOM 5211 O O . VAL C 1 124 ? 66.045 -16.005 75.172 1.00 20.53 124 VAL C O 1
ATOM 5215 N N . PRO C 1 125 ? 64.381 -16.963 73.994 1.00 18.81 125 PRO C N 1
ATOM 5216 C CA . PRO C 1 125 ? 64.001 -17.776 75.160 1.00 19.09 125 PRO C CA 1
ATOM 5217 C C . PRO C 1 125 ? 65.172 -18.591 75.709 1.00 19.06 125 PRO C C 1
ATOM 5218 O O . PRO C 1 125 ? 66.121 -18.888 74.986 1.00 19.77 125 PRO C O 1
ATOM 5222 N N . PRO C 1 126 ? 65.111 -18.980 76.996 1.00 17.69 126 PRO C N 1
ATOM 5223 C CA . PRO C 1 126 ? 64.033 -18.711 77.957 1.00 17.79 126 PRO C CA 1
ATOM 5224 C C . PRO C 1 126 ? 64.042 -17.300 78.540 1.00 18.50 126 PRO C C 1
ATOM 5225 O O . PRO C 1 126 ? 62.988 -16.731 78.806 1.00 17.36 126 PRO C O 1
ATOM 5229 N N . LEU C 1 127 ? 65.234 -16.753 78.759 1.00 28.69 127 LEU C N 1
ATOM 5230 C CA . LEU C 1 127 ? 65.368 -15.411 79.321 1.00 31.02 127 LEU C CA 1
ATOM 5231 C C . LEU C 1 127 ? 66.772 -14.867 79.111 1.00 32.26 127 LEU C C 1
ATOM 5232 O O . LEU C 1 127 ? 67.758 -15.582 79.284 1.00 33.15 127 LEU C O 1
ATOM 5237 N N . MET C 1 128 ? 66.861 -13.592 78.746 1.00 25.61 128 MET C N 1
ATOM 5238 C CA . MET C 1 128 ? 68.157 -12.975 78.516 1.00 26.77 128 MET C CA 1
ATOM 5239 C C . MET C 1 128 ? 68.633 -12.124 79.689 1.00 26.66 128 MET C C 1
ATOM 5240 O O . MET C 1 128 ? 69.833 -12.026 79.933 1.00 27.84 128 MET C O 1
ATOM 5245 N N . VAL C 1 129 ? 67.698 -11.515 80.414 1.00 28.48 129 VAL C N 1
ATOM 5246 C CA . VAL C 1 129 ? 68.049 -10.672 81.554 1.00 28.63 129 VAL C CA 1
ATOM 5247 C C . VAL C 1 129 ? 68.366 -11.509 82.789 1.00 29.51 129 VAL C C 1
ATOM 5248 O O . VAL C 1 129 ? 67.907 -12.644 82.919 1.00 28.83 129 VAL C O 1
ATOM 5252 N N . GLN C 1 130 ? 69.144 -10.934 83.699 1.00 42.14 130 GLN C N 1
ATOM 5253 C CA . GLN C 1 130 ? 69.535 -11.620 84.925 1.00 43.25 130 GLN C CA 1
ATOM 5254 C C . GLN C 1 130 ? 68.507 -11.478 86.046 1.00 43.34 130 GLN C C 1
ATOM 5255 O O . GLN C 1 130 ? 68.012 -10.383 86.317 1.00 43.77 130 GLN C O 1
ATOM 5261 N N . THR C 1 131 ? 68.191 -12.598 86.690 1.00 30.23 131 THR C N 1
ATOM 5262 C CA . THR C 1 131 ? 67.246 -12.631 87.802 1.00 30.32 131 THR C CA 1
ATOM 5263 C C . THR C 1 131 ? 67.754 -13.686 88.781 1.00 31.75 131 THR C C 1
ATOM 5264 O O . THR C 1 131 ? 68.666 -14.449 88.457 1.00 30.92 131 THR C O 1
ATOM 5268 N N . PRO C 1 132 ? 67.181 -13.742 89.996 1.00 55.10 132 PRO C N 1
ATOM 5269 C CA . PRO C 1 132 ? 67.657 -14.753 90.942 1.00 56.08 132 PRO C CA 1
ATOM 5270 C C . PRO C 1 132 ? 67.469 -16.158 90.374 1.00 56.51 132 PRO C C 1
ATOM 5271 O O . PRO C 1 132 ? 68.222 -17.077 90.697 1.00 56.94 132 PRO C O 1
ATOM 5275 N N . GLY C 1 133 ? 66.465 -16.308 89.514 1.00 45.31 133 GLY C N 1
ATOM 5276 C CA . GLY C 1 133 ? 66.193 -17.596 88.901 1.00 45.52 133 GLY C CA 1
ATOM 5277 C C . GLY C 1 133 ? 67.079 -17.848 87.694 1.00 45.77 133 GLY C C 1
ATOM 5278 O O . GLY C 1 133 ? 67.329 -18.996 87.324 1.00 45.65 133 GLY C O 1
ATOM 5279 N N . ASN C 1 134 ? 67.548 -16.769 87.073 1.00 41.47 134 ASN C N 1
ATOM 5280 C CA . ASN C 1 134 ? 68.421 -16.868 85.907 1.00 41.44 134 ASN C CA 1
ATOM 5281 C C . ASN C 1 134 ? 69.676 -16.036 86.140 1.00 41.54 134 ASN C C 1
ATOM 5282 O O . ASN C 1 134 ? 69.853 -14.971 85.545 1.00 41.66 134 ASN C O 1
ATOM 5287 N N . PRO C 1 135 ? 70.567 -16.516 87.020 1.00 31.31 135 PRO C N 1
ATOM 5288 C CA . PRO C 1 135 ? 71.817 -15.825 87.346 1.00 31.69 135 PRO C CA 1
ATOM 5289 C C . PRO C 1 135 ? 72.752 -15.682 86.149 1.00 32.13 135 PRO C C 1
ATOM 5290 O O . PRO C 1 135 ? 73.661 -14.852 86.160 1.00 31.88 135 PRO C O 1
ATOM 5294 N N . GLY C 1 136 ? 72.522 -16.491 85.119 1.00 37.57 136 GLY C N 1
ATOM 5295 C CA . GLY C 1 136 ? 73.354 -16.433 83.930 1.00 38.39 136 GLY C CA 1
ATOM 5296 C C . GLY C 1 136 ? 72.873 -15.400 82.928 1.00 39.14 136 GLY C C 1
ATOM 5297 O O . GLY C 1 136 ? 73.460 -15.239 81.856 1.00 39.42 136 GLY C O 1
ATOM 5298 N N . GLY C 1 137 ? 71.800 -14.697 83.275 1.00 44.43 137 GLY C N 1
ATOM 5299 C CA . GLY C 1 137 ? 71.265 -13.683 82.384 1.00 45.25 137 GLY C CA 1
ATOM 5300 C C . GLY C 1 137 ? 72.153 -12.456 82.327 1.00 45.40 137 GLY C C 1
ATOM 5301 O O . GLY C 1 137 ? 72.698 -12.031 83.345 1.00 44.93 137 GLY C O 1
ATOM 5302 N N . LEU C 1 138 ? 72.307 -11.888 81.134 1.00 66.56 138 LEU C N 1
ATOM 5303 C CA . LEU C 1 138 ? 73.133 -10.701 80.954 1.00 66.34 138 LEU C CA 1
ATOM 5304 C C . LEU C 1 138 ? 72.610 -9.545 81.794 1.00 66.09 138 LEU C C 1
ATOM 5305 O O . LEU C 1 138 ? 71.406 -9.428 82.030 1.00 66.67 138 LEU C O 1
ATOM 5310 N N . PRO C 1 139 ? 73.515 -8.670 82.258 1.00 54.95 139 PRO C N 1
ATOM 5311 C CA . PRO C 1 139 ? 73.125 -7.520 83.076 1.00 53.72 139 PRO C CA 1
ATOM 5312 C C . PRO C 1 139 ? 72.368 -6.473 82.263 1.00 52.65 139 PRO C C 1
ATOM 5313 O O . PRO C 1 139 ? 72.738 -6.166 81.128 1.00 51.82 139 PRO C O 1
ATOM 5317 N N . LYS C 1 140 ? 71.305 -5.935 82.851 1.00 44.98 140 LYS C N 1
ATOM 5318 C CA . LYS C 1 140 ? 70.492 -4.924 82.190 1.00 44.12 140 LYS C CA 1
ATOM 5319 C C . LYS C 1 140 ? 71.335 -3.771 81.661 1.00 43.84 140 LYS C C 1
ATOM 5320 O O . LYS C 1 140 ? 71.003 -3.179 80.638 1.00 43.21 140 LYS C O 1
ATOM 5326 N N . SER C 1 141 ? 72.422 -3.456 82.360 1.00 38.04 141 SER C N 1
ATOM 5327 C CA . SER C 1 141 ? 73.300 -2.363 81.955 1.00 37.56 141 SER C CA 1
ATOM 5328 C C . SER C 1 141 ? 73.609 -2.425 80.463 1.00 36.74 141 SER C C 1
ATOM 5329 O O . SER C 1 141 ? 73.765 -1.392 79.807 1.00 37.30 141 SER C O 1
ATOM 5332 N N . VAL C 1 142 ? 73.699 -3.638 79.928 1.00 33.85 142 VAL C N 1
ATOM 5333 C CA . VAL C 1 142 ? 73.975 -3.816 78.511 1.00 33.65 142 VAL C CA 1
ATOM 5334 C C . VAL C 1 142 ? 72.729 -3.430 77.713 1.00 32.75 142 VAL C C 1
ATOM 5335 O O . VAL C 1 142 ? 72.827 -2.759 76.686 1.00 33.33 142 VAL C O 1
ATOM 5339 N N . PHE C 1 143 ? 71.562 -3.847 78.198 1.00 32.15 143 PHE C N 1
ATOM 5340 C CA . PHE C 1 143 ? 70.296 -3.540 77.534 1.00 31.10 143 PHE C CA 1
ATOM 5341 C C . PHE C 1 143 ? 69.935 -2.069 77.716 1.00 30.99 143 PHE C C 1
ATOM 5342 O O . PHE C 1 143 ? 69.528 -1.399 76.765 1.00 29.37 143 PHE C O 1
ATOM 5350 N N . ASP C 1 144 ? 70.070 -1.572 78.943 1.00 28.96 144 ASP C N 1
ATOM 5351 C CA . ASP C 1 144 ? 69.784 -0.172 79.229 1.00 28.81 144 ASP C CA 1
ATOM 5352 C C . ASP C 1 144 ? 70.640 0.637 78.268 1.00 27.19 144 ASP C C 1
ATOM 5353 O O . ASP C 1 144 ? 70.208 1.658 77.729 1.00 27.61 144 ASP C O 1
ATOM 5358 N N . GLY C 1 145 ? 71.861 0.156 78.059 1.00 24.30 145 GLY C N 1
ATOM 5359 C CA . GLY C 1 145 ? 72.782 0.817 77.160 1.00 23.46 145 GLY C CA 1
ATOM 5360 C C . GLY C 1 145 ? 72.261 0.798 75.738 1.00 22.91 145 GLY C C 1
ATOM 5361 O O . GLY C 1 145 ? 72.369 1.794 75.022 1.00 21.24 145 GLY C O 1
ATOM 5362 N N . PHE C 1 146 ? 71.699 -0.335 75.323 1.00 24.32 146 PHE C N 1
ATOM 5363 C CA . PHE C 1 146 ? 71.160 -0.440 73.975 1.00 23.97 146 PHE C CA 1
ATOM 5364 C C . PHE C 1 146 ? 69.991 0.523 73.816 1.00 22.32 146 PHE C C 1
ATOM 5365 O O . PHE C 1 146 ? 69.844 1.153 72.770 1.00 20.05 146 PHE C O 1
ATOM 5373 N N . GLN C 1 147 ? 69.164 0.642 74.852 1.00 19.69 147 GLN C N 1
ATOM 5374 C CA . GLN C 1 147 ? 68.032 1.559 74.799 1.00 18.40 147 GLN C CA 1
ATOM 5375 C C . GLN C 1 147 ? 68.527 2.994 74.646 1.00 18.12 147 GLN C C 1
ATOM 5376 O O . GLN C 1 147 ? 67.922 3.799 73.931 1.00 15.26 147 GLN C O 1
ATOM 5382 N N . ALA C 1 148 ? 69.632 3.309 75.318 1.00 21.71 148 ALA C N 1
ATOM 5383 C CA . ALA C 1 148 ? 70.208 4.648 75.241 1.00 21.27 148 ALA C CA 1
ATOM 5384 C C . ALA C 1 148 ? 70.677 4.927 73.817 1.00 21.14 148 ALA C C 1
ATOM 5385 O O . ALA C 1 148 ? 70.530 6.040 73.311 1.00 20.60 148 ALA C O 1
ATOM 5387 N N . GLN C 1 149 ? 71.248 3.910 73.180 1.00 18.44 149 GLN C N 1
ATOM 5388 C CA . GLN C 1 149 ? 71.725 4.039 71.810 1.00 18.45 149 GLN C CA 1
ATOM 5389 C C . GLN C 1 149 ? 70.539 4.263 70.880 1.00 17.84 149 GLN C C 1
ATOM 5390 O O . GLN C 1 149 ? 70.587 5.111 69.987 1.00 17.50 149 GLN C O 1
ATOM 5396 N N . VAL C 1 150 ? 69.473 3.498 71.092 1.00 15.23 150 VAL C N 1
ATOM 5397 C CA . VAL C 1 150 ? 68.279 3.636 70.267 1.00 14.97 150 VAL C CA 1
ATOM 5398 C C . VAL C 1 150 ? 67.685 5.033 70.428 1.00 15.90 150 VAL C C 1
ATOM 5399 O O . VAL C 1 150 ? 67.214 5.638 69.460 1.00 14.42 150 VAL C O 1
ATOM 5403 N N . ALA C 1 151 ? 67.723 5.550 71.651 1.00 15.95 151 ALA C N 1
ATOM 5404 C CA . ALA C 1 151 ? 67.166 6.865 71.936 1.00 17.41 151 ALA C CA 1
ATOM 5405 C C . ALA C 1 151 ? 68.031 8.061 71.528 1.00 18.71 151 ALA C C 1
ATOM 5406 O O . ALA C 1 151 ? 67.491 9.108 71.167 1.00 20.44 151 ALA C O 1
ATOM 5408 N N . SER C 1 152 ? 69.354 7.916 71.574 1.00 19.76 152 SER C N 1
ATOM 5409 C CA . SER C 1 152 ? 70.247 9.034 71.251 1.00 20.65 152 SER C CA 1
ATOM 5410 C C . SER C 1 152 ? 71.031 9.001 69.936 1.00 19.84 152 SER C C 1
ATOM 5411 O O . SER C 1 152 ? 71.536 10.036 69.494 1.00 19.52 152 SER C O 1
ATOM 5414 N N . ASN C 1 153 ? 71.169 7.833 69.319 1.00 16.73 153 ASN C N 1
ATOM 5415 C CA . ASN C 1 153 ? 71.885 7.756 68.045 1.00 17.58 153 ASN C CA 1
ATOM 5416 C C . ASN C 1 153 ? 71.510 6.477 67.318 1.00 15.44 153 ASN C C 1
ATOM 5417 O O . ASN C 1 153 ? 72.352 5.626 67.036 1.00 14.14 153 ASN C O 1
ATOM 5422 N N . ARG C 1 154 ? 70.228 6.364 66.999 1.00 14.76 154 ARG C N 1
ATOM 5423 C CA . ARG C 1 154 ? 69.715 5.180 66.333 1.00 12.46 154 ARG C CA 1
ATOM 5424 C C . ARG C 1 154 ? 70.291 4.953 64.937 1.00 12.31 154 ARG C C 1
ATOM 5425 O O . ARG C 1 154 ? 70.594 3.822 64.573 1.00 12.77 154 ARG C O 1
ATOM 5433 N N . ALA C 1 155 ? 70.465 6.021 64.166 1.00 10.58 155 ALA C N 1
ATOM 5434 C CA . ALA C 1 155 ? 70.986 5.894 62.806 1.00 10.88 155 ALA C CA 1
ATOM 5435 C C . ALA C 1 155 ? 72.342 5.201 62.725 1.00 12.01 155 ALA C C 1
ATOM 5436 O O . ALA C 1 155 ? 72.554 4.332 61.874 1.00 11.20 155 ALA C O 1
ATOM 5438 N N . GLN C 1 156 ? 73.263 5.586 63.604 1.00 15.29 156 GLN C N 1
ATOM 5439 C CA . GLN C 1 156 ? 74.593 4.989 63.606 1.00 14.55 156 GLN C CA 1
ATOM 5440 C C . GLN C 1 156 ? 74.603 3.643 64.321 1.00 13.84 156 GLN C C 1
ATOM 5441 O O . GLN C 1 156 ? 75.302 2.714 63.908 1.00 11.93 156 GLN C O 1
ATOM 5447 N N . PHE C 1 157 ? 73.824 3.537 65.391 1.00 11.94 157 PHE C N 1
ATOM 5448 C CA . PHE C 1 157 ? 73.742 2.290 66.143 1.00 12.91 157 PHE C CA 1
ATOM 5449 C C . PHE C 1 157 ? 73.268 1.169 65.216 1.00 12.88 157 PHE C C 1
ATOM 5450 O O . PHE C 1 157 ? 73.752 0.042 65.299 1.00 11.96 157 PHE C O 1
ATOM 5458 N N . TYR C 1 158 ? 72.339 1.488 64.318 1.00 12.88 158 TYR C N 1
ATOM 5459 C CA . TYR C 1 158 ? 71.812 0.490 63.386 1.00 12.10 158 TYR C CA 1
ATOM 5460 C C . TYR C 1 158 ? 72.772 0.136 62.251 1.00 12.61 158 TYR C C 1
ATOM 5461 O O . TYR C 1 158 ? 72.476 -0.709 61.400 1.00 12.59 158 TYR C O 1
ATOM 5470 N N . ARG C 1 159 ? 73.926 0.788 62.250 1.00 10.76 159 ARG C N 1
ATOM 5471 C CA . ARG C 1 159 ? 74.977 0.508 61.289 1.00 13.61 159 ARG C CA 1
ATOM 5472 C C . ARG C 1 159 ? 75.956 -0.375 62.068 1.00 14.22 159 ARG C C 1
ATOM 5473 O O . ARG C 1 159 ? 76.372 -1.433 61.598 1.00 15.65 159 ARG C O 1
ATOM 5481 N N . ASP C 1 160 ? 76.284 0.058 63.283 1.00 16.51 160 ASP C N 1
ATOM 5482 C CA . ASP C 1 160 ? 77.224 -0.669 64.138 1.00 16.32 160 ASP C CA 1
ATOM 5483 C C . ASP C 1 160 ? 76.861 -2.120 64.434 1.00 17.79 160 ASP C C 1
ATOM 5484 O O . ASP C 1 160 ? 77.721 -3.000 64.359 1.00 17.85 160 ASP C O 1
ATOM 5489 N N . VAL C 1 161 ? 75.600 -2.375 64.771 1.00 15.67 161 VAL C N 1
ATOM 5490 C CA . VAL C 1 161 ? 75.173 -3.735 65.098 1.00 15.22 161 VAL C CA 1
ATOM 5491 C C . VAL C 1 161 ? 75.374 -4.738 63.960 1.00 13.82 161 VAL C C 1
ATOM 5492 O O . VAL C 1 161 ? 76.018 -5.774 64.146 1.00 15.14 161 VAL C O 1
ATOM 5496 N N . PRO C 1 162 ? 74.825 -4.457 62.766 1.00 13.78 162 PRO C N 1
ATOM 5497 C CA . PRO C 1 162 ? 75.013 -5.407 61.667 1.00 13.05 162 PRO C CA 1
ATOM 5498 C C . PRO C 1 162 ? 76.427 -5.407 61.078 1.00 14.69 162 PRO C C 1
ATOM 5499 O O . PRO C 1 162 ? 76.855 -6.388 60.465 1.00 14.14 162 PRO C O 1
ATOM 5503 N N . ALA C 1 163 ? 77.154 -4.310 61.257 1.00 17.70 163 ALA C N 1
ATOM 5504 C CA . ALA C 1 163 ? 78.507 -4.225 60.723 1.00 18.95 163 ALA C CA 1
ATOM 5505 C C . ALA C 1 163 ? 79.477 -4.955 61.635 1.00 20.02 163 ALA C C 1
ATOM 5506 O O . ALA C 1 163 ? 80.582 -5.304 61.226 1.00 20.19 163 ALA C O 1
ATOM 5508 N N . GLY C 1 164 ? 79.054 -5.196 62.871 1.00 18.04 164 GLY C N 1
ATOM 5509 C CA . GLY C 1 164 ? 79.930 -5.865 63.812 1.00 18.13 164 GLY C CA 1
ATOM 5510 C C . GLY C 1 164 ? 79.528 -7.258 64.257 1.00 17.48 164 GLY C C 1
ATOM 5511 O O . GLY C 1 164 ? 79.831 -8.240 63.584 1.00 18.74 164 GLY C O 1
ATOM 5512 N N . PRO C 1 165 ? 78.827 -7.367 65.393 1.00 15.19 165 PRO C N 1
ATOM 5513 C CA . PRO C 1 165 ? 78.366 -8.626 65.988 1.00 15.70 165 PRO C CA 1
ATOM 5514 C C . PRO C 1 165 ? 77.237 -9.429 65.350 1.00 15.79 165 PRO C C 1
ATOM 5515 O O . PRO C 1 165 ? 77.267 -10.655 65.374 1.00 15.55 165 PRO C O 1
ATOM 5519 N N . PHE C 1 166 ? 76.245 -8.758 64.776 1.00 14.14 166 PHE C N 1
ATOM 5520 C CA . PHE C 1 166 ? 75.102 -9.475 64.213 1.00 15.24 166 PHE C CA 1
ATOM 5521 C C . PHE C 1 166 ? 75.404 -10.590 63.209 1.00 12.82 166 PHE C C 1
ATOM 5522 O O . PHE C 1 166 ? 74.897 -11.703 63.355 1.00 13.75 166 PHE C O 1
ATOM 5530 N N . TYR C 1 167 ? 76.218 -10.299 62.198 1.00 14.18 167 TYR C N 1
ATOM 5531 C CA . TYR C 1 167 ? 76.536 -11.280 61.164 1.00 13.27 167 TYR C CA 1
ATOM 5532 C C . TYR C 1 167 ? 77.937 -11.872 61.284 1.00 14.92 167 TYR C C 1
ATOM 5533 O O . TYR C 1 167 ? 78.371 -12.618 60.412 1.00 16.02 167 TYR C O 1
ATOM 5542 N N . GLY C 1 168 ? 78.640 -11.541 62.361 1.00 18.27 168 GLY C N 1
ATOM 5543 C CA . GLY C 1 168 ? 79.986 -12.059 62.542 1.00 20.63 168 GLY C CA 1
ATOM 5544 C C . GLY C 1 168 ? 80.988 -11.426 61.595 1.00 21.49 168 GLY C C 1
ATOM 5545 O O . GLY C 1 168 ? 82.070 -11.968 61.366 1.00 22.63 168 GLY C O 1
ATOM 5546 N N . TYR C 1 169 ? 80.630 -10.275 61.035 1.00 16.26 169 TYR C N 1
ATOM 5547 C CA . TYR C 1 169 ? 81.512 -9.568 60.116 1.00 16.48 169 TYR C CA 1
ATOM 5548 C C . TYR C 1 169 ? 82.718 -8.982 60.842 1.00 16.48 169 TYR C C 1
ATOM 5549 O O . TYR C 1 169 ? 83.659 -8.505 60.209 1.00 19.71 169 TYR C O 1
ATOM 5558 N N . ASN C 1 170 ? 82.683 -9.005 62.169 1.00 19.91 170 ASN C N 1
ATOM 5559 C CA . ASN C 1 170 ? 83.791 -8.475 62.948 1.00 21.18 170 ASN C CA 1
ATOM 5560 C C . ASN C 1 170 ? 84.826 -9.555 63.239 1.00 21.39 170 ASN C C 1
ATOM 5561 O O . ASN C 1 170 ? 85.836 -9.293 63.889 1.00 25.25 170 ASN C O 1
ATOM 5566 N N . ARG C 1 171 ? 84.572 -10.768 62.759 1.00 19.82 171 ARG C N 1
ATOM 5567 C CA . ARG C 1 171 ? 85.510 -11.871 62.962 1.00 20.90 171 ARG C CA 1
ATOM 5568 C C . ARG C 1 171 ? 86.647 -11.784 61.942 1.00 21.87 171 ARG C C 1
ATOM 5569 O O . ARG C 1 171 ? 86.477 -11.243 60.853 1.00 21.38 171 ARG C O 1
ATOM 5577 N N . PRO C 1 172 ? 87.828 -12.324 62.284 1.00 21.77 172 PRO C N 1
ATOM 5578 C CA . PRO C 1 172 ? 88.978 -12.285 61.374 1.00 21.18 172 PRO C CA 1
ATOM 5579 C C . PRO C 1 172 ? 88.788 -13.004 60.039 1.00 20.74 172 PRO C C 1
ATOM 5580 O O . PRO C 1 172 ? 88.255 -14.111 59.985 1.00 21.81 172 PRO C O 1
ATOM 5584 N N . GLY C 1 173 ? 89.228 -12.354 58.966 1.00 22.42 173 GLY C N 1
ATOM 5585 C CA . GLY C 1 173 ? 89.127 -12.930 57.638 1.00 23.84 173 GLY C CA 1
ATOM 5586 C C . GLY C 1 173 ? 87.746 -12.909 57.012 1.00 24.72 173 GLY C C 1
ATOM 5587 O O . GLY C 1 173 ? 87.590 -13.272 55.845 1.00 25.36 173 GLY C O 1
ATOM 5588 N N . VAL C 1 174 ? 86.744 -12.484 57.776 1.00 20.39 174 VAL C N 1
ATOM 5589 C CA . VAL C 1 174 ? 85.369 -12.432 57.279 1.00 19.75 174 VAL C CA 1
ATOM 5590 C C . VAL C 1 174 ? 85.098 -11.190 56.425 1.00 19.60 174 VAL C C 1
ATOM 5591 O O . VAL C 1 174 ? 85.274 -10.059 56.876 1.00 19.84 174 VAL C O 1
ATOM 5595 N N . GLU C 1 175 ? 84.665 -11.408 55.187 1.00 21.97 175 GLU C N 1
ATOM 5596 C CA . GLU C 1 175 ? 84.368 -10.300 54.285 1.00 22.07 175 GLU C CA 1
ATOM 5597 C C . GLU C 1 175 ? 82.938 -9.826 54.525 1.00 20.88 175 GLU C C 1
ATOM 5598 O O . GLU C 1 175 ? 81.994 -10.605 54.405 1.00 21.24 175 GLU C O 1
ATOM 5604 N N . ALA C 1 176 ? 82.785 -8.551 54.864 1.00 20.43 176 ALA C N 1
ATOM 5605 C CA . ALA C 1 176 ? 81.465 -7.990 55.127 1.00 19.66 176 ALA C CA 1
ATOM 5606 C C . ALA C 1 176 ? 80.721 -7.638 53.845 1.00 19.48 176 ALA C C 1
ATOM 5607 O O . ALA C 1 176 ? 81.328 -7.382 52.806 1.00 19.71 176 ALA C O 1
ATOM 5609 N N . SER C 1 177 ? 79.396 -7.635 53.934 1.00 17.55 177 SER C N 1
ATOM 5610 C CA . SER C 1 177 ? 78.545 -7.294 52.806 1.00 16.95 177 SER C CA 1
ATOM 5611 C C . SER C 1 177 ? 77.839 -5.987 53.128 1.00 16.56 177 SER C C 1
ATOM 5612 O O . SER C 1 177 ? 77.027 -5.941 54.045 1.00 16.52 177 SER C O 1
ATOM 5615 N N . GLU C 1 178 ? 78.152 -4.928 52.383 1.00 14.69 178 GLU C N 1
ATOM 5616 C CA . GLU C 1 178 ? 77.521 -3.632 52.610 1.00 15.19 178 GLU C CA 1
ATOM 5617 C C . GLU C 1 178 ? 76.028 -3.724 52.311 1.00 14.17 178 GLU C C 1
ATOM 5618 O O . GLU C 1 178 ? 75.214 -3.065 52.962 1.00 12.45 178 GLU C O 1
ATOM 5624 N N . GLY C 1 179 ? 75.670 -4.546 51.330 1.00 14.33 179 GLY C N 1
ATOM 5625 C CA . GLY C 1 179 ? 74.263 -4.702 50.995 1.00 12.61 179 GLY C CA 1
ATOM 5626 C C . GLY C 1 179 ? 73.490 -5.281 52.163 1.00 12.70 179 GLY C C 1
ATOM 5627 O O . GLY C 1 179 ? 72.406 -4.803 52.514 1.00 14.17 179 GLY C O 1
ATOM 5628 N N . ILE C 1 180 ? 74.046 -6.316 52.780 1.00 11.76 180 ILE C N 1
ATOM 5629 C CA . ILE C 1 180 ? 73.398 -6.937 53.924 1.00 10.50 180 ILE C CA 1
ATOM 5630 C C . ILE C 1 180 ? 73.373 -5.965 55.107 1.00 9.76 180 ILE C C 1
ATOM 5631 O O . ILE C 1 180 ? 72.363 -5.834 55.794 1.00 10.44 180 ILE C O 1
ATOM 5636 N N . ILE C 1 181 ? 74.477 -5.267 55.339 1.00 13.14 181 ILE C N 1
ATOM 5637 C CA . ILE C 1 181 ? 74.520 -4.309 56.440 1.00 12.81 181 ILE C CA 1
ATOM 5638 C C . ILE C 1 181 ? 73.470 -3.224 56.199 1.00 12.49 181 ILE C C 1
ATOM 5639 O O . ILE C 1 181 ? 72.680 -2.894 57.086 1.00 11.89 181 ILE C O 1
ATOM 5644 N N . GLY C 1 182 ? 73.456 -2.687 54.985 1.00 10.33 182 GLY C N 1
ATOM 5645 C CA . GLY C 1 182 ? 72.504 -1.646 54.655 1.00 10.40 182 GLY C CA 1
ATOM 5646 C C . GLY C 1 182 ? 71.053 -2.074 54.772 1.00 10.66 182 GLY C C 1
ATOM 5647 O O . GLY C 1 182 ? 70.211 -1.296 55.219 1.00 10.67 182 GLY C O 1
ATOM 5648 N N . ASN C 1 183 ? 70.749 -3.306 54.377 1.00 10.77 183 ASN C N 1
ATOM 5649 C CA . ASN C 1 183 ? 69.370 -3.775 54.441 1.00 12.12 183 ASN C CA 1
ATOM 5650 C C . ASN C 1 183 ? 68.905 -3.916 55.890 1.00 12.00 183 ASN C C 1
ATOM 5651 O O . ASN C 1 183 ? 67.740 -3.669 56.205 1.00 12.88 183 ASN C O 1
ATOM 5656 N N . TRP C 1 184 ? 69.816 -4.326 56.766 1.00 11.12 184 TRP C N 1
ATOM 5657 C CA . TRP C 1 184 ? 69.511 -4.456 58.189 1.00 10.22 184 TRP C CA 1
ATOM 5658 C C . TRP C 1 184 ? 69.170 -3.041 58.676 1.00 10.80 184 TRP C C 1
ATOM 5659 O O . TRP C 1 184 ? 68.107 -2.789 59.258 1.00 11.06 184 TRP C O 1
ATOM 5670 N N . TRP C 1 185 ? 70.090 -2.118 58.413 1.00 8.47 185 TRP C N 1
ATOM 5671 C CA . TRP C 1 185 ? 69.942 -0.719 58.790 1.00 9.88 185 TRP C CA 1
ATOM 5672 C C . TRP C 1 185 ? 68.629 -0.137 58.257 1.00 9.59 185 TRP C C 1
ATOM 5673 O O . TRP C 1 185 ? 67.878 0.506 58.989 1.00 10.19 185 TRP C O 1
ATOM 5684 N N . ARG C 1 186 ? 68.365 -0.375 56.977 1.00 7.84 186 ARG C N 1
ATOM 5685 C CA . ARG C 1 186 ? 67.152 0.118 56.319 1.00 8.95 186 ARG C CA 1
ATOM 5686 C C . ARG C 1 186 ? 65.872 -0.321 57.022 1.00 8.50 186 ARG C C 1
ATOM 5687 O O . ARG C 1 186 ? 64.981 0.492 57.270 1.00 10.10 186 ARG C O 1
ATOM 5695 N N . GLN C 1 187 ? 65.764 -1.615 57.309 1.00 8.50 187 GLN C N 1
ATOM 5696 C CA . GLN C 1 187 ? 64.581 -2.141 57.984 1.00 9.10 187 GLN C CA 1
ATOM 5697 C C . GLN C 1 187 ? 64.427 -1.520 59.368 1.00 9.59 187 GLN C C 1
ATOM 5698 O O . GLN C 1 187 ? 63.317 -1.298 59.848 1.00 10.45 187 GLN C O 1
ATOM 5704 N N . GLY C 1 188 ? 65.552 -1.250 60.017 1.00 11.02 188 GLY C N 1
ATOM 5705 C CA . GLY C 1 188 ? 65.490 -0.646 61.329 1.00 10.17 188 GLY C CA 1
ATOM 5706 C C . GLY C 1 188 ? 65.019 0.793 61.261 1.00 9.98 188 GLY C C 1
ATOM 5707 O O . GLY C 1 188 ? 64.143 1.199 62.017 1.00 9.64 188 GLY C O 1
ATOM 5708 N N . MET C 1 189 ? 65.572 1.572 60.336 1.00 9.34 189 MET C N 1
ATOM 5709 C CA . MET C 1 189 ? 65.191 2.970 60.260 1.00 10.13 189 MET C CA 1
ATOM 5710 C C . MET C 1 189 ? 63.739 3.258 59.894 1.00 9.44 189 MET C C 1
ATOM 5711 O O . MET C 1 189 ? 63.199 4.276 60.320 1.00 11.47 189 MET C O 1
ATOM 5716 N N . ILE C 1 190 ? 63.095 2.388 59.120 1.00 10.95 190 ILE C N 1
ATOM 5717 C CA . ILE C 1 190 ? 61.699 2.649 58.771 1.00 8.22 190 ILE C CA 1
ATOM 5718 C C . ILE C 1 190 ? 60.764 2.300 59.923 1.00 9.33 190 ILE C C 1
ATOM 5719 O O . ILE C 1 190 ? 59.588 2.662 59.906 1.00 10.97 190 ILE C O 1
ATOM 5724 N N . GLY C 1 191 ? 61.291 1.596 60.922 1.00 9.98 191 GLY C N 1
ATOM 5725 C CA . GLY C 1 191 ? 60.481 1.241 62.074 1.00 10.01 191 GLY C CA 1
ATOM 5726 C C . GLY C 1 191 ? 60.467 2.385 63.073 1.00 10.89 191 GLY C C 1
ATOM 5727 O O . GLY C 1 191 ? 61.211 3.352 62.925 1.00 12.11 191 GLY C O 1
ATOM 5728 N N . SER C 1 192 ? 59.619 2.271 64.090 1.00 9.60 192 SER C N 1
ATOM 5729 C CA . SER C 1 192 ? 59.494 3.295 65.127 1.00 10.82 192 SER C CA 1
ATOM 5730 C C . SER C 1 192 ? 60.608 3.216 66.168 1.00 11.45 192 SER C C 1
ATOM 5731 O O . SER C 1 192 ? 60.882 2.146 66.706 1.00 11.59 192 SER C O 1
ATOM 5734 N N . ALA C 1 193 ? 61.238 4.348 66.462 1.00 12.24 193 ALA C N 1
ATOM 5735 C CA . ALA C 1 193 ? 62.294 4.375 67.468 1.00 11.64 193 ALA C CA 1
ATOM 5736 C C . ALA C 1 193 ? 61.684 3.980 68.814 1.00 14.02 193 ALA C C 1
ATOM 5737 O O . ALA C 1 193 ? 62.334 3.339 69.636 1.00 12.61 193 ALA C O 1
ATOM 5739 N N . LYS C 1 194 ? 60.429 4.368 69.019 1.00 12.79 194 LYS C N 1
ATOM 5740 C CA . LYS C 1 194 ? 59.706 4.067 70.256 1.00 14.58 194 LYS C CA 1
ATOM 5741 C C . LYS C 1 194 ? 59.448 2.565 70.385 1.00 14.86 194 LYS C C 1
ATOM 5742 O O . LYS C 1 194 ? 59.665 1.969 71.448 1.00 12.50 194 LYS C O 1
ATOM 5748 N N . ALA C 1 195 ? 58.977 1.954 69.302 1.00 13.06 195 ALA C N 1
ATOM 5749 C CA . ALA C 1 195 ? 58.703 0.517 69.309 1.00 13.59 195 ALA C CA 1
ATOM 5750 C C . ALA C 1 195 ? 59.991 -0.266 69.525 1.00 13.38 195 ALA C C 1
ATOM 5751 O O . ALA C 1 195 ? 60.014 -1.268 70.239 1.00 13.93 195 ALA C O 1
ATOM 5753 N N . HIS C 1 196 ? 61.073 0.192 68.910 1.00 12.45 196 HIS C N 1
ATOM 5754 C CA . HIS C 1 196 ? 62.345 -0.489 69.061 1.00 13.42 196 HIS C CA 1
ATOM 5755 C C . HIS C 1 196 ? 62.890 -0.302 70.470 1.00 13.40 196 HIS C C 1
ATOM 5756 O O . HIS C 1 196 ? 63.461 -1.225 71.042 1.00 15.65 196 HIS C O 1
ATOM 5763 N N . TYR C 1 197 ? 62.693 0.891 71.027 1.00 15.07 197 TYR C N 1
ATOM 5764 C CA . TYR C 1 197 ? 63.164 1.204 72.369 1.00 15.93 197 TYR C CA 1
ATOM 5765 C C . TYR C 1 197 ? 62.507 0.283 73.397 1.00 14.43 197 TYR C C 1
ATOM 5766 O O . TYR C 1 197 ? 63.197 -0.382 74.173 1.00 14.80 197 TYR C O 1
ATOM 5775 N N . ASP C 1 198 ? 61.178 0.245 73.400 1.00 15.48 198 ASP C N 1
ATOM 5776 C CA . ASP C 1 198 ? 60.452 -0.615 74.331 1.00 16.15 198 ASP C CA 1
ATOM 5777 C C . ASP C 1 198 ? 60.713 -2.071 73.971 1.00 14.82 198 ASP C C 1
ATOM 5778 O O . ASP C 1 198 ? 60.779 -2.938 74.844 1.00 16.26 198 ASP C O 1
ATOM 5783 N N . GLY C 1 199 ? 60.867 -2.325 72.675 1.00 14.17 199 GLY C N 1
ATOM 5784 C CA . GLY C 1 199 ? 61.104 -3.676 72.196 1.00 12.95 199 GLY C CA 1
ATOM 5785 C C . GLY C 1 199 ? 62.266 -4.390 72.853 1.00 15.59 199 GLY C C 1
ATOM 5786 O O . GLY C 1 199 ? 62.274 -5.618 72.951 1.00 15.74 199 GLY C O 1
ATOM 5787 N N . ILE C 1 200 ? 63.256 -3.629 73.300 1.00 14.60 200 ILE C N 1
ATOM 5788 C CA . ILE C 1 200 ? 64.410 -4.223 73.952 1.00 18.33 200 ILE C CA 1
ATOM 5789 C C . ILE C 1 200 ? 63.993 -4.846 75.279 1.00 18.37 200 ILE C C 1
ATOM 5790 O O . ILE C 1 200 ? 64.485 -5.909 75.650 1.00 21.26 200 ILE C O 1
ATOM 5795 N N . VAL C 1 201 ? 63.086 -4.186 75.990 1.00 21.98 201 VAL C N 1
ATOM 5796 C CA . VAL C 1 201 ? 62.606 -4.720 77.258 1.00 22.14 201 VAL C CA 1
ATOM 5797 C C . VAL C 1 201 ? 61.808 -5.986 76.963 1.00 22.66 201 VAL C C 1
ATOM 5798 O O . VAL C 1 201 ? 61.905 -6.981 77.682 1.00 22.34 201 VAL C O 1
ATOM 5802 N N . ALA C 1 202 ? 61.032 -5.943 75.885 1.00 20.47 202 ALA C N 1
ATOM 5803 C CA . ALA C 1 202 ? 60.194 -7.069 75.488 1.00 20.51 202 ALA C CA 1
ATOM 5804 C C . ALA C 1 202 ? 60.967 -8.353 75.206 1.00 19.54 202 ALA C C 1
ATOM 5805 O O . ALA C 1 202 ? 60.563 -9.430 75.650 1.00 21.92 202 ALA C O 1
ATOM 5807 N N . PHE C 1 203 ? 62.075 -8.255 74.479 1.00 20.42 203 PHE C N 1
ATOM 5808 C CA . PHE C 1 203 ? 62.839 -9.455 74.151 1.00 21.22 203 PHE C CA 1
ATOM 5809 C C . PHE C 1 203 ? 63.918 -9.844 75.154 1.00 21.89 203 PHE C C 1
ATOM 5810 O O . PHE C 1 203 ? 64.390 -10.980 75.145 1.00 21.28 203 PHE C O 1
ATOM 5818 N N . SER C 1 204 ? 64.302 -8.911 76.022 1.00 22.79 204 SER C N 1
ATOM 5819 C CA . SER C 1 204 ? 65.355 -9.177 76.998 1.00 23.63 204 SER C CA 1
ATOM 5820 C C . SER C 1 204 ? 64.849 -9.521 78.392 1.00 24.22 204 SER C C 1
ATOM 5821 O O . SER C 1 204 ? 65.465 -10.319 79.098 1.00 24.78 204 SER C O 1
ATOM 5824 N N . GLN C 1 205 ? 63.724 -8.931 78.782 1.00 24.82 205 GLN C N 1
ATOM 5825 C CA . GLN C 1 205 ? 63.186 -9.147 80.119 1.00 26.27 205 GLN C CA 1
ATOM 5826 C C . GLN C 1 205 ? 61.907 -9.966 80.233 1.00 26.14 205 GLN C C 1
ATOM 5827 O O . GLN C 1 205 ? 61.190 -9.872 81.230 1.00 29.10 205 GLN C O 1
ATOM 5833 N N . THR C 1 206 ? 61.617 -10.770 79.218 1.00 23.44 206 THR C N 1
ATOM 5834 C CA . THR C 1 206 ? 60.430 -11.614 79.251 1.00 20.78 206 THR C CA 1
ATOM 5835 C C . THR C 1 206 ? 60.900 -13.044 79.473 1.00 21.17 206 THR C C 1
ATOM 5836 O O . THR C 1 206 ? 61.768 -13.535 78.749 1.00 18.34 206 THR C O 1
ATOM 5840 N N . ASP C 1 207 ? 60.342 -13.701 80.487 1.00 22.73 207 ASP C N 1
ATOM 5841 C CA . ASP C 1 207 ? 60.711 -15.079 80.807 1.00 22.35 207 ASP C CA 1
ATOM 5842 C C . ASP C 1 207 ? 59.800 -16.078 80.106 1.00 21.34 207 ASP C C 1
ATOM 5843 O O . ASP C 1 207 ? 58.609 -16.164 80.404 1.00 20.44 207 ASP C O 1
ATOM 5848 N N . PHE C 1 208 ? 60.383 -16.838 79.183 1.00 23.05 208 PHE C N 1
ATOM 5849 C CA . PHE C 1 208 ? 59.659 -17.828 78.391 1.00 22.65 208 PHE C CA 1
ATOM 5850 C C . PHE C 1 208 ? 59.791 -19.252 78.923 1.00 24.06 208 PHE C C 1
ATOM 5851 O O . PHE C 1 208 ? 59.366 -20.205 78.266 1.00 23.13 208 PHE C O 1
ATOM 5859 N N . THR C 1 209 ? 60.378 -19.402 80.105 1.00 25.41 209 THR C N 1
ATOM 5860 C CA . THR C 1 209 ? 60.555 -20.729 80.689 1.00 26.79 209 THR C CA 1
ATOM 5861 C C . THR C 1 209 ? 59.231 -21.479 80.769 1.00 27.11 209 THR C C 1
ATOM 5862 O O . THR C 1 209 ? 59.129 -22.622 80.329 1.00 27.05 209 THR C O 1
ATOM 5866 N N . GLU C 1 210 ? 58.218 -20.828 81.329 1.00 24.13 210 GLU C N 1
ATOM 5867 C CA . GLU C 1 210 ? 56.900 -21.434 81.467 1.00 25.86 210 GLU C CA 1
ATOM 5868 C C . GLU C 1 210 ? 56.343 -21.890 80.117 1.00 25.86 210 GLU C C 1
ATOM 5869 O O . GLU C 1 210 ? 55.887 -23.027 79.975 1.00 25.74 210 GLU C O 1
ATOM 5875 N N . ASP C 1 211 ? 56.391 -21.007 79.123 1.00 25.49 211 ASP C N 1
ATOM 5876 C CA . ASP C 1 211 ? 55.873 -21.330 77.796 1.00 24.77 211 ASP C CA 1
ATOM 5877 C C . ASP C 1 211 ? 56.545 -22.552 77.171 1.00 23.71 211 ASP C C 1
ATOM 5878 O O . ASP C 1 211 ? 55.872 -23.436 76.643 1.00 25.22 211 ASP C O 1
ATOM 5883 N N . LEU C 1 212 ? 57.872 -22.589 77.221 1.00 23.73 212 LEU C N 1
ATOM 5884 C CA . LEU C 1 212 ? 58.634 -23.695 76.649 1.00 23.64 212 LEU C CA 1
ATOM 5885 C C . LEU C 1 212 ? 58.213 -25.056 77.202 1.00 25.34 212 LEU C C 1
ATOM 5886 O O . LEU C 1 212 ? 58.123 -26.035 76.458 1.00 25.06 212 LEU C O 1
ATOM 5891 N N . LYS C 1 213 ? 57.950 -25.108 78.504 1.00 28.10 213 LYS C N 1
ATOM 5892 C CA . LYS C 1 213 ? 57.549 -26.349 79.163 1.00 28.18 213 LYS C CA 1
ATOM 5893 C C . LYS C 1 213 ? 56.189 -26.868 78.710 1.00 27.70 213 LYS C C 1
ATOM 5894 O O . LYS C 1 213 ? 55.945 -28.076 78.720 1.00 29.33 213 LYS C O 1
ATOM 5900 N N . GLY C 1 214 ? 55.307 -25.956 78.318 1.00 24.70 214 GLY C N 1
ATOM 5901 C CA . GLY C 1 214 ? 53.977 -26.350 77.890 1.00 24.75 214 GLY C CA 1
ATOM 5902 C C . GLY C 1 214 ? 53.842 -26.748 76.433 1.00 23.82 214 GLY C C 1
ATOM 5903 O O . GLY C 1 214 ? 52.857 -27.378 76.052 1.00 23.04 214 GLY C O 1
ATOM 5904 N N . ILE C 1 215 ? 54.824 -26.388 75.613 1.00 21.64 215 ILE C N 1
ATOM 5905 C CA . ILE C 1 215 ? 54.787 -26.707 74.186 1.00 21.18 215 ILE C CA 1
ATOM 5906 C C . ILE C 1 215 ? 55.100 -28.181 73.926 1.00 20.23 215 ILE C C 1
ATOM 5907 O O . ILE C 1 215 ? 56.230 -28.622 74.123 1.00 20.07 215 ILE C O 1
ATOM 5912 N N . GLN C 1 216 ? 54.099 -28.931 73.471 1.00 22.18 216 GLN C N 1
ATOM 5913 C CA . GLN C 1 216 ? 54.273 -30.357 73.196 1.00 22.01 216 GLN C CA 1
ATOM 5914 C C . GLN C 1 216 ? 54.577 -30.703 71.737 1.00 20.04 216 GLN C C 1
ATOM 5915 O O . GLN C 1 216 ? 54.990 -31.823 71.440 1.00 21.18 216 GLN C O 1
ATOM 5921 N N . GLN C 1 217 ? 54.376 -29.750 70.830 1.00 18.33 217 GLN C N 1
ATOM 5922 C CA . GLN C 1 217 ? 54.639 -29.991 69.412 1.00 16.89 217 GLN C CA 1
ATOM 5923 C C . GLN C 1 217 ? 56.128 -30.137 69.129 1.00 15.97 217 GLN C C 1
ATOM 5924 O O . GLN C 1 217 ? 56.970 -29.725 69.926 1.00 15.92 217 GLN C O 1
ATOM 5930 N N . PRO C 1 218 ? 56.476 -30.750 67.987 1.00 16.37 218 PRO C N 1
ATOM 5931 C CA . PRO C 1 218 ? 57.893 -30.902 67.661 1.00 16.73 218 PRO C CA 1
ATOM 5932 C C . PRO C 1 218 ? 58.470 -29.505 67.438 1.00 16.48 218 PRO C C 1
ATOM 5933 O O . PRO C 1 218 ? 57.894 -28.708 66.698 1.00 15.76 218 PRO C O 1
ATOM 5937 N N . VAL C 1 219 ? 59.588 -29.201 68.083 1.00 17.14 219 VAL C N 1
ATOM 5938 C CA . VAL C 1 219 ? 60.216 -27.901 67.908 1.00 18.23 219 VAL C CA 1
ATOM 5939 C C . VAL C 1 219 ? 61.702 -28.062 67.661 1.00 18.61 219 VAL C C 1
ATOM 5940 O O . VAL C 1 219 ? 62.405 -28.729 68.424 1.00 20.04 219 VAL C O 1
ATOM 5944 N N . LEU C 1 220 ? 62.179 -27.450 66.587 1.00 14.85 220 LEU C N 1
ATOM 5945 C CA . LEU C 1 220 ? 63.587 -27.510 66.261 1.00 15.09 220 LEU C CA 1
ATOM 5946 C C . LEU C 1 220 ? 64.229 -26.203 66.682 1.00 15.86 220 LEU C C 1
ATOM 5947 O O . LEU C 1 220 ? 63.711 -25.123 66.384 1.00 16.13 220 LEU C O 1
ATOM 5952 N N . VAL C 1 221 ? 65.348 -26.307 67.390 1.00 20.38 221 VAL C N 1
ATOM 5953 C CA . VAL C 1 221 ? 66.085 -25.141 67.844 1.00 20.88 221 VAL C CA 1
ATOM 5954 C C . VAL C 1 221 ? 67.400 -25.099 67.073 1.00 21.01 221 VAL C C 1
ATOM 5955 O O . VAL C 1 221 ? 68.212 -26.018 67.167 1.00 22.35 221 VAL C O 1
ATOM 5959 N N . MET C 1 222 ? 67.591 -24.041 66.290 1.00 15.67 222 MET C N 1
ATOM 5960 C CA . MET C 1 222 ? 68.808 -23.875 65.503 1.00 15.00 222 MET C CA 1
ATOM 5961 C C . MET C 1 222 ? 69.591 -22.741 66.135 1.00 16.88 222 MET C C 1
ATOM 5962 O O . MET C 1 222 ? 69.060 -21.649 66.318 1.00 17.21 222 MET C O 1
ATOM 5967 N N . HIS C 1 223 ? 70.854 -22.986 66.463 1.00 16.96 223 HIS C N 1
ATOM 5968 C CA . HIS C 1 223 ? 71.651 -21.948 67.094 1.00 18.31 223 HIS C CA 1
ATOM 5969 C C . HIS C 1 223 ? 73.121 -22.060 66.722 1.00 19.31 223 HIS C C 1
ATOM 5970 O O . HIS C 1 223 ? 73.684 -23.154 66.709 1.00 20.92 223 HIS C O 1
ATOM 5977 N N . GLY C 1 224 ? 73.734 -20.925 66.405 1.00 17.24 224 GLY C N 1
ATOM 5978 C CA . GLY C 1 224 ? 75.145 -20.916 66.061 1.00 19.88 224 GLY C CA 1
ATOM 5979 C C . GLY C 1 224 ? 75.944 -20.752 67.340 1.00 21.40 224 GLY C C 1
ATOM 5980 O O . GLY C 1 224 ? 75.612 -19.901 68.168 1.00 21.00 224 GLY C O 1
ATOM 5981 N N . ASP C 1 225 ? 76.993 -21.552 67.516 1.00 28.76 225 ASP C N 1
ATOM 5982 C CA . ASP C 1 225 ? 77.790 -21.466 68.735 1.00 30.89 225 ASP C CA 1
ATOM 5983 C C . ASP C 1 225 ? 78.628 -20.200 68.864 1.00 30.81 225 ASP C C 1
ATOM 5984 O O . ASP C 1 225 ? 79.232 -19.963 69.911 1.00 32.02 225 ASP C O 1
ATOM 5989 N N . ASP C 1 226 ? 78.670 -19.385 67.813 1.00 23.55 226 ASP C N 1
ATOM 5990 C CA . ASP C 1 226 ? 79.433 -18.143 67.869 1.00 22.29 226 ASP C CA 1
ATOM 5991 C C . ASP C 1 226 ? 78.492 -16.946 67.752 1.00 22.03 226 ASP C C 1
ATOM 5992 O O . ASP C 1 226 ? 78.876 -15.879 67.274 1.00 22.22 226 ASP C O 1
ATOM 5997 N N . ASP C 1 227 ? 77.257 -17.137 68.208 1.00 28.67 227 ASP C N 1
ATOM 5998 C CA . ASP C 1 227 ? 76.235 -16.094 68.175 1.00 27.09 227 ASP C CA 1
ATOM 5999 C C . ASP C 1 227 ? 76.590 -15.007 69.189 1.00 27.16 227 ASP C C 1
ATOM 6000 O O . ASP C 1 227 ? 76.525 -15.232 70.397 1.00 29.34 227 ASP C O 1
ATOM 6005 N N . GLN C 1 228 ? 76.950 -13.825 68.697 1.00 22.35 228 GLN C N 1
ATOM 6006 C CA . GLN C 1 228 ? 77.336 -12.726 69.575 1.00 22.50 228 GLN C CA 1
ATOM 6007 C C . GLN C 1 228 ? 76.168 -11.887 70.092 1.00 22.34 228 GLN C C 1
ATOM 6008 O O . GLN C 1 228 ? 76.380 -10.906 70.801 1.00 23.39 228 GLN C O 1
ATOM 6014 N N . ILE C 1 229 ? 74.941 -12.263 69.743 1.00 19.99 229 ILE C N 1
ATOM 6015 C CA . ILE C 1 229 ? 73.778 -11.499 70.183 1.00 20.65 229 ILE C CA 1
ATOM 6016 C C . ILE C 1 229 ? 72.862 -12.261 71.138 1.00 21.34 229 ILE C C 1
ATOM 6017 O O . ILE C 1 229 ? 72.358 -11.694 72.112 1.00 21.12 229 ILE C O 1
ATOM 6022 N N . VAL C 1 230 ? 72.638 -13.538 70.856 1.00 24.50 230 VAL C N 1
ATOM 6023 C CA . VAL C 1 230 ? 71.796 -14.370 71.709 1.00 25.58 230 VAL C CA 1
ATOM 6024 C C . VAL C 1 230 ? 72.597 -15.610 72.096 1.00 26.39 230 VAL C C 1
ATOM 6025 O O . VAL C 1 230 ? 73.007 -16.383 71.234 1.00 25.62 230 VAL C O 1
ATOM 6029 N N . PRO C 1 231 ? 72.840 -15.802 73.406 1.00 26.85 231 PRO C N 1
ATOM 6030 C CA . PRO C 1 231 ? 73.595 -16.924 73.975 1.00 27.29 231 PRO C CA 1
ATOM 6031 C C . PRO C 1 231 ? 73.223 -18.319 73.480 1.00 27.18 231 PRO C C 1
ATOM 6032 O O . PRO C 1 231 ? 72.080 -18.761 73.607 1.00 25.82 231 PRO C O 1
ATOM 6036 N N . TYR C 1 232 ? 74.214 -19.006 72.924 1.00 25.00 232 TYR C N 1
ATOM 6037 C CA . TYR C 1 232 ? 74.048 -20.357 72.408 1.00 25.71 232 TYR C CA 1
ATOM 6038 C C . TYR C 1 232 ? 73.559 -21.321 73.491 1.00 25.76 232 TYR C C 1
ATOM 6039 O O . TYR C 1 232 ? 72.561 -22.020 73.314 1.00 25.93 232 TYR C O 1
ATOM 6048 N N . GLU C 1 233 ? 74.267 -21.351 74.615 1.00 27.84 233 GLU C N 1
ATOM 6049 C CA . GLU C 1 233 ? 73.922 -22.243 75.717 1.00 27.98 233 GLU C CA 1
ATOM 6050 C C . GLU C 1 233 ? 72.771 -21.723 76.579 1.00 26.30 233 GLU C C 1
ATOM 6051 O O . GLU C 1 233 ? 71.765 -22.412 76.763 1.00 25.85 233 GLU C O 1
ATOM 6057 N N . ASN C 1 234 ? 72.917 -20.506 77.096 1.00 24.14 234 ASN C N 1
ATOM 6058 C CA . ASN C 1 234 ? 71.905 -19.905 77.963 1.00 24.44 234 ASN C CA 1
ATOM 6059 C C . ASN C 1 234 ? 70.532 -19.737 77.312 1.00 22.94 234 ASN C C 1
ATOM 6060 O O . ASN C 1 234 ? 69.519 -19.640 78.007 1.00 23.03 234 ASN C O 1
ATOM 6065 N N . SER C 1 235 ? 70.495 -19.692 75.984 1.00 21.52 235 SER C N 1
ATOM 6066 C CA . SER C 1 235 ? 69.227 -19.549 75.271 1.00 20.06 235 SER C CA 1
ATOM 6067 C C . SER C 1 235 ? 68.893 -20.794 74.458 1.00 19.21 235 SER C C 1
ATOM 6068 O O . SER C 1 235 ? 67.926 -21.493 74.752 1.00 18.63 235 SER C O 1
ATOM 6071 N N . GLY C 1 236 ? 69.711 -21.064 73.446 1.00 20.11 236 GLY C N 1
ATOM 6072 C CA . GLY C 1 236 ? 69.492 -22.202 72.570 1.00 20.79 236 GLY C CA 1
ATOM 6073 C C . GLY C 1 236 ? 69.469 -23.578 73.206 1.00 20.96 236 GLY C C 1
ATOM 6074 O O . GLY C 1 236 ? 68.445 -24.258 73.181 1.00 20.39 236 GLY C O 1
ATOM 6075 N N . VAL C 1 237 ? 70.599 -23.993 73.767 1.00 22.01 237 VAL C N 1
ATOM 6076 C CA . VAL C 1 237 ? 70.694 -25.307 74.397 1.00 22.36 237 VAL C CA 1
ATOM 6077 C C . VAL C 1 237 ? 69.650 -25.496 75.492 1.00 21.68 237 VAL C C 1
ATOM 6078 O O . VAL C 1 237 ? 68.993 -26.536 75.559 1.00 23.76 237 VAL C O 1
ATOM 6082 N N . LEU C 1 238 ? 69.499 -24.493 76.350 1.00 20.27 238 LEU C N 1
ATOM 6083 C CA . LEU C 1 238 ? 68.533 -24.563 77.436 1.00 19.56 238 LEU C CA 1
ATOM 6084 C C . LEU C 1 238 ? 67.111 -24.658 76.889 1.00 20.33 238 LEU C C 1
ATOM 6085 O O . LEU C 1 238 ? 66.283 -25.402 77.419 1.00 20.86 238 LEU C O 1
ATOM 6090 N N . SER C 1 239 ? 66.826 -23.912 75.822 1.00 17.71 239 SER C N 1
ATOM 6091 C CA . SER C 1 239 ? 65.498 -23.946 75.220 1.00 18.36 239 SER C CA 1
ATOM 6092 C C . SER C 1 239 ? 65.160 -25.346 74.716 1.00 16.88 239 SER C C 1
ATOM 6093 O O . SER C 1 239 ? 64.055 -25.846 74.934 1.00 17.41 239 SER C O 1
ATOM 6096 N N . ALA C 1 240 ? 66.112 -25.972 74.035 1.00 19.92 240 ALA C N 1
ATOM 6097 C CA . ALA C 1 240 ? 65.903 -27.313 73.508 1.00 20.68 240 ALA C CA 1
ATOM 6098 C C . ALA C 1 240 ? 65.682 -28.290 74.661 1.00 21.78 240 ALA C C 1
ATOM 6099 O O . ALA C 1 240 ? 64.893 -29.229 74.553 1.00 23.49 240 ALA C O 1
ATOM 6101 N N . LYS C 1 241 ? 66.377 -28.051 75.769 1.00 21.86 241 LYS C N 1
ATOM 6102 C CA . LYS C 1 241 ? 66.269 -28.907 76.948 1.00 23.44 241 LYS C CA 1
ATOM 6103 C C . LYS C 1 241 ? 64.893 -28.777 77.603 1.00 23.04 241 LYS C C 1
ATOM 6104 O O . LYS C 1 241 ? 64.283 -29.779 77.976 1.00 24.05 241 LYS C O 1
ATOM 6110 N N . LEU C 1 242 ? 64.403 -27.546 77.738 1.00 20.42 242 LEU C N 1
ATOM 6111 C CA . LEU C 1 242 ? 63.104 -27.308 78.362 1.00 19.45 242 LEU C CA 1
ATOM 6112 C C . LEU C 1 242 ? 61.915 -27.760 77.515 1.00 19.56 242 LEU C C 1
ATOM 6113 O O . LEU C 1 242 ? 60.874 -28.136 78.057 1.00 20.45 242 LEU C O 1
ATOM 6118 N N . LEU C 1 243 ? 62.067 -27.722 76.193 1.00 18.25 243 LEU C N 1
ATOM 6119 C CA . LEU C 1 243 ? 60.995 -28.143 75.292 1.00 19.12 243 LEU C CA 1
ATOM 6120 C C . LEU C 1 243 ? 60.874 -29.668 75.335 1.00 18.46 243 LEU C C 1
ATOM 6121 O O . LEU C 1 243 ? 61.805 -30.381 74.967 1.00 20.57 243 LEU C O 1
ATOM 6126 N N . PRO C 1 244 ? 59.723 -30.184 75.794 1.00 21.98 244 PRO C N 1
ATOM 6127 C CA . PRO C 1 244 ? 59.500 -31.633 75.883 1.00 23.22 244 PRO C CA 1
ATOM 6128 C C . PRO C 1 244 ? 59.791 -32.412 74.603 1.00 24.93 244 PRO C C 1
ATOM 6129 O O . PRO C 1 244 ? 60.245 -33.558 74.657 1.00 25.00 244 PRO C O 1
ATOM 6133 N N . ASN C 1 245 ? 59.530 -31.794 73.457 1.00 23.08 245 ASN C N 1
ATOM 6134 C CA . ASN C 1 245 ? 59.790 -32.431 72.172 1.00 23.51 245 ASN C CA 1
ATOM 6135 C C . ASN C 1 245 ? 60.684 -31.546 71.319 1.00 23.52 245 ASN C C 1
ATOM 6136 O O . ASN C 1 245 ? 60.526 -31.458 70.099 1.00 23.53 245 ASN C O 1
ATOM 6141 N N . GLY C 1 246 ? 61.631 -30.889 71.978 1.00 21.87 246 GLY C N 1
ATOM 6142 C CA . GLY C 1 246 ? 62.548 -30.020 71.274 1.00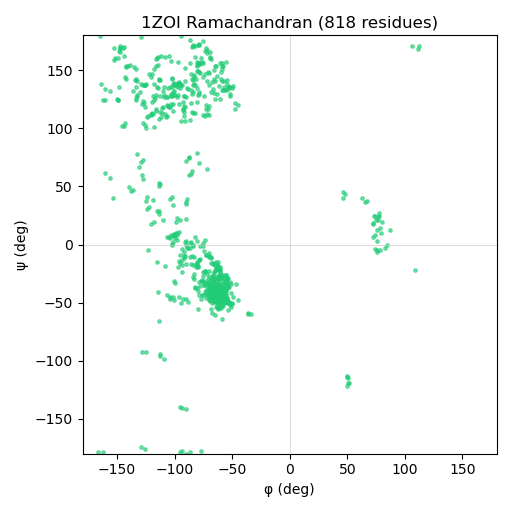 22.90 246 GLY C CA 1
ATOM 6143 C C . GLY C 1 246 ? 63.788 -30.767 70.836 1.00 23.09 246 GLY C C 1
ATOM 6144 O O . GLY C 1 246 ? 64.186 -31.757 71.456 1.00 23.31 246 GLY C O 1
ATOM 6145 N N . ALA C 1 247 ? 64.392 -30.298 69.754 1.00 23.97 247 ALA C N 1
ATOM 6146 C CA . ALA C 1 247 ? 65.608 -30.897 69.225 1.00 24.11 247 ALA C CA 1
ATOM 6147 C C . ALA C 1 247 ? 66.575 -29.758 68.946 1.00 24.70 247 ALA C C 1
ATOM 6148 O O . ALA C 1 247 ? 66.167 -28.693 68.481 1.00 24.53 247 ALA C O 1
ATOM 6150 N N . LEU C 1 248 ? 67.853 -29.974 69.233 1.00 26.24 248 LEU C N 1
ATOM 6151 C CA . LEU C 1 248 ? 68.851 -28.942 69.011 1.00 27.04 248 LEU C CA 1
ATOM 6152 C C . LEU C 1 248 ? 69.698 -29.196 67.775 1.00 27.38 248 LEU C C 1
ATOM 6153 O O . LEU C 1 248 ? 70.143 -30.318 67.525 1.00 28.57 248 LEU C O 1
ATOM 6158 N N . LYS C 1 249 ? 69.906 -28.132 67.006 1.00 23.99 249 LYS C N 1
ATOM 6159 C CA . LYS C 1 249 ? 70.713 -28.170 65.796 1.00 23.38 249 LYS C CA 1
ATOM 6160 C C . LYS C 1 249 ? 71.773 -27.094 65.996 1.00 23.30 249 LYS C C 1
ATOM 6161 O O . LYS C 1 249 ? 71.463 -25.903 65.990 1.00 22.41 249 LYS C O 1
ATOM 6167 N N . THR C 1 250 ? 73.017 -27.517 66.193 1.00 24.20 250 THR C N 1
ATOM 6168 C CA . THR C 1 250 ? 74.115 -26.586 66.420 1.00 24.27 250 THR C CA 1
ATOM 6169 C C . THR C 1 250 ? 74.932 -26.328 65.162 1.00 22.79 250 THR C C 1
ATOM 6170 O O . THR C 1 250 ? 75.230 -27.246 64.400 1.00 22.76 250 THR C O 1
ATOM 6174 N N . TYR C 1 251 ? 75.290 -25.067 64.948 1.00 20.81 251 TYR C N 1
ATOM 6175 C CA . TYR C 1 251 ? 76.089 -24.690 63.793 1.00 21.18 251 TYR C CA 1
ATOM 6176 C C . TYR C 1 251 ? 77.386 -24.055 64.275 1.00 21.29 251 TYR C C 1
ATOM 6177 O O . TYR C 1 251 ? 77.384 -22.956 64.829 1.00 21.63 251 TYR C O 1
ATOM 6186 N N . LYS C 1 252 ? 78.492 -24.757 64.056 1.00 24.74 252 LYS C N 1
ATOM 6187 C CA . LYS C 1 252 ? 79.803 -24.289 64.488 1.00 25.17 252 LYS C CA 1
ATOM 6188 C C . LYS C 1 252 ? 80.289 -23.008 63.812 1.00 25.09 252 LYS C C 1
ATOM 6189 O O . LYS C 1 252 ? 80.347 -22.920 62.587 1.00 25.94 252 LYS C O 1
ATOM 6195 N N . GLY C 1 253 ? 80.637 -22.020 64.630 1.00 24.42 253 GLY C N 1
ATOM 6196 C CA . GLY C 1 253 ? 81.142 -20.760 64.116 1.00 24.19 253 GLY C CA 1
ATOM 6197 C C . GLY C 1 253 ? 80.124 -19.833 63.483 1.00 23.50 253 GLY C C 1
ATOM 6198 O O . GLY C 1 253 ? 80.470 -18.720 63.090 1.00 23.20 253 GLY C O 1
ATOM 6199 N N . TYR C 1 254 ? 78.876 -20.277 63.378 1.00 22.17 254 TYR C N 1
ATOM 6200 C CA . TYR C 1 254 ? 77.829 -19.454 62.777 1.00 21.37 254 TYR C CA 1
ATOM 6201 C C . TYR C 1 254 ? 77.429 -18.259 63.643 1.00 20.03 254 TYR C C 1
ATOM 6202 O O . TYR C 1 254 ? 77.467 -18.320 64.871 1.00 17.70 254 TYR C O 1
ATOM 6211 N N . PRO C 1 255 ? 77.044 -17.143 62.999 1.00 19.05 255 PRO C N 1
ATOM 6212 C CA . PRO C 1 255 ? 76.629 -15.917 63.687 1.00 17.96 255 PRO C CA 1
ATOM 6213 C C . PRO C 1 255 ? 75.124 -15.878 63.959 1.00 17.54 255 PRO C C 1
ATOM 6214 O O . PRO C 1 255 ? 74.395 -16.799 63.603 1.00 16.57 255 PRO C O 1
ATOM 6218 N N . HIS C 1 256 ? 74.673 -14.792 64.580 1.00 18.64 256 HIS C N 1
ATOM 6219 C CA . HIS C 1 256 ? 73.263 -14.611 64.902 1.00 17.53 256 HIS C CA 1
ATOM 6220 C C . HIS C 1 256 ? 72.413 -14.532 63.633 1.00 17.63 256 HIS C C 1
ATOM 6221 O O . HIS C 1 256 ? 71.315 -15.084 63.579 1.00 16.87 256 HIS C O 1
ATOM 6228 N N . GLY C 1 257 ? 72.928 -13.855 62.612 1.00 16.24 257 GLY C N 1
ATOM 6229 C CA . GLY C 1 257 ? 72.185 -13.716 61.370 1.00 16.41 257 GLY C CA 1
ATOM 6230 C C . GLY C 1 257 ? 72.446 -14.822 60.363 1.00 16.13 257 GLY C C 1
ATOM 6231 O O . GLY C 1 257 ? 72.458 -14.577 59.156 1.00 16.27 257 GLY C O 1
ATOM 6232 N N . MET C 1 258 ? 72.631 -16.047 60.847 1.00 18.20 258 MET C N 1
ATOM 6233 C CA . MET C 1 258 ? 72.907 -17.168 59.955 1.00 17.34 258 MET C CA 1
ATOM 6234 C C . MET C 1 258 ? 71.838 -17.482 58.902 1.00 16.49 258 MET C C 1
ATOM 6235 O O . MET C 1 258 ? 72.155 -18.034 57.852 1.00 18.20 258 MET C O 1
ATOM 6240 N N . PRO C 1 259 ? 70.561 -17.141 59.154 1.00 14.90 259 PRO C N 1
ATOM 6241 C CA . PRO C 1 259 ? 69.610 -17.476 58.087 1.00 14.50 259 PRO C CA 1
ATOM 6242 C C . PRO C 1 259 ? 69.843 -16.671 56.814 1.00 14.17 259 PRO C C 1
ATOM 6243 O O . PRO C 1 259 ? 69.377 -17.045 55.735 1.00 13.79 259 PRO C O 1
ATOM 6247 N N . THR C 1 260 ? 70.589 -15.580 56.953 1.00 15.15 260 THR C N 1
ATOM 6248 C CA . THR C 1 260 ? 70.911 -14.706 55.832 1.00 16.51 260 THR C CA 1
ATOM 6249 C C . THR C 1 260 ? 72.256 -15.072 55.204 1.00 16.89 260 THR C C 1
ATOM 6250 O O . THR C 1 260 ? 72.348 -15.244 53.991 1.00 15.57 260 THR C O 1
ATOM 6254 N N . THR C 1 261 ? 73.290 -15.203 56.034 1.00 19.27 261 THR C N 1
ATOM 6255 C CA . THR C 1 261 ? 74.634 -15.521 55.551 1.00 20.37 261 THR C CA 1
ATOM 6256 C C . THR C 1 261 ? 74.889 -17.000 55.256 1.00 19.82 261 THR C C 1
ATOM 6257 O O . THR C 1 261 ? 75.872 -17.343 54.598 1.00 22.09 261 THR C O 1
ATOM 6261 N N . HIS C 1 262 ? 74.014 -17.871 55.749 1.00 15.21 262 HIS C N 1
ATOM 6262 C CA . HIS C 1 262 ? 74.126 -19.307 55.508 1.00 15.22 262 HIS C CA 1
ATOM 6263 C C . HIS C 1 262 ? 72.746 -19.865 55.166 1.00 15.89 262 HIS C C 1
ATOM 6264 O O . HIS C 1 262 ? 72.321 -20.895 55.691 1.00 15.03 262 HIS C O 1
ATOM 6271 N N . ALA C 1 263 ? 72.060 -19.164 54.269 1.00 16.65 263 ALA C N 1
ATOM 6272 C CA . ALA C 1 263 ? 70.718 -19.536 53.839 1.00 16.31 263 ALA C CA 1
ATOM 6273 C C . ALA C 1 263 ? 70.610 -20.965 53.320 1.00 16.30 263 ALA C C 1
ATOM 6274 O O . ALA C 1 263 ? 69.686 -21.689 53.684 1.00 15.31 263 ALA C O 1
ATOM 6276 N N . ASP C 1 264 ? 71.542 -21.369 52.463 1.00 19.95 264 ASP C N 1
ATOM 6277 C CA . ASP C 1 264 ? 71.515 -22.716 51.905 1.00 21.66 264 ASP C CA 1
ATOM 6278 C C . ASP C 1 264 ? 71.448 -23.782 52.992 1.00 21.09 264 ASP C C 1
ATOM 6279 O O . ASP C 1 264 ? 70.531 -24.603 53.010 1.00 22.33 264 ASP C O 1
ATOM 6284 N N . VAL C 1 265 ? 72.416 -23.765 53.902 1.00 21.75 265 VAL C N 1
ATOM 6285 C CA . VAL C 1 265 ? 72.448 -24.741 54.984 1.00 20.79 265 VAL C CA 1
ATOM 6286 C C . VAL C 1 265 ? 71.189 -24.685 55.839 1.00 19.14 265 VAL C C 1
ATOM 6287 O O . VAL C 1 265 ? 70.533 -25.703 56.060 1.00 18.28 265 VAL C O 1
ATOM 6291 N N . ILE C 1 266 ? 70.845 -23.491 56.314 1.00 16.47 266 ILE C N 1
ATOM 6292 C CA . ILE C 1 266 ? 69.669 -23.342 57.155 1.00 15.27 266 ILE C CA 1
ATOM 6293 C C . ILE C 1 266 ? 68.369 -23.775 56.480 1.00 13.82 266 ILE C C 1
ATOM 6294 O O . ILE C 1 266 ? 67.553 -24.468 57.090 1.00 14.05 266 ILE C O 1
ATOM 6299 N N . ASN C 1 267 ? 68.171 -23.382 55.227 1.00 15.95 267 ASN C N 1
ATOM 6300 C CA . ASN C 1 267 ? 66.944 -23.759 54.529 1.00 14.19 267 ASN C CA 1
ATOM 6301 C C . ASN C 1 267 ? 66.824 -25.270 54.361 1.00 15.86 267 ASN C C 1
ATOM 6302 O O . ASN C 1 267 ? 65.754 -25.836 54.566 1.00 15.53 267 ASN C O 1
ATOM 6307 N N . ALA C 1 268 ? 67.925 -25.918 53.991 1.00 14.21 268 ALA C N 1
ATOM 6308 C CA . ALA C 1 268 ? 67.923 -27.362 53.796 1.00 15.78 268 ALA C CA 1
ATOM 6309 C C . ALA C 1 268 ? 67.548 -28.079 55.088 1.00 15.39 268 ALA C C 1
ATOM 6310 O O . ALA C 1 268 ? 66.712 -28.983 55.087 1.00 17.25 268 ALA C O 1
ATOM 6312 N N . ASP C 1 269 ? 68.158 -27.666 56.193 1.00 19.15 269 ASP C N 1
ATOM 6313 C CA . ASP C 1 269 ? 67.870 -28.292 57.474 1.00 19.22 269 ASP C CA 1
ATOM 6314 C C . ASP C 1 269 ? 66.466 -27.957 57.961 1.00 18.69 269 ASP C C 1
ATOM 6315 O O . ASP C 1 269 ? 65.803 -28.786 58.589 1.00 19.85 269 ASP C O 1
ATOM 6320 N N . LEU C 1 270 ? 66.006 -26.749 57.654 1.00 14.74 270 LEU C N 1
ATOM 6321 C CA . LEU C 1 270 ? 64.672 -26.326 58.060 1.00 16.80 270 LEU C CA 1
ATOM 6322 C C . LEU C 1 270 ? 63.632 -27.194 57.346 1.00 14.95 270 LEU C C 1
ATOM 6323 O O . LEU C 1 270 ? 62.672 -27.669 57.958 1.00 14.58 270 LEU C O 1
ATOM 6328 N N . LEU C 1 271 ? 63.835 -27.402 56.048 1.00 14.82 271 LEU C N 1
ATOM 6329 C CA . LEU C 1 271 ? 62.919 -28.206 55.248 1.00 14.12 271 LEU C CA 1
ATOM 6330 C C . LEU C 1 271 ? 62.898 -29.653 55.737 1.00 13.76 271 LEU C C 1
ATOM 6331 O O . LEU C 1 271 ? 61.833 -30.254 55.878 1.00 14.48 271 LEU C O 1
ATOM 6336 N N . ALA C 1 272 ? 64.076 -30.203 56.014 1.00 14.45 272 ALA C N 1
ATOM 6337 C CA . ALA C 1 272 ? 64.167 -31.582 56.483 1.00 15.50 272 ALA C CA 1
ATOM 6338 C C . ALA C 1 272 ? 63.341 -31.776 57.749 1.00 15.78 272 ALA C C 1
ATOM 6339 O O . ALA C 1 272 ? 62.648 -32.782 57.902 1.00 16.33 272 ALA C O 1
ATOM 6341 N N . PHE C 1 273 ? 63.409 -30.808 58.657 1.00 15.07 273 PHE C N 1
ATOM 6342 C CA . PHE C 1 273 ? 62.654 -30.903 59.900 1.00 14.90 273 PHE C CA 1
ATOM 6343 C C . PHE C 1 273 ? 61.148 -30.816 59.657 1.00 15.82 273 PHE C C 1
ATOM 6344 O O . PHE C 1 273 ? 60.373 -31.615 60.185 1.00 15.90 273 PHE C O 1
ATOM 6352 N N . ILE C 1 274 ? 60.739 -29.844 58.849 1.00 16.46 274 ILE C N 1
ATOM 6353 C CA . ILE C 1 274 ? 59.328 -29.641 58.544 1.00 19.24 274 ILE C CA 1
ATOM 6354 C C . ILE C 1 274 ? 58.676 -30.857 57.899 1.00 22.72 274 ILE C C 1
ATOM 6355 O O . ILE C 1 274 ? 57.564 -31.236 58.267 1.00 22.40 274 ILE C O 1
ATOM 6360 N N . ARG C 1 275 ? 59.367 -31.469 56.942 1.00 20.32 275 ARG C N 1
ATOM 6361 C CA . ARG C 1 275 ? 58.842 -32.647 56.261 1.00 24.85 275 ARG C CA 1
ATOM 6362 C C . ARG C 1 275 ? 58.913 -33.859 57.178 1.00 26.72 275 ARG C C 1
ATOM 6363 O O . ARG C 1 275 ? 58.580 -34.980 56.776 1.00 26.66 275 ARG C O 1
ATOM 6371 N N . SER C 1 276 ? 59.342 -33.613 58.414 1.00 35.36 276 SER C N 1
ATOM 6372 C CA . SER C 1 276 ? 59.482 -34.642 59.437 1.00 38.74 276 SER C CA 1
ATOM 6373 C C . SER C 1 276 ? 60.768 -35.420 59.221 1.00 40.49 276 SER C C 1
ATOM 6374 O O . SER C 1 276 ? 61.673 -35.298 60.074 1.00 42.80 276 SER C O 1
#

Foldseek 3Di:
DWFAAPVGKTKAKDKAADLPWAEEEEFEAPPFFQVLCVLQCVLVNVVGHIYMTIGFDLFFPIDVDQDPLALLSSLSVVVRVCVVSVNFQHEYEYAALGLSNVLSNCQVPVVRPHQEYEYALYLPQAADDDPVQNPHHHCVVLVVVLVCLVPPLLVVLLVCQCPAAFNVPPPPRDDDVVVSVNSSVRNVNGHSSSNSVNSCRRHGHGSLVSQLPDQHAYEYEYECSEPPHHPVRHSVVSQVSHPRYDYDYHYPGYSSCCPVVVVVVSVVVVVVVVD/DWFQAPVGKTKAKDKAADLPWAEEEEFEAPPFFQVLCVLLCVLVNVVTYIYMYIGFDLFFPIDVDQDPLALLSSLSVVVRVCVVSVNFQHEYEYAALGLSNVLNNCQVCVVRVHAEYEYALYLPQAADDDPVRNPHHHCVVLVVVLVCLVPPLLVVLLVCQCPAAFPVVPPPDDDDPVVSVNSSVRNVNGHSSSNSVNSCNRHGHGSLVSQLPDQHAYEYEYECSEPPHHPVRHSVVSQVSHPRRDYDYHYPGYSSCCVVVVVVVSVVVVVVRD/DWFAAPVGKTKAKDKAADLPWAEEEEFEAPPFFQVLCVLLCVLVNVVTYIYMYIGFDLFFPIDNDQDPLALVSSLRVVVRVCVVSVNFQHEYEYAALGLSSVLSNCQVPVVRVHAEYEYELYLPQAQDDDPVRNVHDHCVVLVVVLVCLVPPVLVVLLVCQCPAAFPVVPPPRDDDVVVSVNSSVRNVNGHSSSSSVNSCRRHVHGSLVSQQPDQHAYEYEYECSEPPHHCCSGRVVSQVNRPRYDYDYHYPGYSSCCVVVVVVVSVVVVVVVVD

Sequence (824 aa):
SYVTTKDGVQIFYKDWGPRDAPVIHFHHGWPLSADDWDAQLLFFLAHGYRVVAHDRRGHGRSSQVWDGHDMDHYADDVAAVVAHLGIQGAVHVGHSTGGGEVVRYMARHPEDKVAKAVLIAAVPPLMVQTPGNPGGLPKSVFDGFQAQVASNRAQFYRDVPAGPFYGYNRPGVEASEGIIGNWWRQGMIGSAKAHYDGIVAFSQTDFTEDLKGIQQPVLVMHGDDDQIVPYENSGVLSAKLLPNGALKTYKGYPHGMPTTHADVINADLLAFIRSSYVTTKDGVQIFYKDWGPRDAPVIHFHHGWPLSADDWDAQLLFFLAHGYRVVAHDRRGHGRSSQVWDGHDMDHYADDVAAVVAHLGIQGAVHVGHSTGGGEVVRYMARHPEDKVAKAVLIAAVPPLMVQTPGNPGGLPKSVFDGFQAQVASNRAQFYRDVPAGPFYGYNRPGVEASEGIIGNWWRQGMIGSAKAHYDGIVAFSQTDFTEDLKGIQQPVLVMHGDDDQIVPYENSGVLSAKLLPNGALKTYKGYPHGMPTTHADVINADLLAFIRSYVTTKDGVQIFYKDWGPRDAPVIHFHHGWPLSADDWDAQLLFFLAHGYRVVAHDRRGHGRSSQVWDGHDMDHYADDVAAVVAHLGIQGAVHVGHSTGGGEVVRYMARHPEDKVAKAVLIAAVPPLMVQTPGNPGGLPKSVFDGFQAQVASNRAQFYRDVPAGPFYGYNRPGVEASEGIIGNWWRQGMIGSAKAHYDGIVAFSQTDFTEDLKGIQQPVLVMHGDDDQIVPYENSGVLSAKLLPNGALKTYKGYPHGMPTTHADVINADLLAFIRS